Protein AF-A0A370K7U3-F1 (afdb_monomer_lite)

pLDDT: mean 75.21, std 20.95, range [23.75, 98.69]

Foldseek 3Di:
DDDDPDFDPPFPQFDPVRVVLLVLLCVLLVPDPPFFAEAEFQFALFLLSLLLVLLLLLLCLLQVNQLSHFAYFYFASSLLQLLQLLLQLLLLVQFPDDDPPDDPDFSNNLSSNLSNDPFFLLVVQLLLCLQLLCNVPVVSVVVLVVLLVVLLVVLVVLLLLVLLLLLLVLCVVVVCVLVDPDDPVVLLVCLDVLLVVLLVLVLVLLLLVLLLVLADDDDPVLQVQLVVLLVQLVVLVVQLVVLVVVLVPDDPPNPVSVVSNVVSNVSNSNRNSNNSSNVNNVPDDPPDDSVVVNVVSVVSSVVSVVSSVVSVVSSVLSLVLLLVLVVVVLVCVVDVDDDPVVVVVVLVVLLVCLLPVLVVLVVPVPDDPSVVDPSVVVLLVSLVVNSSVSSSVSSSVLCCQLLPPVPVVDPPDDNHSVRSSVVSNVVSVVCLLVVLQCLCSLVSSACQVSLLLSSLLRRNLQSQECSNPVPQGQFPDHSSDGDDPVRSVSGHDSPDGTPRSKFQQLSSSSSSSSRHFYKQKWWFFAQAELVPRHGPQAFRTWIWIQHSVAIDTHLDGGAPLRDVRSRPDISSSSSQQQNFCFFCGLGRPHRFSNLLSCSSSSHGNKDKDFQSRDDPDPDDDDDPVNVVVVSVSSNNNVVVSVCRNRVPARGDPDRITTMHHSVSRASFSCSVVVSSVRQHYETEPSAQCLFLLSVNVVSVQVCQCPRFVKHKFWFDLVLQCVVVHDLLSQCEDDSLGQGLDEANPQKTKIKMQTPVRGIHIYIYGYQHHYPDADPLLVVVCVVPVSPPNDRSPDSRDDSSSSVNSSSSSSVSSNSCHPCCSNCSSVSNVRGHTDDDDPVRSPDPCPPQPPSRVCVVVCVVVVVPVVVVVVVVVVVVVVVVLVVVQVVLVVVLVVLLVVLLVLLPDPVCLVVFFDPVNLVSLVSNLVSLVRYFDDPVSLVSLVSSLVSLVSRLVVDPPPVRSVSSVVSSVSSVVSPSPGSDSVVSVVCVSPSSPPDPPPDDDDPDDDDDDDDDDDDDDDDDDDDDDDDDDDDDDDDDDDDDDDDDDDDDDDDDDDDDDDDDDDDDDDDDDDDDDDDDDDDDDDDDDDDDDDDDDDDDDDDDDDDDDDDDDDDDDDPVVVLVVLQVVLLVQLLVLQVPDPVFHAEEEEEAQDPVPVPQVVQQVVQCVSSPHHYPDYDNQNVVCVVVVHDRDAFEPAKEKEAAPSCQSNLVSCLSHVVSRGPRNPPYHYHYDDPVDDDDRRYMYIYHGYDPPDPGHHDDDD

Organism: NCBI:txid1920168

Secondary structure (DSSP, 8-state):
-----PPPS----SSHHHHHHHHHHHHHTTPPTTPPPEEEEE---THHHHHHHHHHHHHHHHTT-GGGEEEEEE-HHHHHHHHHHHHHHHHHHHH----BTB-S--HHHHHHHHHT-TTBHHHHHHHHTTTTT-TTTHHHHHHHHHHHHHHHHHHHHHHHHHHHHHHHHHHHHHHHGGGS---HHHHHH-S-HHHHHHHHHHHHHHHHHHHHHH-SS--HHHHHHHHHHHHHHHHHHHHHHHHHHHHTT-STTHHHHHHHHHHHHHHHHHHTTHHHHHHHHT-S-TTS-HHHHHHHHHHHHHHHHHHHHHHHHHHHHHHHHHHHHHHHHHHHHHSS---THHHHHHHHHHHHIIIIIHHHHHHTTTSSGGGGS-HHHHHHHHHHHHHHHHHHHHHHHHHHHHH-S-GGGSTT--SSHHHHHHHHHHHHHHHHHHHTT-TTHHHHTSSHHHHHHHHHHHTGGGG-BTTT-SSS-SBSS-TTSB--HHHHHTSPPTTS--TTSS-BTTT--GGGGT--EEEEEEEEEBSB-TTT--B--S--EEEEEEETTEEEETTSPPBS--HHHHHH-BHHHHHHHHT--SSS--GGG--HHHHHHHHHHT----EEEE-SSS--------SHHHHHHHHGGGGHHHHHHHHHHTT--B-TTSSEEEEEEGGGT-SSSTHHHHTTT-SEEEEE--S--TT---HHHHHHHHHHHHHS--EEEEB-HHHHHHHH-TTHHHHEE-TTT--SS--S--EEEEEEE-TTS-EEEEEEE-----SS--HHHHHHHHH-TTTTS--TT--S--HHHHHHHHHHHHHHHTT--HHHHHHHHHHHHHSPBPPP-HHHHSPP--PPPHHHHHHHHHHTTHHHHHHHHHHHHHHHHHHHHHHHHHHHHHHHHHHHHHHHHHHTSHHHHHH-S-HHHHHHHHHHHHHHTTS---HHHHHHHHHHHHHHHHHHTT---HHHHHHHHHHHHHHHTT-PPP--HHHHHHHHHHTTS-----PPPPPPPPP---------------PPPPPPPPPPPP-----------------------------------------------------------------------------PPPHHHHHHHHHHHHHHHHHHHHS-TTT---EEEEEES-TT-HHHHHHHHHHHHHTT-B---EEEHHHHHHHHTPPPPPBPSS-EEEE-GGGHHHHHHHHHHHHHHSTT-TT-EEEEPPTTS---TTEEEEEPPPPTT--PPBP---

InterPro domains:
  IPR016035 Acyl transferase/acyl hydrolase/lysophospholipase [SSF52151] (36-87)
  IPR016035 Acyl transferase/acyl hydrolase/lysophospholipase [SSF52151] (649-719)

Radius of gyration: 43.77 Å; chains: 1; bounding box: 122×115×130 Å

Structure (mmCIF, N/CA/C/O backbone):
data_AF-A0A370K7U3-F1
#
_entry.id   AF-A0A370K7U3-F1
#
loop_
_atom_site.group_PDB
_atom_site.id
_atom_site.type_symbol
_atom_site.label_atom_id
_atom_site.label_alt_id
_atom_site.label_comp_id
_atom_site.label_asym_id
_atom_site.label_entity_id
_atom_site.label_seq_id
_atom_site.pdbx_PDB_ins_code
_atom_site.Cartn_x
_atom_site.Cartn_y
_atom_site.Cartn_z
_atom_site.occupancy
_atom_site.B_iso_or_equiv
_atom_site.auth_seq_id
_atom_site.auth_comp_id
_atom_site.auth_asym_id
_atom_site.auth_atom_id
_atom_site.pdbx_PDB_model_num
ATOM 1 N N . MET A 1 1 ? -42.687 24.559 21.623 1.00 30.31 1 MET A N 1
ATOM 2 C CA . MET A 1 1 ? -43.132 23.747 20.469 1.00 30.31 1 MET A CA 1
ATOM 3 C C . MET A 1 1 ? -42.208 22.547 20.390 1.00 30.31 1 MET A C 1
ATOM 5 O O . MET A 1 1 ? -41.003 22.750 20.355 1.00 30.31 1 MET A O 1
ATOM 9 N N . THR A 1 2 ? -42.741 21.332 20.462 1.00 33.69 2 THR A N 1
ATOM 10 C CA . THR A 1 2 ? -41.978 20.076 20.412 1.00 33.69 2 THR A CA 1
ATOM 11 C C . THR A 1 2 ? -41.869 19.599 18.964 1.00 33.69 2 THR A C 1
ATOM 13 O O . THR A 1 2 ? -42.887 19.446 18.298 1.00 33.69 2 THR A O 1
ATOM 16 N N . ALA A 1 3 ? -40.647 19.390 18.464 1.00 28.84 3 ALA A N 1
ATOM 17 C CA . ALA A 1 3 ? -40.402 19.021 17.068 1.00 28.84 3 ALA A CA 1
ATOM 18 C C . ALA A 1 3 ? -39.294 17.957 16.947 1.00 28.84 3 ALA A C 1
ATOM 20 O O . ALA A 1 3 ? -38.114 18.284 16.883 1.00 28.84 3 ALA A O 1
ATOM 21 N N . HIS A 1 4 ? -39.717 16.691 16.900 1.00 34.94 4 HIS A N 1
ATOM 22 C CA . HIS A 1 4 ? -38.987 15.522 16.382 1.00 34.94 4 HIS A CA 1
ATOM 23 C C . HIS A 1 4 ? -37.507 15.367 16.802 1.00 34.94 4 HIS A C 1
ATOM 25 O O . HIS A 1 4 ? -36.573 15.694 16.065 1.00 34.94 4 HIS A O 1
ATOM 31 N N . THR A 1 5 ? -37.317 14.771 17.982 1.00 42.94 5 THR A N 1
ATOM 32 C CA . THR A 1 5 ? -36.034 14.290 18.532 1.00 42.94 5 THR A CA 1
ATOM 33 C C . THR A 1 5 ? -35.705 12.831 18.184 1.00 42.94 5 THR A C 1
ATOM 35 O O . THR A 1 5 ? -34.642 12.345 18.562 1.00 42.94 5 THR A O 1
ATOM 38 N N . GLU A 1 6 ? -36.587 12.118 17.482 1.00 56.94 6 GLU A N 1
ATOM 39 C CA . GLU A 1 6 ? -36.421 10.689 17.188 1.00 56.94 6 GLU A CA 1
ATOM 40 C C . GLU A 1 6 ? -35.488 10.435 15.992 1.00 56.94 6 GLU A C 1
ATOM 42 O O . GLU A 1 6 ? -35.534 11.123 14.969 1.00 56.94 6 GLU A O 1
ATOM 47 N N . TRP A 1 7 ? -34.648 9.407 16.122 1.00 63.16 7 TRP A N 1
ATOM 48 C CA . TRP A 1 7 ? -33.924 8.800 15.008 1.00 63.16 7 TRP A CA 1
ATOM 49 C C . TRP A 1 7 ? -34.906 7.956 14.177 1.00 63.16 7 TRP A C 1
ATOM 51 O O . TRP A 1 7 ? -35.838 7.369 14.723 1.00 63.16 7 TRP A O 1
ATOM 61 N N . ASN A 1 8 ? -34.730 7.890 12.854 1.00 59.72 8 ASN A N 1
ATOM 62 C CA . ASN A 1 8 ? -35.648 7.135 11.995 1.00 59.72 8 ASN A CA 1
ATOM 63 C C . ASN A 1 8 ? -35.420 5.616 12.164 1.00 59.72 8 ASN A C 1
ATOM 65 O O . ASN A 1 8 ? -34.338 5.156 11.802 1.00 59.72 8 ASN A O 1
ATOM 69 N N . PRO A 1 9 ? -36.405 4.819 12.630 1.00 51.81 9 PRO A N 1
ATOM 70 C CA . PRO A 1 9 ? -36.243 3.372 12.782 1.00 51.81 9 PRO A CA 1
ATOM 71 C C . PRO A 1 9 ? -36.152 2.614 11.448 1.00 51.81 9 PRO A C 1
ATOM 73 O O . PRO A 1 9 ? -35.660 1.489 11.425 1.00 51.81 9 PRO A O 1
ATOM 76 N N . ALA A 1 10 ? -36.581 3.212 10.331 1.00 50.81 10 ALA A N 1
ATOM 77 C CA . ALA A 1 10 ? -36.503 2.622 8.993 1.00 50.81 10 ALA A CA 1
ATOM 78 C C . ALA A 1 10 ? -35.118 2.820 8.337 1.00 50.81 10 ALA A C 1
ATOM 80 O O . ALA A 1 10 ? -35.019 3.282 7.198 1.00 50.81 10 ALA A O 1
ATOM 81 N N . ILE A 1 11 ? -34.039 2.505 9.062 1.00 56.16 11 ILE A N 1
ATOM 82 C CA . ILE A 1 11 ? -32.671 2.562 8.523 1.00 56.16 11 ILE A CA 1
ATOM 83 C C . ILE A 1 11 ? -32.496 1.456 7.478 1.00 56.16 11 ILE A C 1
ATOM 85 O O . ILE A 1 11 ? -32.781 0.290 7.739 1.00 56.16 11 ILE A O 1
ATOM 89 N N . VAL A 1 12 ? -32.010 1.821 6.290 1.00 52.31 12 VAL A N 1
ATOM 90 C CA . VAL A 1 12 ? -31.801 0.890 5.171 1.00 52.31 12 VAL A CA 1
ATOM 91 C C . VAL A 1 12 ? -30.499 0.107 5.383 1.00 52.31 12 VAL A C 1
ATOM 93 O O . VAL A 1 12 ? -29.444 0.464 4.857 1.00 52.31 12 VAL A O 1
ATOM 96 N N . LEU A 1 13 ? -30.570 -0.950 6.193 1.00 58.66 13 LEU A N 1
ATOM 97 C CA . LEU A 1 13 ? -29.426 -1.779 6.583 1.00 58.66 13 LEU A CA 1
ATOM 98 C C . LEU A 1 13 ? -29.116 -2.875 5.550 1.00 58.66 13 LEU A C 1
ATOM 100 O O . LEU A 1 13 ? -29.381 -4.057 5.755 1.00 58.66 13 LEU A O 1
ATOM 104 N N . GLY A 1 14 ? -28.505 -2.454 4.440 1.00 60.00 14 GLY A N 1
ATOM 105 C CA . GLY A 1 14 ? -27.877 -3.348 3.464 1.00 60.00 14 GLY A CA 1
ATOM 106 C C . GLY A 1 14 ? -28.853 -4.067 2.528 1.00 60.00 14 GLY A C 1
ATOM 107 O O . GLY A 1 14 ? -29.850 -3.497 2.081 1.00 60.00 14 GLY A O 1
ATOM 108 N N . ASN A 1 15 ? -28.516 -5.308 2.172 1.00 74.38 15 ASN A N 1
ATOM 109 C CA . ASN A 1 15 ? -29.389 -6.206 1.413 1.00 74.38 15 ASN A CA 1
ATOM 110 C C . ASN A 1 15 ? -30.297 -7.025 2.360 1.00 74.38 15 ASN A C 1
ATOM 112 O O . ASN A 1 15 ? -30.220 -6.903 3.582 1.00 74.38 15 ASN A O 1
ATOM 116 N N . ALA A 1 16 ? -31.176 -7.866 1.804 1.00 81.75 16 ALA A N 1
ATOM 117 C CA . ALA A 1 16 ? -32.116 -8.656 2.605 1.00 81.75 16 ALA A CA 1
ATOM 118 C C . ALA A 1 16 ? -31.416 -9.600 3.607 1.00 81.75 16 ALA A C 1
ATOM 120 O O . ALA A 1 16 ? -31.890 -9.751 4.734 1.00 81.75 16 ALA A O 1
ATOM 121 N N . ASP A 1 17 ? -30.277 -10.181 3.220 1.00 84.81 17 ASP A N 1
ATOM 122 C CA . ASP A 1 17 ? -29.491 -11.088 4.064 1.00 84.81 17 ASP A CA 1
ATOM 123 C C . ASP A 1 17 ? -28.816 -10.349 5.226 1.00 84.81 17 ASP A C 1
ATOM 125 O O . ASP A 1 17 ? -28.796 -10.846 6.351 1.00 84.81 17 ASP A O 1
ATOM 129 N N . GLU A 1 18 ? -28.320 -9.130 4.995 1.00 88.31 18 GLU A N 1
ATOM 130 C CA . GLU A 1 18 ? -27.773 -8.277 6.048 1.00 88.31 18 GLU A CA 1
ATOM 131 C C . GLU A 1 18 ? -28.851 -7.817 7.031 1.00 88.31 18 GLU A C 1
ATOM 133 O O . GLU A 1 18 ? -28.663 -7.924 8.245 1.00 88.31 18 GLU A O 1
ATOM 138 N N . GLN A 1 19 ? -30.016 -7.400 6.532 1.00 88.94 19 GLN A N 1
ATOM 139 C CA . GLN A 1 19 ? -31.149 -7.043 7.381 1.00 88.94 19 GLN A CA 1
ATOM 140 C C . GLN A 1 19 ? -31.634 -8.242 8.219 1.00 88.94 19 GLN A C 1
ATOM 142 O O . GLN A 1 19 ? -32.003 -8.072 9.387 1.00 88.94 19 GLN A O 1
ATOM 147 N N . ALA A 1 20 ? -31.605 -9.458 7.660 1.00 90.44 20 ALA A N 1
ATOM 148 C CA . ALA A 1 20 ? -31.908 -10.694 8.378 1.00 90.44 20 ALA A CA 1
ATOM 149 C C . ALA A 1 20 ? -30.839 -11.029 9.433 1.00 90.44 20 ALA A C 1
ATOM 151 O O . ALA A 1 20 ? -31.189 -11.338 10.575 1.00 90.44 20 ALA A O 1
ATOM 152 N N . ALA A 1 21 ? -29.552 -10.904 9.093 1.00 91.56 21 ALA A N 1
ATOM 153 C CA . ALA A 1 21 ? -28.438 -11.096 10.019 1.00 91.56 21 ALA A CA 1
ATOM 154 C C . ALA A 1 21 ? -28.504 -10.113 11.198 1.00 91.56 21 ALA A C 1
ATOM 156 O O . ALA A 1 21 ? -28.356 -10.532 12.344 1.00 91.56 21 ALA A O 1
ATOM 157 N N . PHE A 1 22 ? -28.808 -8.837 10.943 1.00 93.06 22 PHE A N 1
ATOM 158 C CA . PHE A 1 22 ? -28.991 -7.795 11.959 1.00 93.06 22 PHE A CA 1
ATOM 159 C C . PHE A 1 22 ? -30.152 -8.116 12.919 1.00 93.06 22 PHE A C 1
ATOM 161 O O . PHE A 1 22 ? -30.013 -8.019 14.141 1.00 93.06 22 PHE A O 1
ATOM 168 N N . ASN A 1 23 ? -31.286 -8.575 12.383 1.00 92.50 23 ASN A N 1
ATOM 169 C CA . ASN A 1 23 ? -32.441 -8.965 13.194 1.00 92.50 23 ASN A CA 1
ATOM 170 C C . ASN A 1 23 ? -32.141 -10.209 14.052 1.00 92.50 23 ASN A C 1
ATOM 172 O O . ASN A 1 23 ? -32.420 -10.216 15.254 1.00 92.50 23 ASN A O 1
ATOM 176 N N . ALA A 1 24 ? -31.514 -11.236 13.467 1.00 91.81 24 ALA A N 1
ATOM 177 C CA . ALA A 1 24 ? -31.080 -12.435 14.185 1.00 91.81 24 ALA A CA 1
ATOM 178 C C . ALA A 1 24 ? -30.066 -12.102 15.294 1.00 91.81 24 ALA A C 1
ATOM 180 O O . ALA A 1 24 ? -30.183 -12.604 16.414 1.00 91.81 24 ALA A O 1
ATOM 181 N N . ARG A 1 25 ? -29.129 -11.190 15.005 1.00 94.19 25 ARG A N 1
ATOM 182 C CA . ARG A 1 25 ? -28.118 -10.675 15.934 1.00 94.19 25 ARG A CA 1
ATOM 183 C C . ARG A 1 25 ? -28.741 -10.071 17.180 1.00 94.19 25 ARG A C 1
ATOM 185 O O . ARG A 1 25 ? -28.425 -10.491 18.292 1.00 94.19 25 ARG A O 1
ATOM 192 N N . ARG A 1 26 ? -29.653 -9.113 17.005 1.00 93.62 26 ARG A N 1
ATOM 193 C CA . ARG A 1 26 ? -30.295 -8.409 18.124 1.00 93.62 26 ARG A CA 1
ATOM 194 C C . ARG A 1 26 ? -31.200 -9.321 18.943 1.00 93.62 26 ARG A C 1
ATOM 196 O O . ARG A 1 26 ? -31.213 -9.206 20.165 1.00 93.62 26 ARG A O 1
ATOM 203 N N . HIS A 1 27 ? -31.873 -10.274 18.296 1.00 92.19 27 HIS A N 1
ATOM 204 C CA . HIS A 1 27 ? -32.639 -11.316 18.976 1.00 92.19 27 HIS A CA 1
ATOM 205 C C . HIS A 1 27 ? -31.741 -12.225 19.840 1.00 92.19 27 HIS A C 1
ATOM 207 O O . HIS A 1 27 ? -32.004 -12.396 21.029 1.00 92.19 27 HIS A O 1
ATOM 213 N N . ALA A 1 28 ? -30.645 -12.760 19.287 1.00 90.81 28 ALA A N 1
ATOM 214 C CA . ALA A 1 28 ? -29.714 -13.631 20.013 1.00 90.81 28 ALA A CA 1
ATOM 215 C C . ALA A 1 28 ? -28.981 -12.907 21.163 1.00 90.81 28 ALA A C 1
ATOM 217 O O . ALA A 1 28 ? -28.789 -13.475 22.242 1.00 90.81 28 ALA A O 1
ATOM 218 N N . ALA A 1 29 ? -28.630 -11.634 20.961 1.00 91.44 29 ALA A N 1
ATOM 219 C CA . ALA A 1 29 ? -28.044 -10.766 21.980 1.00 91.44 29 ALA A CA 1
ATOM 220 C C . ALA A 1 29 ? -29.056 -10.228 23.013 1.00 91.44 29 ALA A C 1
ATOM 222 O O . ALA A 1 29 ? -28.635 -9.626 23.995 1.00 91.44 29 ALA A O 1
ATOM 223 N N . LYS A 1 30 ? -30.367 -10.456 22.823 1.00 92.00 30 LYS A N 1
ATOM 224 C CA . LYS A 1 30 ? -31.464 -9.915 23.652 1.00 92.00 30 LYS A CA 1
ATOM 225 C C . LYS A 1 30 ? -31.482 -8.378 23.750 1.00 92.00 30 LYS A C 1
ATOM 227 O O . LYS A 1 30 ? -31.891 -7.831 24.771 1.00 92.00 30 LYS A O 1
ATOM 232 N N . VAL A 1 31 ? -31.068 -7.677 22.692 1.00 91.00 31 VAL A N 1
ATOM 233 C CA . VAL A 1 31 ? -31.076 -6.203 22.658 1.00 91.00 31 VAL A CA 1
ATOM 234 C C . VAL A 1 31 ? -32.510 -5.686 22.734 1.00 91.00 31 VAL A C 1
ATOM 236 O O . VAL A 1 31 ? -33.368 -6.110 21.957 1.00 91.00 31 VAL A O 1
ATOM 239 N N . THR A 1 32 ? -32.755 -4.728 23.628 1.00 89.00 32 THR A N 1
ATOM 240 C CA . THR A 1 32 ? -34.066 -4.102 23.828 1.00 89.00 32 THR A CA 1
ATOM 241 C C . THR A 1 32 ? -34.661 -3.571 22.516 1.00 89.00 32 THR A C 1
ATOM 243 O O . THR A 1 32 ? -33.987 -2.957 21.677 1.00 89.00 32 THR A O 1
ATOM 246 N N . ALA A 1 33 ? -35.958 -3.823 22.323 1.00 83.69 33 ALA A N 1
ATOM 247 C CA . ALA A 1 33 ? -36.706 -3.310 21.182 1.00 83.69 33 ALA A CA 1
ATOM 248 C C . ALA A 1 33 ? -36.755 -1.772 21.228 1.00 83.69 33 ALA A C 1
ATOM 250 O O . ALA A 1 33 ? -36.997 -1.187 22.280 1.00 83.69 33 ALA A O 1
ATOM 251 N N . GLY A 1 34 ? -36.510 -1.116 20.092 1.00 81.38 34 GLY A N 1
ATOM 252 C CA . GLY A 1 34 ? -36.465 0.350 20.001 1.00 81.38 34 GLY A CA 1
ATOM 253 C C . GLY A 1 34 ? -35.133 1.007 20.398 1.00 81.38 34 GLY A C 1
ATOM 254 O O . GLY A 1 34 ? -34.970 2.198 20.150 1.00 81.38 34 GLY A O 1
ATOM 255 N N . SER A 1 35 ? -34.148 0.275 20.937 1.00 88.25 35 SER A N 1
ATOM 256 C CA . SER A 1 35 ? -32.802 0.832 21.159 1.00 88.25 35 SER A CA 1
ATOM 257 C C . SER A 1 35 ? -32.108 1.187 19.839 1.00 88.25 35 SER A C 1
ATOM 259 O O . SER A 1 35 ? -32.153 0.402 18.888 1.00 88.25 35 SER A O 1
ATOM 261 N N . MET A 1 36 ? -31.403 2.320 19.799 1.00 90.31 36 MET A N 1
ATOM 262 C CA . MET A 1 36 ? -30.612 2.749 18.637 1.00 90.31 36 MET A CA 1
ATOM 263 C C . MET A 1 36 ? -29.613 1.665 18.184 1.00 90.31 36 MET A C 1
ATOM 265 O O . MET A 1 36 ? -28.942 1.078 19.038 1.00 90.31 36 MET A O 1
ATOM 269 N N . PRO A 1 37 ? -29.493 1.389 16.871 1.00 93.19 37 PRO A N 1
ATOM 270 C CA . PRO A 1 37 ? -28.386 0.622 16.309 1.00 93.19 37 PRO A CA 1
ATOM 271 C C . PRO A 1 37 ? -27.034 1.294 16.564 1.00 93.19 37 PRO A C 1
ATOM 273 O O . PRO A 1 37 ? -26.906 2.507 16.392 1.00 93.19 37 PRO A O 1
ATOM 276 N N . VAL A 1 38 ? -26.026 0.504 16.939 1.00 96.12 38 VAL A N 1
ATOM 277 C CA . VAL A 1 38 ? -24.674 1.002 17.251 1.00 96.12 38 VAL A CA 1
ATOM 278 C C . VAL A 1 38 ? -23.635 0.319 16.367 1.00 96.12 38 VAL A C 1
ATOM 280 O O . VAL A 1 38 ? -23.593 -0.910 16.281 1.00 96.12 38 VAL A O 1
ATOM 283 N N . GLY A 1 39 ? -22.777 1.113 15.727 1.00 97.69 39 GLY A N 1
ATOM 284 C CA . GLY A 1 39 ? -21.569 0.630 15.060 1.00 97.69 39 GLY A CA 1
ATOM 285 C C . GLY A 1 39 ? -20.317 0.936 15.879 1.00 97.69 39 GLY A C 1
ATOM 286 O O . GLY A 1 39 ? -20.189 2.036 16.405 1.00 97.69 39 GLY A O 1
ATOM 287 N N . LEU A 1 40 ? -19.385 -0.011 15.956 1.00 98.69 40 LEU A N 1
ATOM 288 C CA . LEU A 1 40 ? -18.054 0.168 16.533 1.00 98.69 40 LEU A CA 1
ATOM 289 C C . LEU A 1 40 ? -17.005 0.088 15.418 1.00 98.69 40 LEU A C 1
ATOM 291 O O . LEU A 1 40 ? -16.965 -0.893 14.678 1.00 98.69 40 LEU A O 1
ATOM 295 N N . ALA A 1 41 ? -16.161 1.107 15.301 1.00 98.69 41 ALA A N 1
ATOM 296 C CA . ALA A 1 41 ? -15.048 1.181 14.368 1.00 98.69 41 ALA A CA 1
ATOM 297 C C . ALA A 1 41 ? -13.714 1.035 15.117 1.00 98.69 41 ALA A C 1
ATOM 299 O O . ALA A 1 41 ? -13.421 1.807 16.031 1.00 98.69 41 ALA A O 1
ATOM 300 N N . LEU A 1 42 ? -12.909 0.045 14.730 1.00 98.62 42 LEU A N 1
ATOM 301 C CA . LEU A 1 42 ? -11.568 -0.190 15.271 1.00 98.62 42 LEU A CA 1
ATOM 302 C C . LEU A 1 42 ? -10.540 0.101 14.171 1.00 98.62 42 LEU A C 1
ATOM 304 O O . LEU A 1 42 ? -10.452 -0.649 13.190 1.00 98.62 42 LEU A O 1
ATOM 308 N N . SER A 1 43 ? -9.797 1.201 14.317 1.00 97.31 43 SER A N 1
ATOM 309 C CA . SER A 1 43 ? -8.902 1.703 13.272 1.00 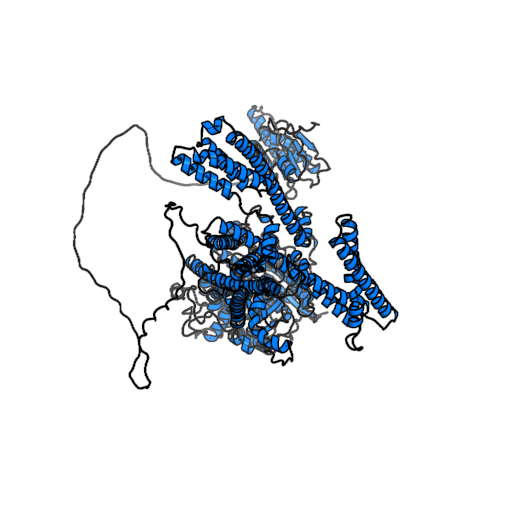97.31 43 SER A CA 1
ATOM 310 C C . SER A 1 43 ? -7.690 0.805 13.023 1.00 97.31 43 SER A C 1
ATOM 312 O O . SER A 1 43 ? -7.336 -0.071 13.820 1.00 97.31 43 SER A O 1
ATOM 314 N N . GLY A 1 44 ? -6.959 1.096 11.950 1.00 94.38 44 GLY A N 1
ATOM 315 C CA . GLY A 1 44 ? -5.629 0.538 11.760 1.00 94.38 44 GLY A CA 1
ATOM 316 C C . GLY A 1 44 ? -4.592 1.108 12.725 1.00 94.38 44 GLY A C 1
ATOM 317 O O . GLY A 1 44 ? -4.878 1.970 13.558 1.00 94.38 44 GLY A O 1
ATOM 318 N N . GLY A 1 45 ? -3.377 0.562 12.636 1.00 88.25 45 GLY A N 1
ATOM 319 C CA . GLY A 1 45 ? -2.283 0.835 13.578 1.00 88.25 45 GLY A CA 1
ATOM 320 C C . GLY A 1 45 ? -1.444 -0.389 13.973 1.00 88.25 45 GLY A C 1
ATOM 321 O O . GLY A 1 45 ? -0.594 -0.293 14.855 1.00 88.25 45 GLY A O 1
ATOM 322 N N . GLY A 1 46 ? -1.676 -1.550 13.348 1.00 91.06 46 GLY A N 1
ATOM 323 C CA . GLY A 1 46 ? -0.979 -2.797 13.666 1.00 91.06 46 GLY A CA 1
ATOM 324 C C . GLY A 1 46 ? -1.243 -3.307 15.087 1.00 91.06 46 GLY A C 1
ATOM 325 O O . GLY A 1 46 ? -2.315 -3.069 15.642 1.00 91.06 46 GLY A O 1
ATOM 326 N N . ILE A 1 47 ? -0.272 -4.004 15.693 1.00 92.06 47 ILE A N 1
ATOM 327 C CA . ILE A 1 47 ? -0.451 -4.569 17.043 1.00 92.06 47 ILE A CA 1
ATOM 328 C C . ILE A 1 47 ? -0.820 -3.522 18.106 1.00 92.06 47 ILE A C 1
ATOM 330 O O . ILE A 1 47 ? -1.646 -3.826 18.961 1.00 92.06 47 ILE A O 1
ATOM 334 N N . ARG A 1 48 ? -0.319 -2.279 18.011 1.00 94.00 48 ARG A N 1
ATOM 335 C CA . ARG A 1 48 ? -0.722 -1.191 18.920 1.00 94.00 48 ARG A CA 1
ATOM 336 C C . ARG A 1 48 ? -2.238 -1.005 18.938 1.00 94.00 48 ARG A C 1
ATOM 338 O O . ARG A 1 48 ? -2.840 -1.014 20.008 1.00 94.00 48 ARG A O 1
ATOM 345 N N . SER A 1 49 ? -2.845 -0.873 17.755 1.00 95.94 49 SER A N 1
ATOM 346 C CA . SER A 1 49 ? -4.302 -0.770 17.630 1.00 95.94 49 SER A CA 1
ATOM 347 C C . SER A 1 49 ? -4.984 -2.031 18.161 1.00 95.94 49 SER A C 1
ATOM 349 O O . SER A 1 49 ? -5.908 -1.919 18.958 1.00 95.94 49 SER A O 1
ATOM 351 N N . ALA A 1 50 ? -4.493 -3.226 17.813 1.00 97.12 50 ALA A N 1
ATOM 352 C CA . ALA A 1 50 ? -5.080 -4.483 18.283 1.00 97.12 50 ALA A CA 1
ATOM 353 C C . ALA A 1 50 ? -5.130 -4.584 19.821 1.00 97.12 50 ALA A C 1
ATOM 355 O O . ALA A 1 50 ? -6.143 -5.017 20.369 1.00 97.12 50 ALA A O 1
ATOM 356 N N . THR A 1 51 ? -4.066 -4.167 20.514 1.00 97.56 51 THR A N 1
ATOM 357 C CA . THR A 1 51 ? -3.965 -4.218 21.980 1.00 97.56 51 THR A CA 1
ATOM 358 C C . THR A 1 51 ? -4.747 -3.089 22.662 1.00 97.56 51 THR A C 1
ATOM 360 O O . THR A 1 51 ? -5.488 -3.364 23.604 1.00 97.56 51 THR A O 1
ATOM 363 N N . PHE A 1 52 ? -4.688 -1.849 22.158 1.00 97.69 52 PHE A N 1
ATOM 364 C CA . PHE A 1 52 ? -5.529 -0.754 22.670 1.00 97.69 52 PHE A CA 1
ATOM 365 C C . PHE A 1 52 ? -7.023 -1.059 22.489 1.00 97.69 52 PHE A C 1
ATOM 367 O O . PHE A 1 52 ? -7.813 -0.951 23.425 1.00 97.69 52 PHE A O 1
ATOM 374 N N . CYS A 1 53 ? -7.417 -1.518 21.299 1.00 98.38 53 CYS A N 1
ATOM 375 C CA . CYS A 1 53 ? -8.796 -1.902 21.017 1.00 98.38 53 CYS A CA 1
ATOM 376 C C . CYS A 1 53 ? -9.241 -3.119 21.843 1.00 98.38 53 CYS A C 1
ATOM 378 O O . CYS A 1 53 ? -10.428 -3.234 22.135 1.00 98.38 53 CYS A O 1
ATOM 380 N N . PHE A 1 54 ? -8.330 -4.010 22.259 1.00 98.38 54 PHE A N 1
ATOM 381 C CA . PHE A 1 54 ? -8.659 -5.077 23.211 1.00 98.38 54 PHE A CA 1
ATOM 382 C C . PHE A 1 54 ? -8.990 -4.511 24.598 1.00 98.38 54 PHE A C 1
ATOM 384 O O . PHE A 1 54 ? -10.003 -4.907 25.170 1.00 98.38 54 PHE A O 1
ATOM 391 N N . GLY A 1 55 ? -8.212 -3.541 25.090 1.00 97.88 55 GLY A N 1
ATOM 392 C CA . GLY A 1 55 ? -8.519 -2.805 26.322 1.00 97.88 55 GLY A CA 1
ATOM 393 C C . GLY A 1 55 ? -9.884 -2.112 26.266 1.00 97.88 55 GLY A C 1
ATOM 394 O O . GLY A 1 55 ? -10.714 -2.299 27.154 1.00 97.88 55 GLY A O 1
ATOM 395 N N . LEU A 1 56 ? -10.165 -1.402 25.169 1.00 98.31 56 LEU A N 1
ATOM 396 C CA . LEU A 1 56 ? -11.453 -0.736 24.943 1.00 98.31 56 LEU A CA 1
ATOM 397 C C . LEU A 1 56 ? -12.622 -1.735 24.909 1.00 98.31 56 LEU A C 1
ATOM 399 O O . LEU A 1 56 ? -13.637 -1.530 25.570 1.00 98.31 56 LEU A O 1
ATOM 403 N N . LEU A 1 57 ? -12.482 -2.849 24.182 1.00 98.50 57 LEU A N 1
ATOM 404 C CA . LEU A 1 57 ? -13.489 -3.915 24.149 1.00 98.50 57 LEU A CA 1
ATOM 405 C C . LEU A 1 57 ? -13.712 -4.551 25.529 1.00 98.50 57 LEU A C 1
ATOM 407 O O . LEU A 1 57 ? -14.846 -4.879 25.870 1.00 98.50 57 LEU A O 1
ATOM 411 N N . HIS A 1 58 ? -12.652 -4.704 26.323 1.00 97.88 58 HIS A N 1
ATOM 412 C CA . HIS A 1 58 ? -12.708 -5.210 27.691 1.00 97.88 58 HIS A CA 1
ATOM 413 C C . HIS A 1 58 ? -13.422 -4.228 28.645 1.00 97.88 58 HIS A C 1
ATOM 415 O O . HIS A 1 58 ? -14.229 -4.665 29.465 1.00 97.88 58 HIS A O 1
ATOM 421 N N . ALA A 1 59 ? -13.232 -2.913 28.491 1.00 97.50 59 ALA A N 1
ATOM 422 C CA . ALA A 1 59 ? -13.987 -1.899 29.234 1.00 97.50 59 ALA A CA 1
ATOM 423 C C . ALA A 1 59 ? -15.479 -1.874 28.852 1.00 97.50 59 ALA A C 1
ATOM 425 O O . ALA A 1 59 ? -16.338 -1.965 29.728 1.00 97.50 59 ALA A O 1
ATOM 426 N N . LEU A 1 60 ? -15.804 -1.877 27.553 1.00 98.12 60 LEU A N 1
ATOM 427 C CA . LEU A 1 60 ? -17.190 -1.982 27.060 1.00 98.12 60 LEU A CA 1
ATOM 428 C C . LEU A 1 60 ? -17.885 -3.275 27.539 1.00 98.12 60 LEU A C 1
ATOM 430 O O . LEU A 1 60 ? -19.101 -3.304 27.743 1.00 98.12 60 LEU A O 1
ATOM 434 N N . ALA A 1 61 ? -17.113 -4.346 27.739 1.00 97.44 61 ALA A N 1
ATOM 435 C CA . ALA A 1 61 ? -17.573 -5.618 28.284 1.00 97.44 61 ALA A CA 1
ATOM 436 C C . ALA A 1 61 ? -17.776 -5.588 29.815 1.00 97.44 61 ALA A C 1
ATOM 438 O O . ALA A 1 61 ? -18.777 -6.116 30.311 1.00 97.44 61 ALA A O 1
ATOM 439 N N . LYS A 1 62 ? -16.893 -4.914 30.569 1.00 96.81 62 LYS A N 1
ATOM 440 C CA . LYS A 1 62 ? -17.090 -4.610 32.001 1.00 96.81 62 LYS A CA 1
ATOM 441 C C . LYS A 1 62 ? -18.347 -3.759 32.224 1.00 96.81 62 LYS A C 1
ATOM 443 O O . LYS A 1 62 ? -19.175 -4.119 33.057 1.00 96.81 62 LYS A O 1
ATOM 448 N N . ASN A 1 63 ? -18.547 -2.734 31.396 1.00 96.81 63 ASN A N 1
ATOM 449 C CA . ASN A 1 63 ? -19.704 -1.830 31.420 1.00 96.81 63 ASN A CA 1
ATOM 450 C C . ASN A 1 63 ? -21.018 -2.451 30.894 1.00 96.81 63 ASN A C 1
ATOM 452 O O . ASN A 1 63 ? -22.046 -1.778 30.895 1.00 96.81 63 ASN A O 1
ATOM 456 N N . LYS A 1 64 ? -21.011 -3.718 30.446 1.00 95.62 64 LYS A N 1
ATOM 457 C CA . LYS A 1 64 ? -22.180 -4.436 29.890 1.00 95.62 64 LYS A CA 1
ATOM 458 C C . LYS A 1 64 ? -22.853 -3.732 28.704 1.00 95.62 64 LYS A C 1
ATOM 460 O O . LYS A 1 64 ? -24.066 -3.826 28.533 1.00 95.62 64 LYS A O 1
ATOM 465 N N . VAL A 1 65 ? -22.074 -3.038 27.873 1.00 95.75 65 VAL A N 1
ATOM 466 C CA . VAL A 1 65 ? -22.567 -2.343 26.668 1.00 95.75 65 VAL A CA 1
ATOM 467 C C . VAL A 1 65 ? -22.115 -2.981 25.358 1.00 95.75 65 VAL A C 1
ATOM 469 O O . VAL A 1 65 ? -22.642 -2.642 24.300 1.00 95.75 65 VAL A O 1
ATOM 472 N N . LEU A 1 66 ? -21.182 -3.934 25.378 1.00 95.75 66 LEU A N 1
ATOM 473 C CA . LEU A 1 66 ? -20.697 -4.579 24.157 1.00 95.75 66 LEU A CA 1
ATOM 474 C C . LEU A 1 66 ? -21.814 -5.332 23.409 1.00 95.75 66 LEU A C 1
ATOM 476 O O . LEU A 1 66 ? -21.847 -5.330 22.178 1.00 95.75 66 LEU A O 1
ATOM 480 N N . HIS A 1 67 ? -22.795 -5.897 24.119 1.00 94.00 67 HIS A N 1
ATOM 481 C CA . HIS A 1 67 ? -23.966 -6.522 23.505 1.00 94.00 67 HIS A CA 1
ATOM 482 C C . HIS A 1 67 ? -24.883 -5.521 22.766 1.00 94.00 67 HIS A C 1
ATOM 484 O O . HIS A 1 67 ? -25.717 -5.956 21.968 1.00 94.00 67 HIS A O 1
ATOM 490 N N . ARG A 1 68 ? -24.727 -4.200 22.937 1.00 94.62 68 ARG A N 1
ATOM 491 C CA . ARG A 1 68 ? -25.431 -3.174 22.138 1.00 94.62 68 ARG A CA 1
ATOM 492 C C . ARG A 1 68 ? -24.817 -2.954 20.749 1.00 94.62 68 ARG A C 1
ATOM 494 O O . ARG A 1 68 ? -25.487 -2.375 19.899 1.00 94.62 68 ARG A O 1
ATOM 501 N N . VAL A 1 69 ? -23.584 -3.405 20.504 1.00 96.81 69 VAL A N 1
ATOM 502 C CA . VAL A 1 69 ? -22.866 -3.196 19.234 1.00 96.81 69 VAL A CA 1
ATOM 503 C C . VAL A 1 69 ? -23.403 -4.135 18.152 1.00 96.81 69 VAL A C 1
ATOM 505 O O . VAL A 1 69 ? -23.172 -5.342 18.187 1.00 96.81 69 VAL A O 1
ATOM 508 N N . ASP A 1 70 ? -24.106 -3.578 17.168 1.00 96.12 70 ASP A N 1
ATOM 509 C CA . ASP A 1 70 ? -24.696 -4.330 16.056 1.00 96.12 70 ASP A CA 1
ATOM 510 C C . ASP A 1 70 ? -23.700 -4.562 14.911 1.00 96.12 70 ASP A C 1
ATOM 512 O O . ASP A 1 70 ? -23.672 -5.642 14.316 1.00 96.12 70 ASP A O 1
ATOM 516 N N . TYR A 1 71 ? -22.846 -3.571 14.639 1.00 97.50 71 TYR A N 1
ATOM 517 C CA . TYR A 1 71 ? -21.826 -3.612 13.591 1.00 97.50 71 TYR A CA 1
ATOM 518 C C . TYR A 1 71 ? -20.428 -3.404 14.158 1.00 97.50 71 TYR A C 1
ATOM 520 O O . TYR A 1 71 ? -20.213 -2.527 14.988 1.00 97.50 71 TYR A O 1
ATOM 528 N N . LEU A 1 72 ? -19.463 -4.163 13.647 1.00 98.56 72 LEU A N 1
ATOM 529 C CA . LEU A 1 72 ? -18.046 -4.033 13.961 1.00 98.56 72 LEU A CA 1
ATOM 530 C C . LEU A 1 72 ? -17.287 -3.796 12.658 1.00 98.56 72 LEU A C 1
ATOM 532 O O . LEU A 1 72 ? -17.152 -4.711 11.854 1.00 98.56 72 LEU A O 1
ATOM 536 N N . SER A 1 73 ? -16.801 -2.581 12.440 1.00 98.44 73 SER A N 1
ATOM 537 C CA . SER A 1 73 ? -16.016 -2.216 11.262 1.00 98.44 73 SER A CA 1
ATOM 538 C C . SER A 1 73 ? -14.545 -2.112 11.627 1.00 98.44 73 SER A C 1
ATOM 540 O O . SER A 1 73 ? -14.196 -1.474 12.617 1.00 98.44 73 SER A O 1
ATOM 542 N N . THR A 1 74 ? -13.672 -2.757 10.860 1.00 98.56 74 THR A N 1
ATOM 543 C CA . THR A 1 74 ? -12.260 -2.878 11.230 1.00 98.56 74 THR A CA 1
ATOM 544 C C . THR A 1 74 ? -11.312 -2.567 10.087 1.00 98.56 74 THR A C 1
ATOM 546 O O . THR A 1 74 ? -11.632 -2.745 8.907 1.00 98.56 74 THR A O 1
ATOM 549 N N . VAL A 1 75 ? -10.126 -2.096 10.459 1.00 97.81 75 VAL A N 1
ATOM 550 C CA . VAL A 1 75 ? -8.986 -1.872 9.572 1.00 97.81 75 VAL A CA 1
ATOM 551 C C . VAL A 1 75 ? -7.746 -2.446 10.250 1.00 97.81 75 VAL A C 1
ATOM 553 O O . VAL A 1 75 ? -7.523 -2.198 11.433 1.00 97.81 75 VAL A O 1
ATOM 556 N N . SER A 1 76 ? -6.913 -3.181 9.510 1.00 95.19 76 SER A N 1
ATOM 557 C CA . SER A 1 76 ? -5.549 -3.536 9.922 1.00 95.19 76 SER A CA 1
ATOM 558 C C . SER A 1 76 ? -5.492 -4.131 11.339 1.00 95.19 76 SER A C 1
ATOM 560 O O . SER A 1 76 ? -6.118 -5.161 11.591 1.00 95.19 76 SER A O 1
ATOM 562 N N . GLY A 1 77 ? -4.800 -3.477 12.278 1.00 94.50 77 GLY A N 1
ATOM 563 C CA . GLY A 1 77 ? -4.725 -3.858 13.695 1.00 94.50 77 GLY A CA 1
ATOM 564 C C . GLY A 1 77 ? -6.073 -4.093 14.388 1.00 94.50 77 GLY A C 1
ATOM 565 O O . GLY A 1 77 ? -6.249 -5.119 15.049 1.00 94.50 77 GLY A O 1
ATOM 566 N N . GLY A 1 78 ? -7.058 -3.212 14.182 1.00 97.25 78 GLY A N 1
ATOM 567 C CA . GLY A 1 78 ? -8.419 -3.407 14.688 1.00 97.25 78 GLY A CA 1
ATOM 568 C C . GLY A 1 78 ? -9.080 -4.673 14.128 1.00 97.25 78 GLY A C 1
ATOM 569 O O . GLY A 1 78 ? -9.877 -5.323 14.806 1.00 97.25 78 GLY A O 1
ATOM 570 N N . GLY A 1 79 ? -8.682 -5.091 12.922 1.00 97.38 79 GLY A N 1
ATOM 571 C CA . GLY A 1 79 ? -9.111 -6.341 12.296 1.00 97.38 79 GLY A CA 1
ATOM 572 C C . GLY A 1 79 ? -8.570 -7.590 12.989 1.00 97.38 79 GLY A C 1
ATOM 573 O O . GLY A 1 79 ? -9.241 -8.622 12.965 1.00 97.38 79 GLY A O 1
ATOM 574 N N . TYR A 1 80 ? -7.411 -7.517 13.657 1.00 96.69 80 TYR A N 1
ATOM 575 C CA . TYR A 1 80 ? -6.860 -8.663 14.388 1.00 96.69 80 TYR A CA 1
ATOM 576 C C . TYR A 1 80 ? -7.760 -8.990 15.587 1.00 96.69 80 TYR A C 1
ATOM 578 O O . TYR A 1 80 ? -8.253 -10.110 15.716 1.00 96.69 80 TYR A O 1
ATOM 586 N N . ILE A 1 81 ? -8.033 -7.992 16.436 1.00 98.06 81 ILE A N 1
ATOM 587 C CA . ILE A 1 81 ? -8.860 -8.175 17.634 1.00 98.06 81 ILE A CA 1
ATOM 588 C C . ILE A 1 81 ? -10.350 -8.322 17.296 1.00 98.06 81 ILE A C 1
ATOM 590 O O . ILE A 1 81 ? -11.045 -9.100 17.947 1.00 98.06 81 ILE A O 1
ATOM 594 N N . GLY A 1 82 ? -10.844 -7.680 16.231 1.00 97.88 82 GLY A N 1
ATOM 595 C CA . GLY A 1 82 ? -12.204 -7.908 15.740 1.00 97.88 82 GLY A CA 1
ATOM 596 C C . GLY A 1 82 ? -12.420 -9.333 15.219 1.00 97.88 82 GLY A C 1
ATOM 597 O O . GLY A 1 82 ? -13.471 -9.937 15.454 1.00 97.88 82 GLY A O 1
ATOM 598 N N . ALA A 1 83 ? -11.399 -9.924 14.585 1.00 97.56 83 ALA A N 1
ATOM 599 C CA . ALA A 1 83 ? -11.422 -11.333 14.211 1.00 97.56 83 ALA A CA 1
ATOM 600 C C . ALA A 1 83 ? -11.470 -12.239 15.448 1.00 97.56 83 ALA A C 1
ATOM 602 O O . ALA A 1 83 ? -12.329 -13.124 15.488 1.00 97.56 83 ALA A O 1
ATOM 603 N N . SER A 1 84 ? -10.639 -11.970 16.467 1.00 97.50 84 SER A N 1
ATOM 604 C CA . SER A 1 84 ? -10.715 -12.651 17.767 1.00 97.50 84 SER A CA 1
ATOM 605 C C . SER A 1 84 ? -12.128 -12.577 18.346 1.00 97.50 84 SER A C 1
ATOM 607 O O . SER A 1 84 ? -12.740 -13.612 18.596 1.00 97.50 84 SER A O 1
ATOM 609 N N . LEU A 1 85 ? -12.686 -11.369 18.486 1.00 97.50 85 LEU A N 1
ATOM 610 C CA . LEU A 1 85 ? -13.994 -11.130 19.096 1.00 97.50 85 LEU A CA 1
ATOM 611 C C . LEU A 1 85 ? -15.103 -11.942 18.416 1.00 97.50 85 LEU A C 1
ATOM 613 O O . LEU A 1 85 ? -15.834 -12.678 19.079 1.00 97.50 85 LEU A O 1
ATOM 617 N N . GLY A 1 86 ? -15.199 -11.887 17.085 1.00 95.62 86 GLY A N 1
ATOM 618 C CA . GLY A 1 86 ? -16.190 -12.688 16.366 1.00 95.62 86 GLY A CA 1
ATOM 619 C C . GLY A 1 86 ? -15.960 -14.203 16.489 1.00 95.62 86 GLY A C 1
ATOM 620 O O . GLY A 1 86 ? -16.921 -14.969 16.464 1.00 95.62 86 GLY A O 1
ATOM 621 N N . ARG A 1 87 ? -14.712 -14.662 16.662 1.00 94.56 87 ARG A N 1
ATOM 622 C CA . ARG A 1 87 ? -14.398 -16.086 16.884 1.00 94.56 87 ARG A CA 1
ATOM 623 C C . ARG A 1 87 ? -14.802 -16.560 18.286 1.00 94.56 87 ARG A C 1
ATOM 625 O O . ARG A 1 87 ? -15.212 -17.713 18.404 1.00 94.56 87 ARG A O 1
ATOM 632 N N . LEU A 1 88 ? -14.797 -15.684 19.299 1.00 93.69 88 LEU A N 1
ATOM 633 C CA . LEU A 1 88 ? -15.373 -15.964 20.627 1.00 93.69 88 LEU A CA 1
ATOM 634 C C . LEU A 1 88 ? -16.881 -16.222 20.523 1.00 93.69 88 LEU A C 1
ATOM 636 O O . LEU A 1 88 ? -17.352 -17.293 20.906 1.00 93.69 88 LEU A O 1
ATOM 640 N N . TYR A 1 89 ? -17.624 -15.285 19.921 1.00 92.50 89 TYR A N 1
ATOM 641 C CA . TYR A 1 89 ? -19.065 -15.423 19.674 1.00 92.50 89 TYR A CA 1
ATOM 642 C C . TYR A 1 89 ? -19.390 -16.692 18.862 1.00 92.50 89 TYR A C 1
ATOM 644 O O . TYR A 1 89 ? -20.273 -17.463 19.237 1.00 92.50 89 TYR A O 1
ATOM 652 N N . GLN A 1 90 ? -18.635 -16.964 17.791 1.00 88.69 90 GLN A N 1
ATOM 653 C CA . GLN A 1 90 ? -18.818 -18.160 16.960 1.00 88.69 90 GLN A CA 1
ATOM 654 C C . GLN A 1 90 ? -18.552 -19.473 17.727 1.00 88.69 90 GLN A C 1
ATOM 656 O O . GLN A 1 90 ? -19.239 -20.464 17.469 1.00 88.69 90 GLN A O 1
ATOM 661 N N . SER A 1 91 ? -17.584 -19.509 18.655 1.00 85.38 91 SER A N 1
ATOM 662 C CA . SER A 1 91 ? -17.337 -20.703 19.481 1.00 85.38 91 SER A CA 1
ATOM 663 C C . SER A 1 91 ? -18.429 -20.893 20.536 1.00 85.38 91 SER A C 1
ATOM 665 O O . SER A 1 91 ? -18.974 -21.990 20.678 1.00 85.38 91 SER A O 1
ATOM 667 N N . ALA A 1 92 ? -18.841 -19.808 21.202 1.00 80.50 92 ALA A N 1
ATOM 668 C CA . ALA A 1 92 ? -19.916 -19.832 22.191 1.00 80.50 92 ALA A CA 1
ATOM 669 C C . ALA A 1 92 ? -21.224 -20.400 21.605 1.00 80.50 92 ALA A C 1
ATOM 671 O O . ALA A 1 92 ? -21.840 -21.262 22.225 1.00 80.50 92 ALA A O 1
ATOM 672 N N . ALA A 1 93 ? -21.595 -20.032 20.372 1.00 76.12 93 ALA A N 1
ATOM 673 C CA . ALA A 1 93 ? -22.766 -20.601 19.690 1.00 76.12 93 ALA A CA 1
ATOM 674 C C . ALA A 1 93 ? -22.692 -22.115 19.411 1.00 76.12 93 ALA A C 1
ATOM 676 O O . ALA A 1 93 ? -23.734 -22.747 19.243 1.00 76.12 93 ALA A O 1
ATOM 677 N N . LYS A 1 94 ? -21.492 -22.706 19.336 1.00 72.25 94 LYS A N 1
ATOM 678 C CA . LYS A 1 94 ? -21.306 -24.144 19.069 1.00 72.25 94 LYS A CA 1
ATOM 679 C C . LYS A 1 94 ? -21.158 -24.975 20.344 1.00 72.25 94 LYS A C 1
ATOM 681 O O . LYS A 1 94 ? -21.580 -26.129 20.355 1.00 72.25 94 LYS A O 1
ATOM 686 N N . GLY A 1 95 ? -20.557 -24.404 21.390 1.00 62.19 95 GLY A N 1
ATOM 687 C CA . GLY A 1 95 ? -20.106 -25.149 22.568 1.00 62.19 95 GLY A CA 1
ATOM 688 C C . GLY A 1 95 ? -20.666 -24.715 23.926 1.00 62.19 95 GLY A C 1
ATOM 689 O O . GLY A 1 95 ? -20.521 -25.475 24.882 1.00 62.19 95 GLY A O 1
ATOM 690 N N . TRP A 1 96 ? -21.277 -23.532 24.055 1.00 66.44 96 TRP A N 1
ATOM 691 C CA . TRP A 1 96 ? -21.751 -23.036 25.353 1.00 66.44 96 TRP A CA 1
ATOM 692 C C . TRP A 1 96 ? -23.164 -23.528 25.693 1.00 66.44 96 TRP A C 1
ATOM 694 O O . TRP A 1 96 ? -24.052 -23.586 24.840 1.00 66.44 96 TRP A O 1
ATOM 704 N N . ARG A 1 97 ? -23.377 -23.856 26.971 1.00 61.88 97 ARG A N 1
ATOM 705 C CA . ARG A 1 97 ? -24.683 -24.131 27.585 1.00 61.88 97 ARG A CA 1
ATOM 706 C C . ARG A 1 97 ? -24.673 -23.545 29.007 1.00 61.88 97 ARG A C 1
ATOM 708 O O . ARG A 1 97 ? -23.637 -23.681 29.658 1.00 61.88 97 ARG A O 1
ATOM 715 N N . PRO A 1 98 ? -25.779 -22.956 29.502 1.00 60.06 98 PRO A N 1
ATOM 716 C CA . PRO A 1 98 ? -25.898 -22.579 30.913 1.00 60.06 98 PRO A CA 1
ATOM 717 C C . PRO A 1 98 ? -25.728 -23.805 31.821 1.00 60.06 98 PRO A C 1
ATOM 719 O O . PRO A 1 98 ? -26.127 -24.911 31.435 1.00 60.06 98 PRO A O 1
ATOM 722 N N . GLN A 1 99 ? -25.184 -23.630 33.026 1.00 60.53 99 GLN A N 1
ATOM 723 C CA . GLN A 1 99 ? -25.186 -24.690 34.034 1.00 60.53 99 GLN A CA 1
ATOM 724 C C . GLN A 1 99 ? -26.567 -24.806 34.696 1.00 60.53 99 GLN A C 1
ATOM 726 O O . GLN A 1 99 ? -27.401 -23.901 34.634 1.00 60.53 99 GLN A O 1
ATOM 731 N N . ALA A 1 100 ? -26.834 -25.946 35.336 1.00 46.94 100 ALA A N 1
ATOM 732 C CA . ALA A 1 100 ? -28.106 -26.209 36.006 1.00 46.94 100 ALA A CA 1
ATOM 733 C C . ALA A 1 100 ? -28.216 -25.412 37.322 1.00 46.94 100 ALA A C 1
ATOM 735 O O . ALA A 1 100 ? -27.902 -25.919 38.396 1.00 46.94 100 ALA A O 1
ATOM 736 N N . GLY A 1 101 ? -28.651 -24.158 37.214 1.00 52.31 101 GLY A N 1
ATOM 737 C CA . GLY A 1 101 ? -28.739 -23.193 38.314 1.00 52.31 101 GLY A CA 1
ATOM 738 C C . GLY A 1 101 ? -28.540 -21.756 37.832 1.00 52.31 101 GLY A C 1
ATOM 739 O O . GLY A 1 101 ? -29.128 -20.836 38.400 1.00 52.31 101 GLY A O 1
ATOM 740 N N . ASP A 1 102 ? -27.798 -21.580 36.736 1.00 53.97 102 ASP A N 1
ATOM 741 C CA . ASP A 1 102 ? -27.691 -20.304 36.037 1.00 53.97 102 ASP A CA 1
ATOM 742 C C . ASP A 1 102 ? -29.055 -19.912 35.448 1.00 53.97 102 ASP A C 1
ATOM 744 O O . ASP A 1 102 ? -29.826 -20.751 34.967 1.00 53.97 102 ASP A O 1
ATOM 748 N N . GLY A 1 103 ? -29.354 -18.612 35.451 1.00 55.84 103 GLY A N 1
ATOM 749 C CA . GLY A 1 103 ? -30.526 -18.082 34.757 1.00 55.84 103 GLY A CA 1
ATOM 750 C C . GLY A 1 103 ? -30.427 -18.243 33.229 1.00 55.84 103 GLY A C 1
ATOM 751 O O . GLY A 1 103 ? -29.393 -18.653 32.701 1.00 55.84 103 GLY A O 1
ATOM 752 N N . PRO A 1 104 ? -31.475 -17.870 32.470 1.00 56.47 104 PRO A N 1
ATOM 753 C CA . PRO A 1 104 ? -31.474 -17.932 31.006 1.00 56.47 104 PRO A CA 1
ATOM 754 C C . PRO A 1 104 ? -30.592 -16.832 30.373 1.00 56.47 104 PRO A C 1
ATOM 756 O O . PRO A 1 104 ? -31.080 -15.948 29.660 1.00 56.47 104 PRO A O 1
ATOM 759 N N . GLN A 1 105 ? -29.286 -16.875 30.629 1.00 68.25 105 GLN A N 1
ATOM 760 C CA . GLN A 1 105 ? -28.254 -16.050 30.002 1.00 68.25 105 GLN A CA 1
ATOM 761 C C . GLN A 1 105 ? -28.102 -16.439 28.515 1.00 68.25 105 GLN A C 1
ATOM 763 O O . GLN A 1 105 ? -28.420 -17.560 28.114 1.00 68.25 105 GLN A O 1
ATOM 768 N N . SER A 1 106 ? -27.678 -15.502 27.663 1.00 81.50 106 SER A N 1
ATOM 769 C CA . SER A 1 106 ? -27.370 -15.778 26.252 1.00 81.50 106 SER A CA 1
ATOM 770 C C . SER A 1 106 ? -25.877 -16.048 26.061 1.00 81.50 106 SER A C 1
ATOM 772 O O . SER A 1 106 ? -25.050 -15.551 26.826 1.00 81.50 106 SER A O 1
ATOM 774 N N . ALA A 1 107 ? -25.518 -16.758 24.986 1.00 83.69 107 ALA A N 1
ATOM 775 C CA . ALA A 1 107 ? -24.118 -16.923 24.587 1.00 83.69 107 ALA A CA 1
ATOM 776 C C . ALA A 1 107 ? -23.409 -15.561 24.432 1.00 83.69 107 ALA A C 1
ATOM 778 O O . ALA A 1 107 ? -22.254 -15.422 24.825 1.00 83.69 107 ALA A O 1
ATOM 779 N N . ALA A 1 108 ? -24.118 -14.535 23.944 1.00 89.06 108 ALA A N 1
ATOM 780 C CA . ALA A 1 108 ? -23.592 -13.178 23.854 1.00 89.06 108 ALA A CA 1
ATOM 781 C C . ALA A 1 108 ? -23.277 -12.548 25.221 1.00 89.06 108 ALA A C 1
ATOM 783 O O . ALA A 1 108 ? -22.216 -11.949 25.372 1.00 89.06 108 ALA A O 1
ATOM 784 N N . ALA A 1 109 ? -24.164 -12.706 26.209 1.00 90.06 109 ALA A N 1
ATOM 785 C CA . ALA A 1 109 ? -23.957 -12.184 27.559 1.00 90.06 109 ALA A CA 1
ATOM 786 C C . ALA A 1 109 ? -22.831 -12.923 28.305 1.00 90.06 109 ALA A C 1
ATOM 788 O O . ALA A 1 109 ? -22.115 -12.302 29.082 1.00 90.06 109 ALA A O 1
ATOM 789 N N . HIS A 1 110 ? -22.624 -14.218 28.037 1.00 89.81 110 HIS A N 1
ATOM 790 C CA . HIS A 1 110 ? -21.471 -14.959 28.560 1.00 89.81 110 HIS A CA 1
ATOM 791 C C . HIS A 1 110 ? -20.142 -14.500 27.927 1.00 89.81 110 HIS A C 1
ATOM 793 O O . HIS A 1 110 ? -19.150 -14.327 28.633 1.00 89.81 110 HIS A O 1
ATOM 799 N N . VAL A 1 111 ? -20.119 -14.248 26.609 1.00 92.81 111 VAL A N 1
ATOM 800 C CA . VAL A 1 111 ? -18.945 -13.671 25.922 1.00 92.81 111 VAL A CA 1
ATOM 801 C C . VAL A 1 111 ? -18.628 -12.278 26.470 1.00 92.81 111 VAL A C 1
ATOM 803 O O . VAL A 1 111 ? -17.475 -12.006 26.780 1.00 92.81 111 VAL A O 1
ATOM 806 N N . GLU A 1 112 ? -19.634 -11.417 26.639 1.00 95.06 112 GLU A N 1
ATOM 807 C CA . GLU A 1 112 ? -19.482 -10.090 27.252 1.00 95.06 112 GLU A CA 1
ATOM 808 C C . GLU A 1 112 ? -18.970 -10.186 28.699 1.00 95.06 112 GLU A C 1
ATOM 810 O O . GLU A 1 112 ? -18.025 -9.504 29.078 1.00 95.06 112 GLU A O 1
ATOM 815 N N . GLU A 1 113 ? -19.529 -11.078 29.514 1.00 93.75 113 GLU A N 1
ATOM 816 C CA . GLU A 1 113 ? -19.084 -11.279 30.892 1.00 93.75 113 GLU A CA 1
ATOM 817 C C . GLU A 1 113 ? -17.627 -11.726 31.005 1.00 93.75 113 GLU A C 1
ATOM 819 O O . GLU A 1 113 ? -16.873 -11.149 31.786 1.00 93.75 113 GLU A O 1
ATOM 824 N N . ARG A 1 114 ? -17.219 -12.718 30.214 1.00 93.31 114 ARG A N 1
ATOM 825 C CA . ARG A 1 114 ? -15.880 -13.307 30.312 1.00 93.31 114 ARG A CA 1
ATOM 826 C C . ARG A 1 114 ? -14.810 -12.552 29.523 1.00 93.31 114 ARG A C 1
ATOM 828 O O . ARG A 1 114 ? -13.634 -12.677 29.850 1.00 93.31 114 ARG A O 1
ATOM 835 N N . LEU A 1 115 ? -15.188 -11.718 28.551 1.00 95.00 115 LEU A N 1
ATOM 836 C CA . LEU A 1 115 ? -14.280 -10.746 27.931 1.00 95.00 115 LEU A CA 1
ATOM 837 C C . LEU A 1 115 ? -13.935 -9.601 28.897 1.00 95.00 115 LEU A C 1
ATOM 839 O O . LEU A 1 115 ? -12.802 -9.123 28.900 1.00 95.00 115 LEU A O 1
ATOM 843 N N . GLY A 1 116 ? -14.888 -9.197 29.743 1.00 94.56 116 GLY A N 1
ATOM 844 C CA . GLY A 1 116 ? -14.692 -8.218 30.814 1.00 94.56 116 GLY A CA 1
ATOM 845 C C . GLY A 1 116 ? -14.000 -8.767 32.070 1.00 94.56 116 GLY A C 1
ATOM 846 O O . GLY A 1 116 ? -13.981 -8.076 33.084 1.00 94.56 116 GLY A O 1
ATOM 847 N N . ALA A 1 117 ? -13.454 -9.988 32.043 1.00 94.50 117 ALA A N 1
ATOM 848 C CA . ALA A 1 117 ? -12.822 -10.622 33.199 1.00 94.50 117 ALA A CA 1
ATOM 849 C C . ALA A 1 117 ? -11.284 -10.594 33.115 1.00 94.50 117 ALA A C 1
ATOM 851 O O . ALA A 1 117 ? -10.688 -11.032 32.126 1.00 94.50 117 ALA A O 1
ATOM 852 N N . ASP A 1 118 ? -10.645 -10.114 34.186 1.00 93.62 118 ASP A N 1
ATOM 853 C CA . ASP A 1 118 ? -9.183 -9.966 34.317 1.00 93.62 118 ASP A CA 1
ATOM 854 C C . ASP A 1 118 ? -8.431 -11.304 34.496 1.00 93.62 118 ASP A C 1
ATOM 856 O O . ASP A 1 118 ? -7.202 -11.342 34.529 1.00 93.62 118 ASP A O 1
ATOM 860 N N . ASP A 1 119 ? -9.166 -12.412 34.602 1.00 94.38 119 ASP A N 1
ATOM 861 C CA . ASP A 1 119 ? -8.671 -13.766 34.867 1.00 94.38 119 ASP A CA 1
ATOM 862 C C . ASP A 1 119 ? -8.707 -14.691 33.630 1.00 94.38 119 ASP A C 1
ATOM 864 O O . ASP A 1 119 ? -8.423 -15.880 33.749 1.00 94.38 119 ASP A O 1
ATOM 868 N N . SER A 1 120 ? -9.103 -14.203 32.448 1.00 94.31 120 SER A N 1
ATOM 869 C CA . SER A 1 120 ? -9.418 -15.069 31.298 1.00 94.31 120 SER A CA 1
ATOM 870 C C . SER A 1 120 ? -8.188 -15.675 30.600 1.00 94.31 120 SER A C 1
ATOM 872 O O . SER A 1 120 ? -7.154 -15.025 30.418 1.00 94.31 120 SER A O 1
ATOM 874 N N . VAL A 1 121 ? -8.319 -16.919 30.113 1.00 94.94 121 VAL A N 1
ATOM 875 C CA . VAL A 1 121 ? -7.306 -17.571 29.252 1.00 94.94 121 VAL A CA 1
ATOM 876 C C . VAL A 1 121 ? -7.030 -16.745 27.985 1.00 94.94 121 VAL A C 1
ATOM 878 O O . VAL A 1 121 ? -5.905 -16.740 27.493 1.00 94.94 121 VAL A O 1
ATOM 881 N N . LEU A 1 122 ? -8.020 -16.008 27.473 1.00 95.06 122 LEU A N 1
ATOM 882 C CA . LEU A 1 122 ? -7.890 -15.072 26.354 1.00 95.06 122 LEU A CA 1
ATOM 883 C C . LEU A 1 122 ? -6.911 -13.931 26.660 1.00 95.06 122 LEU A C 1
ATOM 885 O O . LEU A 1 122 ? -6.036 -13.651 25.837 1.00 95.06 122 LEU A O 1
ATOM 889 N N . LEU A 1 123 ? -7.049 -13.286 27.824 1.00 95.44 123 LEU A N 1
ATOM 890 C CA . LEU A 1 123 ? -6.149 -12.219 28.262 1.00 95.44 123 LEU A CA 1
ATOM 891 C C . LEU A 1 123 ? -4.726 -12.762 28.429 1.00 95.44 123 LEU A C 1
ATOM 893 O O . LEU A 1 123 ? -3.793 -12.224 27.833 1.00 95.44 123 LEU A O 1
ATOM 897 N N . TRP A 1 124 ? -4.573 -13.892 29.129 1.00 95.00 124 TRP A N 1
ATOM 898 C CA . TRP A 1 124 ? -3.288 -14.590 29.251 1.00 95.00 124 TRP A CA 1
ATOM 899 C C . TRP A 1 124 ? -2.676 -14.931 27.883 1.00 95.00 124 TRP A C 1
ATOM 901 O O . TRP A 1 124 ? -1.482 -14.710 27.666 1.00 95.00 124 TRP A O 1
ATOM 911 N N . TRP A 1 125 ? -3.478 -15.431 26.941 1.00 95.38 125 TRP A N 1
ATOM 912 C CA . TRP A 1 125 ? -3.017 -15.825 25.612 1.00 95.38 125 TRP A CA 1
ATOM 913 C C . TRP A 1 125 ? -2.528 -14.629 24.795 1.00 95.38 125 TRP A C 1
ATOM 915 O O . TRP A 1 125 ? -1.432 -14.689 24.240 1.00 95.38 125 TRP A O 1
ATOM 925 N N . LEU A 1 126 ? -3.296 -13.538 24.719 1.00 95.12 126 LEU A N 1
ATOM 926 C CA . LEU A 1 126 ? -2.912 -12.378 23.908 1.00 95.12 126 LEU A CA 1
ATOM 927 C C . LEU A 1 126 ? -1.724 -11.612 24.515 1.00 95.12 126 LEU A C 1
ATOM 929 O O . LEU A 1 126 ? -0.839 -11.223 23.753 1.00 95.12 126 LEU A O 1
ATOM 933 N N . ARG A 1 127 ? -1.645 -11.507 25.851 1.00 92.69 127 ARG A N 1
ATOM 934 C CA . ARG A 1 127 ? -0.484 -10.993 26.606 1.00 92.69 127 ARG A CA 1
ATOM 935 C C . ARG A 1 127 ? 0.797 -11.754 26.246 1.00 92.69 127 ARG A C 1
ATOM 937 O O . ARG A 1 127 ? 1.729 -11.191 25.674 1.00 92.69 127 ARG A O 1
ATOM 944 N N . ASN A 1 128 ? 0.813 -13.071 26.473 1.00 91.50 128 ASN A N 1
ATOM 945 C CA . ASN A 1 128 ? 1.995 -13.913 26.229 1.00 91.50 128 ASN A CA 1
ATOM 946 C C . ASN A 1 128 ? 2.377 -14.039 24.740 1.00 91.50 128 ASN A C 1
ATOM 948 O O . ASN A 1 128 ? 3.497 -14.438 24.421 1.00 91.50 128 ASN A O 1
ATOM 952 N N . ASN A 1 129 ? 1.475 -13.694 23.814 1.00 91.94 129 ASN A N 1
ATOM 953 C CA . ASN A 1 129 ? 1.719 -13.745 22.372 1.00 91.94 129 ASN A CA 1
ATOM 954 C C . ASN A 1 129 ? 1.879 -12.360 21.717 1.00 91.94 129 ASN A C 1
ATOM 956 O O . ASN A 1 129 ? 1.818 -12.270 20.490 1.00 91.94 129 ASN A O 1
ATOM 960 N N . GLY A 1 130 ? 2.171 -11.298 22.483 1.00 85.44 130 GLY A N 1
ATOM 961 C CA . GLY A 1 130 ? 2.462 -9.959 21.944 1.00 85.44 130 GLY A CA 1
ATOM 962 C C . GLY A 1 130 ? 3.566 -9.935 20.870 1.00 85.44 130 GLY A C 1
ATOM 963 O O . GLY A 1 130 ? 3.505 -9.164 19.916 1.00 85.44 130 GLY A O 1
ATOM 964 N N . ARG A 1 131 ? 4.527 -10.868 20.914 1.00 85.31 131 ARG A N 1
ATOM 965 C CA . ARG A 1 131 ? 5.562 -11.047 19.870 1.00 85.31 131 ARG A CA 1
ATOM 966 C C . ARG A 1 131 ? 5.140 -12.004 18.748 1.00 85.31 131 ARG A C 1
ATOM 968 O O . ARG A 1 131 ? 5.959 -12.770 18.243 1.00 85.31 131 ARG A O 1
ATOM 975 N N . TYR A 1 132 ? 3.869 -11.946 18.342 1.00 85.62 132 TYR A N 1
ATOM 976 C CA . TYR A 1 132 ? 3.192 -12.904 17.453 1.00 85.62 132 TYR A CA 1
ATOM 977 C C . TYR A 1 132 ? 3.918 -13.243 16.141 1.00 85.62 132 TYR A C 1
ATOM 979 O O . TYR A 1 132 ? 3.737 -14.346 15.628 1.00 85.62 132 TYR A O 1
ATOM 987 N N . LEU A 1 133 ? 4.746 -12.342 15.596 1.00 83.75 133 LEU A N 1
ATOM 988 C CA . LEU A 1 133 ? 5.529 -12.582 14.376 1.00 83.75 133 LEU A CA 1
ATOM 989 C C . LEU A 1 133 ? 6.731 -13.522 14.583 1.00 83.75 133 LEU A C 1
ATOM 991 O O . LEU A 1 133 ? 7.043 -14.302 13.680 1.00 83.75 133 LEU A O 1
ATOM 995 N N . THR A 1 134 ? 7.383 -13.479 15.749 1.00 80.50 134 THR A N 1
ATOM 996 C CA . THR A 1 134 ? 8.563 -14.301 16.094 1.00 80.50 134 THR A CA 1
ATOM 997 C C . THR A 1 134 ? 8.495 -14.856 17.530 1.00 80.50 134 THR A C 1
ATOM 999 O O . THR A 1 134 ? 9.407 -14.609 18.324 1.00 80.50 134 THR A O 1
ATOM 1002 N N . PRO A 1 135 ? 7.443 -15.611 17.904 1.00 76.88 135 PRO A N 1
ATOM 1003 C CA . PRO A 1 135 ? 7.308 -16.203 19.236 1.00 76.88 135 PRO A CA 1
ATOM 1004 C C . PRO A 1 135 ? 8.423 -17.203 19.589 1.00 76.88 135 PRO A C 1
ATOM 1006 O O . PRO A 1 135 ? 8.743 -17.352 20.762 1.00 76.88 135 PRO A O 1
ATOM 1009 N N . ALA A 1 136 ? 9.069 -17.849 18.608 1.00 73.88 136 ALA A N 1
ATOM 1010 C CA . ALA A 1 136 ? 10.270 -18.670 18.832 1.00 73.88 136 ALA A CA 1
ATOM 1011 C C . ALA A 1 136 ? 11.595 -17.875 18.762 1.00 73.88 136 ALA A C 1
ATOM 1013 O O . ALA A 1 136 ? 12.669 -18.466 18.624 1.00 73.88 136 ALA A O 1
ATOM 1014 N N . GLY A 1 137 ? 11.541 -16.538 18.785 1.00 78.12 137 GLY A N 1
ATOM 1015 C CA . GLY A 1 137 ? 12.712 -15.668 18.674 1.00 78.12 137 GLY A CA 1
ATOM 1016 C C . GLY A 1 137 ? 13.538 -15.950 17.414 1.00 78.12 137 GLY A C 1
ATOM 1017 O O . GLY A 1 137 ? 13.007 -16.001 16.302 1.00 78.12 137 GLY A O 1
ATOM 1018 N N . GLY A 1 138 ? 14.846 -16.168 17.589 1.00 73.69 138 GLY A N 1
ATOM 1019 C CA . GLY A 1 138 ? 15.792 -16.387 16.488 1.00 73.69 138 GLY A CA 1
ATOM 1020 C C . GLY A 1 138 ? 15.458 -17.576 15.575 1.00 73.69 138 GLY A C 1
ATOM 1021 O O . GLY A 1 138 ? 15.709 -17.501 14.374 1.00 73.69 138 GLY A O 1
ATOM 1022 N N . ALA A 1 139 ? 14.823 -18.636 16.090 1.00 76.62 139 ALA A N 1
ATOM 1023 C CA . ALA A 1 139 ? 14.404 -19.769 15.259 1.00 76.62 139 ALA A CA 1
ATOM 1024 C C . ALA A 1 139 ? 13.321 -19.362 14.241 1.00 76.62 139 ALA A C 1
ATOM 1026 O O . ALA A 1 139 ? 13.391 -19.731 13.068 1.00 76.62 139 ALA A O 1
ATOM 1027 N N . ASP A 1 140 ? 12.366 -18.523 14.656 1.00 77.69 140 ASP A N 1
ATOM 1028 C CA . ASP A 1 140 ? 11.358 -17.962 13.753 1.00 77.69 140 ASP A CA 1
ATOM 1029 C C . ASP A 1 140 ? 11.959 -16.950 12.766 1.00 77.69 140 ASP A C 1
ATOM 1031 O O . ASP A 1 140 ? 11.490 -16.866 11.629 1.00 77.69 140 ASP A O 1
ATOM 1035 N N . MET A 1 141 ? 13.021 -16.229 13.149 1.00 74.25 141 MET A N 1
ATOM 1036 C CA . MET A 1 141 ? 13.761 -15.359 12.226 1.00 74.25 141 MET A CA 1
ATOM 1037 C C . MET A 1 141 ? 14.484 -16.157 11.132 1.00 74.25 141 MET A C 1
ATOM 1039 O O . MET A 1 141 ? 14.469 -15.735 9.978 1.00 74.25 141 MET A O 1
ATOM 1043 N N . ILE A 1 142 ? 15.053 -17.326 11.448 1.00 77.06 142 ILE A N 1
ATOM 1044 C CA . ILE A 1 142 ? 15.660 -18.223 10.448 1.00 77.06 142 ILE A CA 1
ATOM 1045 C C . ILE A 1 142 ? 14.590 -18.757 9.483 1.00 77.06 142 ILE A C 1
ATOM 1047 O O . ILE A 1 142 ? 14.796 -18.732 8.269 1.00 77.06 142 ILE A O 1
ATOM 1051 N N . LEU A 1 143 ? 13.420 -19.169 9.987 1.00 78.94 143 LEU A N 1
ATOM 1052 C CA . LEU A 1 143 ? 12.299 -19.607 9.143 1.00 78.94 143 LEU A CA 1
ATOM 1053 C C . LEU A 1 143 ? 11.770 -18.473 8.246 1.00 78.94 143 LEU A C 1
ATOM 1055 O O . LEU A 1 143 ? 11.501 -18.697 7.063 1.00 78.94 143 LEU A O 1
ATOM 1059 N N . ALA A 1 144 ? 11.660 -17.251 8.777 1.00 75.69 144 ALA A N 1
ATOM 1060 C CA . ALA A 1 144 ? 11.286 -16.068 8.006 1.00 75.69 144 ALA A CA 1
ATOM 1061 C C . ALA A 1 144 ? 12.330 -15.741 6.923 1.00 75.69 144 ALA A C 1
ATOM 1063 O O . ALA A 1 144 ? 11.963 -15.513 5.770 1.00 75.69 144 ALA A O 1
ATOM 1064 N N . LEU A 1 145 ? 13.624 -15.784 7.259 1.00 78.38 145 LEU A N 1
ATOM 1065 C CA . LEU A 1 145 ? 14.727 -15.544 6.328 1.00 78.38 145 LEU A CA 1
ATOM 1066 C C . LEU A 1 145 ? 14.770 -16.593 5.210 1.00 78.38 145 LEU A C 1
ATOM 1068 O O . LEU A 1 145 ? 14.884 -16.222 4.044 1.00 78.38 145 LEU A O 1
ATOM 1072 N N . ALA A 1 146 ? 14.614 -17.880 5.529 1.00 82.12 146 ALA A N 1
ATOM 1073 C CA . ALA A 1 146 ? 14.561 -18.957 4.540 1.00 82.12 146 ALA A CA 1
ATOM 1074 C C . ALA A 1 146 ? 13.341 -18.819 3.610 1.00 82.12 146 ALA A C 1
ATOM 1076 O O . ALA A 1 146 ? 13.470 -18.895 2.384 1.00 82.12 146 ALA A O 1
ATOM 1077 N N . GLY A 1 147 ? 12.162 -18.533 4.176 1.00 81.12 147 GLY A N 1
ATOM 1078 C CA . GLY A 1 147 ? 10.948 -18.249 3.409 1.00 81.12 147 GLY A CA 1
ATOM 1079 C C . GLY A 1 147 ? 11.113 -17.047 2.474 1.00 81.12 147 GLY A C 1
ATOM 1080 O O . GLY A 1 147 ? 10.705 -17.115 1.311 1.00 81.12 147 GLY A O 1
ATOM 1081 N N . GLN A 1 148 ? 11.769 -15.986 2.953 1.00 83.81 148 GLN A N 1
ATOM 1082 C CA . GLN A 1 148 ? 11.993 -14.748 2.212 1.00 83.81 148 GLN A CA 1
ATOM 1083 C C . GLN A 1 148 ? 13.121 -14.850 1.176 1.00 83.81 148 GLN A C 1
ATOM 1085 O O . GLN A 1 148 ? 13.031 -14.215 0.126 1.00 83.81 148 GLN A O 1
ATOM 1090 N N . LEU A 1 149 ? 14.148 -15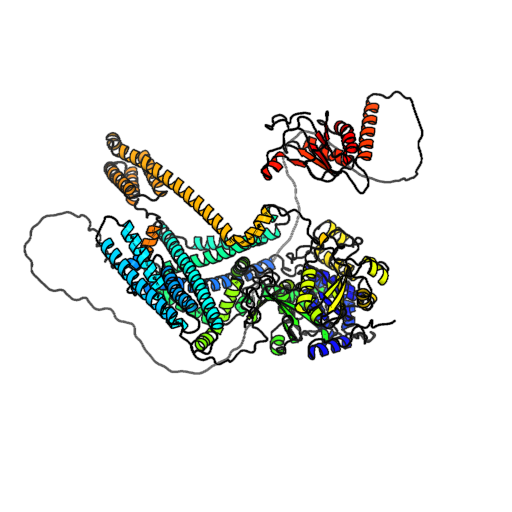.673 1.410 1.00 80.38 149 LEU A N 1
ATOM 1091 C CA . LEU A 1 149 ? 15.167 -16.024 0.417 1.00 80.38 149 LEU A CA 1
ATOM 1092 C C . LEU A 1 149 ? 14.541 -16.819 -0.735 1.00 80.38 149 LEU A C 1
ATOM 1094 O O . LEU A 1 149 ? 14.732 -16.472 -1.896 1.00 80.38 149 LEU A O 1
ATOM 1098 N N . ARG A 1 150 ? 13.714 -17.824 -0.423 1.00 86.19 150 ARG A N 1
ATOM 1099 C CA . ARG A 1 150 ? 12.940 -18.585 -1.417 1.00 86.19 150 ARG A CA 1
ATOM 1100 C C . ARG A 1 150 ? 12.009 -17.671 -2.230 1.00 86.19 150 ARG A C 1
ATOM 1102 O O . ARG A 1 150 ? 12.007 -17.742 -3.456 1.00 86.19 150 ARG A O 1
ATOM 1109 N N . SER A 1 151 ? 11.248 -16.792 -1.571 1.00 84.38 151 SER A N 1
ATOM 1110 C CA . SER A 1 151 ? 10.369 -15.817 -2.243 1.00 84.38 151 SER A CA 1
ATOM 1111 C C . SER A 1 151 ? 11.143 -14.834 -3.134 1.00 84.38 151 SER A C 1
ATOM 1113 O O . SER A 1 151 ? 10.691 -14.513 -4.235 1.00 84.38 151 SER A O 1
ATOM 1115 N N . PHE A 1 152 ? 12.328 -14.400 -2.698 1.00 83.69 152 PHE A N 1
ATOM 1116 C CA . PHE A 1 152 ? 13.233 -13.555 -3.476 1.00 83.69 152 PHE A CA 1
ATOM 1117 C C . PHE A 1 152 ? 13.779 -14.274 -4.715 1.00 83.69 152 PHE A C 1
ATOM 1119 O O . PHE A 1 152 ? 13.624 -13.749 -5.811 1.00 83.69 152 PHE A O 1
ATOM 1126 N N . LEU A 1 153 ? 14.330 -15.486 -4.576 1.00 82.75 153 LEU A N 1
ATOM 1127 C CA . LEU A 1 153 ? 14.866 -16.266 -5.701 1.00 82.75 153 LEU A CA 1
ATOM 1128 C C . LEU A 1 153 ? 13.802 -16.529 -6.779 1.00 82.75 153 LEU A C 1
ATOM 1130 O O . LEU A 1 153 ? 14.069 -16.335 -7.961 1.00 82.75 153 LEU A O 1
ATOM 1134 N N . VAL A 1 154 ? 12.574 -16.886 -6.379 1.00 87.00 154 VAL A N 1
ATOM 1135 C CA . VAL A 1 154 ? 11.445 -17.050 -7.315 1.00 87.00 154 VAL A CA 1
ATOM 1136 C C . VAL A 1 154 ? 11.097 -15.731 -8.011 1.00 87.00 154 VAL A C 1
ATOM 1138 O O . VAL A 1 154 ? 10.867 -15.720 -9.216 1.00 87.00 154 VAL A O 1
ATOM 1141 N N . THR A 1 155 ? 11.084 -14.611 -7.285 1.00 87.19 155 THR A N 1
ATOM 1142 C CA . THR A 1 155 ? 10.770 -13.297 -7.874 1.00 87.19 155 THR A CA 1
ATOM 1143 C C . THR A 1 155 ? 11.859 -12.844 -8.850 1.00 87.19 155 THR A C 1
ATOM 1145 O O . THR A 1 155 ? 11.540 -12.393 -9.946 1.00 87.19 155 THR A O 1
ATOM 1148 N N . GLN A 1 156 ? 13.136 -13.028 -8.506 1.00 87.19 156 GLN A N 1
ATOM 1149 C CA . GLN A 1 156 ? 14.266 -12.718 -9.385 1.00 87.19 156 GLN A CA 1
ATOM 1150 C C . GLN A 1 156 ? 14.292 -13.609 -10.636 1.00 87.19 156 GLN A C 1
ATOM 1152 O O . GLN A 1 156 ? 14.594 -13.113 -11.716 1.00 87.19 156 GLN A O 1
ATOM 1157 N N . PHE A 1 157 ? 13.900 -14.885 -10.533 1.00 88.31 157 PHE A N 1
ATOM 1158 C CA . PHE A 1 157 ? 13.764 -15.767 -11.697 1.00 88.31 157 PHE A CA 1
ATOM 1159 C C . PHE A 1 157 ? 12.668 -15.295 -12.668 1.00 88.31 157 PHE A C 1
ATOM 1161 O O . PHE A 1 157 ? 12.885 -15.245 -13.875 1.00 88.31 157 PHE A O 1
ATOM 1168 N N . GLU A 1 158 ? 11.504 -14.884 -12.159 1.00 90.00 158 GLU A N 1
ATOM 1169 C CA . GLU A 1 158 ? 10.428 -14.338 -13.001 1.00 90.00 158 GLU A CA 1
ATOM 1170 C C . GLU A 1 158 ? 10.832 -12.995 -13.644 1.00 90.00 158 GLU A C 1
ATOM 1172 O O . GLU A 1 158 ? 10.495 -12.733 -14.799 1.00 90.00 158 GLU A O 1
ATOM 1177 N N . VAL A 1 159 ? 11.598 -12.153 -12.931 1.00 89.56 159 VAL A N 1
ATOM 1178 C CA . VAL A 1 159 ? 12.166 -10.901 -13.475 1.00 89.56 159 VAL A CA 1
ATOM 1179 C C . VAL A 1 159 ? 13.181 -11.197 -14.578 1.00 89.56 159 VAL A C 1
ATOM 1181 O O . VAL A 1 159 ? 13.122 -10.566 -15.628 1.00 89.56 159 VAL A O 1
ATOM 1184 N N . LEU A 1 160 ? 14.056 -12.187 -14.380 1.00 89.25 160 LEU A N 1
ATOM 1185 C CA . LEU A 1 160 ? 14.991 -12.698 -15.387 1.00 89.25 160 LEU A CA 1
ATOM 1186 C C . LEU A 1 160 ? 14.255 -13.136 -16.666 1.00 89.25 160 LEU A C 1
ATOM 1188 O O . LEU A 1 160 ? 14.643 -12.724 -17.756 1.00 89.25 160 LEU A O 1
ATOM 1192 N N . MET A 1 161 ? 13.171 -13.911 -16.559 1.00 91.94 161 MET A N 1
ATOM 1193 C CA . MET A 1 161 ? 12.402 -14.359 -17.733 1.00 91.94 161 MET A CA 1
ATOM 1194 C C . MET A 1 161 ? 11.810 -13.180 -18.528 1.00 91.94 161 MET A C 1
ATOM 1196 O O . MET A 1 161 ? 11.828 -13.193 -19.759 1.00 91.94 161 MET A O 1
ATOM 1200 N N . LEU A 1 162 ? 11.340 -12.128 -17.847 1.00 91.69 162 LEU A N 1
ATOM 1201 C CA . LEU A 1 162 ? 10.882 -10.898 -18.505 1.00 91.69 162 LEU A CA 1
ATOM 1202 C C . LEU A 1 162 ? 12.037 -10.067 -19.087 1.00 91.69 162 LEU A C 1
ATOM 1204 O O . LEU A 1 162 ? 11.908 -9.548 -20.195 1.00 91.69 162 LEU A O 1
ATOM 1208 N N . ALA A 1 163 ? 13.164 -9.959 -18.383 1.00 90.62 163 ALA A N 1
ATOM 1209 C CA . ALA A 1 163 ? 14.341 -9.227 -18.845 1.00 90.62 163 ALA A CA 1
ATOM 1210 C C . ALA A 1 163 ? 14.948 -9.868 -20.103 1.00 90.62 163 ALA A C 1
ATOM 1212 O O . ALA A 1 163 ? 15.257 -9.159 -21.057 1.00 90.62 163 ALA A O 1
ATOM 1213 N N . VAL A 1 164 ? 15.029 -11.203 -20.159 1.00 91.56 164 VAL A N 1
ATOM 1214 C CA . VAL A 1 164 ? 15.476 -11.941 -21.351 1.00 91.56 164 VAL A CA 1
ATOM 1215 C C . VAL A 1 164 ? 14.481 -11.794 -22.503 1.00 91.56 164 VAL A C 1
ATOM 1217 O O . VAL A 1 164 ? 14.918 -11.622 -23.636 1.00 91.56 164 VAL A O 1
ATOM 1220 N N . LEU A 1 165 ? 13.163 -11.766 -22.256 1.00 93.19 165 LEU A N 1
ATOM 1221 C CA . LEU A 1 165 ? 12.188 -11.469 -23.315 1.00 93.19 165 LEU A CA 1
ATOM 1222 C C . LEU A 1 165 ? 12.400 -10.064 -23.909 1.00 93.19 165 LEU A C 1
ATOM 1224 O O . LEU A 1 165 ? 12.405 -9.909 -25.130 1.00 93.19 165 LEU A O 1
ATOM 1228 N N . VAL A 1 166 ? 12.605 -9.047 -23.063 1.00 91.62 166 VAL A N 1
ATOM 1229 C CA . VAL A 1 166 ? 12.912 -7.678 -23.514 1.00 91.62 166 VAL A CA 1
ATOM 1230 C C . VAL A 1 166 ? 14.245 -7.641 -24.263 1.00 91.62 166 VAL A C 1
ATOM 1232 O O . VAL A 1 166 ? 14.317 -7.037 -25.329 1.00 91.62 166 VAL A O 1
ATOM 1235 N N . ALA A 1 167 ? 15.273 -8.337 -23.780 1.00 92.38 167 ALA A N 1
ATOM 1236 C CA . ALA A 1 167 ? 16.564 -8.406 -24.453 1.00 92.38 167 ALA A CA 1
ATOM 1237 C C . ALA A 1 167 ? 16.486 -9.124 -25.814 1.00 92.38 167 ALA A C 1
ATOM 1239 O O . ALA A 1 167 ? 17.050 -8.638 -26.792 1.00 92.38 167 ALA A O 1
ATOM 1240 N N . CYS A 1 168 ? 15.713 -10.210 -25.932 1.00 93.94 168 CYS A N 1
ATOM 1241 C CA . CYS A 1 168 ? 15.418 -10.848 -27.217 1.00 93.94 168 CYS A CA 1
ATOM 1242 C C . CYS A 1 168 ? 14.763 -9.871 -28.206 1.00 93.94 168 CYS A C 1
ATOM 1244 O O . CYS A 1 168 ? 15.080 -9.927 -29.394 1.00 93.94 168 CYS A O 1
ATOM 1246 N N . ILE A 1 169 ? 13.886 -8.975 -27.735 1.00 92.25 169 ILE A N 1
ATOM 1247 C CA . ILE A 1 169 ? 13.289 -7.917 -28.563 1.00 92.25 169 ILE A CA 1
ATOM 1248 C C . ILE A 1 169 ? 14.355 -6.892 -28.971 1.00 92.25 169 ILE A C 1
ATOM 1250 O O . ILE A 1 169 ? 14.480 -6.634 -30.163 1.00 92.25 169 ILE A O 1
ATOM 1254 N N . VAL A 1 170 ? 15.144 -6.356 -28.028 1.00 91.56 170 VAL A N 1
ATOM 1255 C CA . VAL A 1 170 ? 16.209 -5.364 -28.302 1.00 91.56 170 VAL A CA 1
ATOM 1256 C C . VAL A 1 170 ? 17.215 -5.878 -29.336 1.00 91.56 170 VAL A C 1
ATOM 1258 O O . VAL A 1 170 ? 17.588 -5.124 -30.229 1.00 91.56 170 VAL A O 1
ATOM 1261 N N . ILE A 1 171 ? 17.591 -7.158 -29.249 1.00 89.25 171 ILE A N 1
ATOM 1262 C CA . ILE A 1 171 ? 18.560 -7.827 -30.131 1.00 89.25 171 ILE A CA 1
ATOM 1263 C C . ILE A 1 171 ? 17.980 -8.170 -31.517 1.00 89.25 171 ILE A C 1
ATOM 1265 O O . ILE A 1 171 ? 18.734 -8.258 -32.485 1.00 89.25 171 ILE A O 1
ATOM 1269 N N . LEU A 1 172 ? 16.662 -8.363 -31.660 1.00 89.25 172 LEU A N 1
ATOM 1270 C CA . LEU A 1 172 ? 16.050 -8.833 -32.914 1.00 89.25 172 LEU A CA 1
ATOM 1271 C C . LEU A 1 172 ? 16.449 -8.023 -34.170 1.00 89.25 172 LEU A C 1
ATOM 1273 O O . LEU A 1 172 ? 16.753 -8.659 -35.181 1.00 89.25 172 LEU A O 1
ATOM 1277 N N . PRO A 1 173 ? 16.502 -6.673 -34.165 1.00 85.62 173 PRO A N 1
ATOM 1278 C CA . PRO A 1 173 ? 16.910 -5.911 -35.342 1.00 85.62 173 PRO A CA 1
ATOM 1279 C C . PRO A 1 173 ? 18.299 -6.297 -35.855 1.00 85.62 173 PRO A C 1
ATOM 1281 O O . PRO A 1 173 ? 18.459 -6.435 -37.064 1.00 85.62 173 PRO A O 1
ATOM 1284 N N . HIS A 1 174 ? 19.266 -6.560 -34.966 1.00 79.75 174 HIS A N 1
ATOM 1285 C CA . HIS A 1 174 ? 20.603 -7.024 -35.351 1.00 79.75 174 HIS A CA 1
ATOM 1286 C C . HIS A 1 174 ? 20.511 -8.280 -36.209 1.00 79.75 174 HIS A C 1
ATOM 1288 O O . HIS A 1 174 ? 20.971 -8.283 -37.343 1.00 79.75 174 HIS A O 1
ATOM 1294 N N . LEU A 1 175 ? 19.827 -9.316 -35.719 1.00 81.88 175 LEU A N 1
ATOM 1295 C CA . LEU A 1 175 ? 19.686 -10.599 -36.415 1.00 81.88 175 LEU A CA 1
ATOM 1296 C C . LEU A 1 175 ? 18.990 -10.487 -37.784 1.00 81.88 175 LEU A C 1
ATOM 1298 O O . LEU A 1 175 ? 19.124 -11.395 -38.601 1.00 81.88 175 LEU A O 1
ATOM 1302 N N . LEU A 1 176 ? 18.273 -9.388 -38.047 1.00 79.69 176 LEU A N 1
ATOM 1303 C CA . LEU A 1 176 ? 17.625 -9.095 -39.327 1.00 79.69 176 LEU A CA 1
ATOM 1304 C C . LEU A 1 176 ? 18.483 -8.229 -40.268 1.00 79.69 176 LEU A C 1
ATOM 1306 O O . LEU A 1 176 ? 18.333 -8.352 -41.483 1.00 79.69 176 LEU A O 1
ATOM 1310 N N . MET A 1 177 ? 19.389 -7.389 -39.749 1.00 73.44 177 MET A N 1
ATOM 1311 C CA . MET A 1 177 ? 20.234 -6.483 -40.550 1.00 73.44 177 MET A CA 1
ATOM 1312 C C . MET A 1 177 ? 21.020 -7.178 -41.685 1.00 73.44 177 MET A C 1
ATOM 1314 O O . MET A 1 177 ? 20.981 -6.644 -42.792 1.00 73.44 177 MET A O 1
ATOM 1318 N N . PRO A 1 178 ? 21.647 -8.366 -41.506 1.00 70.94 178 PRO A N 1
ATOM 1319 C CA . PRO A 1 178 ? 22.348 -9.074 -42.590 1.00 70.94 178 PRO A CA 1
ATOM 1320 C C . PRO A 1 178 ? 21.462 -9.468 -43.782 1.00 70.94 178 PRO A C 1
ATOM 1322 O O . PRO A 1 178 ? 21.970 -9.743 -44.865 1.00 70.94 178 PRO A O 1
ATOM 1325 N N . TYR A 1 179 ? 20.142 -9.526 -43.581 1.00 71.31 179 TYR A N 1
ATOM 1326 C CA . TYR A 1 179 ? 19.159 -9.972 -44.573 1.00 71.31 179 TYR A CA 1
ATOM 1327 C C . TYR A 1 179 ? 18.318 -8.817 -45.142 1.00 71.31 179 TYR A C 1
ATOM 1329 O O . TYR A 1 179 ? 17.487 -9.029 -46.027 1.00 71.31 179 TYR A O 1
ATOM 1337 N N . LEU A 1 180 ? 18.515 -7.592 -44.644 1.00 67.12 180 LEU A N 1
ATOM 1338 C CA . LEU A 1 180 ? 17.831 -6.389 -45.109 1.00 67.12 180 LEU A CA 1
ATOM 1339 C C . LEU A 1 180 ? 18.682 -5.685 -46.182 1.00 67.12 180 LEU A C 1
ATOM 1341 O O . LEU A 1 180 ? 19.832 -5.347 -45.908 1.00 67.12 180 LEU A O 1
ATOM 1345 N N . PRO A 1 181 ? 18.142 -5.389 -47.383 1.00 58.41 181 PRO A N 1
ATOM 1346 C CA . PRO A 1 181 ? 18.872 -4.703 -48.454 1.00 58.41 181 PRO A CA 1
ATOM 1347 C C . PRO A 1 181 ? 18.982 -3.189 -48.184 1.00 58.41 181 PRO A C 1
ATOM 1349 O O . PRO A 1 181 ? 18.475 -2.354 -48.935 1.00 58.41 181 PRO A O 1
ATOM 1352 N N . LEU A 1 182 ? 19.620 -2.829 -47.071 1.00 57.50 182 LEU A N 1
ATOM 1353 C CA . LEU A 1 182 ? 19.872 -1.452 -46.665 1.00 57.50 182 LEU A CA 1
ATOM 1354 C C . LEU A 1 182 ? 21.111 -0.895 -47.389 1.00 57.50 182 LEU A C 1
ATOM 1356 O O . LEU A 1 182 ? 22.158 -1.544 -47.399 1.00 57.50 182 LEU A O 1
ATOM 1360 N N . PRO A 1 183 ? 21.043 0.323 -47.961 1.00 55.91 183 PRO A N 1
ATOM 1361 C CA . PRO A 1 183 ? 22.217 1.028 -48.462 1.00 55.91 183 PRO A CA 1
ATOM 1362 C C . PRO A 1 183 ? 23.342 1.084 -47.421 1.00 55.91 183 PRO A C 1
ATOM 1364 O O . PRO A 1 183 ? 23.123 1.518 -46.290 1.00 55.91 183 PRO A O 1
ATOM 1367 N N . THR A 1 184 ? 24.563 0.724 -47.820 1.00 51.25 184 THR A N 1
ATOM 1368 C CA . THR A 1 184 ? 25.742 0.650 -46.932 1.00 51.25 184 THR A CA 1
ATOM 1369 C C . THR A 1 184 ? 26.067 1.965 -46.218 1.00 51.25 184 THR A C 1
ATOM 1371 O O . THR A 1 184 ? 26.640 1.946 -45.132 1.00 51.25 184 THR A O 1
ATOM 1374 N N . PHE A 1 185 ? 25.654 3.112 -46.771 1.00 47.31 185 PHE A N 1
ATOM 1375 C CA . PHE A 1 185 ? 25.763 4.403 -46.087 1.00 47.31 185 PHE A CA 1
ATOM 1376 C C . PHE A 1 185 ? 24.843 4.489 -44.854 1.00 47.31 185 PHE A C 1
ATOM 1378 O O . PHE A 1 185 ? 25.279 4.988 -43.824 1.00 47.31 185 PHE A O 1
ATOM 1385 N N . LEU A 1 186 ? 23.611 3.961 -44.914 1.00 46.47 186 LEU A N 1
ATOM 1386 C CA . LEU A 1 186 ? 22.700 3.951 -43.761 1.00 46.47 186 LEU A CA 1
ATOM 1387 C C . LEU A 1 186 ? 23.232 3.047 -42.649 1.00 46.47 186 LEU A C 1
ATOM 1389 O O . LEU A 1 186 ? 23.161 3.434 -41.489 1.00 46.47 186 LEU A O 1
ATOM 1393 N N . ALA A 1 187 ? 23.824 1.899 -42.998 1.00 48.81 187 ALA A N 1
ATOM 1394 C CA . ALA A 1 187 ? 24.449 1.000 -42.027 1.00 48.81 187 ALA A CA 1
ATOM 1395 C C . ALA A 1 187 ? 25.563 1.695 -41.216 1.00 48.81 187 ALA A C 1
ATOM 1397 O O . ALA A 1 187 ? 25.633 1.516 -40.006 1.00 48.81 187 ALA A O 1
ATOM 1398 N N . ARG A 1 188 ? 26.370 2.563 -41.847 1.00 46.69 188 ARG A N 1
ATOM 1399 C CA . ARG A 1 188 ? 27.441 3.330 -41.174 1.00 46.69 188 ARG A CA 1
ATOM 1400 C C . ARG A 1 188 ? 26.946 4.426 -40.221 1.00 46.69 188 ARG A C 1
ATOM 1402 O O . ARG A 1 188 ? 27.702 4.840 -39.353 1.00 46.69 188 ARG A O 1
ATOM 1409 N N . PHE A 1 189 ? 25.703 4.888 -40.364 1.00 44.28 189 PHE A N 1
ATOM 1410 C CA . PHE A 1 189 ? 25.078 5.856 -39.448 1.00 44.28 189 PHE A CA 1
ATOM 1411 C C . PHE A 1 189 ? 24.061 5.204 -38.489 1.00 44.28 189 PHE A C 1
ATOM 1413 O O . PHE A 1 189 ? 23.440 5.889 -37.678 1.00 44.28 189 PHE A O 1
ATOM 1420 N N . ALA A 1 190 ? 23.864 3.883 -38.562 1.00 49.72 190 ALA A N 1
ATOM 1421 C CA . ALA A 1 190 ? 22.860 3.149 -37.795 1.00 49.72 190 ALA A CA 1
ATOM 1422 C C . ALA A 1 190 ? 23.387 2.647 -36.441 1.00 49.72 190 ALA A C 1
ATOM 1424 O O . ALA A 1 190 ? 23.377 1.448 -36.188 1.00 49.72 190 ALA A O 1
ATOM 1425 N N . VAL A 1 191 ? 23.769 3.564 -35.544 1.00 61.25 191 VAL A N 1
ATOM 1426 C CA . VAL A 1 191 ? 24.233 3.221 -34.176 1.00 61.25 191 VAL A CA 1
ATOM 1427 C C . VAL A 1 191 ? 23.153 2.511 -33.335 1.00 61.25 191 VAL A C 1
ATOM 1429 O O . VAL A 1 191 ? 23.456 1.900 -32.321 1.00 61.25 191 VAL A O 1
ATOM 1432 N N . SER A 1 192 ? 21.885 2.567 -33.765 1.00 76.50 192 SER A N 1
ATOM 1433 C CA . SER A 1 192 ? 20.914 1.488 -33.539 1.00 76.50 192 SER A CA 1
ATOM 1434 C C . SER A 1 192 ? 19.726 1.572 -34.500 1.00 76.50 192 SER A C 1
ATOM 1436 O O . SER A 1 192 ? 19.270 2.660 -34.871 1.00 76.50 192 SER A O 1
ATOM 1438 N N . ALA A 1 193 ? 19.170 0.415 -34.868 1.00 79.81 193 ALA A N 1
ATOM 1439 C CA . ALA A 1 193 ? 17.921 0.308 -35.627 1.00 79.81 193 ALA A CA 1
ATOM 1440 C C . ALA A 1 193 ? 16.724 0.949 -34.895 1.00 79.81 193 ALA A C 1
ATOM 1442 O O . ALA A 1 193 ? 15.783 1.427 -35.536 1.00 79.81 193 ALA A O 1
ATOM 1443 N N . TRP A 1 194 ? 16.772 1.024 -33.562 1.00 86.25 194 TRP A N 1
ATOM 1444 C CA . TRP A 1 194 ? 15.733 1.660 -32.753 1.00 86.25 194 TRP A CA 1
ATOM 1445 C C . TRP A 1 194 ? 15.604 3.170 -33.017 1.00 86.25 194 TRP A C 1
ATOM 1447 O O . TRP A 1 194 ? 14.490 3.692 -33.010 1.00 86.25 194 TRP A O 1
ATOM 1457 N N . TRP A 1 195 ? 16.694 3.864 -33.365 1.00 84.75 195 TRP A N 1
ATOM 1458 C CA . TRP A 1 195 ? 16.645 5.280 -33.762 1.00 84.75 195 TRP A CA 1
ATOM 1459 C C . TRP A 1 195 ? 15.976 5.476 -35.132 1.00 84.75 195 TRP A C 1
ATOM 1461 O O . TRP A 1 195 ? 15.202 6.416 -35.321 1.00 84.75 195 TRP A O 1
ATOM 1471 N N . TRP A 1 196 ? 16.178 4.546 -36.072 1.00 80.06 196 TRP A N 1
ATOM 1472 C CA . TRP A 1 196 ? 15.481 4.555 -37.366 1.00 80.06 196 TRP A CA 1
ATOM 1473 C C . TRP A 1 196 ? 13.980 4.275 -37.230 1.00 80.06 196 TRP A C 1
ATOM 1475 O O . TRP A 1 196 ? 13.180 4.859 -37.967 1.00 80.06 196 TRP A O 1
ATOM 1485 N N . ALA A 1 197 ? 13.571 3.462 -36.249 1.00 86.38 197 ALA A N 1
ATOM 1486 C CA . ALA A 1 197 ? 12.158 3.275 -35.930 1.00 86.38 197 ALA A CA 1
ATOM 1487 C C . ALA A 1 197 ? 11.486 4.606 -35.536 1.00 86.38 197 ALA A C 1
ATOM 1489 O O . ALA A 1 197 ? 10.397 4.897 -36.030 1.00 86.38 197 ALA A O 1
ATOM 1490 N N . ILE A 1 198 ? 12.155 5.461 -34.747 1.00 88.75 198 ILE A N 1
ATOM 1491 C CA . ILE A 1 198 ? 11.650 6.802 -34.388 1.00 88.75 198 ILE A CA 1
ATOM 1492 C C . ILE A 1 198 ? 11.414 7.660 -35.637 1.00 88.75 198 ILE A C 1
ATOM 1494 O O . ILE A 1 198 ? 10.371 8.302 -35.739 1.00 88.75 198 ILE A O 1
ATOM 1498 N N . ALA A 1 199 ? 12.331 7.646 -36.610 1.00 85.06 199 ALA A N 1
ATOM 1499 C CA . ALA A 1 199 ? 12.164 8.390 -37.861 1.00 85.06 199 ALA A CA 1
ATOM 1500 C C . ALA A 1 199 ? 10.947 7.897 -38.674 1.00 85.06 199 ALA A C 1
ATOM 1502 O O . ALA A 1 199 ? 10.169 8.706 -39.184 1.00 85.06 199 ALA A O 1
ATOM 1503 N N . GLY A 1 200 ? 10.726 6.578 -38.736 1.00 88.00 200 GLY A N 1
ATOM 1504 C CA . GLY A 1 200 ? 9.533 5.990 -39.355 1.00 88.00 200 GLY A CA 1
ATOM 1505 C C . GLY A 1 200 ? 8.232 6.358 -38.628 1.00 88.00 200 GLY A C 1
ATOM 1506 O O . GLY A 1 200 ? 7.249 6.740 -39.264 1.00 88.00 200 GLY A O 1
ATOM 1507 N N . ILE A 1 201 ? 8.232 6.315 -37.292 1.00 92.31 201 ILE A N 1
ATOM 1508 C CA . ILE A 1 201 ? 7.089 6.715 -36.456 1.00 92.31 201 ILE A CA 1
ATOM 1509 C C . ILE A 1 201 ? 6.788 8.209 -36.630 1.00 92.31 201 ILE A C 1
ATOM 1511 O O . ILE A 1 201 ? 5.625 8.582 -36.780 1.00 92.31 201 ILE A O 1
ATOM 1515 N N . ALA A 1 202 ? 7.816 9.062 -36.669 1.00 90.06 202 ALA A N 1
ATOM 1516 C CA . ALA A 1 202 ? 7.682 10.498 -36.896 1.00 90.06 202 ALA A CA 1
ATOM 1517 C C . ALA A 1 202 ? 7.081 10.812 -38.276 1.00 90.06 202 ALA A C 1
ATOM 1519 O O . ALA A 1 202 ? 6.226 11.690 -38.380 1.00 90.06 202 ALA A O 1
ATOM 1520 N N . LEU A 1 203 ? 7.446 10.058 -39.320 1.00 90.94 203 LEU A N 1
ATOM 1521 C CA . LEU A 1 203 ? 6.840 10.187 -40.647 1.00 90.94 203 LEU A CA 1
ATOM 1522 C C . LEU A 1 203 ? 5.341 9.836 -40.623 1.00 90.94 203 LEU A C 1
ATOM 1524 O O . LEU A 1 203 ? 4.525 10.588 -41.152 1.00 90.94 203 LEU A O 1
ATOM 1528 N N . VAL A 1 204 ? 4.950 8.739 -39.966 1.00 94.00 204 VAL A N 1
ATOM 1529 C CA . VAL A 1 204 ? 3.532 8.348 -39.833 1.00 94.00 204 VAL A CA 1
ATOM 1530 C C . VAL A 1 204 ? 2.748 9.346 -38.965 1.00 94.00 204 VAL A C 1
ATOM 1532 O O . VAL A 1 204 ? 1.612 9.694 -39.296 1.00 94.00 204 VAL A O 1
ATOM 1535 N N . ALA A 1 205 ? 3.361 9.872 -37.901 1.00 94.25 205 ALA A N 1
ATOM 1536 C CA . ALA A 1 205 ? 2.797 10.944 -37.085 1.00 94.25 205 ALA A CA 1
ATOM 1537 C C . ALA A 1 205 ? 2.591 12.232 -37.902 1.00 94.25 205 ALA A C 1
ATOM 1539 O O . ALA A 1 205 ? 1.547 12.868 -37.797 1.00 94.25 205 ALA A O 1
ATOM 1540 N N . LEU A 1 206 ? 3.530 12.589 -38.779 1.00 94.12 206 LEU A N 1
ATOM 1541 C CA . LEU A 1 206 ? 3.404 13.737 -39.676 1.00 94.12 206 LEU A CA 1
ATOM 1542 C C . LEU A 1 206 ? 2.237 13.569 -40.669 1.00 94.12 206 LEU A C 1
ATOM 1544 O O . LEU A 1 206 ? 1.456 14.504 -40.852 1.00 94.12 206 LEU A O 1
ATOM 1548 N N . VAL A 1 207 ? 2.039 12.373 -41.243 1.00 94.88 207 VAL A N 1
ATOM 1549 C CA . VAL A 1 207 ? 0.843 12.069 -42.059 1.00 94.88 207 VAL A CA 1
ATOM 1550 C C . VAL A 1 207 ? -0.440 12.261 -41.230 1.00 94.88 207 VAL A C 1
ATOM 1552 O O . VAL A 1 207 ? -1.394 12.872 -41.713 1.00 94.88 207 VAL A O 1
ATOM 1555 N N . ALA A 1 208 ? -0.465 11.798 -39.974 1.00 93.06 208 ALA A N 1
ATOM 1556 C CA . ALA A 1 208 ? -1.604 11.973 -39.067 1.00 93.06 208 ALA A CA 1
ATOM 1557 C C . ALA A 1 208 ? -1.850 13.446 -38.674 1.00 93.06 208 ALA A C 1
ATOM 1559 O O . ALA A 1 208 ? -3.002 13.866 -38.556 1.00 93.06 208 ALA A O 1
ATOM 1560 N N . ALA A 1 209 ? -0.798 14.257 -38.529 1.00 94.06 209 ALA A N 1
ATOM 1561 C CA . ALA A 1 209 ? -0.900 15.693 -38.273 1.00 94.06 209 ALA A CA 1
ATOM 1562 C C . ALA A 1 209 ? -1.477 16.450 -39.485 1.00 94.06 209 ALA A C 1
ATOM 1564 O O . ALA A 1 209 ? -2.379 17.278 -39.328 1.00 94.06 209 ALA A O 1
ATOM 1565 N N . TYR A 1 210 ? -1.051 16.109 -40.708 1.00 93.75 210 TYR A N 1
ATOM 1566 C CA . TYR A 1 210 ? -1.700 16.605 -41.926 1.00 93.75 210 TYR A CA 1
ATOM 1567 C C . TYR A 1 210 ? -3.155 16.138 -42.028 1.00 93.75 210 TYR A C 1
ATOM 1569 O O . TYR A 1 210 ? -4.027 16.935 -42.373 1.00 93.75 210 TYR A O 1
ATOM 1577 N N . ALA A 1 211 ? -3.455 14.885 -41.674 1.00 91.69 211 ALA A N 1
ATOM 1578 C CA . ALA A 1 211 ? -4.827 14.385 -41.665 1.00 91.69 211 ALA A CA 1
ATOM 1579 C C . ALA A 1 211 ? -5.718 15.174 -40.689 1.00 91.69 211 ALA A C 1
ATOM 1581 O O . ALA A 1 211 ? -6.807 15.609 -41.066 1.00 91.69 211 ALA A O 1
ATOM 1582 N N . TYR A 1 212 ? -5.225 15.461 -39.480 1.00 91.44 212 TYR A N 1
ATOM 1583 C CA . TYR A 1 212 ? -5.885 16.347 -38.519 1.00 91.44 212 TYR A CA 1
ATOM 1584 C C . TYR A 1 212 ? -6.134 17.753 -39.097 1.00 91.44 212 TYR A C 1
ATOM 1586 O O . TYR A 1 212 ? -7.223 18.309 -38.922 1.00 91.44 212 TYR A O 1
ATOM 1594 N N . TRP A 1 213 ? -5.167 18.332 -39.815 1.00 89.19 213 TRP A N 1
ATOM 1595 C CA . TRP A 1 213 ? -5.309 19.661 -40.422 1.00 89.19 213 TRP A CA 1
ATOM 1596 C C . TRP A 1 213 ? -6.339 19.684 -41.569 1.00 89.19 213 TRP A C 1
ATOM 1598 O O . TRP A 1 213 ? -7.083 20.655 -41.705 1.00 89.19 213 TRP A O 1
ATOM 1608 N N . PHE A 1 214 ? -6.447 18.602 -42.350 1.00 89.94 214 PHE A N 1
ATOM 1609 C CA . PHE A 1 214 ? -7.364 18.487 -43.495 1.00 89.94 214 PHE A CA 1
ATOM 1610 C C . PHE A 1 214 ? -8.781 17.963 -43.168 1.00 89.94 214 PHE A C 1
ATOM 1612 O O . PHE A 1 214 ? -9.619 17.870 -44.080 1.00 89.94 214 PHE A O 1
ATOM 1619 N N . LEU A 1 215 ? -9.070 17.665 -41.893 1.00 87.56 215 LEU A N 1
ATOM 1620 C CA . LEU A 1 215 ? -10.426 17.419 -41.380 1.00 87.56 215 LEU A CA 1
ATOM 1621 C C . LEU A 1 215 ? -11.322 18.660 -41.505 1.00 87.56 215 LEU A C 1
ATOM 1623 O O . LEU A 1 215 ? -10.887 19.785 -41.243 1.00 87.56 215 LEU A O 1
ATOM 1627 N N . GLY A 1 216 ? -12.595 18.439 -41.829 1.00 79.81 216 GLY A N 1
ATOM 1628 C CA . GLY A 1 216 ? -13.577 19.484 -42.116 1.00 79.81 216 GLY A CA 1
ATOM 1629 C C . GLY A 1 216 ? -14.296 19.279 -43.458 1.00 79.81 216 GLY A C 1
ATOM 1630 O O . GLY A 1 216 ? -13.942 18.384 -44.236 1.00 79.81 216 GLY A O 1
ATOM 1631 N N . PRO A 1 217 ? -15.283 20.138 -43.781 1.00 76.19 217 PRO A N 1
ATOM 1632 C CA . PRO A 1 217 ? -16.004 20.087 -45.051 1.00 76.19 217 PRO A CA 1
ATOM 1633 C C . PRO A 1 217 ? -15.065 20.263 -46.252 1.00 76.19 217 PRO A C 1
ATOM 1635 O O . PRO A 1 217 ? -14.061 20.977 -46.186 1.00 76.19 217 PRO A O 1
ATOM 1638 N N . PHE A 1 218 ? -15.406 19.631 -47.380 1.00 74.94 218 PHE A N 1
ATOM 1639 C CA . PHE A 1 218 ? -14.561 19.613 -48.575 1.00 74.94 218 PHE A CA 1
ATOM 1640 C C . PHE A 1 218 ? -14.325 21.029 -49.130 1.00 74.94 218 PHE A C 1
ATOM 1642 O O . PHE A 1 218 ? -15.215 21.644 -49.715 1.00 74.94 218 PHE A O 1
ATOM 1649 N N . LYS A 1 219 ? -13.089 21.522 -49.009 1.00 79.12 219 LYS A N 1
ATOM 1650 C CA . LYS A 1 219 ? -12.617 22.758 -49.647 1.00 79.12 219 LYS A CA 1
ATOM 1651 C C . LYS A 1 219 ? -11.585 22.410 -50.719 1.00 79.12 219 LYS A C 1
ATOM 1653 O O . LYS A 1 219 ? -10.608 21.722 -50.424 1.00 79.12 219 LYS A O 1
ATOM 1658 N N . LYS A 1 220 ? -11.757 22.924 -51.946 1.00 84.25 220 LYS A N 1
ATOM 1659 C CA . LYS A 1 220 ? -10.788 22.734 -53.051 1.00 84.25 220 LYS A CA 1
ATOM 1660 C C . LYS A 1 220 ? -9.378 23.207 -52.663 1.00 84.25 220 LYS A C 1
ATOM 1662 O O . LYS A 1 220 ? -8.400 22.551 -53.003 1.00 84.25 220 LYS A O 1
ATOM 1667 N N . THR A 1 221 ? -9.286 24.282 -51.879 1.00 85.75 221 THR A N 1
ATOM 1668 C CA . THR A 1 221 ? -8.026 24.827 -51.347 1.00 85.75 221 THR A CA 1
ATOM 1669 C C . THR A 1 221 ? -7.222 23.821 -50.522 1.00 85.75 221 THR A C 1
ATOM 1671 O O . THR A 1 221 ? -6.003 23.826 -50.622 1.00 85.75 221 THR A O 1
ATOM 1674 N N . ALA A 1 222 ? -7.873 22.919 -49.777 1.00 85.75 222 ALA A N 1
ATOM 1675 C CA . ALA A 1 222 ? -7.193 21.899 -48.975 1.00 85.75 222 ALA A CA 1
ATOM 1676 C C . ALA A 1 222 ? -6.567 20.778 -49.825 1.00 85.75 222 ALA A C 1
ATOM 1678 O O . ALA A 1 222 ? -5.573 20.189 -49.421 1.00 85.75 222 ALA A O 1
ATOM 1679 N N . LEU A 1 223 ? -7.135 20.473 -51.000 1.00 89.75 223 LEU A N 1
ATOM 1680 C CA . LEU A 1 223 ? -6.493 19.571 -51.965 1.00 89.75 223 LEU A CA 1
ATOM 1681 C C . LEU A 1 223 ? -5.339 20.282 -52.685 1.00 89.75 223 LEU A C 1
ATOM 1683 O O . LEU A 1 223 ? -4.268 19.708 -52.841 1.00 89.75 223 LEU A O 1
ATOM 1687 N N . LEU A 1 224 ? -5.537 21.543 -53.079 1.00 91.56 224 LEU A N 1
ATOM 1688 C CA . LEU A 1 224 ? -4.504 22.335 -53.751 1.00 91.56 224 LEU A CA 1
ATOM 1689 C C . LEU A 1 224 ? -3.273 22.567 -52.862 1.00 91.56 224 LEU A C 1
ATOM 1691 O O . LEU A 1 224 ? -2.159 22.454 -53.361 1.00 91.56 224 LEU A O 1
ATOM 1695 N N . SER A 1 225 ? -3.438 22.819 -51.558 1.00 88.88 225 SER A N 1
ATOM 1696 C CA . SER A 1 225 ? -2.300 22.947 -50.637 1.00 88.88 225 SER A CA 1
ATOM 1697 C C . SER A 1 225 ? -1.588 21.615 -50.381 1.00 88.88 225 SER A C 1
ATOM 1699 O O . SER A 1 225 ? -0.361 21.595 -50.327 1.00 88.88 225 SER A O 1
ATOM 1701 N N . ALA A 1 226 ? -2.321 20.498 -50.297 1.00 92.44 226 ALA A N 1
ATOM 1702 C CA . ALA A 1 226 ? -1.727 19.165 -50.179 1.00 92.44 226 ALA A CA 1
ATOM 1703 C C . ALA A 1 226 ? -0.902 18.787 -51.427 1.00 92.44 226 ALA A C 1
ATOM 1705 O O . ALA A 1 226 ? 0.219 18.290 -51.306 1.00 92.44 226 ALA A O 1
ATOM 1706 N N . LEU A 1 227 ? -1.420 19.079 -52.627 1.00 93.44 227 LEU A N 1
ATOM 1707 C CA . LEU A 1 227 ? -0.704 18.890 -53.893 1.00 93.44 227 LEU A CA 1
ATOM 1708 C C . LEU A 1 227 ? 0.517 19.814 -54.003 1.00 93.44 227 LEU A C 1
ATOM 1710 O O . LEU A 1 227 ? 1.599 19.339 -54.335 1.00 93.44 227 LEU A O 1
ATOM 1714 N N . LEU A 1 228 ? 0.377 21.103 -53.671 1.00 93.06 228 LEU A N 1
ATOM 1715 C CA . LEU A 1 228 ? 1.481 22.069 -53.694 1.00 93.06 228 LEU A CA 1
ATOM 1716 C C . LEU A 1 228 ? 2.617 21.656 -52.748 1.00 93.06 228 LEU A C 1
ATOM 1718 O O . LEU A 1 228 ? 3.771 21.634 -53.167 1.00 93.06 228 LEU A O 1
ATOM 1722 N N . GLY A 1 229 ? 2.295 21.262 -51.510 1.00 91.12 229 GLY A N 1
ATOM 1723 C CA . GLY A 1 229 ? 3.279 20.719 -50.569 1.00 91.12 229 GLY A CA 1
ATOM 1724 C C . GLY A 1 229 ? 3.989 19.488 -51.134 1.00 91.12 229 GLY A C 1
ATOM 1725 O O . GLY A 1 229 ? 5.215 19.425 -51.121 1.00 91.12 229 GLY A O 1
ATOM 1726 N N . THR A 1 230 ? 3.241 18.565 -51.741 1.00 93.75 230 THR A N 1
ATOM 1727 C CA . THR A 1 230 ? 3.811 17.348 -52.342 1.00 93.75 230 THR A CA 1
ATOM 1728 C C . THR A 1 230 ? 4.770 17.661 -53.499 1.00 93.75 230 THR A C 1
ATOM 1730 O O . THR A 1 230 ? 5.842 17.061 -53.584 1.00 93.75 230 THR A O 1
ATOM 1733 N N . VAL A 1 231 ? 4.439 18.632 -54.358 1.00 94.94 231 VAL A N 1
ATOM 1734 C CA . VAL A 1 231 ? 5.311 19.087 -55.458 1.00 94.94 231 VAL A CA 1
ATOM 1735 C C . VAL A 1 231 ? 6.579 19.761 -54.924 1.00 94.94 231 VAL A C 1
ATOM 1737 O O . VAL A 1 231 ? 7.677 19.431 -55.368 1.00 94.94 231 VAL A O 1
ATOM 1740 N N . VAL A 1 232 ? 6.454 20.657 -53.940 1.00 93.50 232 VAL A N 1
ATOM 1741 C CA . VAL A 1 232 ? 7.603 21.355 -53.335 1.00 93.50 232 VAL A CA 1
ATOM 1742 C C . VAL A 1 232 ? 8.514 20.382 -52.572 1.00 93.50 232 VAL A C 1
ATOM 1744 O O . VAL A 1 232 ? 9.734 20.469 -52.695 1.00 93.50 232 VAL A O 1
ATOM 1747 N N . GLY A 1 233 ? 7.948 19.406 -51.855 1.00 92.19 233 GLY A N 1
ATOM 1748 C CA . GLY A 1 233 ? 8.703 18.329 -51.208 1.00 92.19 233 GLY A CA 1
ATOM 1749 C C . GLY A 1 233 ? 9.438 17.438 -52.214 1.00 92.19 233 GLY A C 1
ATOM 1750 O O . GLY A 1 233 ? 10.622 17.156 -52.039 1.00 92.19 233 GLY A O 1
ATOM 1751 N N . SER A 1 234 ? 8.786 17.085 -53.326 1.00 92.75 234 SER A N 1
ATOM 1752 C CA . SER A 1 234 ? 9.411 16.322 -54.420 1.00 92.75 234 SER A CA 1
ATOM 1753 C C . SER A 1 234 ? 10.577 17.082 -55.068 1.00 92.75 234 SER A C 1
ATOM 1755 O O . SER A 1 234 ? 11.609 16.487 -55.380 1.00 92.75 234 SER A O 1
ATOM 1757 N N . TYR A 1 235 ? 10.457 18.405 -55.220 1.00 92.88 235 TYR A N 1
ATOM 1758 C CA . TYR A 1 235 ? 11.553 19.257 -55.691 1.00 92.88 235 TYR A CA 1
ATOM 1759 C C . TYR A 1 235 ? 12.702 19.345 -54.669 1.00 92.88 235 TYR A C 1
ATOM 1761 O O . TYR A 1 235 ? 13.868 19.262 -55.049 1.00 92.88 235 TYR A O 1
ATOM 1769 N N . GLY A 1 236 ? 12.391 19.404 -53.368 1.00 90.75 236 GLY A N 1
ATOM 1770 C CA . GLY A 1 236 ? 13.379 19.263 -52.291 1.00 90.75 236 GLY A CA 1
ATOM 1771 C C . GLY A 1 236 ? 14.143 17.934 -52.357 1.00 90.75 236 GLY A C 1
ATOM 1772 O O . GLY A 1 236 ? 15.367 17.919 -52.250 1.00 90.75 236 GLY A O 1
ATOM 1773 N N . ALA A 1 237 ? 13.453 16.822 -52.632 1.00 88.81 237 ALA A N 1
ATOM 1774 C CA . ALA A 1 237 ? 14.084 15.508 -52.767 1.00 88.81 237 ALA A CA 1
ATOM 1775 C C . ALA A 1 237 ? 15.073 15.462 -53.946 1.00 88.81 237 ALA A C 1
ATOM 1777 O O . ALA A 1 237 ? 16.185 14.948 -53.808 1.00 88.81 237 ALA A O 1
ATOM 1778 N N . TYR A 1 238 ? 14.692 16.050 -55.086 1.00 92.44 238 TYR A N 1
ATOM 1779 C CA . TYR A 1 238 ? 15.569 16.210 -56.248 1.00 92.44 238 TYR A CA 1
ATOM 1780 C C . TYR A 1 238 ? 16.807 17.064 -55.926 1.00 92.44 238 TYR A C 1
ATOM 1782 O O . TYR A 1 238 ? 17.929 16.656 -56.234 1.00 92.44 238 TYR A O 1
ATOM 1790 N N . LEU A 1 239 ? 16.625 18.207 -55.254 1.00 89.88 239 LEU A N 1
ATOM 1791 C CA . LEU A 1 239 ? 17.732 19.078 -54.852 1.00 89.88 239 LEU A CA 1
ATOM 1792 C C . LEU A 1 239 ? 18.701 18.369 -53.895 1.00 89.88 239 LEU A C 1
ATOM 1794 O O . LEU A 1 239 ? 19.904 18.383 -54.153 1.00 89.88 239 LEU A O 1
ATOM 1798 N N . ALA A 1 240 ? 18.204 17.678 -52.865 1.00 85.94 240 ALA A N 1
ATOM 1799 C CA . ALA A 1 240 ? 19.041 16.926 -51.927 1.00 85.94 240 ALA A CA 1
ATOM 1800 C C . ALA A 1 240 ? 19.841 15.808 -52.620 1.00 85.94 240 ALA A C 1
ATOM 1802 O O . ALA A 1 240 ? 21.039 15.656 -52.386 1.00 85.94 240 ALA A O 1
ATOM 1803 N N . TRP A 1 241 ? 19.209 15.063 -53.534 1.00 89.25 241 TRP A N 1
ATOM 1804 C CA . TRP A 1 241 ? 19.886 14.049 -54.350 1.00 89.25 241 TRP A CA 1
ATOM 1805 C C . TRP A 1 241 ? 20.969 14.649 -55.258 1.00 89.25 241 TRP A C 1
ATOM 1807 O O . TRP A 1 241 ? 22.041 14.061 -55.410 1.00 89.25 241 TRP A O 1
ATOM 1817 N N . SER A 1 242 ? 20.715 15.829 -55.835 1.00 86.94 242 SER A N 1
ATOM 1818 C CA . SER A 1 242 ? 21.691 16.531 -56.674 1.00 86.94 242 SER A CA 1
ATOM 1819 C C . SER A 1 242 ? 22.888 17.051 -55.866 1.00 86.94 242 SER A C 1
ATOM 1821 O O . SER A 1 242 ? 24.026 16.834 -56.277 1.00 86.94 242 SER A O 1
ATOM 1823 N N . ALA A 1 243 ? 22.652 17.625 -54.680 1.00 84.38 243 ALA A N 1
ATOM 1824 C CA . ALA A 1 243 ? 23.700 18.088 -53.771 1.00 84.38 243 ALA A CA 1
ATOM 1825 C C . ALA A 1 243 ? 24.597 16.924 -53.322 1.00 84.38 243 ALA A C 1
ATOM 1827 O O . ALA A 1 243 ? 25.816 16.999 -53.482 1.00 84.38 243 ALA A O 1
ATOM 1828 N N . ARG A 1 244 ? 23.999 15.805 -52.884 1.00 83.56 244 ARG A N 1
ATOM 1829 C CA . ARG A 1 244 ? 24.736 14.599 -52.469 1.00 83.56 244 ARG A CA 1
ATOM 1830 C C . ARG A 1 244 ? 25.608 14.021 -53.584 1.00 83.56 244 ARG A C 1
ATOM 1832 O O . ARG A 1 244 ? 26.710 13.545 -53.325 1.00 83.56 244 ARG A O 1
ATOM 1839 N N . LYS A 1 245 ? 25.133 14.066 -54.835 1.00 86.00 245 LYS A N 1
ATOM 1840 C CA . LYS A 1 245 ? 25.918 13.638 -56.002 1.00 86.00 245 LYS A CA 1
ATOM 1841 C C . LYS A 1 245 ? 27.151 14.507 -56.236 1.00 86.00 245 LYS A C 1
ATOM 1843 O O . LYS A 1 245 ? 28.200 13.955 -56.543 1.00 86.00 245 LYS A O 1
ATOM 1848 N N . VAL A 1 246 ? 27.040 15.828 -56.082 1.00 82.94 246 VAL A N 1
ATOM 1849 C CA . VAL A 1 246 ? 28.194 16.736 -56.196 1.00 82.94 246 VAL A CA 1
ATOM 1850 C C . VAL A 1 246 ? 29.162 16.508 -55.032 1.00 82.94 246 VAL A C 1
ATOM 1852 O O . VAL A 1 246 ? 30.356 16.333 -55.268 1.00 82.94 246 VAL A O 1
ATOM 1855 N N . LEU A 1 247 ? 28.645 16.395 -53.802 1.00 79.06 247 LEU A N 1
ATOM 1856 C CA . LEU A 1 247 ? 29.430 16.148 -52.586 1.00 79.06 247 LEU A CA 1
ATOM 1857 C C . LEU A 1 247 ? 30.267 14.856 -52.666 1.00 79.06 247 LEU A C 1
ATOM 1859 O O . LEU A 1 247 ? 31.381 14.807 -52.161 1.00 79.06 247 LEU A O 1
ATOM 1863 N N . ALA A 1 248 ? 29.773 13.828 -53.362 1.00 76.62 248 ALA A N 1
ATOM 1864 C CA . ALA A 1 248 ? 30.506 12.585 -53.618 1.00 76.62 248 ALA A CA 1
ATOM 1865 C C . ALA A 1 248 ? 31.621 12.700 -54.688 1.00 76.62 248 ALA A C 1
ATOM 1867 O O . ALA A 1 248 ? 32.248 11.693 -55.014 1.00 76.62 248 ALA A O 1
ATOM 1868 N N . THR A 1 249 ? 31.846 13.885 -55.273 1.00 78.12 249 THR A N 1
ATOM 1869 C CA . THR A 1 249 ? 32.767 14.096 -56.413 1.00 78.12 249 THR A CA 1
ATOM 1870 C C . THR A 1 249 ? 33.664 15.337 -56.318 1.00 78.12 249 THR A C 1
ATOM 1872 O O . THR A 1 249 ? 34.549 15.492 -57.158 1.00 78.12 249 THR A O 1
ATOM 1875 N N . GLN A 1 250 ? 33.477 16.218 -55.327 1.00 71.12 250 GLN A N 1
ATOM 1876 C CA . GLN A 1 250 ? 34.278 17.438 -55.149 1.00 71.12 250 GLN A CA 1
ATOM 1877 C C . GLN A 1 250 ? 34.767 17.592 -53.703 1.00 71.12 250 GLN A C 1
ATOM 1879 O O . GLN A 1 250 ? 34.031 17.319 -52.758 1.00 71.12 250 GLN A O 1
ATOM 1884 N N . ALA A 1 251 ? 36.015 18.045 -53.541 1.00 56.81 251 ALA A N 1
ATOM 1885 C CA . ALA A 1 251 ? 36.635 18.260 -52.232 1.00 56.81 251 ALA A CA 1
ATOM 1886 C C . ALA A 1 251 ? 36.325 19.647 -51.637 1.00 56.81 251 ALA A C 1
ATOM 1888 O O . ALA A 1 251 ? 36.143 19.761 -50.427 1.00 56.81 251 ALA A O 1
ATOM 1889 N N . ASP A 1 252 ? 36.234 20.684 -52.473 1.00 58.28 252 ASP A N 1
ATOM 1890 C CA . ASP A 1 252 ? 36.037 22.069 -52.033 1.00 58.28 252 ASP A CA 1
ATOM 1891 C C . ASP A 1 252 ? 34.558 22.417 -51.779 1.00 58.28 252 ASP A C 1
ATOM 1893 O O . ASP A 1 252 ? 33.649 21.878 -52.407 1.00 58.28 252 ASP A O 1
ATOM 1897 N N . ASN A 1 253 ? 34.313 23.376 -50.877 1.00 60.12 253 ASN A N 1
ATOM 1898 C CA . ASN A 1 253 ? 32.983 23.902 -50.520 1.00 60.12 253 ASN A CA 1
ATOM 1899 C C . ASN A 1 253 ? 31.964 22.878 -49.965 1.00 60.12 253 ASN A C 1
ATOM 1901 O O . ASN A 1 253 ? 30.753 23.070 -50.092 1.00 60.12 253 ASN A O 1
ATOM 1905 N N . GLN A 1 254 ? 32.425 21.840 -49.258 1.00 73.62 254 GLN A N 1
ATOM 1906 C CA . GLN A 1 254 ? 31.546 20.832 -48.640 1.00 73.62 254 GLN A CA 1
ATOM 1907 C C . GLN A 1 254 ? 30.420 21.431 -47.774 1.00 73.62 254 GLN A C 1
ATOM 1909 O O . GLN A 1 254 ? 29.284 20.971 -47.851 1.00 73.62 254 GLN A O 1
ATOM 1914 N N . PHE A 1 255 ? 30.694 22.478 -46.982 1.00 78.19 255 PHE A N 1
ATOM 1915 C CA . PHE A 1 255 ? 29.724 23.031 -46.024 1.00 78.19 255 PHE A CA 1
ATOM 1916 C C . PHE A 1 255 ? 28.418 23.532 -46.670 1.00 78.19 255 PHE A C 1
ATOM 1918 O O . PHE A 1 255 ? 27.333 23.244 -46.166 1.00 78.19 255 PHE A O 1
ATOM 1925 N N . SER A 1 256 ? 28.490 24.258 -47.792 1.00 79.94 256 SER A N 1
ATOM 1926 C CA . SER A 1 256 ? 27.291 24.802 -48.449 1.00 79.94 256 SER A CA 1
ATOM 1927 C C . SER A 1 256 ? 26.476 23.719 -49.160 1.00 79.94 256 SER A C 1
ATOM 1929 O O . SER A 1 256 ? 25.243 23.780 -49.159 1.00 79.94 256 SER A O 1
ATOM 1931 N N . LEU A 1 257 ? 27.141 22.697 -49.708 1.00 80.06 257 LEU A N 1
ATOM 1932 C CA . LEU A 1 257 ? 26.498 21.515 -50.282 1.00 80.06 257 LEU A CA 1
ATOM 1933 C C . LEU A 1 257 ? 25.817 20.657 -49.204 1.00 80.06 257 LEU A C 1
ATOM 1935 O O . LEU A 1 257 ? 24.656 20.297 -49.383 1.00 80.06 257 LEU A O 1
ATOM 1939 N N . ILE A 1 258 ? 26.475 20.417 -48.062 1.00 80.44 258 ILE A N 1
ATOM 1940 C CA . ILE A 1 258 ? 25.894 19.725 -46.896 1.00 80.44 258 ILE A CA 1
ATOM 1941 C C . ILE A 1 258 ? 24.663 20.484 -46.383 1.00 80.44 258 ILE A C 1
ATOM 1943 O O . ILE A 1 258 ? 23.596 19.892 -46.230 1.00 80.44 258 ILE A O 1
ATOM 1947 N N . LEU A 1 259 ? 24.760 21.803 -46.183 1.00 81.88 259 LEU A N 1
ATOM 1948 C CA . LEU A 1 259 ? 23.627 22.618 -45.732 1.00 81.88 259 LEU A CA 1
ATOM 1949 C C . LEU A 1 259 ? 22.455 22.578 -46.731 1.00 81.88 259 LEU A C 1
ATOM 1951 O O . LEU A 1 259 ? 21.298 22.459 -46.323 1.00 81.88 259 LEU A O 1
ATOM 1955 N N . THR A 1 260 ? 22.746 22.619 -48.035 1.00 83.44 260 THR A N 1
ATOM 1956 C CA . THR A 1 260 ? 21.735 22.496 -49.100 1.00 83.44 260 THR A CA 1
ATOM 1957 C C . THR A 1 260 ? 21.071 21.120 -49.078 1.00 83.44 260 THR A C 1
ATOM 1959 O O . THR A 1 260 ? 19.846 21.035 -49.151 1.00 83.44 260 THR A O 1
ATOM 1962 N N . GLU A 1 261 ? 21.851 20.049 -48.923 1.00 84.38 261 GLU A N 1
ATOM 1963 C CA . GLU A 1 261 ? 21.354 18.678 -48.805 1.00 84.38 261 GLU A CA 1
ATOM 1964 C C . GLU A 1 261 ? 20.436 18.510 -47.583 1.00 84.38 261 GLU A C 1
ATOM 1966 O O . GLU A 1 261 ? 19.338 17.964 -47.710 1.00 84.38 261 GLU A O 1
ATOM 1971 N N . MET A 1 262 ? 20.839 19.031 -46.420 1.00 80.75 262 MET A N 1
ATOM 1972 C CA . MET A 1 262 ? 20.060 18.955 -45.180 1.00 80.75 262 MET A CA 1
ATOM 1973 C C . MET A 1 262 ? 18.745 19.740 -45.273 1.00 80.75 262 MET A C 1
ATOM 1975 O O . MET A 1 262 ? 17.689 19.208 -44.928 1.00 80.75 262 MET A O 1
ATOM 1979 N N . VAL A 1 263 ? 18.773 20.980 -45.775 1.00 86.19 263 VAL A N 1
ATOM 1980 C CA . VAL A 1 263 ? 17.567 21.820 -45.909 1.00 86.19 263 VAL A CA 1
ATOM 1981 C C . VAL A 1 263 ? 16.611 21.257 -46.964 1.00 86.19 263 VAL A C 1
ATOM 1983 O O . VAL A 1 263 ? 15.406 21.163 -46.721 1.00 86.19 263 VAL A O 1
ATOM 1986 N N . ALA A 1 264 ? 17.125 20.828 -48.119 1.00 87.50 264 ALA A N 1
ATOM 1987 C CA . ALA A 1 264 ? 16.306 20.244 -49.178 1.00 87.50 264 ALA A CA 1
ATOM 1988 C C . ALA A 1 264 ? 15.744 18.862 -48.783 1.00 87.50 264 ALA A C 1
ATOM 1990 O O . ALA A 1 264 ? 14.588 18.553 -49.083 1.00 87.50 264 ALA A O 1
ATOM 1991 N N . GLY A 1 265 ? 16.514 18.065 -48.034 1.00 85.00 265 GLY A N 1
ATOM 1992 C CA . GLY A 1 265 ? 16.070 16.800 -47.449 1.00 85.00 265 GLY A CA 1
ATOM 1993 C C . GLY A 1 265 ? 14.979 16.992 -46.392 1.00 85.00 265 GLY A C 1
ATOM 1994 O O . GLY A 1 265 ? 13.978 16.275 -46.408 1.00 85.00 265 GLY A O 1
ATOM 1995 N N . LEU A 1 266 ? 15.102 18.006 -45.530 1.00 85.88 266 LEU A N 1
ATOM 1996 C CA . LEU A 1 266 ? 14.055 18.369 -44.572 1.00 85.88 266 LEU A CA 1
ATOM 1997 C C . LEU A 1 266 ? 12.765 18.803 -45.286 1.00 85.88 266 LEU A C 1
ATOM 1999 O O . LEU A 1 266 ? 11.686 18.334 -44.933 1.00 85.88 266 LEU A O 1
ATOM 2003 N N . MET A 1 267 ? 12.867 19.627 -46.334 1.00 88.19 267 MET A N 1
ATOM 2004 C CA . MET A 1 267 ? 11.724 20.014 -47.175 1.00 88.19 267 MET A CA 1
ATOM 2005 C C . MET A 1 267 ? 11.035 18.797 -47.812 1.00 88.19 267 MET A C 1
ATOM 2007 O O . MET A 1 267 ? 9.804 18.730 -47.838 1.00 88.19 267 MET A O 1
ATOM 2011 N N . ALA A 1 268 ? 11.809 17.808 -48.272 1.00 89.50 268 ALA A N 1
ATOM 2012 C CA . ALA A 1 268 ? 11.280 16.556 -48.804 1.00 89.50 268 ALA A CA 1
ATOM 2013 C C . ALA A 1 268 ? 10.514 15.744 -47.750 1.00 89.50 268 ALA A C 1
ATOM 2015 O O . ALA A 1 268 ? 9.381 15.329 -48.006 1.00 89.50 268 ALA A O 1
ATOM 2016 N N . ILE A 1 269 ? 11.108 15.548 -46.569 1.00 87.69 269 ILE A N 1
ATOM 2017 C CA . ILE A 1 269 ? 10.519 14.780 -45.461 1.00 87.69 269 ILE A CA 1
ATOM 2018 C C . ILE A 1 269 ? 9.246 15.456 -44.941 1.00 87.69 269 ILE A C 1
ATOM 2020 O O . ILE A 1 269 ? 8.250 14.776 -44.705 1.00 87.69 269 ILE A O 1
ATOM 2024 N N . VAL A 1 270 ? 9.257 16.784 -44.787 1.00 90.19 270 VAL A N 1
ATOM 2025 C CA . VAL A 1 270 ? 8.132 17.529 -44.206 1.00 90.19 270 VAL A CA 1
ATOM 2026 C C . VAL A 1 270 ? 6.958 17.650 -45.180 1.00 90.19 270 VAL A C 1
ATOM 2028 O O . VAL A 1 270 ? 5.821 17.427 -44.780 1.00 90.19 270 VAL A O 1
ATOM 2031 N N . LEU A 1 271 ? 7.190 17.996 -46.451 1.00 91.56 271 LEU A N 1
ATOM 2032 C CA . LEU A 1 271 ? 6.101 18.441 -47.336 1.00 91.56 271 LEU A CA 1
ATOM 2033 C C . LEU A 1 271 ? 5.501 17.335 -48.223 1.00 91.56 271 LEU A C 1
ATOM 2035 O O . LEU A 1 271 ? 4.312 17.390 -48.546 1.00 91.56 271 LEU A O 1
ATOM 2039 N N . THR A 1 272 ? 6.278 16.309 -48.582 1.00 90.88 272 THR A N 1
ATOM 2040 C CA . THR A 1 272 ? 5.806 15.185 -49.420 1.00 90.88 272 THR A CA 1
ATOM 2041 C C . THR A 1 272 ? 4.646 14.381 -48.796 1.00 90.88 272 THR A C 1
ATOM 2043 O O . THR A 1 272 ? 3.728 14.005 -49.529 1.00 90.88 272 THR A O 1
ATOM 2046 N N . PRO A 1 273 ? 4.589 14.148 -47.466 1.00 94.19 273 PRO A N 1
ATOM 2047 C CA . PRO A 1 273 ? 3.486 13.419 -46.823 1.00 94.19 273 PRO A CA 1
ATOM 2048 C C . PRO A 1 273 ? 2.109 14.108 -46.856 1.00 94.19 273 PRO A C 1
ATOM 2050 O O . PRO A 1 273 ? 1.108 13.481 -46.495 1.00 94.19 273 PRO A O 1
ATOM 2053 N N . ALA A 1 274 ? 2.019 15.377 -47.273 1.00 92.69 274 ALA A N 1
ATOM 2054 C CA . ALA A 1 274 ? 0.791 16.169 -47.186 1.00 92.69 274 ALA A CA 1
ATOM 2055 C C . ALA A 1 274 ? -0.395 15.550 -47.956 1.00 92.69 274 ALA A C 1
ATOM 2057 O O . ALA A 1 274 ? -1.519 15.538 -47.445 1.00 92.69 274 ALA A O 1
ATOM 2058 N N . ILE A 1 275 ? -0.166 14.976 -49.146 1.00 94.12 275 ILE A N 1
ATOM 2059 C CA . ILE A 1 275 ? -1.230 14.300 -49.910 1.00 94.12 275 ILE A CA 1
ATOM 2060 C C . ILE A 1 275 ? -1.715 13.007 -49.238 1.00 94.12 275 ILE A C 1
ATOM 2062 O O . ILE A 1 275 ? -2.913 12.728 -49.248 1.00 94.12 275 ILE A O 1
ATOM 2066 N N . ALA A 1 276 ? -0.827 12.256 -48.577 1.00 93.12 276 ALA A N 1
ATOM 2067 C CA . ALA A 1 276 ? -1.209 11.065 -47.819 1.00 93.12 276 ALA A CA 1
ATOM 2068 C C . ALA A 1 276 ? -2.078 11.437 -46.604 1.00 93.12 276 ALA A C 1
ATOM 2070 O O . ALA A 1 276 ? -3.093 10.785 -46.350 1.00 93.12 276 ALA A O 1
ATOM 2071 N N . GLY A 1 277 ? -1.747 12.536 -45.915 1.00 92.00 277 GLY A N 1
ATOM 2072 C CA . GLY A 1 277 ? -2.568 13.078 -44.831 1.00 92.00 277 GLY A CA 1
ATOM 2073 C C . GLY A 1 277 ? -3.948 13.526 -45.316 1.00 92.00 277 GLY A C 1
ATOM 2074 O O . GLY A 1 277 ? -4.961 13.191 -44.703 1.00 92.00 277 GLY A O 1
ATOM 2075 N N . TRP A 1 278 ? -4.018 14.205 -46.467 1.00 93.12 278 TRP A N 1
ATOM 2076 C CA . TRP A 1 278 ? -5.291 14.578 -47.095 1.00 93.12 278 TRP A CA 1
ATOM 2077 C C . TRP A 1 278 ? -6.147 13.353 -47.446 1.00 93.12 278 TRP A C 1
ATOM 2079 O O . TRP A 1 278 ? -7.347 13.349 -47.170 1.00 93.12 278 TRP A O 1
ATOM 2089 N N . CYS A 1 279 ? -5.545 12.293 -47.996 1.00 92.12 279 CYS A N 1
ATOM 2090 C CA . CYS A 1 279 ? -6.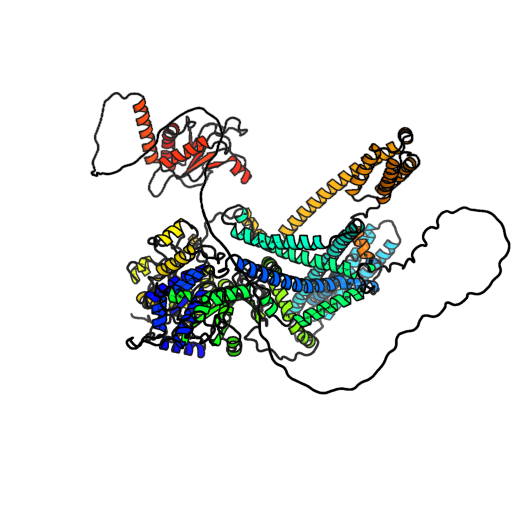243 11.037 -48.279 1.00 92.12 279 CYS A CA 1
ATOM 2091 C C . CYS A 1 279 ? -6.764 10.372 -46.996 1.00 92.12 279 CYS A C 1
ATOM 2093 O O . CYS A 1 279 ? -7.927 9.968 -46.946 1.00 92.12 279 CYS A O 1
ATOM 2095 N N . TRP A 1 280 ? -5.953 10.309 -45.933 1.00 91.62 280 TRP A N 1
ATOM 2096 C CA . TRP A 1 280 ? -6.360 9.709 -44.658 1.00 91.62 280 TRP A CA 1
ATOM 2097 C C . TRP A 1 280 ? -7.483 10.503 -43.972 1.00 91.62 280 TRP A C 1
ATOM 2099 O O . TRP A 1 280 ? -8.437 9.901 -43.483 1.00 91.62 280 TRP A O 1
ATOM 2109 N N . ALA A 1 281 ? -7.471 11.840 -44.042 1.00 88.38 281 ALA A N 1
ATOM 2110 C CA . ALA A 1 281 ? -8.571 12.688 -43.558 1.00 88.38 281 ALA A CA 1
ATOM 2111 C C . ALA A 1 281 ? -9.928 12.396 -44.232 1.00 88.38 281 ALA A C 1
ATOM 2113 O O . ALA A 1 281 ? -10.977 12.769 -43.705 1.00 88.38 281 ALA A O 1
ATOM 2114 N N . ARG A 1 282 ? -9.921 11.748 -45.406 1.00 86.75 282 ARG A N 1
ATOM 2115 C CA . ARG A 1 282 ? -11.118 11.358 -46.172 1.00 86.75 282 ARG A CA 1
ATOM 2116 C C . ARG A 1 282 ? -11.412 9.858 -46.120 1.00 86.75 282 ARG A C 1
ATOM 2118 O O . ARG A 1 282 ? -12.435 9.430 -46.652 1.00 86.75 282 ARG A O 1
ATOM 2125 N N . TRP A 1 283 ? -10.570 9.072 -45.452 1.00 81.88 283 TRP A N 1
ATOM 2126 C CA . TRP A 1 283 ? -10.811 7.654 -45.206 1.00 81.88 283 TRP A CA 1
ATOM 2127 C C . TRP A 1 283 ? -11.791 7.485 -44.032 1.00 81.88 283 TRP A C 1
ATOM 2129 O O . TRP A 1 283 ? -11.625 8.073 -42.963 1.00 81.88 283 TRP A O 1
ATOM 2139 N N . GLY A 1 284 ? -12.820 6.655 -44.222 1.00 66.25 284 GLY A N 1
ATOM 2140 C CA . GLY A 1 284 ? -13.883 6.416 -43.238 1.00 66.25 284 GLY A CA 1
ATOM 2141 C C . GLY A 1 284 ? -15.124 7.285 -43.476 1.00 66.25 284 GLY A C 1
ATOM 2142 O O . GLY A 1 284 ? -15.029 8.512 -43.550 1.00 66.25 284 GLY A O 1
ATOM 2143 N N . GLY A 1 285 ? -16.284 6.621 -43.584 1.00 61.47 285 GLY A N 1
ATOM 2144 C CA . GLY A 1 285 ? -17.570 7.172 -44.044 1.00 61.47 285 GLY A CA 1
ATOM 2145 C C . GLY A 1 285 ? -18.029 8.461 -43.356 1.00 61.47 285 GLY A C 1
ATOM 2146 O O . GLY A 1 285 ? -17.574 8.799 -42.263 1.00 61.47 285 GLY A O 1
ATOM 2147 N N . LYS A 1 286 ? -18.920 9.206 -44.022 1.00 58.59 286 LYS A N 1
ATOM 2148 C CA . LYS A 1 286 ? -19.274 10.607 -43.704 1.00 58.59 286 LYS A CA 1
ATOM 2149 C C . LYS A 1 286 ? -19.945 10.803 -42.336 1.00 58.59 286 LYS A C 1
ATOM 2151 O O . LYS A 1 286 ? -20.010 11.924 -41.851 1.00 58.59 286 LYS A O 1
ATOM 2156 N N . ASP A 1 287 ? -20.382 9.724 -41.700 1.00 55.69 287 ASP A N 1
ATOM 2157 C CA . ASP A 1 287 ? -21.392 9.723 -40.633 1.00 55.69 287 ASP A CA 1
ATOM 2158 C C . ASP A 1 287 ? -20.810 9.911 -39.216 1.00 55.69 287 ASP A C 1
ATOM 2160 O O . ASP A 1 287 ? -21.534 9.880 -38.224 1.00 55.69 287 ASP A O 1
ATOM 2164 N N . ARG A 1 288 ? -19.488 10.113 -39.098 1.00 63.09 288 ARG A N 1
ATOM 2165 C CA . ARG A 1 288 ? -18.811 10.465 -37.835 1.00 63.09 288 ARG A CA 1
ATOM 2166 C C . ARG A 1 288 ? -18.405 11.934 -37.810 1.00 63.09 288 ARG A C 1
ATOM 2168 O O . ARG A 1 288 ? -17.612 12.345 -38.665 1.00 63.09 288 ARG A O 1
ATOM 2175 N N . LEU A 1 289 ? -18.869 12.646 -36.777 1.00 75.88 289 LEU A N 1
ATOM 2176 C CA . LEU A 1 289 ? -18.486 14.018 -36.419 1.00 75.88 289 LEU A CA 1
ATOM 2177 C C . LEU A 1 289 ? -16.962 14.211 -36.466 1.00 75.88 289 LEU A C 1
ATOM 2179 O O . LEU A 1 289 ? -16.209 13.395 -35.925 1.00 75.88 289 LEU A O 1
ATOM 2183 N N . ASP A 1 290 ? -16.509 15.312 -37.071 1.00 81.56 290 ASP A N 1
ATOM 2184 C CA . ASP A 1 290 ? -15.079 15.618 -37.219 1.00 81.56 290 ASP A CA 1
ATOM 2185 C C . ASP A 1 290 ? -14.359 15.751 -35.869 1.00 81.56 290 ASP A C 1
ATOM 2187 O O . ASP A 1 290 ? -13.189 15.398 -35.766 1.00 81.56 290 ASP A O 1
ATOM 2191 N N . GLU A 1 291 ? -15.047 16.186 -34.814 1.00 82.38 291 GLU A N 1
ATOM 2192 C CA . GLU A 1 291 ? -14.505 16.295 -33.451 1.00 82.38 291 GLU A CA 1
ATOM 2193 C C . GLU A 1 291 ? -14.034 14.939 -32.903 1.00 82.38 291 GLU A C 1
ATOM 2195 O O . GLU A 1 291 ? -12.929 14.826 -32.371 1.00 82.38 291 GLU A O 1
ATOM 2200 N N . ILE A 1 292 ? -14.811 13.875 -33.132 1.00 84.62 292 ILE A N 1
ATOM 2201 C CA . ILE A 1 292 ? -14.447 12.505 -32.739 1.00 84.62 292 ILE A CA 1
ATOM 2202 C C . ILE A 1 292 ? -13.202 12.048 -33.518 1.00 84.62 292 ILE A C 1
ATOM 2204 O O . ILE A 1 292 ? -12.330 11.376 -32.964 1.00 84.62 292 ILE A O 1
ATOM 2208 N N . ARG A 1 293 ? -13.070 12.451 -34.792 1.00 85.06 293 ARG A N 1
ATOM 2209 C CA . ARG A 1 293 ? -11.865 12.184 -35.599 1.00 85.06 293 ARG A CA 1
ATOM 2210 C C . ARG A 1 293 ? -10.663 12.983 -35.094 1.00 85.06 293 ARG A C 1
ATOM 2212 O O . ARG A 1 293 ? -9.573 12.427 -35.018 1.00 85.06 293 ARG A O 1
ATOM 2219 N N . ARG A 1 294 ? -10.848 14.251 -34.708 1.00 88.12 294 ARG A N 1
ATOM 2220 C CA . ARG A 1 294 ? -9.799 15.101 -34.117 1.00 88.12 294 ARG A CA 1
ATOM 2221 C C . ARG A 1 294 ? -9.228 14.468 -32.853 1.00 88.12 294 ARG A C 1
ATOM 2223 O O . ARG A 1 294 ? -8.015 14.308 -32.771 1.00 88.12 294 ARG A O 1
ATOM 2230 N N . VAL A 1 295 ? -10.086 14.024 -31.933 1.00 87.56 295 VAL A N 1
ATOM 2231 C CA . VAL A 1 295 ? -9.668 13.292 -30.725 1.00 87.5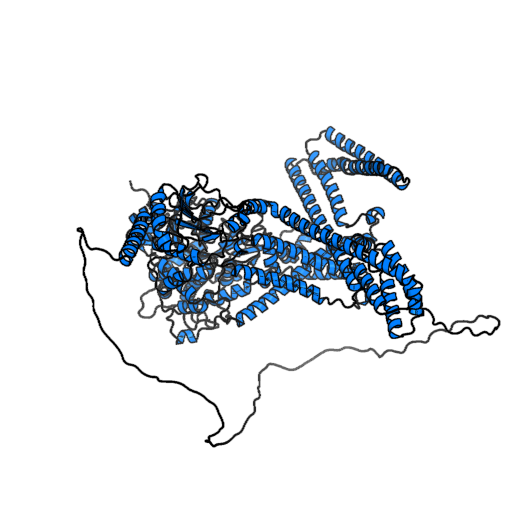6 295 VAL A CA 1
ATOM 2232 C C . VAL A 1 295 ? -8.964 11.976 -31.082 1.00 87.56 295 VAL A C 1
ATOM 2234 O O . VAL A 1 295 ? -7.928 11.665 -30.500 1.00 87.56 295 VAL A O 1
ATOM 2237 N N . ALA A 1 296 ? -9.451 11.229 -32.079 1.00 87.00 296 ALA A N 1
ATOM 2238 C CA . ALA A 1 296 ? -8.791 10.001 -32.530 1.00 87.00 296 ALA A CA 1
ATOM 2239 C C . ALA A 1 296 ? -7.376 10.246 -33.096 1.00 87.00 296 ALA A C 1
ATOM 2241 O O . ALA A 1 296 ? -6.460 9.499 -32.757 1.00 87.00 296 ALA A O 1
ATOM 2242 N N . PHE A 1 297 ? -7.165 11.300 -33.895 1.00 90.19 297 PHE A N 1
ATOM 2243 C CA . PHE A 1 297 ? -5.829 11.666 -34.382 1.00 90.19 297 PHE A CA 1
ATOM 2244 C C . PHE A 1 297 ? -4.922 12.208 -33.269 1.00 90.19 297 PHE A C 1
ATOM 2246 O O . PHE A 1 297 ? -3.745 11.867 -33.254 1.00 90.19 297 PHE A O 1
ATOM 2253 N N . ILE A 1 298 ? -5.442 12.975 -32.303 1.00 90.12 298 ILE A N 1
ATOM 2254 C CA . ILE A 1 298 ? -4.668 13.412 -31.124 1.00 90.12 298 ILE A CA 1
ATOM 2255 C C . ILE A 1 298 ? -4.197 12.196 -30.309 1.00 90.12 298 ILE A C 1
ATOM 2257 O O . ILE A 1 298 ? -3.019 12.101 -29.974 1.00 90.12 298 ILE A O 1
ATOM 2261 N N . ASN A 1 299 ? -5.079 11.223 -30.064 1.00 87.50 299 ASN A N 1
ATOM 2262 C CA . ASN A 1 299 ? -4.725 9.980 -29.374 1.00 87.50 299 ASN A CA 1
ATOM 2263 C C . ASN A 1 299 ? -3.725 9.130 -30.178 1.00 87.50 299 ASN A C 1
ATOM 2265 O O . ASN A 1 299 ? -2.832 8.521 -29.592 1.00 87.50 299 ASN A O 1
ATOM 2269 N N . PHE A 1 300 ? -3.834 9.112 -31.510 1.00 91.19 300 PHE A N 1
ATOM 2270 C CA . PHE A 1 300 ? -2.862 8.450 -32.383 1.00 91.19 300 PHE A CA 1
ATOM 2271 C C . PHE A 1 300 ? -1.481 9.122 -32.312 1.00 91.19 300 PHE A C 1
ATOM 2273 O O . PHE A 1 300 ? -0.482 8.435 -32.124 1.00 91.19 300 PHE A O 1
ATOM 2280 N N . LEU A 1 301 ? -1.421 10.457 -32.374 1.00 92.38 301 LEU A N 1
ATOM 2281 C CA . LEU A 1 301 ? -0.187 11.239 -32.227 1.00 92.38 301 LEU A CA 1
ATOM 2282 C C . LEU A 1 301 ? 0.461 11.038 -30.849 1.00 92.38 301 LEU A C 1
ATOM 2284 O O . LEU A 1 301 ? 1.673 10.848 -30.768 1.00 92.38 301 LEU A O 1
ATOM 2288 N N . ALA A 1 302 ? -0.332 11.007 -29.775 1.00 88.94 302 ALA A N 1
ATOM 2289 C CA . ALA A 1 302 ? 0.151 10.669 -28.437 1.00 88.94 302 ALA A CA 1
ATOM 2290 C C . ALA A 1 302 ? 0.726 9.240 -28.384 1.00 88.94 302 ALA A C 1
ATOM 2292 O O . ALA A 1 302 ? 1.797 9.031 -27.818 1.00 88.94 302 ALA A O 1
ATOM 2293 N N . GLY A 1 303 ? 0.072 8.277 -29.046 1.00 89.00 303 GLY A N 1
ATOM 2294 C CA . GLY A 1 303 ? 0.588 6.919 -29.231 1.00 89.00 303 GLY A CA 1
ATOM 2295 C C . GLY A 1 303 ? 1.917 6.879 -29.994 1.00 89.00 303 GLY A C 1
ATOM 2296 O O . GLY A 1 303 ? 2.839 6.190 -29.562 1.00 89.00 303 GLY A O 1
ATOM 2297 N N . CYS A 1 304 ? 2.063 7.663 -31.068 1.00 93.69 304 CYS A N 1
ATOM 2298 C CA . CYS A 1 304 ? 3.333 7.820 -31.781 1.00 93.69 304 CYS A CA 1
ATOM 2299 C C . CYS A 1 304 ? 4.431 8.397 -30.876 1.00 93.69 304 CYS A C 1
ATOM 2301 O O . CYS A 1 304 ? 5.534 7.866 -30.868 1.00 93.69 304 CYS A O 1
ATOM 2303 N N . LEU A 1 305 ? 4.142 9.429 -30.076 1.00 91.00 305 LEU A N 1
ATOM 2304 C CA . LEU A 1 305 ? 5.111 9.996 -29.128 1.00 91.00 305 LEU A CA 1
ATOM 2305 C C . LEU A 1 305 ? 5.528 8.981 -28.051 1.00 91.00 305 LEU A C 1
ATOM 2307 O O . LEU A 1 305 ? 6.714 8.862 -27.753 1.00 91.00 305 LEU A O 1
ATOM 2311 N N . THR A 1 306 ? 4.581 8.210 -27.505 1.00 86.19 306 THR A N 1
ATOM 2312 C CA . THR A 1 306 ? 4.878 7.127 -26.549 1.00 86.19 306 THR A CA 1
ATOM 2313 C C . THR A 1 306 ? 5.724 6.019 -27.184 1.00 86.19 306 THR A C 1
ATOM 2315 O O . THR A 1 306 ? 6.660 5.534 -26.552 1.00 86.19 306 THR A O 1
ATOM 2318 N N . LEU A 1 307 ? 5.445 5.640 -28.435 1.00 90.81 307 LEU A N 1
ATOM 2319 C CA . LEU A 1 307 ? 6.220 4.624 -29.148 1.00 90.81 307 LEU A CA 1
ATOM 2320 C C . LEU A 1 307 ? 7.627 5.125 -29.509 1.00 90.81 307 LEU A C 1
ATOM 2322 O O . LEU A 1 307 ? 8.589 4.389 -29.325 1.00 90.81 307 LEU A O 1
ATOM 2326 N N . SER A 1 308 ? 7.772 6.384 -29.932 1.00 91.12 308 SER A N 1
ATOM 2327 C CA . SER A 1 308 ? 9.080 7.013 -30.155 1.00 91.12 308 SER A CA 1
ATOM 2328 C C . SER A 1 308 ? 9.912 7.092 -28.874 1.00 91.12 308 SER A C 1
ATOM 2330 O O . SER A 1 308 ? 11.109 6.823 -28.917 1.00 91.12 308 SER A O 1
ATOM 2332 N N . LEU A 1 309 ? 9.294 7.401 -27.726 1.00 89.44 309 LEU A N 1
ATOM 2333 C CA . LEU A 1 309 ? 9.971 7.374 -26.426 1.00 89.44 309 LEU A CA 1
ATOM 2334 C C . LEU A 1 309 ? 10.413 5.952 -26.047 1.00 89.44 309 LEU A C 1
ATOM 2336 O O . LEU A 1 309 ? 11.538 5.768 -25.590 1.00 89.44 309 LEU A O 1
ATOM 2340 N N . LEU A 1 310 ? 9.570 4.940 -26.285 1.00 88.81 310 LEU A N 1
ATOM 2341 C CA . LEU A 1 310 ? 9.942 3.539 -26.077 1.00 88.81 310 LEU A CA 1
ATOM 2342 C C . LEU A 1 310 ? 11.122 3.135 -26.975 1.00 88.81 310 LEU A C 1
ATOM 2344 O O . LEU A 1 310 ? 12.085 2.561 -26.481 1.00 88.81 310 LEU A O 1
ATOM 2348 N N . CYS A 1 311 ? 11.096 3.479 -28.265 1.00 90.62 311 CYS A N 1
ATOM 2349 C CA . CYS A 1 311 ? 12.214 3.224 -29.174 1.00 90.62 311 CYS A CA 1
ATOM 2350 C C . CYS A 1 311 ? 13.491 3.974 -28.758 1.00 90.62 311 CYS A C 1
ATOM 2352 O O . CYS A 1 311 ? 14.569 3.399 -28.856 1.00 90.62 311 CYS A O 1
ATOM 2354 N N . ALA A 1 312 ? 13.398 5.197 -28.225 1.00 88.44 312 ALA A N 1
ATOM 2355 C CA . ALA A 1 312 ? 14.559 5.918 -27.694 1.00 88.44 312 ALA A CA 1
ATOM 2356 C C . ALA A 1 312 ? 15.173 5.208 -26.474 1.00 88.44 312 ALA A C 1
ATOM 2358 O O . ALA A 1 312 ? 16.392 5.084 -26.381 1.00 88.44 312 ALA A O 1
ATOM 2359 N N . VAL A 1 313 ? 14.340 4.685 -25.566 1.00 87.81 313 VAL A N 1
ATOM 2360 C CA . VAL A 1 313 ? 14.803 3.885 -24.420 1.00 87.81 313 VAL A CA 1
ATOM 2361 C C . VAL A 1 313 ? 15.434 2.568 -24.882 1.00 87.81 313 VAL A C 1
ATOM 2363 O O . VAL A 1 313 ? 16.504 2.215 -24.396 1.00 87.81 313 VAL A O 1
ATOM 2366 N N . LEU A 1 314 ? 14.828 1.860 -25.843 1.00 90.38 314 LEU A N 1
ATOM 2367 C CA . LEU A 1 314 ? 15.386 0.615 -26.387 1.00 90.38 314 LEU A CA 1
ATOM 2368 C C . LEU A 1 314 ? 16.705 0.853 -27.143 1.00 90.38 314 LEU A C 1
ATOM 2370 O O . LEU A 1 314 ? 17.629 0.064 -26.983 1.00 90.38 314 LEU A O 1
ATOM 2374 N N . GLY A 1 315 ? 16.830 1.951 -27.896 1.00 88.56 315 GLY A N 1
ATOM 2375 C CA . GLY A 1 315 ? 18.069 2.334 -28.585 1.00 88.56 315 GLY A CA 1
ATOM 2376 C C . GLY A 1 315 ? 19.191 2.765 -27.640 1.00 88.56 315 GLY A C 1
ATOM 2377 O O . GLY A 1 315 ? 20.349 2.438 -27.882 1.00 88.56 315 GLY A O 1
ATOM 2378 N N . ALA A 1 316 ? 18.858 3.442 -26.536 1.00 86.50 316 ALA A N 1
ATOM 2379 C CA . ALA A 1 316 ? 19.819 3.749 -25.479 1.00 86.50 316 ALA A CA 1
ATOM 2380 C C . ALA A 1 316 ? 20.287 2.475 -24.752 1.00 86.50 316 ALA A C 1
ATOM 2382 O O . ALA A 1 316 ? 21.487 2.280 -24.582 1.00 86.50 316 ALA A O 1
ATOM 2383 N N . LEU A 1 317 ? 19.358 1.581 -24.384 1.00 87.44 317 LEU A N 1
ATOM 2384 C CA . LEU A 1 317 ? 19.677 0.274 -23.794 1.00 87.44 317 LEU A CA 1
ATOM 2385 C C . LEU A 1 317 ? 20.593 -0.547 -24.709 1.00 87.44 317 LEU A C 1
ATOM 2387 O O . LEU A 1 317 ? 21.604 -1.064 -24.241 1.00 87.44 317 LEU A O 1
ATOM 2391 N N . ASP A 1 318 ? 20.267 -0.626 -26.000 1.00 87.56 318 ASP A N 1
ATOM 2392 C CA . ASP A 1 318 ? 21.066 -1.295 -27.028 1.00 87.56 318 ASP A CA 1
ATOM 2393 C C . ASP A 1 318 ? 22.499 -0.735 -27.066 1.00 87.56 318 ASP A C 1
ATOM 2395 O O . ASP A 1 318 ? 23.444 -1.440 -26.718 1.00 87.56 318 ASP A O 1
ATOM 2399 N N . MET A 1 319 ? 22.672 0.561 -27.340 1.00 83.69 319 MET A N 1
ATOM 2400 C CA . MET A 1 319 ? 23.998 1.193 -27.403 1.00 83.69 319 MET A CA 1
ATOM 2401 C C . MET A 1 319 ? 24.816 1.032 -26.111 1.00 83.69 319 MET A C 1
ATOM 2403 O O . MET A 1 319 ? 25.999 0.701 -26.169 1.00 83.69 319 MET A O 1
ATOM 2407 N N . THR A 1 320 ? 24.207 1.237 -24.937 1.00 83.88 320 THR A N 1
ATOM 2408 C CA . THR A 1 320 ? 24.899 1.072 -23.649 1.00 83.88 320 THR A CA 1
ATOM 2409 C C . THR A 1 320 ? 25.288 -0.385 -23.395 1.00 83.88 320 THR A C 1
ATOM 2411 O O . THR A 1 320 ? 26.391 -0.642 -22.922 1.00 83.88 320 THR A O 1
ATOM 2414 N N . SER A 1 321 ? 24.428 -1.348 -23.728 1.00 86.12 321 SER A N 1
ATOM 2415 C CA . SER A 1 321 ? 24.716 -2.774 -23.520 1.00 86.12 321 SER A CA 1
ATOM 2416 C C . SER A 1 321 ? 25.837 -3.310 -24.417 1.00 86.12 321 SER A C 1
ATOM 2418 O O . SER A 1 321 ? 26.673 -4.068 -23.919 1.00 86.12 321 SER A O 1
ATOM 2420 N N . TRP A 1 322 ? 25.927 -2.846 -25.671 1.00 80.38 322 TRP A N 1
ATOM 2421 C CA . TRP A 1 322 ? 27.056 -3.131 -26.567 1.00 80.38 322 TRP A CA 1
ATOM 2422 C C . TRP A 1 322 ? 28.362 -2.497 -26.081 1.00 80.38 322 TRP A C 1
ATOM 2424 O O . TRP A 1 322 ? 29.398 -3.157 -26.096 1.00 80.38 322 TRP A O 1
ATOM 2434 N N . HIS A 1 323 ? 28.322 -1.257 -25.583 1.00 76.88 323 HIS A N 1
ATOM 2435 C CA . HIS A 1 323 ? 29.501 -0.624 -24.992 1.00 76.88 323 HIS A CA 1
ATOM 2436 C C . HIS A 1 323 ? 29.995 -1.393 -23.751 1.00 76.88 323 HIS A C 1
ATOM 2438 O O . HIS A 1 323 ? 31.182 -1.685 -23.644 1.00 76.88 323 HIS A O 1
ATOM 2444 N N . ILE A 1 324 ? 29.091 -1.822 -22.858 1.00 78.88 324 ILE A N 1
ATOM 2445 C CA . ILE A 1 324 ? 29.449 -2.675 -21.709 1.00 78.88 324 ILE A CA 1
ATOM 2446 C C . ILE A 1 324 ? 29.985 -4.039 -22.178 1.00 78.88 324 ILE A C 1
ATOM 2448 O O . ILE A 1 324 ? 30.955 -4.524 -21.600 1.00 78.88 324 ILE A O 1
ATOM 2452 N N . ARG A 1 325 ? 29.415 -4.650 -23.231 1.00 77.69 325 ARG A N 1
ATOM 2453 C CA . ARG A 1 325 ? 29.971 -5.879 -23.825 1.00 77.69 325 ARG A CA 1
ATOM 2454 C C . ARG A 1 325 ? 31.413 -5.662 -24.288 1.00 77.69 325 ARG A C 1
ATOM 2456 O O . ARG A 1 325 ? 32.254 -6.484 -23.959 1.00 77.69 325 ARG A O 1
ATOM 2463 N N . TYR A 1 326 ? 31.701 -4.583 -25.015 1.00 73.19 326 TYR A N 1
ATOM 2464 C CA . TYR A 1 326 ? 33.052 -4.283 -25.498 1.00 73.19 326 TYR A CA 1
ATOM 2465 C C . TYR A 1 326 ? 34.055 -4.138 -24.344 1.00 73.19 326 TYR A C 1
ATOM 2467 O O . TYR A 1 326 ? 35.112 -4.759 -24.375 1.00 73.19 326 TYR A O 1
ATOM 2475 N N . LEU A 1 327 ? 33.693 -3.402 -23.284 1.00 68.12 327 LEU A N 1
ATOM 2476 C CA . LEU A 1 327 ? 34.528 -3.277 -22.082 1.00 68.12 327 LEU A CA 1
ATOM 2477 C C . LEU A 1 327 ? 34.809 -4.642 -21.424 1.00 68.12 327 LEU A C 1
ATOM 2479 O O . LEU A 1 327 ? 35.934 -4.896 -21.002 1.00 68.12 327 LEU A O 1
ATOM 2483 N N . LEU A 1 328 ? 33.806 -5.527 -21.366 1.00 69.81 328 LEU A N 1
ATOM 2484 C CA . LEU A 1 328 ? 33.968 -6.886 -20.842 1.00 69.81 328 LEU A CA 1
ATOM 2485 C C . LEU A 1 328 ? 34.835 -7.762 -21.756 1.00 69.81 328 LEU A C 1
ATOM 2487 O O . LEU A 1 328 ? 35.721 -8.440 -21.252 1.00 69.81 328 LEU A O 1
ATOM 2491 N N . ASP A 1 329 ? 34.610 -7.752 -23.072 1.00 66.75 329 ASP A N 1
ATOM 2492 C CA . ASP A 1 329 ? 35.357 -8.576 -24.033 1.00 66.75 329 ASP A CA 1
ATOM 2493 C C . ASP A 1 329 ? 36.848 -8.162 -24.108 1.00 66.75 329 ASP A C 1
ATOM 2495 O O . ASP A 1 329 ? 37.709 -9.024 -24.299 1.00 66.75 329 ASP A O 1
ATOM 2499 N N . VAL A 1 330 ? 37.179 -6.881 -23.879 1.00 60.69 330 VAL A N 1
ATOM 2500 C CA . VAL A 1 330 ? 38.571 -6.389 -23.767 1.00 60.69 330 VAL A CA 1
ATOM 2501 C C . VAL A 1 330 ? 39.247 -6.845 -22.462 1.00 60.69 330 VAL A C 1
ATOM 2503 O O . VAL A 1 330 ? 40.383 -7.319 -22.499 1.00 60.69 330 VAL A O 1
ATOM 2506 N N . ASP A 1 331 ? 38.560 -6.764 -21.316 1.00 54.62 331 ASP A N 1
ATOM 2507 C CA . ASP A 1 331 ? 39.071 -7.249 -20.018 1.00 54.62 331 ASP A CA 1
ATOM 2508 C C . ASP A 1 331 ? 39.258 -8.784 -20.022 1.00 54.62 331 ASP A C 1
ATOM 2510 O O . ASP A 1 331 ? 40.322 -9.302 -19.669 1.00 54.62 331 ASP A O 1
ATOM 2514 N N . LEU A 1 332 ? 38.268 -9.510 -20.559 1.00 53.88 332 LEU A N 1
ATOM 2515 C CA . LEU A 1 332 ? 38.305 -10.957 -20.816 1.00 53.88 332 LEU A CA 1
ATOM 2516 C C . LEU A 1 332 ? 39.491 -11.378 -21.698 1.00 53.88 332 LEU A C 1
ATOM 2518 O O . LEU A 1 332 ? 40.045 -12.460 -21.494 1.00 53.88 332 LEU A O 1
ATOM 2522 N N . GLY A 1 333 ? 39.868 -10.550 -22.677 1.00 51.12 333 GLY A N 1
ATOM 2523 C CA . GLY A 1 333 ? 40.984 -10.812 -23.587 1.00 51.12 333 GLY A CA 1
ATOM 2524 C C . GLY A 1 333 ? 42.358 -10.717 -22.918 1.00 51.12 333 GLY A C 1
ATOM 2525 O O . GLY A 1 333 ? 43.230 -11.538 -23.199 1.00 51.12 333 GLY A O 1
ATOM 2526 N N . ASN A 1 334 ? 42.544 -9.762 -22.002 1.00 45.03 334 ASN A N 1
ATOM 2527 C CA . ASN A 1 334 ? 43.810 -9.570 -21.282 1.00 45.03 334 ASN A CA 1
ATOM 2528 C C . ASN A 1 334 ? 43.961 -10.492 -20.060 1.00 45.03 334 ASN A C 1
ATOM 2530 O O . ASN A 1 334 ? 45.085 -10.820 -19.665 1.00 45.03 334 ASN A O 1
ATOM 2534 N N . HIS A 1 335 ? 42.857 -10.916 -19.438 1.00 44.50 335 HIS A N 1
ATOM 2535 C CA . HIS A 1 335 ? 42.863 -11.714 -18.211 1.00 44.50 335 HIS A CA 1
ATOM 2536 C C . HIS A 1 335 ? 41.997 -12.976 -18.361 1.00 44.50 335 HIS A C 1
ATOM 2538 O O . HIS A 1 335 ? 40.835 -13.023 -17.958 1.00 44.50 335 HIS A O 1
ATOM 2544 N N . GLY A 1 336 ? 42.606 -14.037 -18.910 1.00 42.34 336 GLY A N 1
ATOM 2545 C CA . GLY A 1 336 ? 41.968 -15.301 -19.326 1.00 42.34 336 GLY A CA 1
ATOM 2546 C C . GLY A 1 336 ? 41.349 -16.198 -18.237 1.00 42.34 336 GLY A C 1
ATOM 2547 O O . GLY A 1 336 ? 41.267 -17.412 -18.417 1.00 42.34 336 GLY A O 1
ATOM 2548 N N . SER A 1 337 ? 40.915 -15.637 -17.108 1.00 43.91 337 SER A N 1
ATOM 2549 C CA . SER A 1 337 ? 40.234 -16.337 -16.011 1.00 43.91 337 SER A CA 1
ATOM 2550 C C . SER A 1 337 ? 39.213 -15.439 -15.291 1.00 43.91 337 SER A C 1
ATOM 2552 O O . SER A 1 337 ? 39.207 -15.316 -14.065 1.00 43.91 337 SER A O 1
ATOM 2554 N N . PHE A 1 338 ? 38.298 -14.825 -16.050 1.00 42.88 338 PHE A N 1
ATOM 2555 C CA . PHE A 1 338 ? 37.211 -14.015 -15.491 1.00 42.88 338 PHE A CA 1
ATOM 2556 C C . PHE A 1 338 ? 36.256 -14.848 -14.618 1.00 42.88 338 PHE A C 1
ATOM 2558 O O . PHE A 1 338 ? 35.418 -15.623 -15.094 1.00 42.88 338 PHE A O 1
ATOM 2565 N N . HIS A 1 339 ? 36.347 -14.660 -13.303 1.00 44.72 339 HIS A N 1
ATOM 2566 C CA . HIS A 1 339 ? 35.442 -15.279 -12.343 1.00 44.72 339 HIS A CA 1
ATOM 2567 C C . HIS A 1 339 ? 34.053 -14.622 -12.406 1.00 44.72 339 HIS A C 1
ATOM 2569 O O . HIS A 1 339 ? 33.769 -13.674 -11.678 1.00 44.72 339 HIS A O 1
ATOM 2575 N N . VAL A 1 340 ? 33.142 -15.193 -13.206 1.00 47.00 340 VAL A N 1
ATOM 2576 C CA . VAL A 1 340 ? 31.725 -14.775 -13.368 1.00 47.00 340 VAL A CA 1
ATOM 2577 C C . VAL A 1 340 ? 30.989 -14.538 -12.030 1.00 47.00 340 VAL A C 1
ATOM 2579 O O . VAL A 1 340 ? 30.061 -13.731 -11.949 1.00 47.00 340 VAL A O 1
ATOM 2582 N N . GLY A 1 341 ? 31.442 -15.180 -10.947 1.00 44.25 341 GLY A N 1
ATOM 2583 C CA . GLY A 1 341 ? 30.969 -14.936 -9.583 1.00 44.25 341 GLY A CA 1
ATOM 2584 C C . GLY A 1 341 ? 31.120 -13.492 -9.078 1.00 44.25 341 GLY A C 1
ATOM 2585 O O . GLY A 1 341 ? 30.373 -13.113 -8.182 1.00 44.25 341 GLY A O 1
ATOM 2586 N N . LEU A 1 342 ? 32.006 -12.662 -9.643 1.00 40.41 342 LEU A N 1
ATOM 2587 C CA . LEU A 1 342 ? 32.180 -11.262 -9.227 1.00 40.41 342 LEU A CA 1
ATOM 2588 C C . LEU A 1 342 ? 30.994 -10.376 -9.641 1.00 40.41 342 LEU A C 1
ATOM 2590 O O . LEU A 1 342 ? 30.501 -9.605 -8.821 1.00 40.41 342 LEU A O 1
ATOM 2594 N N . GLY A 1 343 ? 30.456 -10.550 -10.854 1.00 45.69 343 GLY A N 1
ATOM 2595 C CA . GLY A 1 343 ? 29.237 -9.853 -11.290 1.00 45.69 343 GLY A CA 1
ATOM 2596 C C . GLY A 1 343 ? 28.013 -10.256 -10.459 1.00 45.69 343 GLY A C 1
ATOM 2597 O O . GLY A 1 343 ? 27.255 -9.402 -9.998 1.00 45.69 343 GLY A O 1
ATOM 2598 N N . ALA A 1 344 ? 27.874 -11.555 -10.172 1.00 45.84 344 ALA A N 1
ATOM 2599 C CA . ALA A 1 344 ? 26.858 -12.061 -9.248 1.00 45.84 344 ALA A CA 1
ATOM 2600 C C . ALA A 1 344 ? 27.061 -11.534 -7.812 1.00 45.84 344 ALA A C 1
ATOM 2602 O O . ALA A 1 344 ? 26.088 -11.204 -7.134 1.00 45.84 344 ALA A O 1
ATOM 2603 N N . GLY A 1 345 ? 28.314 -11.407 -7.367 1.00 44.66 345 GLY A N 1
ATOM 2604 C CA . GLY A 1 345 ? 28.700 -10.869 -6.065 1.00 44.66 345 GLY A CA 1
ATOM 2605 C C . GLY A 1 345 ? 28.364 -9.388 -5.907 1.00 44.66 345 GLY A C 1
ATOM 2606 O O . GLY A 1 345 ? 27.752 -9.018 -4.912 1.00 44.66 345 GLY A O 1
ATOM 2607 N N . VAL A 1 346 ? 28.678 -8.544 -6.896 1.00 43.91 346 VAL A N 1
ATOM 2608 C CA . VAL A 1 346 ? 28.334 -7.110 -6.882 1.00 43.91 346 VAL A CA 1
ATOM 2609 C C . VAL A 1 346 ? 26.819 -6.907 -6.967 1.00 43.91 346 VAL A C 1
ATOM 2611 O O . VAL A 1 346 ? 26.274 -6.102 -6.213 1.00 43.91 346 VAL A O 1
ATOM 2614 N N . ALA A 1 347 ? 26.110 -7.685 -7.791 1.00 48.38 347 ALA A N 1
ATOM 2615 C CA . ALA A 1 347 ? 24.647 -7.672 -7.807 1.00 48.38 347 ALA A CA 1
ATOM 2616 C C . ALA A 1 347 ? 24.064 -8.063 -6.435 1.00 48.38 347 ALA A C 1
ATOM 2618 O O . ALA A 1 347 ? 23.206 -7.355 -5.907 1.00 48.38 347 ALA A O 1
ATOM 2619 N N . ALA A 1 348 ? 24.566 -9.136 -5.813 1.00 48.50 348 ALA A N 1
ATOM 2620 C CA . ALA A 1 348 ? 24.158 -9.565 -4.475 1.00 48.50 348 ALA A CA 1
ATOM 2621 C C . ALA A 1 348 ? 24.530 -8.551 -3.376 1.00 48.50 348 ALA A C 1
ATOM 2623 O O . ALA A 1 348 ? 23.764 -8.385 -2.428 1.00 48.50 348 ALA A O 1
ATOM 2624 N N . LEU A 1 349 ? 25.651 -7.836 -3.513 1.00 43.69 349 LEU A N 1
ATOM 2625 C CA . LEU A 1 349 ? 26.092 -6.788 -2.591 1.00 43.69 349 LEU A CA 1
ATOM 2626 C C . LEU A 1 349 ? 25.184 -5.555 -2.677 1.00 43.69 349 LEU A C 1
ATOM 2628 O O . LEU A 1 349 ? 24.721 -5.071 -1.649 1.00 43.69 349 LEU A O 1
ATOM 2632 N N . LEU A 1 350 ? 24.867 -5.080 -3.886 1.00 48.72 350 LEU A N 1
ATOM 2633 C CA . LEU A 1 350 ? 23.957 -3.950 -4.106 1.00 48.72 350 LEU A CA 1
ATOM 2634 C C . LEU A 1 350 ? 22.520 -4.292 -3.682 1.00 48.72 350 LEU A C 1
ATOM 2636 O O . LEU A 1 350 ? 21.868 -3.500 -2.998 1.00 48.72 350 LEU A O 1
ATOM 2640 N N . LEU A 1 351 ? 22.047 -5.501 -4.005 1.00 51.97 351 LEU A N 1
ATOM 2641 C CA . LEU A 1 351 ? 20.764 -6.015 -3.521 1.00 51.97 351 LEU A CA 1
ATOM 2642 C C . LEU A 1 351 ? 20.768 -6.187 -1.995 1.00 51.97 351 LEU A C 1
ATOM 2644 O O . LEU A 1 351 ? 19.758 -5.899 -1.363 1.00 51.97 351 LEU A O 1
ATOM 2648 N N . GLY A 1 352 ? 21.886 -6.590 -1.385 1.00 48.84 352 GLY A N 1
ATOM 2649 C CA . GLY A 1 352 ? 22.062 -6.684 0.067 1.00 48.84 352 GLY A CA 1
ATOM 2650 C C . GLY A 1 352 ? 22.029 -5.321 0.762 1.00 48.84 352 GLY A C 1
ATOM 2651 O O . GLY A 1 352 ? 21.254 -5.130 1.699 1.00 48.84 352 GLY A O 1
ATOM 2652 N N . LEU A 1 353 ? 22.799 -4.349 0.268 1.00 45.84 353 LEU A N 1
ATOM 2653 C CA . LEU A 1 353 ? 22.836 -2.975 0.775 1.00 45.84 353 LEU A CA 1
ATOM 2654 C C . LEU A 1 353 ? 21.459 -2.302 0.677 1.00 45.84 353 LEU A C 1
ATOM 2656 O O . LEU A 1 353 ? 21.001 -1.712 1.653 1.00 45.84 353 LEU A O 1
ATOM 2660 N N . GLY A 1 354 ? 20.746 -2.466 -0.442 1.00 47.97 354 GLY A N 1
ATOM 2661 C CA . GLY A 1 354 ? 19.368 -1.982 -0.581 1.00 47.97 354 GLY A CA 1
ATOM 2662 C C . GLY A 1 354 ? 18.363 -2.703 0.332 1.00 47.97 354 GLY A C 1
ATOM 2663 O O . GLY A 1 354 ? 17.460 -2.071 0.877 1.00 47.97 354 GLY A O 1
ATOM 2664 N N . ARG A 1 355 ? 18.525 -4.019 0.534 1.00 49.34 355 ARG A N 1
ATOM 2665 C CA . ARG A 1 355 ? 17.619 -4.879 1.321 1.00 49.34 355 ARG A CA 1
ATOM 2666 C C . ARG A 1 355 ? 17.758 -4.709 2.832 1.00 49.34 355 ARG A C 1
ATOM 2668 O O . ARG A 1 355 ? 16.753 -4.801 3.529 1.00 49.34 355 ARG A O 1
ATOM 2675 N N . PHE A 1 356 ? 18.974 -4.496 3.331 1.00 49.03 356 PHE A N 1
ATOM 2676 C CA . PHE A 1 356 ? 19.255 -4.384 4.765 1.00 49.03 356 PHE A CA 1
ATOM 2677 C C . PHE A 1 356 ? 19.520 -2.943 5.212 1.00 49.03 356 PHE A C 1
ATOM 2679 O O . PHE A 1 356 ? 19.119 -2.578 6.313 1.00 49.03 356 PHE A O 1
ATOM 2686 N N . GLY A 1 357 ? 20.115 -2.096 4.367 1.00 43.34 357 GLY A N 1
ATOM 2687 C CA . GLY A 1 357 ? 20.392 -0.700 4.710 1.00 43.34 357 GLY A CA 1
ATOM 2688 C C . GLY A 1 357 ? 19.124 0.139 4.874 1.00 43.34 357 GLY A C 1
ATOM 2689 O O . GLY A 1 357 ? 18.976 0.828 5.880 1.00 43.34 357 GLY A O 1
ATOM 2690 N N . LEU A 1 358 ? 18.181 0.060 3.927 1.00 46.19 358 LEU A N 1
ATOM 2691 C CA . LEU A 1 358 ? 17.006 0.942 3.920 1.00 46.19 358 LEU A CA 1
ATOM 2692 C C . LEU A 1 358 ? 16.074 0.747 5.139 1.00 46.19 358 LEU A C 1
ATOM 2694 O O . LEU A 1 358 ? 15.729 1.753 5.762 1.00 46.19 358 LEU A O 1
ATOM 2698 N N . PRO A 1 359 ? 15.707 -0.490 5.547 1.00 43.06 359 PRO A N 1
ATOM 2699 C CA . PRO A 1 359 ? 14.885 -0.698 6.741 1.00 43.06 359 PRO A CA 1
ATOM 2700 C C . PRO A 1 359 ? 15.621 -0.315 8.029 1.00 43.06 359 PRO A C 1
ATOM 2702 O O . PRO A 1 359 ? 15.031 0.318 8.901 1.00 43.06 359 PRO A O 1
ATOM 2705 N N . VAL A 1 360 ? 16.920 -0.632 8.133 1.00 39.41 360 VAL A N 1
ATOM 2706 C CA . VAL A 1 360 ? 17.729 -0.302 9.318 1.00 39.41 360 VAL A CA 1
ATOM 2707 C C . VAL A 1 360 ? 17.858 1.213 9.488 1.00 39.41 360 VAL A C 1
ATOM 2709 O O . VAL A 1 360 ? 17.672 1.709 10.596 1.00 39.41 360 VAL A O 1
ATOM 2712 N N . VAL A 1 361 ? 18.071 1.965 8.402 1.00 41.38 361 VAL A N 1
ATOM 2713 C CA . VAL A 1 361 ? 18.084 3.442 8.405 1.00 41.38 361 VAL A CA 1
ATOM 2714 C C . VAL A 1 361 ? 16.736 4.033 8.835 1.00 41.38 361 VAL A C 1
ATOM 2716 O O . VAL A 1 361 ? 16.720 5.041 9.539 1.00 41.38 361 VAL A O 1
ATOM 2719 N N . GLN A 1 362 ? 15.612 3.403 8.477 1.00 40.81 362 GLN A N 1
ATOM 2720 C CA . GLN A 1 362 ? 14.278 3.829 8.922 1.00 40.81 362 GLN A CA 1
ATOM 2721 C C . GLN A 1 362 ? 14.010 3.500 10.400 1.00 40.81 362 GLN A C 1
ATOM 2723 O O . GLN A 1 362 ? 13.413 4.314 11.097 1.00 40.81 362 GLN A O 1
ATOM 2728 N N . THR A 1 363 ? 14.492 2.367 10.923 1.00 39.22 363 THR A N 1
ATOM 2729 C CA . THR A 1 363 ? 14.415 2.078 12.371 1.00 39.22 363 THR A CA 1
ATOM 2730 C C . THR A 1 363 ? 15.403 2.901 13.203 1.00 39.22 363 THR A C 1
ATOM 2732 O O . THR A 1 363 ? 15.137 3.186 14.365 1.00 39.22 363 THR A O 1
ATOM 2735 N N . ALA A 1 364 ? 16.530 3.316 12.617 1.00 34.47 364 ALA A N 1
ATOM 2736 C CA . ALA A 1 364 ? 17.569 4.097 13.285 1.00 34.47 364 ALA A CA 1
ATOM 2737 C C . ALA A 1 364 ? 17.307 5.614 13.276 1.00 34.47 364 ALA A C 1
ATOM 2739 O O . ALA A 1 364 ? 18.080 6.365 13.870 1.00 34.47 364 ALA A O 1
ATOM 2740 N N . SER A 1 365 ? 16.229 6.103 12.648 1.00 40.53 365 SER A N 1
ATOM 2741 C CA . SER A 1 365 ? 15.934 7.542 12.554 1.00 40.53 365 SER A CA 1
ATOM 2742 C C . SER A 1 365 ? 15.377 8.160 13.850 1.00 40.53 365 SER A C 1
ATOM 2744 O O . SER A 1 365 ? 14.641 9.149 13.789 1.00 40.53 365 SER A O 1
ATOM 2746 N N . ALA A 1 366 ? 15.721 7.592 15.012 1.00 41.91 366 ALA A N 1
ATOM 2747 C CA . ALA A 1 366 ? 15.363 8.109 16.329 1.00 41.91 366 ALA A CA 1
ATOM 2748 C C . ALA A 1 366 ? 15.920 9.524 16.522 1.00 41.91 366 ALA A C 1
ATOM 2750 O O . ALA A 1 366 ? 15.132 10.432 16.760 1.00 41.91 366 ALA A O 1
ATOM 2751 N N . ASP A 1 367 ? 17.221 9.740 16.280 1.00 41.91 367 ASP A N 1
ATOM 2752 C CA . ASP A 1 367 ? 17.843 11.067 16.191 1.00 41.91 367 ASP A CA 1
ATOM 2753 C C . ASP A 1 367 ? 19.063 11.097 15.263 1.00 41.91 367 ASP A C 1
ATOM 2755 O O . ASP A 1 367 ? 19.872 10.175 15.233 1.00 41.91 367 ASP A O 1
ATOM 2759 N N . GLY A 1 368 ? 19.196 12.180 14.489 1.00 50.75 368 GLY A N 1
ATOM 2760 C CA . GLY A 1 368 ? 20.335 12.392 13.594 1.00 50.75 368 GLY A CA 1
ATOM 2761 C C . GLY A 1 368 ? 20.015 13.156 12.307 1.00 50.75 368 GLY A C 1
ATOM 2762 O O . GLY A 1 368 ? 18.866 13.476 11.993 1.00 50.75 368 GLY A O 1
ATOM 2763 N N . TRP A 1 369 ? 21.067 13.424 11.529 1.00 48.47 369 TRP A N 1
ATOM 2764 C CA . TRP A 1 369 ? 21.023 14.171 10.263 1.00 48.47 369 TRP A CA 1
ATOM 2765 C C . TRP A 1 369 ? 20.110 13.543 9.195 1.00 48.47 369 TRP A C 1
ATOM 2767 O O . TRP A 1 369 ? 19.554 14.264 8.367 1.00 48.47 369 TRP A O 1
ATOM 2777 N N . LEU A 1 370 ? 19.898 12.224 9.259 1.00 46.38 370 LEU A N 1
ATOM 2778 C CA . LEU A 1 370 ? 19.051 11.447 8.347 1.00 46.38 370 LEU A CA 1
ATOM 2779 C C . LEU A 1 370 ? 17.597 11.954 8.284 1.00 46.38 370 LEU A C 1
ATOM 2781 O O . LEU A 1 370 ? 16.990 11.884 7.219 1.00 46.38 370 LEU A O 1
ATOM 2785 N N . LYS A 1 371 ? 17.073 12.572 9.361 1.00 53.19 371 LYS A N 1
ATOM 2786 C CA . LYS A 1 371 ? 15.751 13.241 9.382 1.00 53.19 371 LYS A CA 1
ATOM 2787 C C . LYS A 1 371 ? 15.615 14.384 8.349 1.00 53.19 371 LYS A C 1
ATOM 2789 O O . LYS A 1 371 ? 14.511 14.877 8.137 1.00 53.19 371 LYS A O 1
ATOM 2794 N N . LYS A 1 372 ? 16.714 14.839 7.725 1.00 54.56 372 LYS A N 1
ATOM 2795 C CA . LYS A 1 372 ? 16.737 15.911 6.708 1.00 54.56 372 LYS A CA 1
ATOM 2796 C C . LYS A 1 372 ? 16.782 15.410 5.255 1.00 54.56 372 LYS A C 1
ATOM 2798 O O . LYS A 1 372 ? 16.669 16.238 4.353 1.00 54.56 372 LYS A O 1
ATOM 2803 N N . LEU A 1 373 ? 16.959 14.108 5.006 1.00 54.09 373 LEU A N 1
ATOM 2804 C CA . LEU A 1 373 ? 16.991 13.550 3.647 1.00 54.09 373 LEU A CA 1
ATOM 2805 C C . LEU A 1 373 ? 15.580 13.188 3.149 1.00 54.09 373 LEU A C 1
ATOM 2807 O O . LEU A 1 373 ? 14.802 12.612 3.913 1.00 54.09 373 LEU A O 1
ATOM 2811 N N . PRO A 1 374 ? 15.251 13.414 1.863 1.00 67.31 374 PRO A N 1
ATOM 2812 C CA . PRO A 1 374 ? 14.004 12.941 1.272 1.00 67.31 374 PRO A CA 1
ATOM 2813 C C . PRO A 1 374 ? 14.111 11.443 0.930 1.00 67.31 374 PRO A C 1
ATOM 2815 O O . PRO A 1 374 ? 14.181 11.046 -0.232 1.00 67.31 374 PRO A O 1
ATOM 2818 N N . LEU A 1 375 ? 14.145 10.589 1.959 1.00 62.44 375 LEU A N 1
ATOM 2819 C CA . LEU A 1 375 ? 14.379 9.140 1.829 1.00 62.44 375 LEU A CA 1
ATOM 2820 C C . LEU A 1 375 ? 13.427 8.453 0.830 1.00 62.44 375 LEU A C 1
ATOM 2822 O O . LEU A 1 375 ? 13.829 7.508 0.155 1.00 62.44 375 LEU A O 1
ATOM 2826 N N . LEU A 1 376 ? 12.191 8.946 0.703 1.00 64.75 376 LEU A N 1
ATOM 2827 C CA . LEU A 1 376 ? 11.193 8.444 -0.246 1.00 64.75 376 LEU A CA 1
ATOM 2828 C C . LEU A 1 376 ? 11.559 8.752 -1.711 1.00 64.75 376 LEU A C 1
ATOM 2830 O O . LEU A 1 376 ? 11.397 7.897 -2.579 1.00 64.75 376 LEU A O 1
ATOM 2834 N N . GLU A 1 377 ? 12.089 9.947 -1.984 1.00 72.00 377 GLU A N 1
ATOM 2835 C CA . GLU A 1 377 ? 12.529 10.373 -3.320 1.00 72.00 377 GLU A CA 1
ATOM 2836 C C . GLU A 1 377 ? 13.818 9.646 -3.722 1.00 72.00 377 GLU A C 1
ATOM 2838 O O . GLU A 1 377 ? 13.933 9.160 -4.847 1.00 72.00 377 GLU A O 1
ATOM 2843 N N . VAL A 1 378 ? 14.751 9.485 -2.774 1.00 69.88 378 VAL A N 1
ATOM 2844 C CA . VAL A 1 378 ? 15.970 8.682 -2.960 1.00 69.88 378 VAL A CA 1
ATOM 2845 C C . VAL A 1 378 ? 15.607 7.230 -3.276 1.00 69.88 378 VAL A C 1
ATOM 2847 O O . VAL A 1 378 ? 16.068 6.694 -4.280 1.00 69.88 378 VAL A O 1
ATOM 2850 N N . ALA A 1 379 ? 14.713 6.608 -2.497 1.00 67.25 379 ALA A N 1
ATOM 2851 C CA . ALA A 1 379 ? 14.219 5.258 -2.771 1.00 67.25 379 ALA A CA 1
ATOM 2852 C C . ALA A 1 379 ? 13.530 5.151 -4.147 1.00 67.25 379 ALA A C 1
ATOM 2854 O O . ALA A 1 379 ? 13.707 4.157 -4.852 1.00 67.25 379 ALA A O 1
ATOM 2855 N N . ASN A 1 380 ? 12.795 6.187 -4.564 1.00 73.94 380 ASN A N 1
ATOM 2856 C CA . ASN A 1 380 ? 12.160 6.238 -5.878 1.00 73.94 380 ASN A CA 1
ATOM 2857 C C . ASN A 1 380 ? 13.194 6.234 -7.027 1.00 73.94 380 ASN A C 1
ATOM 2859 O O . ASN A 1 380 ? 13.047 5.475 -7.984 1.00 73.94 380 ASN A O 1
ATOM 2863 N N . VAL A 1 381 ? 14.272 7.018 -6.910 1.00 74.00 381 VAL A N 1
ATOM 2864 C CA . VAL A 1 381 ? 15.374 7.029 -7.891 1.00 74.00 381 VAL A CA 1
ATOM 2865 C C . VAL A 1 381 ? 16.158 5.711 -7.866 1.00 74.00 381 VAL A C 1
ATOM 2867 O O . VAL A 1 381 ? 16.383 5.117 -8.920 1.00 74.00 381 VAL A O 1
ATOM 2870 N N . CYS A 1 382 ? 16.513 5.196 -6.684 1.00 73.75 382 CYS A N 1
ATOM 2871 C CA . CYS A 1 382 ? 17.228 3.924 -6.544 1.00 73.75 382 CYS A CA 1
ATOM 2872 C C . CYS A 1 382 ? 16.453 2.739 -7.143 1.00 73.75 382 CYS A C 1
ATOM 2874 O O . CYS A 1 382 ? 17.062 1.876 -7.770 1.00 73.75 382 CYS A O 1
ATOM 2876 N N . GLY A 1 383 ? 15.123 2.701 -7.004 1.00 75.00 383 GLY A N 1
ATOM 2877 C CA . GLY A 1 383 ? 14.287 1.671 -7.627 1.00 75.00 383 GLY A CA 1
ATOM 2878 C C . GLY A 1 383 ? 14.317 1.705 -9.155 1.00 75.00 383 GLY A C 1
ATOM 2879 O O . GLY A 1 383 ? 14.462 0.660 -9.788 1.00 75.00 383 GLY A O 1
ATOM 2880 N N . ALA A 1 384 ? 14.247 2.899 -9.751 1.00 78.44 384 ALA A N 1
ATOM 2881 C CA . ALA A 1 384 ? 14.344 3.066 -11.201 1.00 78.44 384 ALA A CA 1
ATOM 2882 C C . ALA A 1 384 ? 15.733 2.667 -11.737 1.00 78.44 384 ALA A C 1
ATOM 2884 O O . ALA A 1 384 ? 15.826 1.929 -12.719 1.00 78.44 384 ALA A O 1
ATOM 2885 N N . LEU A 1 385 ? 16.806 3.091 -11.057 1.00 78.25 385 LEU A N 1
ATOM 2886 C CA . LEU A 1 385 ? 18.182 2.723 -11.408 1.00 78.25 385 LEU A CA 1
ATOM 2887 C C . LEU A 1 385 ? 18.439 1.215 -11.264 1.00 78.25 385 LEU A C 1
ATOM 2889 O O . LEU A 1 385 ? 19.117 0.636 -12.107 1.00 78.25 385 LEU A O 1
ATOM 2893 N N . LEU A 1 386 ? 17.865 0.557 -10.250 1.00 79.75 386 LEU A N 1
ATOM 2894 C CA . LEU A 1 386 ? 17.997 -0.891 -10.067 1.00 79.75 386 LEU A CA 1
ATOM 2895 C C . LEU A 1 386 ? 17.300 -1.681 -11.187 1.00 79.75 386 LEU A C 1
ATOM 2897 O O . LEU A 1 386 ? 17.877 -2.637 -11.701 1.00 79.75 386 LEU A O 1
ATOM 2901 N N . VAL A 1 387 ? 16.095 -1.273 -11.607 1.00 84.06 387 VAL A N 1
ATOM 2902 C CA . VAL A 1 387 ? 15.405 -1.889 -12.759 1.00 84.06 387 VAL A CA 1
ATOM 2903 C C . VAL A 1 387 ? 16.219 -1.704 -14.046 1.00 84.06 387 VAL A C 1
ATOM 2905 O O . VAL A 1 387 ? 16.376 -2.660 -14.806 1.00 84.06 387 VAL A O 1
ATOM 2908 N N . LEU A 1 388 ? 16.782 -0.510 -14.267 1.00 83.69 388 LEU A N 1
ATOM 2909 C CA . LEU A 1 388 ? 17.647 -0.221 -15.414 1.00 83.69 388 LEU A CA 1
ATOM 2910 C C . LEU A 1 388 ? 18.916 -1.092 -15.415 1.00 83.69 388 LEU A C 1
ATOM 2912 O O . LEU A 1 388 ? 19.235 -1.701 -16.434 1.00 83.69 388 LEU A O 1
ATOM 2916 N N . ALA A 1 389 ? 19.601 -1.204 -14.274 1.00 81.31 389 ALA A N 1
ATOM 2917 C CA . ALA A 1 389 ? 20.811 -2.013 -14.130 1.00 81.31 389 ALA A CA 1
ATOM 2918 C C . ALA A 1 389 ? 20.549 -3.514 -14.348 1.00 81.31 389 ALA A C 1
ATOM 2920 O O . ALA A 1 389 ? 21.316 -4.172 -15.046 1.00 81.31 389 ALA A O 1
ATOM 2921 N N . ILE A 1 390 ? 19.443 -4.051 -13.814 1.00 82.75 390 ILE A N 1
ATOM 2922 C CA . ILE A 1 390 ? 19.029 -5.446 -14.048 1.00 82.75 390 ILE A CA 1
ATOM 2923 C C . ILE A 1 390 ? 18.710 -5.678 -15.534 1.00 82.75 390 ILE A C 1
ATOM 2925 O O . ILE A 1 390 ? 19.105 -6.701 -16.092 1.00 82.75 390 ILE A O 1
ATOM 2929 N N . GLY A 1 391 ? 18.031 -4.730 -16.189 1.00 85.81 391 GLY A N 1
ATOM 2930 C CA . GLY A 1 391 ? 17.733 -4.797 -17.622 1.00 85.81 391 GLY A CA 1
ATOM 2931 C C . GLY A 1 391 ? 18.993 -4.808 -18.492 1.00 85.81 391 GLY A C 1
ATOM 2932 O O . GLY A 1 391 ? 19.132 -5.680 -19.346 1.00 85.81 391 GLY A O 1
ATOM 2933 N N . LEU A 1 392 ? 19.930 -3.888 -18.236 1.00 85.75 392 LEU A N 1
ATOM 2934 C CA . LEU A 1 392 ? 21.221 -3.819 -18.931 1.00 85.75 392 LEU A CA 1
ATOM 2935 C C . LEU A 1 392 ? 22.061 -5.085 -18.714 1.00 85.75 392 LEU A C 1
ATOM 2937 O O . LEU A 1 392 ? 22.568 -5.640 -19.683 1.00 85.75 392 LEU A O 1
ATOM 2941 N N . PHE A 1 393 ? 22.155 -5.586 -17.478 1.00 83.56 393 PHE A N 1
ATOM 2942 C CA . PHE A 1 393 ? 22.921 -6.794 -17.154 1.00 83.56 393 PHE A CA 1
ATOM 2943 C C . PHE A 1 393 ? 22.461 -8.017 -17.964 1.00 83.56 393 PHE A C 1
ATOM 2945 O O . PHE A 1 393 ? 23.276 -8.676 -18.612 1.00 83.56 393 PHE A O 1
ATOM 2952 N N . TRP A 1 394 ? 21.154 -8.307 -17.977 1.00 87.19 394 TRP A N 1
ATOM 2953 C CA . TRP A 1 394 ? 20.625 -9.447 -18.736 1.00 87.19 394 TRP A CA 1
ATOM 2954 C C . TRP A 1 394 ? 20.673 -9.230 -20.254 1.00 87.19 394 TRP A C 1
ATOM 2956 O O . TRP A 1 394 ? 20.822 -10.203 -20.992 1.00 87.19 394 TRP A O 1
ATOM 2966 N N . LEU A 1 395 ? 20.597 -7.980 -20.726 1.00 90.00 395 LEU A N 1
ATOM 2967 C CA . LEU A 1 395 ? 20.758 -7.634 -22.140 1.00 90.00 395 LEU A CA 1
ATOM 2968 C C . LEU A 1 395 ? 22.195 -7.869 -22.630 1.00 90.00 395 LEU A C 1
ATOM 2970 O O . LEU A 1 395 ? 22.381 -8.611 -23.593 1.00 90.00 395 LEU A O 1
ATOM 2974 N N . THR A 1 396 ? 23.199 -7.324 -21.937 1.00 85.94 396 THR A N 1
ATOM 2975 C CA . THR A 1 396 ? 24.620 -7.541 -22.255 1.00 85.94 396 THR A CA 1
ATOM 2976 C C . THR A 1 396 ? 24.989 -9.025 -22.178 1.00 85.94 396 THR A C 1
ATOM 2978 O O . THR A 1 396 ? 25.625 -9.547 -23.093 1.00 85.94 396 THR A O 1
ATOM 2981 N N . LEU A 1 397 ? 24.539 -9.753 -21.147 1.00 82.75 397 LEU A N 1
ATOM 2982 C CA . LEU A 1 397 ? 24.810 -11.191 -21.035 1.00 82.75 397 LEU A CA 1
ATOM 2983 C C . LEU A 1 397 ? 24.173 -11.997 -22.183 1.00 82.75 397 LEU A C 1
ATOM 2985 O O . LEU A 1 397 ? 24.783 -12.941 -22.691 1.00 82.75 397 LEU A O 1
ATOM 2989 N N . LEU A 1 398 ? 22.968 -11.618 -22.630 1.00 86.94 398 LEU A N 1
ATOM 2990 C CA . LEU A 1 398 ? 22.323 -12.253 -23.778 1.00 86.94 398 LEU A CA 1
ATOM 2991 C C . LEU A 1 398 ? 23.031 -11.914 -25.099 1.00 86.94 398 LEU A C 1
ATOM 2993 O O . LEU A 1 398 ? 23.174 -12.802 -25.937 1.00 86.94 398 LEU A O 1
ATOM 2997 N N . GLN A 1 399 ? 23.505 -10.677 -25.283 1.00 85.50 399 GLN A N 1
ATOM 2998 C CA . GLN A 1 399 ? 24.321 -10.290 -26.441 1.00 85.50 399 GLN A CA 1
ATOM 2999 C C . GLN A 1 399 ? 25.606 -11.119 -26.512 1.00 85.50 399 GLN A C 1
ATOM 3001 O O . GLN A 1 399 ? 25.878 -11.700 -27.560 1.00 85.50 399 GLN A O 1
ATOM 3006 N N . ILE A 1 400 ? 26.340 -11.256 -25.401 1.00 79.50 400 ILE A N 1
ATOM 3007 C CA . ILE A 1 400 ? 27.538 -12.108 -25.318 1.00 79.50 400 ILE A CA 1
ATOM 3008 C C . ILE A 1 400 ? 27.191 -13.552 -25.721 1.00 79.50 400 ILE A C 1
ATOM 3010 O O . ILE A 1 400 ? 27.838 -14.123 -26.595 1.00 79.50 400 ILE A O 1
ATOM 3014 N N . LEU A 1 401 ? 26.126 -14.145 -25.171 1.00 81.00 401 LEU A N 1
ATOM 3015 C CA . LEU A 1 401 ? 25.737 -15.526 -25.494 1.00 81.00 401 LEU A CA 1
ATOM 3016 C C . LEU A 1 401 ? 25.311 -15.717 -26.967 1.00 81.00 401 LEU A C 1
ATOM 3018 O O . LEU A 1 401 ? 25.655 -16.724 -27.596 1.00 81.00 401 LEU A O 1
ATOM 3022 N N . VAL A 1 402 ? 24.560 -14.765 -27.528 1.00 85.00 402 VAL A N 1
ATOM 3023 C CA . VAL A 1 402 ? 24.049 -14.827 -28.907 1.00 85.00 402 VAL A CA 1
ATOM 3024 C C . VAL A 1 402 ? 25.158 -14.575 -29.932 1.00 85.00 402 VAL A C 1
ATOM 3026 O O . VAL A 1 402 ? 25.242 -15.326 -30.903 1.00 85.00 402 VAL A O 1
ATOM 3029 N N . PHE A 1 403 ? 26.013 -13.573 -29.713 1.00 80.38 403 PHE A N 1
ATOM 3030 C CA . PHE A 1 403 ? 27.000 -13.104 -30.693 1.00 80.38 403 PHE A CA 1
ATOM 3031 C C . PHE A 1 403 ? 28.435 -13.598 -30.460 1.00 80.38 403 PHE A C 1
ATOM 3033 O O . PHE A 1 403 ? 29.262 -13.415 -31.347 1.00 80.38 403 PHE A O 1
ATOM 3040 N N . SER A 1 404 ? 28.743 -14.270 -29.341 1.00 72.81 404 SER A N 1
ATOM 3041 C CA . SER A 1 404 ? 30.093 -14.804 -29.101 1.00 72.81 404 SER A CA 1
ATOM 3042 C C . SER A 1 404 ? 30.569 -15.706 -30.245 1.00 72.81 404 SER A C 1
ATOM 3044 O O . SER A 1 404 ? 29.918 -16.697 -30.613 1.00 72.81 404 SER A O 1
ATOM 3046 N N . THR A 1 405 ? 31.738 -15.343 -30.769 1.00 61.31 405 THR A N 1
ATOM 3047 C CA . THR A 1 405 ? 32.542 -16.061 -31.763 1.00 61.31 405 THR A CA 1
ATOM 3048 C C . THR A 1 405 ? 33.278 -17.257 -31.155 1.00 61.31 405 THR A C 1
ATOM 3050 O O . THR A 1 405 ? 33.524 -18.241 -31.847 1.00 61.31 405 THR A O 1
ATOM 3053 N N . ASN A 1 406 ? 33.548 -17.233 -29.845 1.00 57.50 406 ASN A N 1
ATOM 3054 C CA . ASN A 1 406 ? 34.248 -18.283 -29.098 1.00 57.50 406 ASN A CA 1
ATOM 3055 C C . ASN A 1 406 ? 33.322 -19.464 -28.734 1.00 57.50 406 ASN A C 1
ATOM 3057 O O . ASN A 1 406 ? 33.241 -19.901 -27.586 1.00 57.50 406 ASN A O 1
ATOM 3061 N N . VAL A 1 407 ? 32.618 -20.010 -29.734 1.00 50.66 407 VAL A N 1
ATOM 3062 C CA . VAL A 1 407 ? 31.600 -21.073 -29.569 1.00 50.66 407 VAL A CA 1
ATOM 3063 C C . VAL A 1 407 ? 32.175 -22.351 -28.940 1.00 50.66 407 VAL A C 1
ATOM 3065 O O . VAL A 1 407 ? 31.462 -23.098 -28.275 1.00 50.66 407 VAL A O 1
ATOM 3068 N N . HIS A 1 408 ? 33.479 -22.587 -29.106 1.00 49.44 408 HIS A N 1
ATOM 3069 C CA . HIS A 1 408 ? 34.189 -23.763 -28.597 1.00 49.44 408 HIS A CA 1
ATOM 3070 C C . HIS A 1 408 ? 34.225 -23.875 -27.061 1.00 49.44 408 HIS A C 1
ATOM 3072 O O . HIS A 1 408 ? 34.491 -24.959 -26.549 1.00 49.44 408 HIS A O 1
ATOM 3078 N N . VAL A 1 409 ? 33.926 -22.797 -26.325 1.00 50.97 409 VAL A N 1
ATOM 3079 C CA . VAL A 1 409 ? 33.940 -22.782 -24.848 1.00 50.97 409 VAL A CA 1
ATOM 3080 C C . VAL A 1 409 ? 32.729 -23.511 -24.238 1.00 50.97 409 VAL A C 1
ATOM 3082 O O . VAL A 1 409 ? 32.805 -23.971 -23.100 1.00 50.97 409 VAL A O 1
ATOM 3085 N N . ILE A 1 410 ? 31.620 -23.670 -24.976 1.00 55.19 410 ILE A N 1
ATOM 3086 C CA . ILE A 1 410 ? 30.410 -24.367 -24.496 1.00 55.19 410 ILE A CA 1
ATOM 3087 C C . ILE A 1 410 ? 29.999 -25.456 -25.507 1.00 55.19 410 ILE A C 1
ATOM 3089 O O . ILE A 1 410 ? 29.286 -25.167 -26.476 1.00 55.19 410 ILE A O 1
ATOM 3093 N N . PRO A 1 411 ? 30.416 -26.721 -25.298 1.00 56.31 411 PRO A N 1
ATOM 3094 C CA . PRO A 1 411 ? 30.088 -27.826 -26.194 1.00 56.31 411 PRO A CA 1
ATOM 3095 C C . PRO A 1 411 ? 28.576 -28.001 -26.406 1.00 56.31 411 PRO A C 1
ATOM 3097 O O . PRO A 1 411 ? 27.807 -28.104 -25.453 1.00 56.31 411 PRO A O 1
ATOM 3100 N N . GLY A 1 412 ? 28.158 -28.078 -27.673 1.00 65.81 412 GLY A N 1
ATOM 3101 C CA . GLY A 1 412 ? 26.774 -28.365 -28.070 1.00 65.81 412 GLY A CA 1
ATOM 3102 C C . GLY A 1 412 ? 25.895 -27.151 -28.399 1.00 65.81 412 GLY A C 1
ATOM 3103 O O . GLY A 1 412 ? 24.759 -27.348 -28.831 1.00 65.81 412 GLY A O 1
ATOM 3104 N N . LEU A 1 413 ? 26.381 -25.910 -28.256 1.00 67.69 413 LEU A N 1
ATOM 3105 C CA . LEU A 1 413 ? 25.635 -24.736 -28.732 1.00 67.69 413 LEU A CA 1
ATOM 3106 C C . LEU A 1 413 ? 25.625 -24.634 -30.274 1.00 67.69 413 LEU A C 1
ATOM 3108 O O . LEU A 1 413 ? 26.641 -24.911 -30.916 1.00 67.69 413 LEU A O 1
ATOM 3112 N N . PRO A 1 414 ? 24.517 -24.179 -30.897 1.00 75.75 414 PRO A N 1
ATOM 3113 C CA . PRO A 1 414 ? 24.483 -23.886 -32.328 1.00 75.75 414 PRO A CA 1
ATOM 3114 C C . PRO A 1 414 ? 25.488 -22.803 -32.735 1.00 75.75 414 PRO A C 1
ATOM 3116 O O . PRO A 1 414 ? 25.564 -21.744 -32.106 1.00 75.75 414 PRO A O 1
ATOM 3119 N N . ALA A 1 415 ? 26.193 -23.020 -33.849 1.00 73.19 415 ALA A N 1
ATOM 3120 C CA . ALA A 1 415 ? 27.154 -22.053 -34.377 1.00 73.19 415 ALA A CA 1
ATOM 3121 C C . ALA A 1 415 ? 26.499 -20.700 -34.722 1.00 73.19 415 ALA A C 1
ATOM 3123 O O . ALA A 1 415 ? 27.015 -19.654 -34.332 1.00 73.19 415 ALA A O 1
ATOM 3124 N N . ALA A 1 416 ? 25.342 -20.712 -35.395 1.00 81.94 416 ALA A N 1
ATOM 3125 C CA . ALA A 1 416 ? 24.679 -19.504 -35.887 1.00 81.94 416 ALA A CA 1
ATOM 3126 C C . ALA A 1 416 ? 23.955 -18.706 -34.771 1.00 81.94 416 ALA A C 1
ATOM 3128 O O . ALA A 1 416 ? 23.089 -19.273 -34.094 1.00 81.94 416 ALA A O 1
ATOM 3129 N N . PRO A 1 417 ? 24.199 -17.383 -34.630 1.00 83.69 417 PRO A N 1
ATOM 3130 C CA . PRO A 1 417 ? 23.565 -16.534 -33.610 1.00 83.69 417 PRO A CA 1
ATOM 3131 C C . PRO A 1 417 ? 22.032 -16.602 -33.576 1.00 83.69 417 PRO A C 1
ATOM 3133 O O . PRO A 1 417 ? 21.432 -16.714 -32.505 1.00 83.69 417 PRO A O 1
ATOM 3136 N N . TRP A 1 418 ? 21.382 -16.616 -34.748 1.00 84.81 418 TRP A N 1
ATOM 3137 C CA . TRP A 1 418 ? 19.918 -16.666 -34.840 1.00 84.81 418 TRP A CA 1
ATOM 3138 C C . TRP A 1 418 ? 19.328 -17.946 -34.230 1.00 84.81 418 TRP A C 1
ATOM 3140 O O . TRP A 1 418 ? 18.238 -17.898 -33.666 1.00 84.81 418 TRP A O 1
ATOM 3150 N N . MET A 1 419 ? 20.051 -19.073 -34.280 1.00 87.25 419 MET A N 1
ATOM 3151 C CA . MET A 1 419 ? 19.611 -20.336 -33.677 1.00 87.25 419 MET A CA 1
ATOM 3152 C C . MET A 1 419 ? 19.682 -20.278 -32.149 1.00 87.25 419 MET A C 1
ATOM 3154 O O . MET A 1 419 ? 18.768 -20.762 -31.482 1.00 87.25 419 MET A O 1
ATOM 3158 N N . ARG A 1 420 ? 20.727 -19.648 -31.588 1.00 87.69 420 ARG A N 1
ATOM 3159 C CA . ARG A 1 420 ? 20.860 -19.431 -30.135 1.00 87.69 420 ARG A CA 1
ATOM 3160 C C . ARG A 1 420 ? 19.727 -18.538 -29.627 1.00 87.69 420 ARG A C 1
ATOM 3162 O O . ARG A 1 420 ? 19.011 -18.916 -28.704 1.00 87.69 420 ARG A O 1
ATOM 3169 N N . TRP A 1 421 ? 19.513 -17.398 -30.287 1.00 92.25 421 TRP A N 1
ATOM 3170 C CA . TRP A 1 421 ? 18.421 -16.471 -29.974 1.00 92.25 421 TRP A CA 1
ATOM 3171 C C . TRP A 1 421 ? 17.043 -17.136 -30.092 1.00 92.25 421 TRP A C 1
ATOM 3173 O O . TRP A 1 421 ? 16.223 -16.993 -29.189 1.00 92.25 421 TRP A O 1
ATOM 3183 N N . ALA A 1 422 ? 16.798 -17.917 -31.152 1.00 91.62 422 ALA A N 1
ATOM 3184 C CA . ALA A 1 422 ? 15.524 -18.605 -31.348 1.00 91.62 422 ALA A CA 1
ATOM 3185 C C . ALA A 1 422 ? 15.266 -19.662 -30.263 1.00 91.62 422 ALA A C 1
ATOM 3187 O O . ALA A 1 422 ? 14.156 -19.730 -29.740 1.00 91.62 422 ALA A O 1
ATOM 3188 N N . ALA A 1 423 ? 16.278 -20.447 -29.876 1.00 90.50 423 ALA A N 1
ATOM 3189 C CA . ALA A 1 423 ? 16.157 -21.423 -28.794 1.00 90.50 423 ALA A CA 1
ATOM 3190 C C . ALA A 1 423 ? 15.828 -20.753 -27.446 1.00 90.50 423 ALA A C 1
ATOM 3192 O O . ALA A 1 423 ? 14.934 -21.210 -26.732 1.00 90.50 423 ALA A O 1
ATOM 3193 N N . ILE A 1 424 ? 16.496 -19.638 -27.128 1.00 93.00 424 ILE A N 1
ATOM 3194 C CA . ILE A 1 424 ? 16.258 -18.861 -25.902 1.00 93.00 424 ILE A CA 1
ATOM 3195 C C . ILE A 1 424 ? 14.855 -18.242 -25.917 1.00 93.00 424 ILE A C 1
ATOM 3197 O O . ILE A 1 424 ? 14.105 -18.418 -24.957 1.00 93.00 424 ILE A O 1
ATOM 3201 N N . LEU A 1 425 ? 14.458 -17.582 -27.012 1.00 94.69 425 LEU A N 1
ATOM 3202 C CA . LEU A 1 425 ? 13.128 -16.985 -27.142 1.00 94.69 425 LEU A CA 1
ATOM 3203 C C . LEU A 1 425 ? 12.020 -18.041 -27.029 1.00 94.69 425 LEU A C 1
ATOM 3205 O O . LEU A 1 425 ? 11.047 -17.818 -26.315 1.00 94.69 425 LEU A O 1
ATOM 3209 N N . LEU A 1 426 ? 12.163 -19.192 -27.694 1.00 94.38 426 LEU A N 1
ATOM 3210 C CA . LEU A 1 426 ? 11.190 -20.285 -27.612 1.00 94.38 426 LEU A CA 1
ATOM 3211 C C . LEU A 1 426 ? 11.091 -20.850 -26.189 1.00 94.38 426 LEU A C 1
ATOM 3213 O O . LEU A 1 426 ? 9.980 -21.060 -25.708 1.00 94.38 426 LEU A O 1
ATOM 3217 N N . GLY A 1 427 ? 12.220 -21.039 -25.496 1.00 93.62 427 GLY A N 1
ATOM 3218 C CA . GLY A 1 427 ? 12.240 -21.488 -24.101 1.00 93.62 427 GLY A CA 1
ATOM 3219 C C . GLY A 1 427 ? 11.550 -20.503 -23.152 1.00 93.62 427 GLY A C 1
ATOM 3220 O O . GLY A 1 427 ? 10.687 -20.902 -22.368 1.00 93.62 427 GLY A O 1
ATOM 3221 N N . VAL A 1 428 ? 11.864 -19.209 -23.269 1.00 94.12 428 VAL A N 1
ATOM 3222 C CA . VAL A 1 428 ? 11.251 -18.144 -22.460 1.00 94.12 428 VAL A CA 1
ATOM 3223 C C . VAL A 1 428 ? 9.757 -18.011 -22.764 1.00 94.12 428 VAL A C 1
ATOM 3225 O O . VAL A 1 428 ? 8.948 -18.022 -21.841 1.00 94.12 428 VAL A O 1
ATOM 3228 N N . VAL A 1 429 ? 9.350 -17.956 -24.035 1.00 92.00 429 VAL A N 1
ATOM 3229 C CA . VAL A 1 429 ? 7.930 -17.851 -24.414 1.00 92.00 429 VAL A CA 1
ATOM 3230 C C . VAL A 1 429 ? 7.140 -19.084 -23.966 1.00 92.00 429 VAL A C 1
ATOM 3232 O O . VAL A 1 429 ? 6.036 -18.927 -23.444 1.00 92.00 429 VAL A O 1
ATOM 3235 N N . ALA A 1 430 ? 7.697 -20.293 -24.086 1.00 90.94 430 ALA A N 1
ATOM 3236 C CA . ALA A 1 430 ? 7.063 -21.504 -23.566 1.00 90.94 430 ALA A CA 1
ATOM 3237 C C . ALA A 1 430 ? 6.887 -21.440 -22.039 1.00 90.94 430 ALA A C 1
ATOM 3239 O O . ALA A 1 430 ? 5.790 -21.697 -21.544 1.00 90.94 430 ALA A O 1
ATOM 3240 N N . TYR A 1 431 ? 7.925 -21.037 -21.296 1.00 91.25 431 TYR A N 1
ATOM 3241 C CA . TYR A 1 431 ? 7.847 -20.874 -19.843 1.00 91.25 431 TYR A CA 1
ATOM 3242 C C . TYR A 1 431 ? 6.783 -19.847 -19.427 1.00 91.25 431 TYR A C 1
ATOM 3244 O O . TYR A 1 431 ? 5.932 -20.149 -18.587 1.00 91.25 431 TYR A O 1
ATOM 3252 N N . LEU A 1 432 ? 6.788 -18.658 -20.041 1.00 90.50 432 LEU A N 1
ATOM 3253 C CA . LEU A 1 432 ? 5.836 -17.588 -19.736 1.00 90.50 432 LEU A CA 1
ATOM 3254 C C . LEU A 1 432 ? 4.389 -18.031 -20.016 1.00 90.50 432 LEU A C 1
ATOM 3256 O O . LEU A 1 432 ? 3.517 -17.833 -19.172 1.00 90.50 432 LEU A O 1
ATOM 3260 N N . LEU A 1 433 ? 4.124 -18.684 -21.153 1.00 85.88 433 LEU A N 1
ATOM 3261 C CA . LEU A 1 433 ? 2.777 -19.152 -21.503 1.00 85.88 433 LEU A CA 1
ATOM 3262 C C . LEU A 1 433 ? 2.280 -20.286 -20.593 1.00 85.88 433 LEU A C 1
ATOM 3264 O O . LEU A 1 433 ? 1.099 -20.306 -20.244 1.00 85.88 433 LEU A O 1
ATOM 3268 N N . LEU A 1 434 ? 3.160 -21.207 -20.186 1.00 85.50 434 LEU A N 1
ATOM 3269 C CA . LEU A 1 434 ? 2.817 -22.295 -19.263 1.00 85.50 434 LEU A CA 1
ATOM 3270 C C . LEU A 1 434 ? 2.576 -21.778 -17.836 1.00 85.50 434 LEU A C 1
ATOM 3272 O O . LEU A 1 434 ? 1.604 -22.173 -17.192 1.00 85.50 434 LEU A O 1
ATOM 3276 N N . ASN A 1 435 ? 3.434 -20.881 -17.340 1.00 86.31 435 ASN A N 1
ATOM 3277 C CA . ASN A 1 435 ? 3.412 -20.434 -15.946 1.00 86.31 435 ASN A CA 1
ATOM 3278 C C . ASN A 1 435 ? 2.592 -19.143 -15.709 1.00 86.31 435 ASN A C 1
ATOM 3280 O O . ASN A 1 435 ? 2.403 -18.713 -14.570 1.00 86.31 435 ASN A O 1
ATOM 3284 N N . GLY A 1 436 ? 2.082 -18.493 -16.759 1.00 83.56 436 GLY A N 1
ATOM 3285 C CA . GLY A 1 436 ? 1.332 -17.235 -16.655 1.00 83.56 436 GLY A CA 1
ATOM 3286 C C . GLY A 1 436 ? -0.102 -17.351 -16.118 1.00 83.56 436 GLY A C 1
ATOM 3287 O O . GLY A 1 436 ? -0.724 -16.326 -15.826 1.00 83.56 436 GLY A O 1
ATOM 3288 N N . LEU A 1 437 ? -0.613 -18.579 -15.960 1.00 78.75 437 LEU A N 1
ATOM 3289 C CA . LEU A 1 437 ? -1.971 -18.882 -15.485 1.00 78.75 437 LEU A CA 1
ATOM 3290 C C . LEU A 1 437 ? -2.131 -18.792 -13.953 1.00 78.75 437 LEU A C 1
ATOM 3292 O O . LEU A 1 437 ? -3.234 -18.493 -13.472 1.00 78.75 437 LEU A O 1
ATOM 3296 N N . ASP A 1 438 ? -1.067 -19.034 -13.175 1.00 84.25 438 ASP A N 1
ATOM 3297 C CA . ASP A 1 438 ? -1.122 -19.009 -11.706 1.00 84.25 438 ASP A CA 1
ATOM 3298 C C . ASP A 1 438 ? -0.803 -17.618 -11.133 1.00 84.25 438 ASP A C 1
ATOM 3300 O O . ASP A 1 438 ? 0.294 -17.332 -10.651 1.00 84.25 438 ASP A O 1
ATOM 3304 N N . LEU A 1 439 ? -1.813 -16.744 -11.133 1.00 84.75 439 LEU A N 1
ATOM 3305 C CA . LEU A 1 439 ? -1.742 -15.433 -10.479 1.00 84.75 439 LEU A CA 1
ATOM 3306 C C . LEU A 1 439 ? -1.392 -15.535 -8.978 1.00 84.75 439 LEU A C 1
ATOM 3308 O O . LEU A 1 439 ? -0.740 -14.642 -8.440 1.00 84.75 439 LEU A O 1
ATOM 3312 N N . GLN A 1 440 ? -1.775 -16.625 -8.299 1.00 87.56 440 GLN A N 1
ATOM 3313 C CA . GLN A 1 440 ? -1.507 -16.808 -6.869 1.00 87.56 440 GLN A CA 1
ATOM 3314 C C . GLN A 1 440 ? -0.022 -17.060 -6.582 1.00 87.56 440 GLN A C 1
ATOM 3316 O O . GLN A 1 440 ? 0.410 -16.869 -5.445 1.00 87.56 440 GLN A O 1
ATOM 3321 N N . GLN A 1 441 ? 0.796 -17.395 -7.586 1.00 88.50 441 GLN A N 1
ATOM 3322 C CA . GLN A 1 441 ? 2.250 -17.449 -7.429 1.00 88.50 441 GLN A CA 1
ATOM 3323 C C . GLN A 1 441 ? 2.830 -16.098 -6.961 1.00 88.50 441 GLN A C 1
ATOM 3325 O O . GLN A 1 441 ? 3.709 -16.102 -6.101 1.00 88.50 441 GLN A O 1
ATOM 3330 N N . LEU A 1 442 ? 2.292 -14.956 -7.426 1.00 89.25 442 LEU A N 1
ATOM 3331 C CA . LEU A 1 442 ? 2.719 -13.616 -6.980 1.00 89.25 442 LEU A CA 1
ATOM 3332 C C . LEU A 1 442 ? 2.427 -13.361 -5.495 1.00 89.25 442 LEU A C 1
ATOM 3334 O O . LEU A 1 442 ? 3.165 -12.624 -4.841 1.00 89.25 442 LEU A O 1
ATOM 3338 N N . ASN A 1 443 ? 1.377 -13.983 -4.954 1.00 91.06 443 ASN A N 1
ATOM 3339 C CA . ASN A 1 443 ? 1.053 -13.924 -3.528 1.00 91.06 443 ASN A CA 1
ATOM 3340 C C . ASN A 1 443 ? 1.937 -14.902 -2.735 1.00 91.06 443 ASN A C 1
ATOM 3342 O O . ASN A 1 443 ? 2.379 -14.594 -1.633 1.00 91.06 443 ASN A O 1
ATOM 3346 N N . ARG A 1 444 ? 2.248 -16.078 -3.304 1.00 88.75 444 ARG A N 1
ATOM 3347 C CA . ARG A 1 444 ? 3.155 -17.074 -2.700 1.00 88.75 444 ARG A CA 1
ATOM 3348 C C . ARG A 1 444 ? 4.630 -16.647 -2.710 1.00 88.75 444 ARG A C 1
ATOM 3350 O O . ARG A 1 444 ? 5.410 -17.268 -1.987 1.00 88.75 444 ARG A O 1
ATOM 3357 N N . SER A 1 445 ? 5.016 -15.633 -3.491 1.00 86.00 445 SER A N 1
ATOM 3358 C CA . SER A 1 445 ? 6.356 -15.020 -3.510 1.00 86.00 445 SER A CA 1
ATOM 3359 C C . SER A 1 445 ? 6.450 -13.695 -2.731 1.00 86.00 445 SER A C 1
ATOM 3361 O O . SER A 1 445 ? 7.393 -12.929 -2.926 1.00 86.00 445 SER A O 1
ATOM 3363 N N . SER A 1 446 ? 5.497 -13.417 -1.837 1.00 87.25 446 SER A N 1
ATOM 3364 C CA . SER A 1 446 ? 5.523 -12.266 -0.923 1.00 87.25 446 SER A CA 1
ATOM 3365 C C . SER A 1 446 ? 5.546 -12.705 0.550 1.00 87.25 446 SER A C 1
ATOM 3367 O O . SER A 1 446 ? 5.479 -13.900 0.858 1.00 87.25 446 SER A O 1
ATOM 3369 N N . LEU A 1 447 ? 5.630 -11.747 1.480 1.00 86.69 447 LEU A N 1
ATOM 3370 C CA . LEU A 1 447 ? 5.547 -12.014 2.924 1.00 86.69 447 LEU A CA 1
ATOM 3371 C C . LEU A 1 447 ? 4.112 -12.319 3.397 1.00 86.69 447 LEU A C 1
ATOM 3373 O O . LEU A 1 447 ? 3.925 -12.755 4.536 1.00 86.69 447 LEU A O 1
ATOM 3377 N N . HIS A 1 448 ? 3.101 -12.137 2.537 1.00 90.50 448 HIS A N 1
ATOM 3378 C CA . HIS A 1 448 ? 1.684 -12.240 2.892 1.00 90.50 448 HIS A CA 1
ATOM 3379 C C . HIS A 1 448 ? 1.326 -13.559 3.599 1.00 90.50 448 HIS A C 1
ATOM 3381 O O . HIS A 1 448 ? 0.666 -13.548 4.635 1.00 90.50 448 HIS A O 1
ATOM 3387 N N . PHE A 1 449 ? 1.785 -14.707 3.086 1.00 89.38 449 PHE A N 1
ATOM 3388 C CA . PHE A 1 449 ? 1.466 -16.010 3.690 1.00 89.38 449 PHE A CA 1
ATOM 3389 C C . PHE A 1 449 ? 2.130 -16.227 5.056 1.00 89.38 449 PHE A C 1
ATOM 3391 O O . PHE A 1 449 ? 1.504 -16.813 5.940 1.00 89.38 449 PHE A O 1
ATOM 3398 N N . PHE A 1 450 ? 3.357 -15.731 5.262 1.00 88.38 450 PHE A N 1
ATOM 3399 C CA . PHE A 1 450 ? 3.999 -15.761 6.580 1.00 88.38 450 PHE A CA 1
ATOM 3400 C C . PHE A 1 450 ? 3.162 -14.954 7.576 1.00 88.38 450 PHE A C 1
ATOM 3402 O O . PHE A 1 450 ? 2.755 -15.482 8.610 1.00 88.38 450 PHE A O 1
ATOM 3409 N N . TYR A 1 451 ? 2.837 -13.715 7.211 1.00 90.44 451 TYR A N 1
ATOM 3410 C CA . TYR A 1 451 ? 2.075 -12.771 8.020 1.00 90.44 451 TYR A CA 1
ATOM 3411 C C . TYR A 1 451 ? 0.668 -13.291 8.371 1.00 90.44 451 TYR A C 1
ATOM 3413 O O . TYR A 1 451 ? 0.339 -13.420 9.553 1.00 90.44 451 TYR A O 1
ATOM 3421 N N . ARG A 1 452 ? -0.102 -13.745 7.370 1.00 93.69 452 ARG A N 1
ATOM 3422 C CA . ARG A 1 452 ? -1.387 -14.445 7.553 1.00 93.69 452 ARG A CA 1
ATOM 3423 C C . ARG A 1 452 ? -1.271 -15.614 8.528 1.00 93.69 452 ARG A C 1
ATOM 3425 O O . ARG A 1 452 ? -2.130 -15.764 9.392 1.00 93.69 452 ARG A O 1
ATOM 3432 N N . SER A 1 453 ? -0.223 -16.438 8.421 1.00 92.12 453 SER A N 1
ATOM 3433 C CA . SER A 1 453 ? -0.057 -17.594 9.312 1.00 92.12 453 SER A CA 1
ATOM 3434 C C . SER A 1 453 ? 0.126 -17.192 10.779 1.00 92.12 453 SER A C 1
ATOM 3436 O O . SER A 1 453 ? -0.289 -17.940 11.659 1.00 92.12 453 SER A O 1
ATOM 3438 N N . ARG A 1 454 ? 0.750 -16.039 11.055 1.00 91.81 454 ARG A N 1
ATOM 3439 C CA . ARG A 1 454 ? 0.981 -15.533 12.417 1.00 91.81 454 ARG A CA 1
ATOM 3440 C C . ARG A 1 454 ? -0.314 -14.958 12.993 1.00 91.81 454 ARG A C 1
ATOM 3442 O O . ARG A 1 454 ? -0.730 -15.369 14.071 1.00 91.81 454 ARG A O 1
ATOM 3449 N N . LEU A 1 455 ? -1.018 -14.122 12.223 1.00 94.12 455 LEU A N 1
ATOM 3450 C CA . LEU A 1 455 ? -2.336 -13.594 12.601 1.00 94.12 455 LEU A CA 1
ATOM 3451 C C . LEU A 1 455 ? -3.365 -14.709 12.858 1.00 94.12 455 LEU A C 1
ATOM 3453 O O . LEU A 1 455 ? -4.082 -14.662 13.858 1.00 94.12 455 LEU A O 1
ATOM 3457 N N . ALA A 1 456 ? -3.392 -15.745 12.011 1.00 95.81 456 ALA A N 1
ATOM 3458 C CA . ALA A 1 456 ? -4.272 -16.900 12.187 1.00 95.81 456 ALA A CA 1
ATOM 3459 C C . ALA A 1 456 ? -4.043 -17.609 13.532 1.00 95.81 456 ALA A C 1
ATOM 3461 O O . ALA A 1 456 ? -4.995 -17.903 14.248 1.00 95.81 456 ALA A O 1
ATOM 3462 N N . ARG A 1 457 ? -2.777 -17.860 13.892 1.00 94.88 457 ARG A N 1
ATOM 3463 C CA . ARG A 1 457 ? -2.408 -18.665 15.067 1.00 94.88 457 ARG A CA 1
ATOM 3464 C C . ARG A 1 457 ? -2.489 -17.917 16.393 1.00 94.88 457 ARG A C 1
ATOM 3466 O O . ARG A 1 457 ? -2.640 -18.590 17.408 1.00 94.88 457 ARG A O 1
ATOM 3473 N N . THR A 1 458 ? -2.443 -16.584 16.390 1.00 94.81 458 THR A N 1
ATOM 3474 C CA . THR A 1 458 ? -2.567 -15.763 17.610 1.00 94.81 458 THR A CA 1
ATOM 3475 C C . THR A 1 458 ? -3.981 -15.228 17.825 1.00 94.81 458 THR A C 1
ATOM 3477 O O . THR A 1 458 ? -4.494 -15.345 18.933 1.00 94.81 458 THR A O 1
ATOM 3480 N N . TYR A 1 459 ? -4.613 -14.659 16.792 1.00 96.56 459 TYR A N 1
ATOM 3481 C CA . TYR A 1 459 ? -5.881 -13.930 16.926 1.00 96.56 459 TYR A CA 1
ATOM 3482 C C . TYR A 1 459 ? -7.089 -14.741 16.434 1.00 96.56 459 TYR A C 1
ATOM 3484 O O . TYR A 1 459 ? -8.083 -14.879 17.138 1.00 96.56 459 TYR A O 1
ATOM 3492 N N . VAL A 1 460 ? -7.019 -15.341 15.241 1.00 96.25 460 VAL A N 1
ATOM 3493 C CA . VAL A 1 460 ? -8.178 -16.060 14.662 1.00 96.25 460 VAL A CA 1
ATOM 3494 C C . VAL A 1 460 ? -8.417 -17.421 15.339 1.00 96.25 460 VAL A C 1
ATOM 3496 O O . VAL A 1 460 ? -9.551 -17.907 15.404 1.00 96.25 460 VAL A O 1
ATOM 3499 N N . SER A 1 461 ? -7.368 -18.009 15.914 1.00 94.88 461 SER A N 1
ATOM 3500 C CA . SER A 1 461 ? -7.400 -19.295 16.613 1.00 94.88 461 SER A CA 1
ATOM 3501 C C . SER A 1 461 ? -8.164 -19.292 17.938 1.00 94.88 461 SER A C 1
ATOM 3503 O O . SER A 1 461 ? -8.445 -20.371 18.447 1.00 94.88 461 SER A O 1
ATOM 3505 N N . VAL A 1 462 ? -8.553 -18.140 18.498 1.00 92.69 462 VAL A N 1
ATOM 3506 C CA . VAL A 1 462 ? -9.208 -18.077 19.825 1.00 92.69 462 VAL A CA 1
ATOM 3507 C C . VAL A 1 462 ? -10.544 -18.835 19.894 1.00 92.69 462 VAL A C 1
ATOM 3509 O O . VAL A 1 462 ? -10.954 -19.260 20.966 1.00 92.69 462 VAL A O 1
ATOM 3512 N N . GLY A 1 463 ? -11.199 -19.061 18.748 1.00 87.44 463 GLY A N 1
ATOM 3513 C CA . GLY A 1 463 ? -12.371 -19.939 18.607 1.00 87.44 463 GLY A CA 1
ATOM 3514 C C . GLY A 1 463 ? -12.044 -21.355 18.103 1.00 87.44 463 GLY A C 1
ATOM 3515 O O . GLY A 1 463 ? -12.866 -21.961 17.410 1.00 87.44 463 GLY A O 1
ATOM 3516 N N . ASN A 1 464 ? -10.819 -21.843 18.322 1.00 92.19 464 ASN A N 1
ATOM 3517 C CA . ASN A 1 464 ? -10.351 -23.196 17.997 1.00 92.19 464 ASN A CA 1
ATOM 3518 C C . ASN A 1 464 ? -10.199 -24.029 19.285 1.00 92.19 464 ASN A C 1
ATOM 3520 O O . ASN A 1 464 ? -9.106 -24.486 19.628 1.00 92.19 464 ASN A O 1
ATOM 3524 N N . ASP A 1 465 ? -11.295 -24.178 20.027 1.00 88.62 465 ASP A N 1
ATOM 3525 C CA . ASP A 1 465 ? -11.359 -25.001 21.235 1.00 88.62 465 ASP A CA 1
ATOM 3526 C C . ASP A 1 465 ? -12.008 -26.375 20.977 1.00 88.62 465 ASP A C 1
ATOM 3528 O O . ASP A 1 465 ? -12.655 -26.611 19.951 1.00 88.62 465 ASP A O 1
ATOM 3532 N N . ARG A 1 466 ? -11.835 -27.298 21.929 1.00 83.94 466 ARG A N 1
ATOM 3533 C CA . ARG A 1 466 ? -12.380 -28.667 21.887 1.00 83.94 466 ARG A CA 1
ATOM 3534 C C . ARG A 1 466 ? -13.916 -28.735 21.836 1.00 83.94 466 ARG A C 1
ATOM 3536 O O . ARG A 1 466 ? -14.458 -29.759 21.422 1.00 83.94 466 ARG A O 1
ATOM 3543 N N . ARG A 1 467 ? -14.628 -27.680 22.257 1.00 76.88 467 ARG A N 1
ATOM 3544 C CA . ARG A 1 467 ? -16.102 -27.597 22.219 1.00 76.88 467 ARG A CA 1
ATOM 3545 C C . ARG A 1 467 ? -16.572 -27.285 20.794 1.00 76.88 467 ARG A C 1
ATOM 3547 O O . ARG A 1 467 ? -17.576 -27.833 20.349 1.00 76.88 467 ARG A O 1
ATOM 3554 N N . ALA A 1 468 ? -15.816 -26.464 20.062 1.00 73.44 468 ALA A N 1
ATOM 3555 C CA . ALA A 1 468 ? -16.048 -26.167 18.650 1.00 73.44 468 ALA A CA 1
ATOM 3556 C C . ALA A 1 468 ? -15.474 -27.214 17.672 1.00 73.44 468 ALA A C 1
ATOM 3558 O O . ALA A 1 468 ? -15.996 -27.335 16.561 1.00 73.44 468 ALA A O 1
ATOM 3559 N N . GLN A 1 469 ? -14.407 -27.939 18.039 1.00 78.81 469 GLN A N 1
ATOM 3560 C CA . GLN A 1 469 ? -13.736 -28.931 17.183 1.00 78.81 469 GLN A CA 1
ATOM 3561 C C . GLN A 1 469 ? -13.264 -30.163 17.969 1.00 78.81 469 GLN A C 1
ATOM 3563 O O . GLN A 1 469 ? -12.384 -30.074 18.819 1.00 78.81 469 GLN A O 1
ATOM 3568 N N . ALA A 1 470 ? -13.764 -31.353 17.619 1.00 74.00 470 ALA A N 1
ATOM 3569 C CA . ALA A 1 470 ? -13.426 -32.599 18.321 1.00 74.00 470 ALA A CA 1
ATOM 3570 C C . ALA A 1 470 ? -11.954 -33.052 18.166 1.00 74.00 470 ALA A C 1
ATOM 3572 O O . ALA A 1 470 ? -11.472 -33.861 18.956 1.00 74.00 470 ALA A O 1
ATOM 3573 N N . THR A 1 471 ? -11.230 -32.559 17.154 1.00 82.88 471 THR A N 1
ATOM 3574 C CA . THR A 1 471 ? -9.799 -32.844 16.932 1.00 82.88 471 THR A CA 1
ATOM 3575 C C . THR A 1 471 ? -9.085 -31.607 16.389 1.00 82.88 471 THR A C 1
ATOM 3577 O O . THR A 1 471 ? -9.721 -30.733 15.805 1.00 82.88 471 THR A O 1
ATOM 3580 N N . ASN A 1 472 ? -7.755 -31.548 16.526 1.00 86.56 472 ASN A N 1
ATOM 3581 C CA . ASN A 1 472 ? -6.923 -30.432 16.042 1.00 86.56 472 ASN A CA 1
ATOM 3582 C C . ASN A 1 472 ? -7.298 -29.053 16.636 1.00 86.56 472 ASN A C 1
ATOM 3584 O O . ASN A 1 472 ? -7.000 -28.013 16.040 1.00 86.56 472 ASN A O 1
ATOM 3588 N N . TYR A 1 473 ? -7.920 -29.058 17.818 1.00 90.25 473 TYR A N 1
ATOM 3589 C CA . TYR A 1 473 ? -8.139 -27.873 18.639 1.00 90.25 473 TYR A CA 1
ATOM 3590 C C . TYR A 1 473 ? -6.812 -27.318 19.175 1.00 90.25 473 TYR A C 1
ATOM 3592 O O . TYR A 1 473 ? -5.849 -28.059 19.397 1.00 90.25 473 TYR A O 1
ATOM 3600 N N . ARG A 1 474 ? -6.770 -26.002 19.397 1.00 93.38 474 ARG A N 1
ATOM 3601 C CA . ARG A 1 474 ? -5.657 -25.294 20.043 1.00 93.38 474 ARG A CA 1
ATOM 3602 C C . ARG A 1 474 ? -5.805 -25.257 21.560 1.00 93.38 474 ARG A C 1
ATOM 3604 O O . ARG A 1 474 ? -4.811 -25.397 22.270 1.00 93.38 474 ARG A O 1
ATOM 3611 N N . PHE A 1 475 ? -7.039 -25.096 22.030 1.00 92.88 475 PHE A N 1
ATOM 3612 C CA . PHE A 1 475 ? -7.389 -24.968 23.441 1.00 92.88 475 PHE A CA 1
ATOM 3613 C C . PHE A 1 475 ? -8.229 -26.178 23.885 1.00 92.88 475 PHE A C 1
ATOM 3615 O O . PHE A 1 475 ? -9.179 -26.566 23.202 1.00 92.88 475 PHE A O 1
ATOM 3622 N N . VAL A 1 476 ? -7.864 -26.809 25.009 1.00 88.69 476 VAL A N 1
ATOM 3623 C CA . VAL A 1 476 ? -8.614 -27.953 25.574 1.00 88.69 476 VAL A CA 1
ATOM 3624 C C . VAL A 1 476 ? -9.985 -27.512 26.089 1.00 88.69 476 VAL A C 1
ATOM 3626 O O . VAL A 1 476 ? -10.970 -28.229 25.934 1.00 88.69 476 VAL A O 1
ATOM 3629 N N . ASP A 1 477 ? -10.046 -26.322 26.666 1.00 86.56 477 ASP A N 1
ATOM 3630 C CA . ASP A 1 477 ? -11.251 -25.663 27.161 1.00 86.56 477 ASP A CA 1
ATOM 3631 C C . ASP A 1 477 ? -11.417 -24.306 26.448 1.00 86.56 477 ASP A C 1
ATOM 3633 O O . ASP A 1 477 ? -10.679 -24.020 25.503 1.00 86.56 477 ASP A O 1
ATOM 3637 N N . SER A 1 478 ? -12.402 -23.484 26.817 1.00 87.56 478 SER A N 1
ATOM 3638 C CA . SER A 1 478 ? -12.604 -22.206 26.127 1.00 87.56 478 SER A CA 1
ATOM 3639 C C . SER A 1 478 ? -11.613 -21.156 26.617 1.00 87.56 478 SER A C 1
ATOM 3641 O O . SER A 1 478 ? -11.316 -21.064 27.805 1.00 87.56 478 SER A O 1
ATOM 3643 N N . VAL A 1 479 ? -11.175 -20.281 25.712 1.00 91.62 479 VAL A N 1
ATOM 3644 C CA . VAL A 1 479 ? -10.381 -19.092 26.063 1.00 91.62 479 VAL A CA 1
ATOM 3645 C C . VAL A 1 479 ? -11.131 -18.109 26.977 1.00 91.62 479 VAL A C 1
ATOM 3647 O O . VAL A 1 479 ? -10.513 -17.244 27.588 1.00 91.62 479 VAL A O 1
ATOM 3650 N N . LEU A 1 480 ? -12.459 -18.226 27.080 1.00 90.88 480 LEU A N 1
ATOM 3651 C CA . LEU A 1 480 ? -13.275 -17.444 28.012 1.00 90.88 480 LEU A CA 1
ATOM 3652 C C . LEU A 1 480 ? -13.193 -17.969 29.455 1.00 90.88 480 LEU A C 1
ATOM 3654 O O . LEU A 1 480 ? -13.533 -17.241 30.386 1.00 90.88 480 LEU A O 1
ATOM 3658 N N . ASP A 1 481 ? -12.746 -19.207 29.668 1.00 90.12 481 ASP A N 1
ATOM 3659 C CA . ASP A 1 481 ? -12.634 -19.783 31.007 1.00 90.12 481 ASP A CA 1
ATOM 3660 C C . ASP A 1 481 ? -11.456 -19.145 31.790 1.00 90.12 481 ASP A C 1
ATOM 3662 O O . ASP A 1 481 ? -10.591 -18.468 31.228 1.00 90.12 481 ASP A O 1
ATOM 3666 N N . GLU A 1 482 ? -11.433 -19.333 33.110 1.00 92.62 482 GLU A N 1
ATOM 3667 C CA . GLU A 1 482 ? -10.393 -18.818 34.020 1.00 92.62 482 GLU A CA 1
ATOM 3668 C C . GLU A 1 482 ? -9.002 -19.428 33.733 1.00 92.62 482 GLU A C 1
ATOM 3670 O O . GLU A 1 482 ? -8.859 -20.645 33.561 1.00 92.62 482 GLU A O 1
ATOM 3675 N N . SER A 1 483 ? -7.969 -18.584 33.733 1.00 92.62 483 SER A N 1
ATOM 3676 C CA . SER A 1 483 ? -6.566 -18.875 33.420 1.00 92.62 483 SER A CA 1
ATOM 3677 C C . SER A 1 483 ? -5.811 -19.539 34.577 1.00 92.62 483 SER A C 1
ATOM 3679 O O . SER A 1 483 ? -4.911 -18.953 35.185 1.00 92.62 483 SER A O 1
ATOM 3681 N N . THR A 1 484 ? -6.118 -20.806 34.846 1.00 93.00 484 THR A N 1
ATOM 3682 C CA . THR A 1 484 ? -5.348 -21.619 35.800 1.00 93.00 484 THR A CA 1
ATOM 3683 C C . THR A 1 484 ? -4.096 -22.235 35.148 1.00 93.00 484 THR A C 1
ATOM 3685 O O . THR A 1 484 ? -4.139 -22.589 33.966 1.00 93.00 484 THR A O 1
ATOM 3688 N N . PRO A 1 485 ? -2.988 -22.455 35.895 1.00 90.50 485 PRO A N 1
ATOM 3689 C CA . PRO A 1 485 ? -1.770 -23.078 35.357 1.00 90.50 485 PRO A CA 1
ATOM 3690 C C . PRO A 1 485 ? -1.981 -24.461 34.725 1.00 90.50 485 PRO A C 1
ATOM 3692 O O . PRO A 1 485 ? -1.247 -24.844 33.820 1.00 90.50 485 PRO A O 1
ATOM 3695 N N . ALA A 1 486 ? -2.994 -25.209 35.179 1.00 89.81 486 ALA A N 1
ATOM 3696 C CA . ALA A 1 486 ? -3.346 -26.499 34.593 1.00 89.81 486 ALA A CA 1
ATOM 3697 C C . ALA A 1 486 ? -3.958 -26.334 33.191 1.00 89.81 486 ALA A C 1
ATOM 3699 O O . ALA A 1 486 ? -3.531 -27.000 32.253 1.00 89.81 486 ALA A O 1
ATOM 3700 N N . ARG A 1 487 ? -4.907 -25.398 33.019 1.00 89.44 487 ARG A N 1
ATOM 3701 C CA . ARG A 1 487 ? -5.513 -25.111 31.708 1.00 89.44 487 ARG A CA 1
ATOM 3702 C C . ARG A 1 487 ? -4.509 -24.545 30.713 1.00 89.44 487 ARG A C 1
ATOM 3704 O O . ARG A 1 487 ? -4.617 -24.846 29.530 1.00 89.44 487 ARG A O 1
ATOM 3711 N N . THR A 1 488 ? -3.565 -23.718 31.166 1.00 91.62 488 THR A N 1
ATOM 3712 C CA . THR A 1 488 ? -2.601 -23.068 30.267 1.00 91.62 488 THR A CA 1
ATOM 3713 C C . THR A 1 488 ? -1.459 -23.989 29.836 1.00 91.62 488 THR A C 1
ATOM 3715 O O . THR A 1 488 ? -0.938 -23.814 28.734 1.00 91.62 488 THR A O 1
ATOM 3718 N N . ALA A 1 489 ? -1.124 -25.014 30.629 1.00 89.19 489 ALA A N 1
ATOM 3719 C CA . ALA A 1 489 ? -0.121 -26.022 30.276 1.00 89.19 489 ALA A CA 1
ATOM 3720 C C . ALA A 1 489 ? -0.508 -26.876 29.050 1.00 89.19 489 ALA A C 1
ATOM 3722 O O . ALA A 1 489 ? 0.360 -27.199 28.238 1.00 89.19 489 ALA A O 1
ATOM 3723 N N . ASP A 1 490 ? -1.796 -27.194 28.880 1.00 87.69 490 ASP A N 1
ATOM 3724 C CA . ASP A 1 490 ? -2.286 -28.035 27.775 1.00 87.69 490 ASP A CA 1
ATOM 3725 C C . ASP A 1 490 ? -2.548 -27.262 26.458 1.00 87.69 490 ASP A C 1
ATOM 3727 O O . ASP A 1 490 ? -2.988 -27.844 25.458 1.00 87.69 490 ASP A O 1
ATOM 3731 N N . ILE A 1 491 ? -2.302 -25.945 26.416 1.00 93.00 491 ILE A N 1
ATOM 3732 C CA . ILE A 1 491 ? -2.549 -25.120 25.221 1.00 93.00 491 ILE A CA 1
ATOM 3733 C C . ILE A 1 491 ? -1.479 -25.383 24.153 1.00 93.00 491 ILE A C 1
ATOM 3735 O O . ILE A 1 491 ? -0.274 -25.283 24.390 1.00 93.00 491 ILE A O 1
ATOM 3739 N N . ARG A 1 492 ? -1.921 -25.665 22.922 1.00 93.56 492 ARG A N 1
ATOM 3740 C CA . ARG A 1 492 ? -1.027 -25.932 21.783 1.00 93.56 492 ARG A CA 1
ATOM 3741 C C . ARG A 1 492 ? -0.266 -24.672 21.378 1.00 93.56 492 ARG A C 1
ATOM 3743 O O . ARG A 1 492 ? -0.853 -23.596 21.225 1.00 93.56 492 ARG A O 1
ATOM 3750 N N . LYS A 1 493 ? 1.045 -24.804 21.157 1.00 90.88 493 LYS A N 1
ATOM 3751 C CA . LYS A 1 493 ? 1.967 -23.667 21.010 1.00 90.88 493 LYS A CA 1
ATOM 3752 C C . LYS A 1 493 ? 1.612 -22.835 19.782 1.00 90.88 493 LYS A C 1
ATOM 3754 O O . LYS A 1 493 ? 1.291 -23.379 18.727 1.00 90.88 493 LYS A O 1
ATOM 3759 N N . VAL A 1 494 ? 1.730 -21.510 19.874 1.00 90.50 494 VAL A N 1
ATOM 3760 C CA . VAL A 1 494 ? 1.503 -20.577 18.745 1.00 90.50 494 VAL A CA 1
ATOM 3761 C C . VAL A 1 494 ? 2.386 -20.887 17.521 1.00 90.50 494 VAL A C 1
ATOM 3763 O O . VAL A 1 494 ? 2.047 -20.566 16.382 1.00 90.50 494 VAL A O 1
ATOM 3766 N N . THR A 1 495 ? 3.519 -21.559 17.731 1.00 88.62 495 THR A N 1
ATOM 3767 C CA . THR A 1 495 ? 4.430 -22.023 16.678 1.00 88.62 495 THR A CA 1
ATOM 3768 C C . THR A 1 495 ? 3.869 -23.192 15.862 1.00 88.62 495 THR A C 1
ATOM 3770 O O . THR A 1 495 ? 4.223 -23.319 14.692 1.00 88.62 495 THR A O 1
ATOM 3773 N N . GLU A 1 496 ? 2.959 -23.994 16.419 1.00 89.69 496 GLU A N 1
ATOM 3774 C CA . GLU A 1 496 ? 2.274 -25.090 15.726 1.00 89.69 496 GLU A CA 1
ATOM 3775 C C . GLU A 1 496 ? 1.149 -24.555 14.826 1.00 89.69 496 GLU A C 1
ATOM 3777 O O . GLU A 1 496 ? 0.426 -23.633 15.206 1.00 89.69 496 GLU A O 1
ATOM 3782 N N . GLN A 1 497 ? 0.966 -25.150 13.644 1.00 88.81 497 GLN A N 1
ATOM 3783 C CA . GLN A 1 497 ? -0.110 -24.812 12.707 1.00 88.81 497 GLN A CA 1
ATOM 3784 C C . GLN A 1 497 ? -1.216 -25.872 12.766 1.00 88.81 497 GLN A C 1
ATOM 3786 O O . GLN A 1 497 ? -0.958 -27.039 12.474 1.00 88.81 497 GLN A O 1
ATOM 3791 N N . LEU A 1 498 ? -2.444 -25.472 13.108 1.00 92.06 498 LEU A N 1
ATOM 3792 C CA . LEU A 1 498 ? -3.588 -26.377 13.236 1.00 92.06 498 LEU A CA 1
ATOM 3793 C C . LEU A 1 498 ? -4.667 -26.050 12.195 1.00 92.06 498 LEU A C 1
ATOM 3795 O O . LEU A 1 498 ? -4.874 -24.898 11.814 1.00 92.06 498 LEU A O 1
ATOM 3799 N N . LYS A 1 499 ? -5.383 -27.084 11.732 1.00 86.25 499 LYS A N 1
ATOM 3800 C CA . LYS A 1 499 ? -6.344 -26.993 10.614 1.00 86.25 499 LYS A CA 1
ATOM 3801 C C . LYS A 1 499 ? -7.486 -25.989 10.846 1.00 86.25 499 LYS A C 1
ATOM 3803 O O . LYS A 1 499 ? -8.031 -25.473 9.877 1.00 86.25 499 LYS A O 1
ATOM 3808 N N . HIS A 1 500 ? -7.839 -25.734 12.105 1.00 88.38 500 HIS A N 1
ATOM 3809 C CA . HIS A 1 500 ? -9.009 -24.947 12.506 1.00 88.38 500 HIS A CA 1
ATOM 3810 C C . HIS A 1 500 ? -8.654 -23.609 13.187 1.00 88.38 500 HIS A C 1
ATOM 3812 O O . HIS A 1 500 ? -9.522 -22.957 13.769 1.00 88.38 500 HIS A O 1
ATOM 3818 N N . ASP A 1 501 ? -7.387 -23.178 13.098 1.00 93.06 501 ASP A N 1
ATOM 3819 C CA . ASP A 1 501 ? -6.968 -21.832 13.521 1.00 93.06 501 ASP A CA 1
ATOM 3820 C C . ASP A 1 501 ? -7.558 -20.735 12.613 1.00 93.06 501 ASP A C 1
ATOM 3822 O O . ASP A 1 501 ? -7.912 -19.660 13.087 1.00 93.06 501 ASP A O 1
ATOM 3826 N N . ASP A 1 502 ? -7.693 -21.026 11.316 1.00 94.19 502 ASP A N 1
ATOM 3827 C CA . ASP A 1 502 ? -8.368 -20.196 10.309 1.00 94.19 502 ASP A CA 1
ATOM 3828 C C . ASP A 1 502 ? -9.729 -20.825 9.942 1.00 94.19 502 ASP A C 1
ATOM 3830 O O . ASP A 1 502 ? -9.948 -22.022 10.147 1.00 94.19 502 ASP A O 1
ATOM 3834 N N . VAL A 1 503 ? -10.656 -20.029 9.406 1.00 91.62 503 VAL A N 1
ATOM 3835 C CA . VAL A 1 503 ? -12.037 -20.449 9.110 1.00 91.62 503 VAL A CA 1
ATOM 3836 C C . VAL A 1 503 ? -12.521 -19.849 7.790 1.00 91.62 503 VAL A C 1
ATOM 3838 O O . VAL A 1 503 ? -12.158 -18.719 7.456 1.00 91.62 503 VAL A O 1
ATOM 3841 N N . ALA A 1 504 ? -13.328 -20.596 7.027 1.00 92.50 504 ALA A N 1
ATOM 3842 C CA . ALA A 1 504 ? -13.941 -20.091 5.799 1.00 92.50 504 ALA A CA 1
ATOM 3843 C C . ALA A 1 504 ? -14.825 -18.874 6.106 1.00 92.50 504 ALA A C 1
ATOM 3845 O O . ALA A 1 504 ? -15.488 -18.816 7.144 1.00 92.50 504 ALA A O 1
ATOM 3846 N N . LEU A 1 505 ? -14.831 -17.883 5.215 1.00 91.69 505 LEU A N 1
ATOM 3847 C CA . LEU A 1 505 ? -15.485 -16.607 5.496 1.00 91.69 505 LEU A CA 1
ATOM 3848 C C . LEU A 1 505 ? -17.016 -16.749 5.579 1.00 91.69 505 LEU A C 1
ATOM 3850 O O . LEU A 1 505 ? -17.634 -16.070 6.391 1.00 91.69 505 LEU A O 1
ATOM 3854 N N . GLY A 1 506 ? -17.617 -17.673 4.818 1.00 88.25 506 GLY A N 1
ATOM 3855 C CA . GLY A 1 506 ? -19.048 -17.996 4.930 1.00 88.25 506 GLY A CA 1
ATOM 3856 C C . GLY A 1 506 ? -19.451 -18.669 6.251 1.00 88.25 506 GLY A C 1
ATOM 3857 O O . GLY A 1 506 ? -20.560 -18.444 6.733 1.00 88.25 506 GLY A O 1
ATOM 3858 N N . ASP A 1 507 ? -18.552 -19.439 6.877 1.00 88.81 507 ASP A N 1
ATOM 3859 C CA . ASP A 1 507 ? -18.796 -20.089 8.178 1.00 88.81 507 ASP A CA 1
ATOM 3860 C C . ASP A 1 507 ? -18.714 -19.096 9.353 1.00 88.81 507 ASP A C 1
ATOM 3862 O O . ASP A 1 507 ? -19.189 -19.376 10.461 1.00 88.81 507 ASP A O 1
ATOM 3866 N N . TYR A 1 508 ? -18.059 -17.949 9.150 1.00 92.56 508 TYR A N 1
ATOM 3867 C CA . TYR A 1 508 ? -17.761 -16.956 10.180 1.00 92.56 508 TYR A CA 1
ATOM 3868 C C . TYR A 1 508 ? -18.976 -16.071 10.494 1.00 92.56 508 TYR A C 1
ATOM 3870 O O . TYR A 1 508 ? -19.051 -14.910 10.109 1.00 92.56 508 TYR A O 1
ATOM 3878 N N . GLN A 1 509 ? -19.941 -16.631 11.222 1.00 91.50 509 GLN A N 1
ATOM 3879 C CA . GLN A 1 509 ? -21.226 -15.987 11.513 1.00 91.50 509 GLN A CA 1
ATOM 3880 C C . GLN A 1 509 ? -21.356 -15.599 13.003 1.00 91.50 509 GLN A C 1
ATOM 3882 O O . GLN A 1 509 ? -22.155 -16.198 13.723 1.00 91.50 509 GLN A O 1
ATOM 3887 N N . PRO A 1 510 ? -20.590 -14.607 13.515 1.00 93.62 510 PRO A N 1
ATOM 3888 C CA . PRO A 1 510 ? -20.693 -14.170 14.915 1.00 93.62 510 PRO A CA 1
ATOM 3889 C C . PRO A 1 510 ? -22.084 -13.623 15.261 1.00 93.62 510 PRO A C 1
ATOM 3891 O O . PRO A 1 510 ? -22.547 -13.778 16.390 1.00 93.62 510 PRO A O 1
ATOM 3894 N N . TYR A 1 511 ? -22.778 -13.046 14.276 1.00 93.00 511 TYR A N 1
ATOM 3895 C CA . TYR A 1 511 ? -24.133 -12.516 14.410 1.00 93.00 511 TYR A CA 1
ATOM 3896 C C . TYR A 1 511 ? -25.160 -13.578 14.828 1.00 93.00 511 TYR A C 1
ATOM 3898 O O . TYR A 1 511 ? -26.046 -13.277 15.622 1.00 93.00 511 TYR A O 1
ATOM 3906 N N . ALA A 1 512 ? -24.996 -14.841 14.414 1.00 90.62 512 ALA A N 1
ATOM 3907 C CA . ALA A 1 512 ? -25.870 -15.941 14.835 1.00 90.62 512 ALA A CA 1
ATOM 3908 C C . ALA A 1 512 ? -25.797 -16.227 16.352 1.00 90.62 512 ALA A C 1
ATOM 3910 O O . ALA A 1 512 ? -26.724 -16.798 16.921 1.00 90.62 512 ALA A O 1
ATOM 3911 N N . ALA A 1 513 ? -24.716 -15.799 17.014 1.00 88.94 513 ALA A N 1
ATOM 3912 C CA . ALA A 1 513 ? -24.515 -15.903 18.458 1.00 88.94 513 ALA A CA 1
ATOM 3913 C C . ALA A 1 513 ? -24.912 -14.633 19.235 1.00 88.94 513 ALA A C 1
ATOM 3915 O O . ALA A 1 513 ? -24.799 -14.611 20.460 1.00 88.94 513 ALA A O 1
ATOM 3916 N N . GLY A 1 514 ? -25.298 -13.558 18.536 1.00 92.25 514 GLY A N 1
ATOM 3917 C CA . GLY A 1 514 ? -25.445 -12.212 19.097 1.00 92.25 514 GLY A CA 1
ATOM 3918 C C . GLY A 1 514 ? -24.160 -11.367 19.102 1.00 92.25 514 GLY A C 1
ATOM 3919 O O . GLY A 1 514 ? -24.162 -10.263 19.644 1.00 92.25 514 GLY A O 1
ATOM 3920 N N . GLY A 1 515 ? -23.068 -11.824 18.483 1.00 94.88 515 GLY A N 1
ATOM 3921 C CA . GLY A 1 515 ? -21.907 -10.969 18.201 1.00 94.88 515 GLY A CA 1
ATOM 3922 C C . GLY A 1 515 ? -22.209 -9.918 17.123 1.00 94.88 515 GLY A C 1
ATOM 3923 O O . GLY A 1 515 ? -23.222 -10.033 16.441 1.00 94.88 515 GLY A O 1
ATOM 3924 N N . PRO A 1 516 ? -21.378 -8.883 16.938 1.00 96.56 516 PRO A N 1
ATOM 3925 C CA . PRO A 1 516 ? -21.600 -7.882 15.893 1.00 96.56 516 PRO A CA 1
ATOM 3926 C C . PRO A 1 516 ? -21.387 -8.452 14.479 1.00 96.56 516 PRO A C 1
ATOM 3928 O O . PRO A 1 516 ? -20.615 -9.395 14.282 1.00 96.56 516 PRO A O 1
ATOM 3931 N N . ILE A 1 517 ? -22.015 -7.844 13.468 1.00 95.88 517 ILE A N 1
ATOM 3932 C CA . ILE A 1 517 ? -21.696 -8.095 12.054 1.00 95.88 517 ILE A CA 1
ATOM 3933 C C . ILE A 1 517 ? -20.317 -7.487 11.762 1.00 95.88 517 ILE A C 1
ATOM 3935 O O . ILE A 1 517 ? -20.153 -6.267 11.806 1.00 95.88 517 ILE A O 1
ATOM 3939 N N . HIS A 1 518 ? -19.322 -8.334 11.481 1.00 97.31 518 HIS A N 1
ATOM 3940 C CA . HIS A 1 518 ? -17.942 -7.903 11.248 1.00 97.31 518 HIS A CA 1
ATOM 3941 C C . HIS A 1 518 ? -17.706 -7.530 9.772 1.00 97.31 518 HIS A C 1
ATOM 3943 O O . HIS A 1 518 ? -17.841 -8.363 8.873 1.00 97.31 518 HIS A O 1
ATOM 3949 N N . LEU A 1 519 ? -17.333 -6.270 9.555 1.00 96.56 519 LEU A N 1
ATOM 3950 C CA . LEU A 1 519 ? -16.980 -5.640 8.288 1.00 96.56 519 LEU A CA 1
ATOM 3951 C C . LEU A 1 519 ? -15.460 -5.399 8.263 1.00 96.56 519 LEU A C 1
ATOM 3953 O O . LEU A 1 519 ? -14.943 -4.602 9.043 1.00 96.56 519 LEU A O 1
ATOM 3957 N N . ILE A 1 520 ? -14.741 -6.085 7.378 1.00 97.81 520 ILE A N 1
ATOM 3958 C CA . ILE A 1 520 ? -13.281 -5.998 7.240 1.00 97.81 520 ILE A CA 1
ATOM 3959 C C . ILE A 1 520 ? -12.965 -5.077 6.062 1.00 97.81 520 ILE A C 1
ATOM 3961 O O . ILE A 1 520 ? -13.339 -5.377 4.926 1.00 97.81 520 ILE A O 1
ATOM 3965 N N . ASN A 1 521 ? -12.272 -3.964 6.304 1.00 97.75 521 ASN A N 1
ATOM 3966 C CA . ASN A 1 521 ? -12.008 -2.957 5.275 1.00 97.75 521 ASN A CA 1
ATOM 3967 C C . ASN A 1 521 ? -10.600 -3.086 4.685 1.00 97.75 521 ASN A C 1
ATOM 3969 O O . ASN A 1 521 ? -9.617 -3.303 5.392 1.00 97.75 521 ASN A O 1
ATOM 3973 N N . CYS A 1 522 ? -10.511 -2.939 3.369 1.00 96.50 522 CYS A N 1
ATOM 3974 C CA . CYS A 1 522 ? -9.307 -3.048 2.553 1.00 96.50 522 CYS A CA 1
ATOM 3975 C C . CYS A 1 522 ? -9.280 -1.919 1.506 1.00 96.50 522 CYS A C 1
ATOM 3977 O O . CYS A 1 522 ? -10.303 -1.291 1.225 1.00 96.50 522 CYS A O 1
ATOM 3979 N N . CYS A 1 523 ? -8.130 -1.690 0.874 1.00 95.44 523 CYS A N 1
ATOM 3980 C CA . CYS A 1 523 ? -7.994 -0.762 -0.251 1.00 95.44 523 CYS A CA 1
ATOM 3981 C C . CYS A 1 523 ? -7.716 -1.523 -1.556 1.00 95.44 523 CYS A C 1
ATOM 3983 O O . CYS A 1 523 ? -6.686 -2.195 -1.672 1.00 95.44 523 CYS A O 1
ATOM 3985 N N . ILE A 1 524 ? -8.602 -1.393 -2.554 1.00 94.25 524 ILE A N 1
ATOM 3986 C CA . ILE A 1 524 ? -8.283 -1.730 -3.950 1.00 94.25 524 ILE A CA 1
ATOM 3987 C C . ILE A 1 524 ? -7.462 -0.576 -4.515 1.00 94.25 524 ILE A C 1
ATOM 3989 O O . ILE A 1 524 ? -7.946 0.552 -4.604 1.00 94.25 524 ILE A O 1
ATOM 3993 N N . ASN A 1 525 ? -6.231 -0.858 -4.928 1.00 93.69 525 ASN A N 1
ATOM 3994 C CA . ASN A 1 525 ? -5.344 0.154 -5.485 1.00 93.69 525 ASN A CA 1
ATOM 3995 C C . ASN A 1 525 ? -5.765 0.515 -6.918 1.00 93.69 525 ASN A C 1
ATOM 3997 O O . ASN A 1 525 ? -6.050 -0.352 -7.747 1.00 93.69 525 ASN A O 1
ATOM 4001 N N . GLN A 1 526 ? -5.788 1.814 -7.205 1.00 90.81 526 GLN A N 1
ATOM 4002 C CA . GLN A 1 526 ? -6.203 2.392 -8.478 1.00 90.81 526 GLN A CA 1
ATOM 4003 C C . GLN A 1 526 ? -5.435 3.695 -8.754 1.00 90.81 526 GLN A C 1
ATOM 4005 O O . GLN A 1 526 ? -5.965 4.795 -8.589 1.00 90.81 526 GLN A O 1
ATOM 4010 N N . THR A 1 527 ? -4.178 3.585 -9.192 1.00 86.56 527 THR A N 1
ATOM 4011 C CA . THR A 1 527 ? -3.363 4.739 -9.625 1.00 86.56 527 THR A CA 1
ATOM 4012 C C . THR A 1 527 ? -3.803 5.298 -10.983 1.00 86.56 527 THR A C 1
ATOM 4014 O O . THR A 1 527 ? -3.419 6.408 -11.349 1.00 86.56 527 THR A O 1
ATOM 4017 N N . ARG A 1 528 ? -4.663 4.582 -11.720 1.00 77.50 528 ARG A N 1
ATOM 4018 C CA . ARG A 1 528 ? -5.302 5.055 -12.955 1.00 77.50 528 ARG A CA 1
ATOM 4019 C C . ARG A 1 528 ? -6.805 4.767 -12.932 1.00 77.50 528 ARG A C 1
ATOM 4021 O O . ARG A 1 528 ? -7.182 3.616 -12.753 1.00 77.50 528 ARG A O 1
ATOM 4028 N N . ASP A 1 529 ? -7.644 5.781 -13.142 1.00 71.12 529 ASP A N 1
ATOM 4029 C CA . ASP A 1 529 ? -9.101 5.615 -13.275 1.00 71.12 529 ASP A CA 1
ATOM 4030 C C . ASP A 1 529 ? -9.419 4.796 -14.542 1.00 71.12 529 ASP A C 1
ATOM 4032 O O . ASP A 1 529 ? -9.051 5.173 -15.655 1.00 71.12 529 ASP A O 1
ATOM 4036 N N . ASP A 1 530 ? -10.110 3.668 -14.381 1.00 63.66 530 ASP A N 1
ATOM 4037 C CA . ASP A 1 530 ? -10.508 2.761 -15.468 1.00 63.66 530 ASP A CA 1
ATOM 4038 C C . ASP A 1 530 ? -11.734 3.230 -16.276 1.00 63.66 530 ASP A C 1
ATOM 4040 O O . ASP A 1 530 ? -12.036 2.679 -17.345 1.00 63.66 530 ASP A O 1
ATOM 4044 N N . ARG A 1 531 ? -12.450 4.246 -15.783 1.00 60.00 531 ARG A N 1
ATOM 4045 C CA . ARG A 1 531 ? -13.625 4.843 -16.420 1.00 60.00 531 ARG A CA 1
ATOM 4046 C C . ARG A 1 531 ? -13.233 5.929 -17.408 1.00 60.00 531 ARG A C 1
ATOM 4048 O O . ARG A 1 531 ? -13.841 6.015 -18.473 1.00 60.00 531 ARG A O 1
ATOM 4055 N N . THR A 1 532 ? -12.238 6.738 -17.052 1.00 60.03 532 THR A N 1
ATOM 4056 C CA . THR A 1 532 ? -11.768 7.890 -17.842 1.00 60.03 532 THR A CA 1
ATOM 4057 C C . THR A 1 532 ? -10.379 7.688 -18.452 1.00 60.03 532 THR A C 1
ATOM 4059 O O . THR A 1 532 ? -10.020 8.384 -19.398 1.00 60.03 532 THR A O 1
ATOM 4062 N N . GLY A 1 533 ? -9.588 6.745 -17.934 1.00 61.88 533 GLY A N 1
ATOM 4063 C CA . GLY A 1 533 ? -8.197 6.536 -18.326 1.00 61.88 533 GLY A CA 1
ATOM 4064 C C . GLY A 1 533 ? -7.212 7.556 -17.743 1.00 61.88 533 GLY A C 1
ATOM 4065 O O . GLY A 1 533 ? -6.040 7.516 -18.135 1.00 61.88 533 GLY A O 1
ATOM 4066 N N . THR A 1 534 ? -7.639 8.453 -16.845 1.00 67.75 534 THR A N 1
ATOM 4067 C CA . THR A 1 534 ? -6.782 9.479 -16.226 1.00 67.75 534 THR A CA 1
ATOM 4068 C C . THR A 1 534 ? -5.917 8.912 -15.100 1.00 67.75 534 THR A C 1
ATOM 4070 O O . THR A 1 534 ? -6.225 7.881 -14.500 1.00 67.75 534 THR A O 1
ATOM 4073 N N . PHE A 1 535 ? -4.805 9.586 -14.805 1.00 72.38 535 PHE A N 1
ATOM 4074 C CA . PHE A 1 535 ? -4.010 9.304 -13.612 1.00 72.38 535 PHE A CA 1
ATOM 4075 C C . PHE A 1 535 ? -4.754 9.803 -12.367 1.00 72.38 535 PHE A C 1
ATOM 4077 O O . PHE A 1 535 ? -5.167 10.960 -12.309 1.00 72.38 535 PHE A O 1
ATOM 4084 N N . ASN A 1 536 ? -4.921 8.932 -11.375 1.00 74.56 536 ASN A N 1
ATOM 4085 C CA . ASN A 1 536 ? -5.534 9.271 -10.096 1.00 74.56 536 ASN A CA 1
ATOM 4086 C C . ASN A 1 536 ? -4.426 9.802 -9.178 1.00 74.56 536 ASN A C 1
ATOM 4088 O O . ASN A 1 536 ? -3.697 9.012 -8.586 1.00 74.56 536 ASN A O 1
ATOM 4092 N N . ALA A 1 537 ? -4.252 11.123 -9.119 1.00 63.59 537 ALA A N 1
ATOM 4093 C CA . ALA A 1 537 ? -3.149 11.734 -8.375 1.00 63.59 537 ALA A CA 1
ATOM 4094 C C . ALA A 1 537 ? -3.294 11.576 -6.852 1.00 63.59 537 ALA A C 1
ATOM 4096 O O . ALA A 1 537 ? -2.311 11.271 -6.176 1.00 63.59 537 ALA A O 1
ATOM 4097 N N . ASP A 1 538 ? -4.513 11.741 -6.329 1.00 72.81 538 ASP A N 1
ATOM 4098 C CA . ASP A 1 538 ? -4.731 11.969 -4.896 1.00 72.81 538 ASP A CA 1
ATOM 4099 C C . ASP A 1 538 ? -5.213 10.718 -4.153 1.00 72.81 538 ASP A C 1
ATOM 4101 O O . ASP A 1 538 ? -4.590 10.277 -3.187 1.00 72.81 538 ASP A O 1
ATOM 4105 N N . ARG A 1 539 ? -6.336 10.122 -4.589 1.00 78.00 539 ARG A N 1
ATOM 4106 C CA . ARG A 1 539 ? -6.959 8.994 -3.872 1.00 78.00 539 ARG A CA 1
ATOM 4107 C C . ARG A 1 539 ? -6.218 7.685 -4.104 1.00 78.00 539 ARG A C 1
ATOM 4109 O O . ARG A 1 539 ? -6.093 6.893 -3.178 1.00 78.00 539 ARG A O 1
ATOM 4116 N N . LYS A 1 540 ? -5.789 7.444 -5.349 1.00 85.38 540 LYS A N 1
ATOM 4117 C CA . LYS A 1 540 ? -5.073 6.240 -5.820 1.00 85.38 540 LYS A CA 1
ATOM 4118 C C . LYS A 1 540 ? -5.678 4.881 -5.403 1.00 85.38 540 LYS A C 1
ATOM 4120 O O . LYS A 1 540 ? -4.996 3.860 -5.476 1.00 85.38 540 LYS A O 1
ATOM 4125 N N . GLY A 1 541 ? -6.946 4.829 -4.994 1.00 89.88 541 GLY A N 1
ATOM 4126 C CA . GLY A 1 541 ? -7.607 3.609 -4.534 1.00 89.88 541 GLY A CA 1
ATOM 4127 C C . GLY A 1 541 ? -9.071 3.804 -4.137 1.00 89.88 541 GLY A C 1
ATOM 4128 O O . GLY A 1 541 ? -9.580 4.928 -4.116 1.00 89.88 541 GLY A O 1
ATOM 4129 N N . VAL A 1 542 ? -9.737 2.686 -3.842 1.00 91.50 542 VAL A N 1
ATOM 4130 C CA . VAL A 1 542 ? -11.172 2.572 -3.530 1.00 91.50 542 VAL A CA 1
ATOM 4131 C C . VAL A 1 542 ? -11.358 1.645 -2.324 1.00 91.50 542 VAL A C 1
ATOM 4133 O O . VAL A 1 542 ? -10.685 0.617 -2.229 1.00 91.50 542 VAL A O 1
ATOM 4136 N N . CYS A 1 543 ? -12.281 1.983 -1.417 1.00 93.31 543 CYS A N 1
ATOM 4137 C CA . CYS A 1 543 ? -12.647 1.110 -0.300 1.00 93.31 543 CYS A CA 1
ATOM 4138 C C . CYS A 1 543 ? -13.226 -0.225 -0.793 1.00 93.31 543 CYS A C 1
ATOM 4140 O O . CYS A 1 543 ? -14.074 -0.256 -1.687 1.00 93.31 543 CYS A O 1
ATOM 4142 N N . LEU A 1 544 ? -12.795 -1.315 -0.171 1.00 94.69 544 LEU A N 1
ATOM 4143 C CA . LEU A 1 544 ? -13.327 -2.660 -0.330 1.00 94.69 544 LEU A CA 1
ATOM 4144 C C . LEU A 1 544 ? -13.717 -3.165 1.058 1.00 94.69 544 LEU A C 1
ATOM 4146 O O . LEU A 1 544 ? -12.839 -3.382 1.891 1.00 94.69 544 LEU A O 1
ATOM 4150 N N . THR A 1 545 ? -15.009 -3.362 1.303 1.00 94.69 545 THR A N 1
ATOM 4151 C CA . THR A 1 545 ? -15.505 -3.926 2.565 1.00 94.69 545 THR A CA 1
ATOM 4152 C C . THR A 1 545 ? -15.914 -5.374 2.326 1.00 94.69 545 THR A C 1
ATOM 4154 O O . THR A 1 545 ? -16.645 -5.682 1.385 1.00 94.69 545 THR A O 1
ATOM 4157 N N . VAL A 1 546 ? -15.410 -6.275 3.165 1.00 93.50 546 VAL A N 1
ATOM 4158 C CA . VAL A 1 546 ? -15.597 -7.725 3.063 1.00 93.50 546 VAL A CA 1
ATOM 4159 C C . VAL A 1 546 ? -16.184 -8.242 4.370 1.00 93.50 546 VAL A C 1
ATOM 4161 O O . VAL A 1 546 ? -15.710 -7.896 5.449 1.00 93.50 546 VAL A O 1
ATOM 4164 N N . SER A 1 547 ? -17.206 -9.087 4.289 1.00 91.94 547 SER A N 1
ATOM 4165 C CA . SER A 1 547 ? -17.829 -9.709 5.459 1.00 91.94 547 SER A CA 1
ATOM 4166 C C . SER A 1 547 ? -18.236 -11.152 5.165 1.00 91.94 547 SER A C 1
ATOM 4168 O O . SER A 1 547 ? -18.170 -11.621 4.028 1.00 91.94 547 SER A O 1
ATOM 4170 N N . ALA A 1 548 ? -18.730 -11.853 6.184 1.00 89.50 548 ALA A N 1
ATOM 4171 C CA . ALA A 1 548 ? -19.371 -13.155 6.006 1.00 89.50 548 ALA A CA 1
ATOM 4172 C C . ALA A 1 548 ? -20.661 -13.104 5.162 1.00 89.50 548 ALA A C 1
ATOM 4174 O O . ALA A 1 548 ? -21.165 -14.154 4.779 1.00 89.50 548 ALA A O 1
ATOM 4175 N N . LEU A 1 549 ? -21.187 -11.912 4.856 1.00 86.88 549 LEU A N 1
ATOM 4176 C CA . LEU A 1 549 ? -22.403 -11.699 4.063 1.00 86.88 549 LEU A CA 1
ATOM 4177 C C . LEU A 1 549 ? -22.113 -11.325 2.598 1.00 86.88 549 LEU A C 1
ATOM 4179 O O . LEU A 1 549 ? -23.037 -11.287 1.792 1.00 86.88 549 LEU A O 1
ATOM 4183 N N . GLY A 1 550 ? -20.853 -11.052 2.234 1.00 85.81 550 GLY A N 1
ATOM 4184 C CA . GLY A 1 550 ? -20.474 -10.704 0.863 1.00 85.81 550 GLY A CA 1
ATOM 4185 C C . GLY A 1 550 ? -19.394 -9.629 0.759 1.00 85.81 550 GLY A C 1
ATOM 4186 O O . GLY A 1 550 ? -18.528 -9.495 1.628 1.00 85.81 550 GLY A O 1
ATOM 4187 N N . ILE A 1 551 ? -19.440 -8.885 -0.349 1.00 88.62 551 ILE A N 1
ATOM 4188 C CA . ILE A 1 551 ? -18.448 -7.872 -0.728 1.00 88.62 551 ILE A CA 1
ATOM 4189 C C . ILE A 1 551 ? -19.147 -6.581 -1.157 1.00 88.62 551 ILE A C 1
ATOM 4191 O O . ILE A 1 551 ? -20.131 -6.603 -1.899 1.00 88.62 551 ILE A O 1
ATOM 4195 N N . GLU A 1 552 ? -18.566 -5.456 -0.755 1.00 89.19 552 GLU A N 1
ATOM 4196 C CA . GLU A 1 552 ? -18.947 -4.107 -1.155 1.00 89.19 552 GLU A CA 1
ATOM 4197 C C . GLU A 1 552 ? -17.746 -3.350 -1.739 1.00 89.19 552 GLU A C 1
ATOM 4199 O O . GLU A 1 552 ? -16.632 -3.439 -1.220 1.00 89.19 552 GLU A O 1
ATOM 4204 N N . VAL A 1 553 ? -17.974 -2.551 -2.787 1.00 89.50 553 VAL A N 1
ATOM 4205 C CA . VAL A 1 553 ? -16.927 -1.761 -3.458 1.00 89.50 553 VAL A CA 1
ATOM 4206 C C . VAL A 1 553 ? -17.311 -0.281 -3.467 1.00 89.50 553 VAL A C 1
ATOM 4208 O O . VAL A 1 553 ? -18.228 0.137 -4.176 1.00 89.50 553 VAL A O 1
ATOM 4211 N N . GLY A 1 554 ? -16.600 0.523 -2.675 1.00 88.31 554 GLY A N 1
ATOM 4212 C CA . GLY A 1 554 ? -16.863 1.950 -2.498 1.00 88.31 554 GLY A CA 1
ATOM 4213 C C . GLY A 1 554 ? -18.327 2.229 -2.143 1.00 88.31 554 GLY A C 1
ATOM 4214 O O . GLY A 1 554 ? -18.902 1.602 -1.251 1.00 88.31 554 GLY A O 1
ATOM 4215 N N . THR A 1 555 ? -18.944 3.143 -2.890 1.00 84.31 555 THR A N 1
ATOM 4216 C CA . THR A 1 555 ? -20.345 3.557 -2.727 1.00 84.31 555 THR A CA 1
ATOM 4217 C C . THR A 1 555 ? -21.370 2.594 -3.346 1.00 84.31 555 THR A C 1
ATOM 4219 O O . THR A 1 555 ? -22.567 2.794 -3.153 1.00 84.31 555 THR A O 1
ATOM 4222 N N . GLN A 1 556 ? -20.951 1.544 -4.067 1.00 81.94 556 GLN A N 1
ATOM 4223 C CA . GLN A 1 556 ? -21.878 0.573 -4.671 1.00 81.94 556 GLN A CA 1
ATOM 4224 C C . GLN A 1 556 ? -22.536 -0.311 -3.594 1.00 81.94 556 GLN A C 1
ATOM 4226 O O . GLN A 1 556 ? -21.882 -0.610 -2.591 1.00 81.94 556 GLN A O 1
ATOM 4231 N N . PRO A 1 557 ? -23.797 -0.755 -3.765 1.00 69.88 557 PRO A N 1
ATOM 4232 C CA . PRO A 1 557 ? -24.442 -1.680 -2.826 1.00 69.88 557 PRO A CA 1
ATOM 4233 C C . PRO A 1 557 ? -23.688 -3.025 -2.720 1.00 69.88 557 PRO A C 1
ATOM 4235 O O . PRO A 1 557 ? -22.860 -3.327 -3.586 1.00 69.88 557 PRO A O 1
ATOM 4238 N N . PRO A 1 558 ? -23.966 -3.844 -1.684 1.00 71.00 558 PRO A N 1
ATOM 4239 C CA . PRO A 1 558 ? -23.468 -5.218 -1.605 1.00 71.00 558 PRO A CA 1
ATOM 4240 C C . PRO A 1 558 ? -23.790 -6.002 -2.882 1.00 71.00 558 PRO A C 1
ATOM 4242 O O . PRO A 1 558 ? -24.880 -5.866 -3.436 1.00 71.00 558 PRO A O 1
ATOM 4245 N N . SER A 1 559 ? -22.840 -6.805 -3.362 1.00 71.38 559 SER A N 1
ATOM 4246 C CA . SER A 1 559 ? -23.007 -7.580 -4.597 1.00 71.38 559 SER A CA 1
ATOM 4247 C C . SER A 1 559 ? -23.486 -9.005 -4.328 1.00 71.38 559 SER A C 1
ATOM 4249 O O . SER A 1 559 ? -22.950 -9.669 -3.447 1.00 71.38 559 SER A O 1
ATOM 4251 N N . ASP A 1 560 ? -24.401 -9.510 -5.162 1.00 62.81 560 ASP A N 1
ATOM 4252 C CA . ASP A 1 560 ? -24.967 -10.871 -5.090 1.00 62.81 560 ASP A CA 1
ATOM 4253 C C . ASP A 1 560 ? -23.951 -12.003 -5.384 1.00 62.81 560 ASP A C 1
ATOM 4255 O O . ASP A 1 560 ? -24.269 -13.187 -5.268 1.00 62.81 560 ASP A O 1
ATOM 4259 N N . ALA A 1 561 ? -22.721 -11.677 -5.801 1.00 59.06 561 ALA A N 1
ATOM 4260 C CA . ALA A 1 561 ? -21.673 -12.637 -6.171 1.00 59.06 561 ALA A CA 1
ATOM 4261 C C . ALA A 1 561 ? -20.958 -13.253 -4.943 1.00 59.06 561 ALA A C 1
ATOM 4263 O O . ALA A 1 561 ? -19.734 -13.213 -4.820 1.00 59.06 561 ALA A O 1
ATOM 4264 N N . VAL A 1 562 ? -21.743 -13.797 -4.011 1.00 65.81 562 VAL A N 1
ATOM 4265 C CA . VAL A 1 562 ? -21.316 -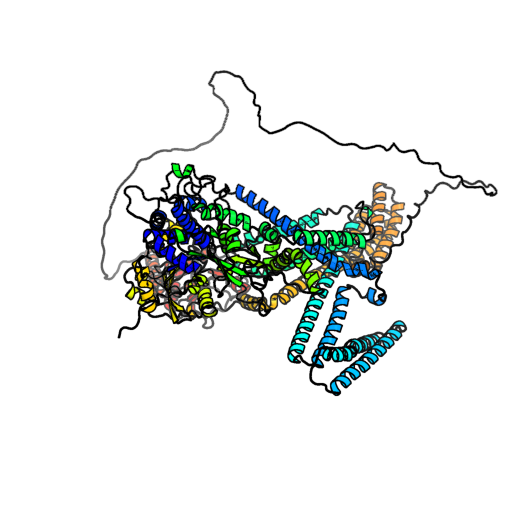14.092 -2.634 1.00 65.81 562 VAL A CA 1
ATOM 4266 C C . VAL A 1 562 ? -20.806 -15.529 -2.435 1.00 65.81 562 VAL A C 1
ATOM 4268 O O . VAL A 1 562 ? -19.775 -15.735 -1.793 1.00 65.81 562 VAL A O 1
ATOM 4271 N N . GLU A 1 563 ? -21.496 -16.529 -2.987 1.00 68.62 563 GLU A N 1
ATOM 4272 C CA . GLU A 1 563 ? -21.382 -17.925 -2.524 1.00 68.62 563 GLU A CA 1
ATOM 4273 C C . GLU A 1 563 ? -20.026 -18.594 -2.843 1.00 68.62 563 GLU A C 1
ATOM 4275 O O . GLU A 1 563 ? -19.400 -19.202 -1.972 1.00 68.62 563 GLU A O 1
ATOM 4280 N N . ASP A 1 564 ? -19.523 -18.459 -4.076 1.00 72.62 564 ASP A N 1
ATOM 4281 C CA . ASP A 1 564 ? -18.205 -18.999 -4.457 1.00 72.62 564 ASP A CA 1
ATOM 4282 C C . ASP A 1 564 ? -17.058 -18.266 -3.750 1.00 72.62 564 ASP A C 1
ATOM 4284 O O . ASP A 1 564 ? -16.021 -18.866 -3.455 1.00 72.62 564 ASP A O 1
ATOM 4288 N N . PHE A 1 565 ? -17.239 -16.982 -3.436 1.00 80.69 565 PHE A N 1
ATOM 4289 C CA . PHE A 1 565 ? -16.262 -16.207 -2.683 1.00 80.69 565 PHE A CA 1
ATOM 4290 C C . PHE A 1 565 ? -16.190 -16.673 -1.224 1.00 80.69 565 PHE A C 1
ATOM 4292 O O . PHE A 1 565 ? -15.105 -17.014 -0.755 1.00 80.69 565 PHE A O 1
ATOM 4299 N N . GLN A 1 566 ? -17.331 -16.772 -0.533 1.00 77.75 566 GLN A N 1
ATOM 4300 C CA . GLN A 1 566 ? -17.440 -17.248 0.856 1.00 77.75 566 GLN A CA 1
ATOM 4301 C C . GLN A 1 566 ? -16.757 -18.602 1.104 1.00 77.75 566 GLN A C 1
ATOM 4303 O O . GLN A 1 566 ? -16.189 -18.805 2.179 1.00 77.75 566 GLN A O 1
ATOM 4308 N N . LYS A 1 567 ? -16.825 -19.519 0.126 1.00 78.06 567 LYS A N 1
ATOM 4309 C CA . LYS A 1 567 ? -16.262 -20.880 0.202 1.00 78.06 567 LYS A CA 1
ATOM 4310 C C . LYS A 1 567 ? -14.735 -20.931 0.091 1.00 78.06 567 LYS A C 1
ATOM 4312 O O . LYS A 1 567 ? -14.123 -21.847 0.631 1.00 78.06 567 LYS A O 1
ATOM 4317 N N . HIS A 1 568 ? -14.124 -19.979 -0.618 1.00 81.62 568 HIS A N 1
ATOM 4318 C CA . HIS A 1 568 ? -12.679 -19.968 -0.895 1.00 81.62 568 HIS A CA 1
ATOM 4319 C C . HIS A 1 568 ? -11.916 -18.884 -0.115 1.00 81.62 568 HIS A C 1
ATOM 4321 O O . HIS A 1 568 ? -10.713 -19.015 0.115 1.00 81.62 568 HIS A O 1
ATOM 4327 N N . ALA A 1 569 ? -12.600 -17.818 0.302 1.00 89.56 569 ALA A N 1
ATOM 4328 C CA . ALA A 1 569 ? -12.084 -16.820 1.227 1.00 89.56 569 ALA A CA 1
ATOM 4329 C C . ALA A 1 569 ? -12.025 -17.374 2.659 1.00 89.56 569 ALA A C 1
ATOM 4331 O O . ALA A 1 569 ? -12.895 -18.134 3.083 1.00 89.56 569 ALA A O 1
ATOM 4332 N N . THR A 1 570 ? -11.040 -16.930 3.439 1.00 94.38 570 THR A N 1
ATOM 4333 C CA . THR A 1 570 ? -10.969 -17.209 4.881 1.00 94.38 570 THR A CA 1
ATOM 4334 C C . THR A 1 570 ? -10.849 -15.923 5.685 1.00 94.38 570 THR A C 1
ATOM 4336 O O . THR A 1 570 ? -10.433 -14.883 5.163 1.00 94.38 570 THR A O 1
ATOM 4339 N N . LEU A 1 571 ? -11.185 -15.998 6.971 1.00 95.94 571 LEU A N 1
ATOM 4340 C CA . LEU A 1 571 ? -11.094 -14.865 7.883 1.00 95.94 571 LEU A CA 1
ATOM 4341 C C . LEU A 1 571 ? -9.652 -14.356 8.018 1.00 95.94 571 LEU A C 1
ATOM 4343 O O . LEU A 1 571 ? -9.407 -13.170 7.801 1.00 95.94 571 LEU A O 1
ATOM 4347 N N . ALA A 1 572 ? -8.676 -15.230 8.296 1.00 96.19 572 ALA A N 1
ATOM 4348 C CA . ALA A 1 572 ? -7.292 -14.785 8.462 1.00 96.19 572 ALA A CA 1
ATOM 4349 C C . ALA A 1 572 ? -6.693 -14.223 7.163 1.00 96.19 572 ALA A C 1
ATOM 4351 O O . ALA A 1 572 ? -5.794 -13.389 7.228 1.00 96.19 572 ALA A O 1
ATOM 4352 N N . GLN A 1 573 ? -7.187 -14.637 5.986 1.00 95.44 573 GLN A N 1
ATOM 4353 C CA . GLN A 1 573 ? -6.793 -14.019 4.719 1.00 95.44 573 GLN A CA 1
ATOM 4354 C C . GLN A 1 573 ? -7.212 -12.553 4.665 1.00 95.44 573 GLN A C 1
ATOM 4356 O O . GLN A 1 573 ? -6.364 -11.693 4.453 1.00 95.44 573 GLN A O 1
ATOM 4361 N N . TRP A 1 574 ? -8.494 -12.252 4.872 1.00 95.75 574 TRP A N 1
ATOM 4362 C CA . TRP A 1 574 ? -8.989 -10.882 4.724 1.00 95.75 574 TRP A CA 1
ATOM 4363 C C . TRP A 1 574 ? -8.514 -9.953 5.839 1.00 95.75 574 TRP A C 1
ATOM 4365 O O . TRP A 1 574 ? -8.207 -8.799 5.558 1.00 95.75 574 TRP A O 1
ATOM 4375 N N . VAL A 1 575 ? -8.297 -10.469 7.050 1.00 97.00 575 VAL A N 1
ATOM 4376 C CA . VAL A 1 575 ? -7.605 -9.739 8.127 1.00 97.00 575 VAL A CA 1
ATOM 4377 C C . VAL A 1 575 ? -6.148 -9.431 7.745 1.00 97.00 575 VAL A C 1
ATOM 4379 O O . VAL A 1 575 ? -5.691 -8.307 7.931 1.00 97.00 575 VAL A O 1
ATOM 4382 N N . ALA A 1 576 ? -5.419 -10.378 7.141 1.00 96.25 576 ALA A N 1
ATOM 4383 C CA . ALA A 1 576 ? -4.039 -10.155 6.696 1.00 96.25 576 ALA A CA 1
ATOM 4384 C C . ALA A 1 576 ? -3.919 -9.246 5.457 1.00 96.25 576 ALA A C 1
ATOM 4386 O O . ALA A 1 576 ? -2.894 -8.591 5.288 1.00 96.25 576 ALA A O 1
ATOM 4387 N N . ILE A 1 577 ? -4.939 -9.192 4.591 1.00 96.12 577 ILE A N 1
ATOM 4388 C CA . ILE A 1 577 ? -5.032 -8.200 3.504 1.00 96.12 577 ILE A CA 1
ATOM 4389 C C . ILE A 1 577 ? -5.349 -6.817 4.096 1.00 96.12 577 ILE A C 1
ATOM 4391 O O . ILE A 1 577 ? -4.695 -5.839 3.743 1.00 96.12 577 ILE A O 1
ATOM 4395 N N . SER A 1 578 ? -6.291 -6.746 5.042 1.00 96.38 578 SER A N 1
ATOM 4396 C CA . SER A 1 578 ? -6.651 -5.519 5.762 1.00 96.38 578 SER A CA 1
ATOM 4397 C C . SER A 1 578 ? -5.484 -4.936 6.564 1.00 96.38 578 SER A C 1
ATOM 4399 O O . SER A 1 578 ? -5.443 -3.725 6.724 1.00 96.38 578 SER A O 1
ATOM 4401 N N . GLY A 1 579 ? -4.533 -5.769 7.012 1.00 91.94 579 GLY A N 1
ATOM 4402 C CA . GLY A 1 579 ? -3.277 -5.380 7.675 1.00 91.94 579 GLY A CA 1
ATOM 4403 C C . GLY A 1 579 ? -2.041 -5.275 6.773 1.00 91.94 579 GLY A C 1
ATOM 4404 O O . GLY A 1 579 ? -0.916 -5.224 7.270 1.00 91.94 579 GLY A O 1
ATOM 4405 N N . ALA A 1 580 ? -2.194 -5.290 5.446 1.00 87.88 580 ALA A N 1
ATOM 4406 C CA . ALA A 1 580 ? -1.071 -5.285 4.505 1.00 87.88 580 ALA A CA 1
ATOM 4407 C C . ALA A 1 580 ? -0.425 -3.890 4.324 1.00 87.88 580 ALA A C 1
ATOM 4409 O O . ALA A 1 580 ? -0.313 -3.397 3.200 1.00 87.88 580 ALA A O 1
ATOM 4410 N N . ALA A 1 581 ? -0.010 -3.253 5.426 1.00 82.75 581 ALA A N 1
ATOM 4411 C CA . ALA A 1 581 ? 0.447 -1.856 5.511 1.00 82.75 581 ALA A CA 1
ATOM 4412 C C . ALA A 1 581 ? 1.768 -1.538 4.779 1.00 82.75 581 ALA A C 1
ATOM 4414 O O . ALA A 1 581 ? 2.188 -0.387 4.723 1.00 82.75 581 ALA A O 1
ATOM 4415 N N . ILE A 1 582 ? 2.456 -2.552 4.243 1.00 83.62 582 ILE A N 1
ATOM 4416 C CA . ILE A 1 582 ? 3.702 -2.399 3.482 1.00 83.62 582 ILE A CA 1
ATOM 4417 C C . ILE A 1 582 ? 3.541 -3.139 2.156 1.00 83.62 582 ILE A C 1
ATOM 4419 O O . ILE A 1 582 ? 3.435 -4.370 2.119 1.00 83.62 582 ILE A O 1
ATOM 4423 N N . GLY A 1 583 ? 3.519 -2.398 1.051 1.00 85.69 583 GLY A N 1
ATOM 4424 C CA . GLY A 1 583 ? 3.266 -2.956 -0.271 1.00 85.69 583 GLY A CA 1
ATOM 4425 C C . GLY A 1 583 ? 3.639 -2.020 -1.414 1.00 85.69 583 GLY A C 1
ATOM 4426 O O . GLY A 1 583 ? 3.976 -0.857 -1.233 1.00 85.69 583 GLY A O 1
ATOM 4427 N N . THR A 1 584 ? 3.568 -2.555 -2.624 1.00 87.81 584 THR A N 1
ATOM 4428 C CA . THR A 1 584 ? 3.858 -1.833 -3.872 1.00 87.81 584 THR A CA 1
ATOM 4429 C C . THR A 1 584 ? 2.726 -0.874 -4.252 1.00 87.81 584 THR A C 1
ATOM 4431 O O . THR A 1 584 ? 2.974 0.182 -4.828 1.00 87.81 584 THR A O 1
ATOM 4434 N N . GLY A 1 585 ? 1.491 -1.218 -3.880 1.00 87.06 585 GLY A N 1
ATOM 4435 C CA . GLY A 1 585 ? 0.338 -0.323 -3.812 1.00 87.06 585 GLY A CA 1
ATOM 4436 C C . GLY A 1 585 ? -0.025 -0.026 -2.358 1.00 87.06 585 GLY A C 1
ATOM 4437 O O . GLY A 1 585 ? -0.233 -0.952 -1.574 1.00 87.06 585 GLY A O 1
ATOM 4438 N N . MET A 1 586 ? -0.082 1.261 -2.020 1.00 88.25 586 MET A N 1
ATOM 4439 C CA . MET A 1 586 ? -0.406 1.805 -0.695 1.00 88.25 586 MET A CA 1
ATOM 4440 C C . MET A 1 586 ? -1.401 2.975 -0.810 1.00 88.25 586 MET A C 1
ATOM 4442 O O . MET A 1 586 ? -1.262 4.003 -0.149 1.00 88.25 586 MET A O 1
ATOM 4446 N N . GLY A 1 587 ? -2.381 2.865 -1.718 1.00 86.19 587 GLY A N 1
ATOM 4447 C CA . GLY A 1 587 ? -3.377 3.911 -1.979 1.00 86.19 587 GLY A CA 1
ATOM 4448 C C . GLY A 1 587 ? -2.722 5.254 -2.302 1.00 86.19 587 GLY A C 1
ATOM 4449 O O . GLY A 1 587 ? -1.809 5.308 -3.133 1.00 86.19 587 GLY A O 1
ATOM 4450 N N . SER A 1 588 ? -3.144 6.332 -1.637 1.00 79.44 588 SER A N 1
ATOM 4451 C CA . SER A 1 588 ? -2.581 7.691 -1.777 1.00 79.44 588 SER A CA 1
ATOM 4452 C C . SER A 1 588 ? -1.044 7.733 -1.667 1.00 79.44 588 SER A C 1
ATOM 4454 O O . SER A 1 588 ? -0.379 8.452 -2.424 1.00 79.44 588 SER A O 1
ATOM 4456 N N . PHE A 1 589 ? -0.461 6.892 -0.806 1.00 81.00 589 PHE A N 1
ATOM 4457 C CA . PHE A 1 589 ? 0.980 6.803 -0.539 1.00 81.00 589 PHE A CA 1
ATOM 4458 C C . PHE A 1 589 ? 1.779 6.022 -1.605 1.00 81.00 589 PHE A C 1
ATOM 4460 O O . PHE A 1 589 ? 3.001 5.900 -1.506 1.00 81.00 589 PHE A O 1
ATOM 4467 N N . THR A 1 590 ? 1.123 5.505 -2.651 1.00 85.00 590 THR A N 1
ATOM 4468 C CA . THR A 1 590 ? 1.771 4.721 -3.718 1.00 85.00 590 THR A CA 1
ATOM 4469 C C . THR A 1 590 ? 2.783 5.550 -4.523 1.00 85.00 590 THR A C 1
ATOM 4471 O O . THR A 1 590 ? 2.437 6.610 -5.058 1.00 85.00 590 THR A O 1
ATOM 4474 N N . ASN A 1 591 ? 4.007 5.021 -4.657 1.00 84.25 591 ASN A N 1
ATOM 4475 C CA . ASN A 1 591 ? 5.145 5.597 -5.388 1.00 84.25 591 ASN A CA 1
ATOM 4476 C C . ASN A 1 591 ? 5.871 4.502 -6.198 1.00 84.25 591 ASN A C 1
ATOM 4478 O O . ASN A 1 591 ? 6.153 3.428 -5.667 1.00 84.25 591 ASN A O 1
ATOM 4482 N N . SER A 1 592 ? 6.185 4.755 -7.473 1.00 84.06 592 SER A N 1
ATOM 4483 C CA . SER A 1 592 ? 6.569 3.710 -8.441 1.00 84.06 592 SER A CA 1
ATOM 4484 C C . SER A 1 592 ? 7.964 3.111 -8.239 1.00 84.06 592 SER A C 1
ATOM 4486 O O . SER A 1 592 ? 8.124 1.900 -8.351 1.00 84.06 592 SER A O 1
ATOM 4488 N N . GLY A 1 593 ? 8.979 3.904 -7.898 1.00 78.00 593 GLY A N 1
ATOM 4489 C CA . GLY A 1 593 ? 10.321 3.381 -7.625 1.00 78.00 593 GLY A CA 1
ATOM 4490 C C . GLY A 1 593 ? 10.422 2.664 -6.274 1.00 78.00 593 GLY A C 1
ATOM 4491 O O . GLY A 1 593 ? 11.112 1.652 -6.162 1.00 78.00 593 GLY A O 1
ATOM 4492 N N . LEU A 1 594 ? 9.657 3.103 -5.266 1.00 80.56 594 LEU A N 1
ATOM 4493 C CA . LEU A 1 594 ? 9.513 2.341 -4.019 1.00 80.56 594 LEU A CA 1
ATOM 4494 C C . LEU A 1 594 ? 8.807 1.000 -4.274 1.00 80.56 594 LEU A C 1
ATOM 4496 O O . LEU A 1 594 ? 9.232 -0.024 -3.739 1.00 80.56 594 LEU A O 1
ATOM 4500 N N . ALA A 1 595 ? 7.787 0.987 -5.138 1.00 88.56 595 ALA A N 1
ATOM 4501 C CA . ALA A 1 595 ? 7.142 -0.241 -5.588 1.00 88.56 595 ALA A CA 1
ATOM 4502 C C . ALA A 1 595 ? 8.123 -1.176 -6.312 1.00 88.56 595 ALA A C 1
ATOM 4504 O O . ALA A 1 595 ? 8.151 -2.362 -5.996 1.00 88.56 595 ALA A O 1
ATOM 4505 N N . ALA A 1 596 ? 9.000 -0.662 -7.182 1.00 87.62 596 ALA A N 1
ATOM 4506 C CA . ALA A 1 596 ? 10.067 -1.457 -7.790 1.00 87.62 596 ALA A CA 1
ATOM 4507 C C . ALA A 1 596 ? 11.009 -2.078 -6.738 1.00 87.62 596 ALA A C 1
ATOM 4509 O O . ALA A 1 596 ? 11.281 -3.277 -6.803 1.00 87.62 596 ALA A O 1
ATOM 4510 N N . LEU A 1 597 ? 11.449 -1.321 -5.722 1.00 83.12 597 LEU A N 1
ATOM 4511 C CA . LEU A 1 597 ? 12.282 -1.859 -4.633 1.00 83.12 597 LEU A CA 1
ATOM 4512 C C . LEU A 1 597 ? 11.553 -2.931 -3.803 1.00 83.12 597 LEU A C 1
ATOM 4514 O O . LEU A 1 597 ? 12.118 -3.995 -3.537 1.00 83.12 597 LEU A O 1
ATOM 4518 N N . MET A 1 598 ? 10.299 -2.696 -3.406 1.00 85.25 598 MET A N 1
ATOM 4519 C CA . MET A 1 598 ? 9.493 -3.669 -2.650 1.00 85.25 598 MET A CA 1
ATOM 4520 C C . MET A 1 598 ? 9.150 -4.913 -3.480 1.00 85.25 598 MET A C 1
ATOM 4522 O O . MET A 1 598 ? 9.137 -6.027 -2.951 1.00 85.25 598 MET A O 1
ATOM 4526 N N . PHE A 1 599 ? 8.934 -4.749 -4.787 1.00 89.25 599 PHE A N 1
ATOM 4527 C CA . PHE A 1 599 ? 8.711 -5.851 -5.711 1.00 89.25 599 PHE A CA 1
ATOM 4528 C C . PHE A 1 599 ? 9.971 -6.711 -5.864 1.00 89.25 599 PHE A C 1
ATOM 4530 O O . PHE A 1 599 ? 9.940 -7.893 -5.524 1.00 89.25 599 PHE A O 1
ATOM 4537 N N . LEU A 1 600 ? 11.095 -6.120 -6.291 1.00 85.38 600 LEU A N 1
ATOM 4538 C CA . LEU A 1 600 ? 12.359 -6.829 -6.536 1.00 85.38 600 LEU A CA 1
ATOM 4539 C C . LEU A 1 600 ? 12.927 -7.483 -5.269 1.00 85.38 600 LEU A C 1
ATOM 4541 O O . LEU A 1 600 ? 13.505 -8.570 -5.327 1.00 85.38 600 LEU A O 1
ATOM 4545 N N . SER A 1 601 ? 12.746 -6.856 -4.104 1.00 79.38 601 SER A N 1
ATOM 4546 C CA . SER A 1 601 ? 13.147 -7.447 -2.824 1.00 79.38 601 SER A CA 1
ATOM 4547 C C . SER A 1 601 ? 12.202 -8.557 -2.340 1.00 79.38 601 SER A C 1
ATOM 4549 O O . SER A 1 601 ? 12.628 -9.392 -1.532 1.00 79.38 601 SER A O 1
ATOM 4551 N N . GLY A 1 602 ? 10.949 -8.574 -2.805 1.00 80.38 602 GLY A N 1
ATOM 4552 C CA . GLY A 1 602 ? 9.864 -9.403 -2.279 1.00 80.38 602 GLY A CA 1
ATOM 4553 C C . GLY A 1 602 ? 9.350 -8.960 -0.901 1.00 80.38 602 GLY A C 1
ATOM 4554 O O . GLY A 1 602 ? 8.615 -9.713 -0.263 1.00 80.38 602 GLY A O 1
ATOM 4555 N N . LEU A 1 603 ? 9.762 -7.793 -0.392 1.00 81.06 603 LEU A N 1
ATOM 4556 C CA . LEU A 1 603 ? 9.354 -7.262 0.917 1.00 81.06 603 LEU A CA 1
ATOM 4557 C C . LEU A 1 603 ? 8.017 -6.514 0.783 1.00 81.06 603 LEU A C 1
ATOM 4559 O O . LEU A 1 603 ? 7.967 -5.287 0.786 1.00 81.06 603 LEU A O 1
ATOM 4563 N N . ARG A 1 604 ? 6.932 -7.277 0.611 1.00 89.38 604 ARG A N 1
ATOM 4564 C CA . ARG A 1 604 ? 5.568 -6.770 0.375 1.00 89.38 604 ARG A CA 1
ATOM 4565 C C . ARG A 1 604 ? 4.505 -7.698 0.975 1.00 89.38 604 ARG A C 1
ATOM 4567 O O . ARG A 1 604 ? 4.701 -8.914 1.005 1.00 89.38 604 ARG A O 1
ATOM 4574 N N . LEU A 1 605 ? 3.390 -7.126 1.434 1.00 86.88 605 LEU A N 1
ATOM 4575 C CA . LEU A 1 605 ? 2.255 -7.829 2.058 1.00 86.88 605 LEU A CA 1
ATOM 4576 C C . LEU A 1 605 ? 0.958 -7.786 1.232 1.00 86.88 605 LEU A C 1
ATOM 4578 O O . LEU A 1 605 ? 0.065 -8.599 1.480 1.00 86.88 605 LEU A O 1
ATOM 4582 N N . GLY A 1 606 ? 0.848 -6.856 0.277 1.00 85.44 606 GLY A N 1
ATOM 4583 C CA . GLY A 1 606 ? -0.325 -6.714 -0.592 1.00 85.44 606 GLY A CA 1
ATOM 4584 C C . GLY A 1 606 ? -0.558 -7.924 -1.504 1.00 85.44 606 GLY A C 1
ATOM 4585 O O . GLY A 1 606 ? 0.331 -8.756 -1.716 1.00 85.44 606 GLY A O 1
ATOM 4586 N N . TYR A 1 607 ? -1.786 -8.038 -2.006 1.00 93.62 607 TYR A N 1
ATOM 4587 C CA . TYR A 1 607 ? -2.359 -9.292 -2.489 1.00 93.62 607 TYR A CA 1
ATOM 4588 C C . TYR A 1 607 ? -3.107 -9.122 -3.819 1.00 93.62 607 TYR A C 1
ATOM 4590 O O . TYR A 1 607 ? -4.015 -8.299 -3.941 1.00 93.62 607 TYR A O 1
ATOM 4598 N N . TRP A 1 608 ? -2.773 -9.950 -4.811 1.00 93.44 608 TRP A N 1
ATOM 4599 C CA . TRP A 1 608 ? -3.507 -10.049 -6.072 1.00 93.44 608 TRP A CA 1
ATOM 4600 C C . TRP A 1 608 ? -4.733 -10.952 -5.930 1.00 93.44 608 TRP A C 1
ATOM 4602 O O . TRP A 1 608 ? -4.614 -12.174 -5.816 1.00 93.44 608 TRP A O 1
ATOM 4612 N N . GLN A 1 609 ? -5.915 -10.349 -6.003 1.00 89.50 609 GLN A N 1
ATOM 4613 C CA . GLN A 1 609 ? -7.206 -11.029 -6.034 1.00 89.50 609 GLN A CA 1
ATOM 4614 C C . GLN A 1 609 ? -7.748 -11.029 -7.474 1.00 89.50 609 GLN A C 1
ATOM 4616 O O . GLN A 1 609 ? -7.678 -10.014 -8.165 1.00 89.50 609 GLN A O 1
ATOM 4621 N N . ARG A 1 610 ? -8.308 -12.150 -7.953 1.00 86.12 610 ARG A N 1
ATOM 4622 C CA . ARG A 1 610 ? -9.147 -12.130 -9.169 1.00 86.12 610 ARG A CA 1
ATOM 4623 C C . ARG A 1 610 ? -10.486 -11.494 -8.815 1.00 86.12 610 ARG A C 1
ATOM 4625 O O . ARG A 1 610 ? -11.035 -11.844 -7.774 1.00 86.12 610 ARG A O 1
ATOM 4632 N N . ASP A 1 611 ? -10.990 -10.599 -9.655 1.00 81.75 611 ASP A N 1
ATOM 4633 C CA . ASP A 1 611 ? -12.287 -9.945 -9.456 1.00 81.75 611 ASP A CA 1
ATOM 4634 C C . ASP A 1 611 ? -13.379 -11.009 -9.196 1.00 81.75 611 ASP A C 1
ATOM 4636 O O . ASP A 1 611 ? -13.650 -11.819 -10.087 1.00 81.75 611 ASP A O 1
ATOM 4640 N N . PRO A 1 612 ? -13.972 -11.054 -7.986 1.00 74.25 612 PRO A N 1
ATOM 4641 C CA . PRO A 1 612 ? -14.962 -12.065 -7.620 1.00 74.25 612 PRO A CA 1
ATOM 4642 C C . PRO A 1 612 ? -16.363 -11.756 -8.171 1.00 74.25 612 PRO A C 1
ATOM 4644 O O . PRO A 1 612 ? -17.217 -12.636 -8.197 1.00 74.25 612 PRO A O 1
ATOM 4647 N N . LEU A 1 613 ? -16.607 -10.522 -8.621 1.00 73.81 613 LEU A N 1
ATOM 4648 C CA . LEU A 1 613 ? -17.902 -10.045 -9.109 1.00 73.81 613 LEU A CA 1
ATOM 4649 C C . LEU A 1 613 ? -18.049 -10.295 -10.624 1.00 73.81 613 LEU A C 1
ATOM 4651 O O . LEU A 1 613 ? -19.150 -10.534 -11.130 1.00 73.81 613 LEU A O 1
ATOM 4655 N N . LYS A 1 614 ? -16.936 -10.292 -11.374 1.00 70.12 614 LYS A N 1
ATOM 4656 C CA . LYS A 1 614 ? -16.908 -10.636 -12.805 1.00 70.12 614 LYS A CA 1
ATOM 4657 C C . LYS A 1 614 ? -17.007 -12.149 -13.041 1.00 70.12 614 LYS A C 1
ATOM 4659 O O . LYS A 1 614 ? -16.003 -12.858 -13.090 1.00 70.12 614 LYS A O 1
ATOM 4664 N N . LYS A 1 615 ? -18.215 -12.628 -13.361 1.00 56.16 615 LYS A N 1
ATOM 4665 C CA . LYS A 1 615 ? -18.415 -13.963 -13.967 1.00 56.16 615 LYS A CA 1
ATOM 4666 C C . LYS A 1 615 ? -17.545 -14.114 -15.237 1.00 56.16 615 LYS A C 1
ATOM 4668 O O . LYS A 1 615 ? -17.579 -13.213 -16.088 1.00 56.16 615 LYS A O 1
ATOM 4673 N N . PRO A 1 616 ? -16.796 -15.227 -15.405 1.00 53.56 616 PRO A N 1
ATOM 4674 C CA . PRO A 1 616 ? -15.821 -15.393 -16.485 1.00 53.56 616 PRO A CA 1
ATOM 4675 C C . PRO A 1 616 ? -16.474 -15.243 -17.865 1.00 53.56 616 PRO A C 1
ATOM 4677 O O . PRO A 1 616 ? -17.394 -15.971 -18.237 1.00 53.56 616 PRO A O 1
ATOM 4680 N N . HIS A 1 617 ? -16.015 -14.247 -18.622 1.00 44.69 617 HIS A N 1
ATOM 4681 C CA . HIS A 1 617 ? -16.747 -13.729 -19.774 1.00 44.69 617 HIS A CA 1
ATOM 4682 C C . HIS A 1 617 ? -16.496 -14.532 -21.061 1.00 44.69 617 HIS A C 1
ATOM 4684 O O . HIS A 1 617 ? -15.545 -14.281 -21.801 1.00 44.69 617 HIS A O 1
ATOM 4690 N N . ALA A 1 618 ? -17.412 -15.447 -21.384 1.00 40.03 618 ALA A N 1
ATOM 4691 C CA . ALA A 1 618 ? -17.431 -16.212 -22.635 1.00 40.03 618 ALA A CA 1
ATOM 4692 C C . ALA A 1 618 ? -17.874 -15.374 -23.867 1.00 40.03 618 ALA A C 1
ATOM 4694 O O . ALA A 1 618 ? -18.749 -15.775 -24.635 1.00 40.03 618 ALA A O 1
ATOM 4695 N N . GLN A 1 619 ? -17.281 -14.193 -24.078 1.00 44.22 619 GLN A N 1
ATOM 4696 C CA . GLN A 1 619 ? -17.590 -13.329 -25.225 1.00 44.22 619 GLN A CA 1
ATOM 4697 C C . GLN A 1 619 ? -16.795 -13.717 -26.482 1.00 44.22 619 GLN A C 1
ATOM 4699 O O . GLN A 1 619 ? -15.588 -13.486 -26.581 1.00 44.22 619 GLN A O 1
ATOM 4704 N N . ARG A 1 620 ? -17.505 -14.238 -27.491 1.00 41.38 620 ARG A N 1
ATOM 4705 C CA . ARG A 1 620 ? -16.972 -14.535 -28.832 1.00 41.38 620 ARG A CA 1
ATOM 4706 C C . ARG A 1 620 ? -16.694 -13.251 -29.631 1.00 41.38 620 ARG A C 1
ATOM 4708 O O . ARG A 1 620 ? -17.558 -12.769 -30.355 1.00 41.38 620 ARG A O 1
ATOM 4715 N N . GLY A 1 621 ? -15.472 -12.727 -29.532 1.00 43.84 621 GLY A N 1
ATOM 4716 C CA . GLY A 1 621 ? -14.934 -11.729 -30.465 1.00 43.84 621 GLY A CA 1
ATOM 4717 C C . GLY A 1 621 ? -14.227 -12.393 -31.654 1.00 43.84 621 GLY A C 1
ATOM 4718 O O . GLY A 1 621 ? -13.407 -13.287 -31.454 1.00 43.84 621 GLY A O 1
ATOM 4719 N N . GLY A 1 622 ? -14.537 -11.969 -32.882 1.00 41.69 622 GLY A N 1
ATOM 4720 C CA . GLY A 1 622 ? -13.886 -12.459 -34.105 1.00 41.69 622 GLY A CA 1
ATOM 4721 C C . GLY A 1 622 ? -12.588 -11.717 -34.462 1.00 41.69 622 GLY A C 1
ATOM 4722 O O . GLY A 1 622 ? -12.346 -10.602 -34.002 1.00 41.69 622 GLY A O 1
ATOM 4723 N N . GLY A 1 623 ? -11.766 -12.321 -35.326 1.00 64.19 623 GLY A N 1
ATOM 4724 C CA . GLY A 1 623 ? -10.536 -11.717 -35.861 1.00 64.19 623 GLY A CA 1
ATOM 4725 C C . GLY A 1 623 ? -9.335 -11.741 -34.905 1.00 64.19 623 GLY A C 1
ATOM 4726 O O . GLY A 1 623 ? -9.311 -12.493 -33.932 1.00 64.19 623 GLY A O 1
ATOM 4727 N N . TRP A 1 624 ? -8.325 -10.907 -35.185 1.00 48.00 624 TRP A N 1
ATOM 4728 C CA . TRP A 1 624 ? -7.050 -10.848 -34.445 1.00 48.00 624 TRP A CA 1
ATOM 4729 C C . TRP A 1 624 ? -7.214 -10.644 -32.931 1.00 48.00 624 TRP A C 1
ATOM 4731 O O . TRP A 1 624 ? -6.510 -11.278 -32.147 1.00 48.00 624 TRP A O 1
ATOM 4741 N N . ALA A 1 625 ? -8.192 -9.837 -32.508 1.00 47.66 625 ALA A N 1
ATOM 4742 C CA . ALA A 1 625 ? -8.520 -9.658 -31.093 1.00 47.66 625 ALA A CA 1
ATOM 4743 C C . ALA A 1 625 ? -8.943 -10.977 -30.416 1.00 47.66 625 ALA A C 1
ATOM 4745 O O . ALA A 1 625 ? -8.601 -11.208 -29.261 1.00 47.66 625 ALA A O 1
ATOM 4746 N N . GLY A 1 626 ? -9.629 -11.869 -31.141 1.00 54.03 626 GLY A N 1
ATOM 4747 C CA . GLY A 1 626 ? -10.001 -13.207 -30.673 1.00 54.03 626 GLY A CA 1
ATOM 4748 C C . GLY A 1 626 ? -8.830 -14.194 -30.600 1.00 54.03 626 GLY A C 1
ATOM 4749 O O . GLY A 1 626 ? -8.874 -15.123 -29.796 1.00 54.03 626 GLY A O 1
ATOM 4750 N N . LEU A 1 627 ? -7.767 -13.993 -31.391 1.00 54.97 627 LEU A N 1
ATOM 4751 C CA . LEU A 1 627 ? -6.528 -14.773 -31.284 1.00 54.97 627 LEU A CA 1
ATOM 4752 C C . LEU A 1 627 ? -5.719 -14.336 -30.056 1.00 54.97 627 LEU A C 1
ATOM 4754 O O . LEU A 1 627 ? -5.351 -15.176 -29.239 1.00 54.97 627 LEU A O 1
ATOM 4758 N N . LEU A 1 628 ? -5.535 -13.024 -29.873 1.00 55.06 628 LEU A N 1
ATOM 4759 C CA . LEU A 1 628 ? -4.901 -12.460 -28.677 1.00 55.06 628 LEU A CA 1
ATOM 4760 C C . LEU A 1 628 ? -5.656 -12.861 -27.397 1.00 55.06 628 LEU A C 1
ATOM 4762 O O . LEU A 1 628 ? -5.025 -13.245 -26.417 1.00 55.06 628 LEU A O 1
ATOM 4766 N N . ARG A 1 629 ? -6.997 -12.912 -27.428 1.00 60.62 629 ARG A N 1
ATOM 4767 C CA . ARG A 1 629 ? -7.830 -13.395 -26.307 1.00 60.62 629 ARG A CA 1
ATOM 4768 C C . ARG A 1 629 ? -7.643 -14.865 -25.922 1.00 60.62 629 ARG A C 1
ATOM 4770 O O . ARG A 1 629 ? -7.994 -15.231 -24.805 1.00 60.62 629 ARG A O 1
ATOM 4777 N N . LYS A 1 630 ? -7.090 -15.713 -26.797 1.00 60.66 630 LYS A N 1
ATOM 4778 C CA . LYS A 1 630 ? -6.694 -17.087 -26.425 1.00 60.66 630 LYS A CA 1
ATOM 4779 C C . LYS A 1 630 ? -5.369 -17.124 -25.660 1.00 60.66 630 LYS A C 1
ATOM 4781 O O . LYS A 1 630 ? -5.145 -18.056 -24.899 1.00 60.66 630 LYS A O 1
ATOM 4786 N N . ILE A 1 631 ? -4.517 -16.120 -25.863 1.00 64.06 631 ILE A N 1
ATOM 4787 C CA . ILE A 1 631 ? -3.215 -15.967 -25.202 1.00 64.06 631 ILE A CA 1
ATOM 4788 C C . ILE A 1 631 ? -3.366 -15.173 -23.892 1.00 64.06 631 ILE A C 1
ATOM 4790 O O . ILE A 1 631 ? -2.650 -15.442 -22.933 1.00 64.06 631 ILE A O 1
ATOM 4794 N N . GLU A 1 632 ? -4.343 -14.257 -23.821 1.00 65.88 632 GLU A N 1
ATOM 4795 C CA . GLU A 1 632 ? -4.648 -13.388 -22.670 1.00 65.88 632 GLU A CA 1
ATOM 4796 C C . GLU A 1 632 ? -4.567 -14.093 -21.294 1.00 65.88 632 GLU A C 1
ATOM 4798 O O . GLU A 1 632 ? -3.875 -13.557 -20.426 1.00 65.88 632 GLU A O 1
ATOM 4803 N N . PRO A 1 633 ? -5.151 -15.293 -21.060 1.00 67.12 633 PRO A N 1
ATOM 4804 C CA . PRO A 1 633 ? -5.038 -15.975 -19.766 1.00 67.12 633 PRO A CA 1
ATOM 4805 C C . PRO A 1 633 ? -3.589 -16.307 -19.380 1.00 67.12 633 PRO A C 1
ATOM 4807 O O . PRO A 1 633 ? -3.205 -16.118 -18.228 1.00 67.12 633 PRO A O 1
ATOM 4810 N N . GLY A 1 634 ? -2.778 -16.746 -20.349 1.00 72.81 634 GLY A N 1
ATOM 4811 C CA . GLY A 1 634 ? -1.374 -17.134 -20.177 1.00 72.81 634 GLY A CA 1
ATOM 4812 C C . GLY A 1 634 ? -0.405 -15.961 -20.002 1.00 72.81 634 GLY A C 1
ATOM 4813 O O . GLY A 1 634 ? 0.792 -16.185 -19.873 1.00 72.81 634 GLY A O 1
ATOM 4814 N N . VAL A 1 635 ? -0.889 -14.714 -19.973 1.00 80.06 635 VAL A N 1
ATOM 4815 C CA . VAL A 1 635 ? -0.072 -13.524 -19.667 1.00 80.06 635 VAL A CA 1
ATOM 4816 C C . VAL A 1 635 ? -0.594 -12.715 -18.472 1.00 80.06 635 VAL A C 1
ATOM 4818 O O . VAL A 1 635 ? 0.049 -11.747 -18.063 1.00 80.06 635 VAL A O 1
ATOM 4821 N N . GLN A 1 636 ? -1.714 -13.111 -17.848 1.00 81.69 636 GLN A N 1
ATOM 4822 C CA . GLN A 1 636 ? -2.330 -12.355 -16.746 1.00 81.69 636 GLN A CA 1
ATOM 4823 C C . GLN A 1 636 ? -1.405 -12.159 -15.540 1.00 81.69 636 GLN A C 1
ATOM 4825 O O . GLN A 1 636 ? -1.401 -11.064 -14.966 1.00 81.69 636 GLN A O 1
ATOM 4830 N N . LYS A 1 637 ? -0.616 -13.181 -15.169 1.00 89.31 637 LYS A N 1
ATOM 4831 C CA . LYS A 1 637 ? 0.385 -13.079 -14.095 1.00 89.31 637 LYS A CA 1
ATOM 4832 C C . LYS A 1 637 ? 1.466 -12.052 -14.434 1.00 89.31 637 LYS A C 1
ATOM 4834 O O . LYS A 1 637 ? 1.761 -11.197 -13.613 1.00 89.31 637 LYS A O 1
ATOM 4839 N N . TYR A 1 638 ? 2.010 -12.080 -15.648 1.00 89.81 638 TYR A N 1
ATOM 4840 C CA . TYR A 1 638 ? 3.102 -11.190 -16.059 1.00 89.81 638 TYR A CA 1
ATOM 4841 C C . TYR A 1 638 ? 2.656 -9.739 -16.240 1.00 89.81 638 TYR A C 1
ATOM 4843 O O . TYR A 1 638 ? 3.354 -8.820 -15.820 1.00 89.81 638 TYR A O 1
ATOM 4851 N N . LEU A 1 639 ? 1.443 -9.519 -16.748 1.00 87.38 639 LEU A N 1
ATOM 4852 C CA . LEU A 1 639 ? 0.832 -8.191 -16.746 1.00 87.38 639 LEU A CA 1
ATOM 4853 C C . LEU A 1 639 ? 0.595 -7.678 -15.314 1.00 87.38 639 LEU A C 1
ATOM 4855 O O . LEU A 1 639 ? 0.752 -6.489 -15.071 1.00 87.38 639 LEU A O 1
ATOM 4859 N N . ALA A 1 640 ? 0.224 -8.546 -14.364 1.00 89.62 640 ALA A N 1
ATOM 4860 C CA . ALA A 1 640 ? 0.035 -8.160 -12.960 1.00 89.62 640 ALA A CA 1
ATOM 4861 C C . ALA A 1 640 ? 1.380 -7.847 -12.291 1.00 89.62 640 ALA A C 1
ATOM 4863 O O . ALA A 1 640 ? 1.513 -6.848 -11.598 1.00 89.62 640 ALA A O 1
ATOM 4864 N N . MET A 1 641 ? 2.400 -8.649 -12.580 1.00 92.06 641 MET A N 1
ATOM 4865 C CA . MET A 1 641 ? 3.775 -8.468 -12.128 1.00 92.06 641 MET A CA 1
ATOM 4866 C C . MET A 1 641 ? 4.372 -7.125 -12.584 1.00 92.06 641 MET A C 1
ATOM 4868 O O . MET A 1 641 ? 4.942 -6.400 -11.774 1.00 92.06 641 MET A O 1
ATOM 4872 N N . LEU A 1 642 ? 4.187 -6.757 -13.857 1.00 91.00 642 LEU A N 1
ATOM 4873 C CA . LEU A 1 642 ? 4.607 -5.458 -14.398 1.00 91.00 642 LEU A CA 1
ATOM 4874 C C . LEU A 1 642 ? 3.789 -4.299 -13.805 1.00 91.00 642 LEU A C 1
ATOM 4876 O O . LEU A 1 642 ? 4.367 -3.288 -13.408 1.00 91.00 642 LEU A O 1
ATOM 4880 N N . SER A 1 643 ? 2.464 -4.458 -13.682 1.00 90.25 643 SER A N 1
ATOM 4881 C CA . SER A 1 643 ? 1.602 -3.514 -12.953 1.00 90.25 643 SER A CA 1
ATOM 4882 C C . SER A 1 643 ? 2.085 -3.282 -11.520 1.00 90.25 643 SER A C 1
ATOM 4884 O O . SER A 1 643 ? 2.117 -2.143 -11.065 1.00 90.25 643 SER A O 1
ATOM 4886 N N . GLU A 1 644 ? 2.492 -4.339 -10.818 1.00 92.25 644 GLU A N 1
ATOM 4887 C CA . GLU A 1 644 ? 2.960 -4.266 -9.438 1.00 92.25 644 GLU A CA 1
ATOM 4888 C C . GLU A 1 644 ? 4.329 -3.581 -9.327 1.00 92.25 644 GLU A C 1
ATOM 4890 O O . GLU A 1 644 ? 4.496 -2.665 -8.523 1.00 92.25 644 GLU A O 1
ATOM 4895 N N . MET A 1 645 ? 5.292 -3.976 -10.166 1.00 90.75 645 MET A N 1
ATOM 4896 C CA . MET A 1 645 ? 6.660 -3.447 -10.148 1.00 90.75 645 MET A CA 1
ATOM 4897 C C . MET A 1 645 ? 6.737 -1.956 -10.511 1.00 90.75 645 MET A C 1
ATOM 4899 O O . MET A 1 645 ? 7.609 -1.257 -10.005 1.00 90.75 645 MET A O 1
ATOM 4903 N N . PHE A 1 646 ? 5.822 -1.456 -11.348 1.00 90.25 646 PHE A N 1
ATOM 4904 C CA . PHE A 1 646 ? 5.761 -0.044 -11.754 1.00 90.25 646 PHE A CA 1
ATOM 4905 C C . PHE A 1 646 ? 4.621 0.754 -11.092 1.00 90.25 646 PHE A C 1
ATOM 4907 O O . PHE A 1 646 ? 4.370 1.897 -11.474 1.00 90.25 646 PHE A O 1
ATOM 4914 N N . ALA A 1 647 ? 3.931 0.174 -10.103 1.00 90.00 647 ALA A N 1
ATOM 4915 C CA . ALA A 1 647 ? 2.772 0.756 -9.417 1.00 90.00 647 ALA A CA 1
ATOM 4916 C C . ALA A 1 647 ? 1.608 1.210 -10.331 1.00 90.00 647 ALA A C 1
ATOM 4918 O O . ALA A 1 647 ? 0.857 2.140 -10.007 1.00 90.00 647 ALA A O 1
ATOM 4919 N N . TRP A 1 648 ? 1.431 0.557 -11.482 1.00 89.00 648 TRP A N 1
ATOM 4920 C CA . TRP A 1 648 ? 0.319 0.800 -12.397 1.00 89.00 648 TRP A CA 1
ATOM 4921 C C . TRP A 1 648 ? -0.867 -0.111 -12.057 1.00 89.00 648 TRP A C 1
ATOM 4923 O O . TRP A 1 648 ? -1.041 -1.192 -12.623 1.00 89.00 648 TRP A O 1
ATOM 4933 N N . PHE A 1 649 ? -1.708 0.359 -11.136 1.00 90.50 649 PHE A N 1
ATOM 4934 C CA . PHE A 1 649 ? -2.901 -0.341 -10.675 1.00 90.50 649 PHE A CA 1
ATOM 4935 C C . PHE A 1 649 ? -4.155 0.232 -11.366 1.00 90.50 649 PHE A C 1
ATOM 4937 O O . PHE A 1 649 ? -4.475 1.406 -11.159 1.00 90.50 649 PHE A O 1
ATOM 4944 N N . PRO A 1 650 ? -4.863 -0.554 -12.201 1.00 80.62 650 PRO A N 1
ATOM 4945 C CA . PRO A 1 650 ? -6.032 -0.083 -12.955 1.00 80.62 650 PRO A CA 1
ATOM 4946 C C . PRO A 1 650 ? -7.344 -0.053 -12.150 1.00 80.62 650 PRO A C 1
ATOM 4948 O O . PRO A 1 650 ? -8.283 0.624 -12.553 1.00 80.62 650 PRO A O 1
ATOM 4951 N N . GLY A 1 651 ? -7.435 -0.759 -11.019 1.00 84.56 651 GLY A N 1
ATOM 4952 C CA . GLY A 1 651 ? -8.646 -0.809 -10.195 1.00 84.56 651 GLY A CA 1
ATOM 4953 C C . GLY A 1 651 ? -9.763 -1.707 -10.747 1.00 84.56 651 GLY A C 1
ATOM 4954 O O . GLY A 1 651 ? -9.517 -2.826 -11.198 1.00 84.56 651 GLY A O 1
ATOM 4955 N N . LEU A 1 652 ? -11.007 -1.233 -10.652 1.00 81.94 652 LEU A N 1
ATOM 4956 C CA . LEU A 1 652 ? -12.235 -2.041 -10.686 1.00 81.94 652 LEU A CA 1
ATOM 4957 C C . LEU A 1 652 ? -12.524 -2.683 -12.055 1.00 81.94 652 LEU A C 1
ATOM 4959 O O . LEU A 1 652 ? -13.070 -3.781 -12.129 1.00 81.94 652 LEU A O 1
ATOM 4963 N N . ARG A 1 653 ? -12.167 -1.992 -13.145 1.00 77.31 653 ARG A N 1
ATOM 4964 C CA . ARG A 1 653 ? -12.225 -2.388 -14.569 1.00 77.31 653 ARG A CA 1
ATOM 4965 C C . ARG A 1 653 ? -11.539 -3.721 -14.878 1.00 77.31 653 ARG A C 1
ATOM 4967 O O . ARG A 1 653 ? -12.032 -4.530 -15.667 1.00 77.31 653 ARG A O 1
ATOM 4974 N N . ASP A 1 654 ? -10.394 -3.945 -14.255 1.00 80.06 654 ASP A N 1
ATOM 4975 C CA . ASP A 1 654 ? -9.531 -5.089 -14.537 1.00 80.06 654 ASP A CA 1
ATOM 4976 C C . ASP A 1 654 ? -10.124 -6.395 -13.963 1.00 80.06 654 ASP A C 1
ATOM 4978 O O . ASP A 1 654 ? -10.848 -6.353 -12.966 1.00 80.06 654 ASP A O 1
ATOM 4982 N N . PRO A 1 655 ? -9.880 -7.575 -14.563 1.00 78.50 655 PRO A N 1
ATOM 4983 C CA . PRO A 1 655 ? -10.196 -8.865 -13.937 1.00 78.50 655 PRO A CA 1
ATOM 4984 C C . PRO A 1 655 ? -9.329 -9.205 -12.704 1.00 78.50 655 PRO A C 1
ATOM 4986 O O . PRO A 1 655 ? -9.517 -10.267 -12.106 1.00 78.50 655 PRO A O 1
ATOM 4989 N N . ARG A 1 656 ? -8.354 -8.365 -12.333 1.00 86.62 656 ARG A N 1
ATOM 4990 C CA . ARG A 1 656 ? -7.408 -8.569 -11.227 1.00 86.62 656 ARG A CA 1
ATOM 4991 C C . ARG A 1 656 ? -7.299 -7.279 -10.411 1.00 86.62 656 ARG A C 1
ATOM 4993 O O . ARG A 1 656 ? -6.966 -6.226 -10.950 1.00 86.62 656 ARG A O 1
ATOM 5000 N N . TRP A 1 657 ? -7.518 -7.364 -9.106 1.00 90.81 657 TRP A N 1
ATOM 5001 C CA . TRP A 1 657 ? -7.366 -6.246 -8.177 1.00 90.81 657 TRP A CA 1
ATOM 5002 C C . TRP A 1 657 ? -6.111 -6.447 -7.326 1.00 90.81 657 TRP A C 1
ATOM 5004 O O . TRP A 1 657 ? -5.893 -7.539 -6.795 1.00 90.81 657 TRP A O 1
ATOM 5014 N N . TYR A 1 658 ? -5.305 -5.395 -7.167 1.00 93.88 658 TYR A N 1
ATOM 5015 C CA . TYR A 1 658 ? -4.240 -5.369 -6.165 1.00 93.88 658 TYR A CA 1
ATOM 5016 C C . TYR A 1 658 ? -4.782 -4.756 -4.875 1.00 93.88 658 TYR A C 1
ATOM 5018 O O . TYR A 1 658 ? -5.096 -3.561 -4.823 1.00 93.88 658 TYR A O 1
ATOM 5026 N N . VAL A 1 659 ? -4.921 -5.586 -3.847 1.00 94.88 659 VAL A N 1
ATOM 5027 C CA . VAL A 1 659 ? -5.553 -5.227 -2.579 1.00 94.88 659 VAL A CA 1
ATOM 5028 C C . VAL A 1 659 ? -4.497 -5.093 -1.484 1.00 94.88 659 VAL A C 1
ATOM 5030 O O . VAL A 1 659 ? -3.572 -5.900 -1.390 1.00 94.88 659 VAL A O 1
ATOM 5033 N N . SER A 1 660 ? -4.633 -4.065 -0.654 1.00 94.75 660 SER A N 1
ATOM 5034 C CA . SER A 1 660 ? -3.737 -3.768 0.472 1.00 94.75 660 SER A CA 1
ATOM 5035 C C . SER A 1 660 ? -4.529 -3.235 1.677 1.00 94.75 660 SER A C 1
ATOM 5037 O O . SER A 1 660 ? -5.762 -3.212 1.623 1.00 94.75 660 SER A O 1
ATOM 5039 N N . ASP A 1 661 ? -3.822 -2.792 2.722 1.00 95.56 661 ASP A N 1
ATOM 5040 C CA . ASP A 1 661 ? -4.388 -2.300 3.987 1.00 95.56 661 ASP A CA 1
ATOM 5041 C C . ASP A 1 661 ? -5.564 -1.322 3.803 1.00 95.56 661 ASP A C 1
ATOM 5043 O O . ASP A 1 661 ? -5.560 -0.487 2.893 1.00 95.56 661 ASP A O 1
ATOM 5047 N N . GLY A 1 662 ? -6.576 -1.420 4.671 1.00 93.38 662 GLY A N 1
ATOM 5048 C CA . GLY A 1 662 ? -7.725 -0.508 4.660 1.00 93.38 662 GLY A CA 1
ATOM 5049 C C . GLY A 1 662 ? -7.324 0.954 4.878 1.00 93.38 662 GLY A C 1
ATOM 5050 O O . GLY A 1 662 ? -7.880 1.839 4.223 1.00 93.38 662 GLY A O 1
ATOM 5051 N N . GLY A 1 663 ? -6.285 1.199 5.684 1.00 92.19 663 GLY A N 1
ATOM 5052 C CA . GLY A 1 663 ? -5.749 2.522 6.005 1.00 92.19 663 GLY A CA 1
ATOM 5053 C C . GLY A 1 663 ? -5.162 3.278 4.818 1.00 92.19 663 GLY A C 1
ATOM 5054 O O . GLY A 1 663 ? -5.114 4.506 4.829 1.00 92.19 663 GLY A O 1
ATOM 5055 N N . HIS A 1 664 ? -4.836 2.581 3.729 1.00 92.38 664 HIS A N 1
ATOM 5056 C CA . HIS A 1 664 ? -4.493 3.210 2.453 1.00 92.38 664 HIS A CA 1
ATOM 5057 C C . HIS A 1 664 ? -5.683 3.923 1.776 1.00 92.38 664 HIS A C 1
ATOM 5059 O O . HIS A 1 664 ? -5.492 4.635 0.788 1.00 92.38 664 HIS A O 1
ATOM 5065 N N . PHE A 1 665 ? -6.909 3.733 2.277 1.00 93.31 665 PHE A N 1
ATOM 5066 C CA . PHE A 1 665 ? -8.096 4.493 1.888 1.00 93.31 665 PHE A CA 1
ATOM 5067 C C . PHE A 1 665 ? -8.748 5.181 3.097 1.00 93.31 665 PHE A C 1
ATOM 5069 O O . PHE A 1 665 ? -8.879 6.403 3.095 1.00 93.31 665 PHE A O 1
ATOM 5076 N N . ASP A 1 666 ? -9.144 4.430 4.119 1.00 94.31 666 ASP A N 1
ATOM 5077 C CA . ASP A 1 666 ? -9.728 4.935 5.365 1.00 94.31 666 ASP A CA 1
ATOM 5078 C C . ASP A 1 666 ? -9.147 4.135 6.532 1.00 94.31 666 ASP A C 1
ATOM 5080 O O . ASP A 1 666 ? -9.453 2.954 6.679 1.00 94.31 666 ASP A O 1
ATOM 5084 N N . ASN A 1 667 ? -8.304 4.767 7.352 1.00 95.50 667 ASN A N 1
ATOM 5085 C CA . ASN A 1 667 ? -7.723 4.105 8.519 1.00 95.50 667 ASN A CA 1
ATOM 5086 C C . ASN A 1 667 ? -8.728 3.964 9.666 1.00 95.50 667 ASN A C 1
ATOM 5088 O O . ASN A 1 667 ? -8.572 3.073 10.493 1.00 95.50 667 ASN A O 1
ATOM 5092 N N . THR A 1 668 ? -9.769 4.802 9.704 1.00 97.19 668 THR A N 1
ATOM 5093 C CA . THR A 1 668 ? -10.730 4.862 10.814 1.00 97.19 668 THR A CA 1
ATOM 5094 C C . THR A 1 668 ? -11.669 3.656 10.857 1.00 97.19 668 THR A C 1
ATOM 5096 O O . THR A 1 668 ? -12.122 3.267 11.928 1.00 97.19 668 THR A O 1
ATOM 5099 N N . GLY A 1 669 ? -11.985 3.073 9.694 1.00 96.62 669 GLY A N 1
ATOM 5100 C CA . GLY A 1 669 ? -13.021 2.050 9.535 1.00 96.62 669 GLY A CA 1
ATOM 5101 C C . GLY A 1 669 ? -14.453 2.603 9.541 1.00 96.62 669 GLY A C 1
ATOM 5102 O O . GLY A 1 669 ? -15.404 1.844 9.342 1.00 96.62 669 GLY A O 1
ATOM 5103 N N . VAL A 1 670 ? -14.649 3.909 9.736 1.00 98.12 670 VAL A N 1
ATOM 5104 C CA . VAL A 1 670 ? -15.975 4.537 9.834 1.00 98.12 670 VAL A CA 1
ATOM 5105 C C . VAL A 1 670 ? -16.662 4.644 8.464 1.00 98.12 670 VAL A C 1
ATOM 5107 O O . VAL A 1 670 ? -17.893 4.631 8.401 1.00 98.12 670 VAL A O 1
ATOM 5110 N N . TYR A 1 671 ? -15.921 4.655 7.349 1.00 96.06 671 TYR A N 1
ATOM 5111 C CA . TYR A 1 671 ? -16.486 4.790 5.995 1.00 96.06 671 TYR A CA 1
ATOM 5112 C C . TYR A 1 671 ? -17.559 3.732 5.655 1.00 96.06 671 TYR A C 1
ATOM 5114 O O . TYR A 1 671 ? -18.571 4.058 5.031 1.00 96.06 671 TYR A O 1
ATOM 5122 N N . ALA A 1 672 ? -17.391 2.483 6.107 1.00 94.44 672 ALA A N 1
ATOM 5123 C CA . ALA A 1 672 ? -18.363 1.402 5.890 1.00 94.44 672 ALA A CA 1
ATOM 5124 C C . ALA A 1 672 ? -19.598 1.463 6.814 1.00 94.44 672 ALA A C 1
ATOM 5126 O O . ALA A 1 672 ? -20.624 0.845 6.514 1.00 94.44 672 ALA A O 1
ATOM 5127 N N . LEU A 1 673 ? -19.515 2.222 7.915 1.00 95.50 673 LEU A N 1
ATOM 5128 C CA . LEU A 1 673 ? -20.619 2.476 8.848 1.00 95.50 673 LEU A CA 1
ATOM 5129 C C . LEU A 1 673 ? -21.450 3.696 8.421 1.00 95.50 673 LEU A C 1
ATOM 5131 O O . LEU A 1 673 ? -22.675 3.657 8.510 1.00 95.50 673 LEU A O 1
ATOM 5135 N N . LEU A 1 674 ? -20.815 4.738 7.864 1.00 94.50 674 LEU A N 1
ATOM 5136 C CA . LEU A 1 674 ? -21.517 5.885 7.264 1.00 94.50 674 LEU A CA 1
ATOM 5137 C C . LEU A 1 674 ? -22.461 5.446 6.139 1.00 94.50 674 LEU A C 1
ATOM 5139 O O . LEU A 1 674 ? -23.590 5.921 6.040 1.00 94.50 674 LEU A O 1
ATOM 5143 N N . LYS A 1 675 ? -22.024 4.474 5.333 1.00 90.62 675 LYS A N 1
ATOM 5144 C CA . LYS A 1 675 ? -22.820 3.848 4.270 1.00 90.62 675 LYS A CA 1
ATOM 5145 C C . LYS A 1 675 ? -24.123 3.212 4.773 1.00 90.62 675 LYS A C 1
ATOM 5147 O O . LYS A 1 675 ? -25.123 3.221 4.061 1.00 90.62 675 LYS A O 1
ATOM 5152 N N . ARG A 1 676 ? -24.104 2.702 6.009 1.00 90.38 676 ARG A N 1
ATOM 5153 C CA . ARG A 1 676 ? -25.236 2.092 6.732 1.00 90.38 676 ARG A CA 1
ATOM 5154 C C . ARG A 1 676 ? -26.083 3.114 7.500 1.00 90.38 676 ARG A C 1
ATOM 5156 O O . ARG A 1 676 ? -27.066 2.732 8.121 1.00 90.38 676 ARG A O 1
ATOM 5163 N N . ARG A 1 677 ? -25.711 4.402 7.448 1.00 91.62 677 ARG A N 1
ATOM 5164 C CA . ARG A 1 677 ? -26.416 5.548 8.054 1.00 91.62 677 ARG A CA 1
ATOM 5165 C C . ARG A 1 677 ? -26.753 5.344 9.537 1.00 91.62 677 ARG A C 1
ATOM 5167 O O . ARG A 1 677 ? -27.838 5.694 9.994 1.00 91.62 677 ARG A O 1
ATOM 5174 N N . LEU A 1 678 ? -25.825 4.745 10.287 1.00 92.50 678 LEU A N 1
ATOM 5175 C CA . LEU A 1 678 ? -26.053 4.397 11.691 1.00 92.50 678 LEU A CA 1
ATOM 5176 C C . LEU A 1 678 ? -26.262 5.658 12.557 1.00 92.50 678 LEU A C 1
ATOM 5178 O O . LEU A 1 678 ? -25.589 6.672 12.330 1.00 92.50 678 LEU A O 1
ATOM 5182 N N . PRO A 1 679 ? -27.166 5.614 13.557 1.00 93.88 679 PRO A N 1
ATOM 5183 C CA . PRO A 1 679 ? -27.470 6.767 14.396 1.00 93.88 679 PRO A CA 1
ATOM 5184 C C . PRO A 1 679 ? -26.412 6.980 15.484 1.00 93.88 679 PRO A C 1
ATOM 5186 O O . PRO A 1 679 ? -26.203 8.116 15.898 1.00 93.88 679 PRO A O 1
ATOM 5189 N N . LEU A 1 680 ? -25.698 5.930 15.902 1.00 96.56 680 LEU A N 1
ATOM 5190 C CA . LEU A 1 680 ? -24.509 6.036 16.743 1.00 96.56 680 LEU A CA 1
ATOM 5191 C C . LEU A 1 680 ? -23.363 5.205 16.158 1.00 96.56 680 LEU A C 1
ATOM 5193 O O . LEU A 1 680 ? -23.507 4.008 15.896 1.00 96.56 680 LEU A O 1
ATOM 5197 N N . ILE A 1 681 ? -22.215 5.852 15.985 1.00 98.38 681 ILE A N 1
ATOM 5198 C CA . ILE A 1 681 ? -20.935 5.231 15.657 1.00 98.38 681 ILE A CA 1
ATOM 5199 C C . ILE A 1 681 ? -19.956 5.563 16.785 1.00 98.38 681 ILE A C 1
ATOM 5201 O O . ILE A 1 681 ? -19.800 6.726 17.145 1.00 98.38 681 ILE A O 1
ATOM 5205 N N . ILE A 1 682 ? -19.294 4.545 17.325 1.00 98.56 682 ILE A N 1
ATOM 5206 C CA . ILE A 1 682 ? -18.171 4.661 18.258 1.00 98.56 682 ILE A CA 1
ATOM 5207 C C . ILE A 1 682 ? -16.902 4.308 17.477 1.00 98.56 682 ILE A C 1
ATOM 5209 O O . ILE A 1 682 ? -16.908 3.341 16.721 1.00 98.56 682 ILE A O 1
ATOM 5213 N N . MET A 1 683 ? -15.822 5.069 17.625 1.00 98.19 683 MET A N 1
ATOM 5214 C CA . MET A 1 683 ? -14.566 4.895 16.892 1.00 98.19 683 MET A CA 1
ATOM 5215 C C . MET A 1 683 ? -13.372 4.944 17.847 1.00 98.19 683 MET A C 1
ATOM 5217 O O . MET A 1 683 ? -13.264 5.880 18.629 1.00 98.19 683 MET A O 1
ATOM 5221 N N . ALA A 1 684 ? -12.434 4.005 17.730 1.00 98.19 684 ALA A N 1
ATOM 5222 C CA . ALA A 1 684 ? -11.098 4.139 18.315 1.00 98.19 684 ALA A CA 1
ATOM 5223 C C . ALA A 1 684 ? -10.135 4.762 17.287 1.00 98.19 684 ALA A C 1
ATOM 5225 O O . ALA A 1 684 ? -9.984 4.210 16.199 1.00 98.19 684 ALA A O 1
ATOM 5226 N N . ASP A 1 685 ? -9.487 5.888 17.608 1.00 96.81 685 ASP A N 1
ATOM 5227 C CA . ASP A 1 685 ? -8.522 6.572 16.727 1.00 96.81 685 ASP A CA 1
ATOM 5228 C C . ASP A 1 685 ? -7.075 6.128 16.998 1.00 96.81 685 ASP A C 1
ATOM 5230 O O . ASP A 1 685 ? -6.230 6.892 17.464 1.00 96.81 685 ASP A O 1
ATOM 5234 N N . CYS A 1 686 ? -6.774 4.857 16.733 1.00 95.06 686 CYS A N 1
ATOM 5235 C CA . CYS A 1 686 ? -5.463 4.255 16.987 1.00 95.06 686 CYS A CA 1
ATOM 5236 C C . CYS A 1 686 ? -4.416 4.515 15.886 1.00 95.06 686 CYS A C 1
ATOM 5238 O O . CYS A 1 686 ? -3.391 3.821 15.854 1.00 95.06 686 CYS A O 1
ATOM 5240 N N . GLY A 1 687 ? -4.628 5.506 15.008 1.00 89.94 687 GLY A N 1
ATOM 5241 C CA . GLY A 1 687 ? -3.601 6.028 14.094 1.00 89.94 687 GLY A CA 1
ATOM 5242 C C . GLY A 1 687 ? -2.324 6.462 14.836 1.00 89.94 687 GLY A C 1
ATOM 5243 O O . GLY A 1 687 ? -2.313 6.555 16.060 1.00 89.94 687 GLY A O 1
ATOM 5244 N N . ALA A 1 688 ? -1.201 6.641 14.129 1.00 88.56 688 ALA A N 1
ATOM 5245 C CA . ALA A 1 688 ? 0.021 7.187 14.740 1.00 88.56 688 ALA A CA 1
ATOM 5246 C C . ALA A 1 688 ? 0.080 8.694 14.485 1.00 88.56 688 ALA A C 1
ATOM 5248 O O . ALA A 1 688 ? 0.460 9.126 13.398 1.00 88.56 688 ALA A O 1
ATOM 5249 N N . ASP A 1 689 ? -0.309 9.470 15.489 1.00 91.19 689 ASP A N 1
ATOM 5250 C CA . ASP A 1 689 ? -0.524 10.911 15.396 1.00 91.19 689 ASP A CA 1
ATOM 5251 C C . ASP A 1 689 ? 0.206 11.653 16.536 1.00 91.19 689 ASP A C 1
ATOM 5253 O O . ASP A 1 689 ? -0.427 12.220 17.426 1.00 91.19 689 ASP A O 1
ATOM 5257 N N . PRO A 1 690 ? 1.557 11.646 16.553 1.00 88.44 690 PRO A N 1
ATOM 5258 C CA . PRO A 1 690 ? 2.363 12.205 17.649 1.00 88.44 690 PRO A CA 1
ATOM 5259 C C . PRO A 1 690 ? 2.282 13.734 17.773 1.00 88.44 690 PRO A C 1
ATOM 5261 O O . PRO A 1 690 ? 2.860 14.310 18.690 1.00 88.44 690 PRO A O 1
ATOM 5264 N N . THR A 1 691 ? 1.590 14.395 16.846 1.00 87.25 691 THR A N 1
ATOM 5265 C CA . THR A 1 691 ? 1.334 15.840 16.836 1.00 87.25 691 THR A CA 1
ATOM 5266 C C . THR A 1 691 ? -0.151 16.180 16.978 1.00 87.25 691 THR A C 1
ATOM 5268 O O . THR A 1 691 ? -0.490 17.349 16.848 1.00 87.25 691 THR A O 1
ATOM 5271 N N . TYR A 1 692 ? -1.018 15.183 17.208 1.00 89.81 692 TYR A N 1
ATOM 5272 C CA . TYR A 1 692 ? -2.471 15.330 17.373 1.00 89.81 692 TYR A CA 1
ATOM 5273 C C . TYR A 1 692 ? -3.124 16.213 16.290 1.00 89.81 692 TYR A C 1
ATOM 5275 O O . TYR A 1 692 ? -3.933 17.089 16.571 1.00 89.81 692 TYR A O 1
ATOM 5283 N N . VAL A 1 693 ? -2.769 15.976 15.021 1.00 88.25 693 VAL A N 1
ATOM 5284 C CA . VAL A 1 693 ? -3.347 16.687 13.862 1.00 88.25 693 VAL A CA 1
ATOM 5285 C C . VAL A 1 693 ? -4.600 16.003 13.303 1.00 88.25 693 VAL A C 1
ATOM 5287 O O . VAL A 1 693 ? -5.195 16.498 12.349 1.00 88.25 693 VAL A O 1
ATOM 5290 N N . PHE A 1 694 ? -5.000 14.855 13.865 1.00 92.31 694 PHE A N 1
ATOM 5291 C CA . PHE A 1 694 ? -6.219 14.108 13.527 1.00 92.31 694 PHE A CA 1
ATOM 5292 C C . PHE A 1 694 ? -6.362 13.786 12.026 1.00 92.31 694 PHE A C 1
ATOM 5294 O O . PHE A 1 694 ? -7.470 13.704 11.493 1.00 92.31 694 PHE A O 1
ATOM 5301 N N . GLY A 1 695 ? -5.240 13.571 11.329 1.00 90.81 695 GLY A N 1
ATOM 5302 C CA . GLY A 1 695 ? -5.197 13.441 9.867 1.00 90.81 695 GLY A CA 1
ATOM 5303 C C . GLY A 1 695 ? -6.064 12.311 9.294 1.00 90.81 695 GLY A C 1
ATOM 5304 O O . GLY A 1 695 ? -6.645 12.474 8.222 1.00 90.81 695 GLY A O 1
ATOM 5305 N N . ASP A 1 696 ? -6.221 11.198 10.016 1.00 92.81 696 ASP A N 1
ATOM 5306 C CA . ASP A 1 696 ? -7.129 10.110 9.624 1.00 92.81 696 ASP A CA 1
ATOM 5307 C C . ASP A 1 696 ? -8.608 10.523 9.712 1.00 92.81 696 ASP A C 1
ATOM 5309 O O . ASP A 1 696 ? -9.399 10.206 8.820 1.00 92.81 696 ASP A O 1
ATOM 5313 N N . VAL A 1 697 ? -8.974 11.301 10.734 1.00 94.19 697 VAL A N 1
ATOM 5314 C CA . VAL A 1 697 ? -10.329 11.842 10.918 1.00 94.19 697 VAL A CA 1
ATOM 5315 C C . VAL A 1 697 ? -10.612 12.964 9.910 1.00 94.19 697 VAL A C 1
ATOM 5317 O O . VAL A 1 697 ? -11.690 13.001 9.322 1.00 94.19 697 VAL A O 1
ATOM 5320 N N . GLU A 1 698 ? -9.646 13.838 9.621 1.00 92.81 698 GLU A N 1
ATOM 5321 C CA . GLU A 1 698 ? -9.759 14.878 8.585 1.00 92.81 698 GLU A CA 1
ATOM 5322 C C . GLU A 1 698 ? -9.973 14.249 7.193 1.00 92.81 698 GLU A C 1
ATOM 5324 O O . GLU A 1 698 ? -10.887 14.622 6.452 1.00 92.81 698 GLU A O 1
ATOM 5329 N N . ASN A 1 699 ? -9.211 13.196 6.888 1.00 92.12 699 ASN A N 1
ATOM 5330 C CA . ASN A 1 699 ? -9.341 12.373 5.688 1.00 92.12 699 ASN A CA 1
ATOM 5331 C C . ASN A 1 699 ? -10.707 11.651 5.605 1.00 92.12 699 ASN A C 1
ATOM 5333 O O . ASN A 1 699 ? -11.322 11.631 4.532 1.00 92.12 699 ASN A O 1
ATOM 5337 N N . LEU A 1 700 ? -11.221 11.116 6.721 1.00 95.06 700 LEU A N 1
ATOM 5338 C CA . LEU A 1 700 ? -12.574 10.554 6.825 1.00 95.06 700 LEU A CA 1
ATOM 5339 C C . LEU A 1 700 ? -13.647 11.612 6.533 1.00 95.06 700 LEU A C 1
ATOM 5341 O O . LEU A 1 700 ? -14.495 11.385 5.673 1.00 95.06 700 LEU A O 1
ATOM 5345 N N . ILE A 1 701 ? -13.607 12.773 7.198 1.00 94.62 701 ILE A N 1
ATOM 5346 C CA . ILE A 1 701 ? -14.582 13.867 7.026 1.00 94.62 701 ILE A CA 1
ATOM 5347 C C . ILE A 1 701 ? -14.608 14.337 5.566 1.00 94.62 701 ILE A C 1
ATOM 5349 O O . ILE A 1 701 ? -15.678 14.546 4.983 1.00 94.62 701 ILE A O 1
ATOM 5353 N N . ARG A 1 702 ? -13.429 14.450 4.941 1.00 92.62 702 ARG A N 1
ATOM 5354 C CA . ARG A 1 702 ? -13.279 14.805 3.527 1.00 92.62 702 ARG A CA 1
ATOM 5355 C C . ARG A 1 702 ? -13.926 13.764 2.605 1.00 92.62 702 ARG A C 1
ATOM 5357 O O . ARG A 1 702 ? -14.612 14.140 1.657 1.00 92.62 702 ARG A O 1
ATOM 5364 N N . LYS A 1 703 ? -13.752 12.465 2.882 1.00 93.25 703 LYS A N 1
ATOM 5365 C CA . LYS A 1 703 ? -14.382 11.375 2.113 1.00 93.25 703 LYS A CA 1
ATOM 5366 C C . LYS A 1 703 ? -15.889 11.277 2.337 1.00 93.25 703 LYS A C 1
ATOM 5368 O O . LYS A 1 703 ? -16.617 11.144 1.361 1.00 93.25 703 LYS A O 1
ATOM 5373 N N . ALA A 1 704 ? -16.356 11.394 3.579 1.00 94.25 704 ALA A N 1
ATOM 5374 C CA . ALA A 1 704 ? -17.771 11.357 3.948 1.00 94.25 704 ALA A CA 1
ATOM 5375 C C . ALA A 1 704 ? -18.594 12.377 3.142 1.00 94.25 704 ALA A C 1
ATOM 5377 O O . ALA A 1 704 ? -19.620 12.031 2.552 1.00 94.25 704 ALA A O 1
ATOM 5378 N N . ARG A 1 705 ? -18.074 13.607 3.030 1.00 94.12 705 ARG A N 1
ATOM 5379 C CA . ARG A 1 705 ? -18.694 14.697 2.268 1.00 94.12 705 ARG A CA 1
ATOM 5380 C C . ARG A 1 705 ? -18.726 14.444 0.758 1.00 94.12 705 ARG A C 1
ATOM 5382 O O . ARG A 1 705 ? -19.700 14.801 0.113 1.00 94.12 705 ARG A O 1
ATOM 5389 N N . ILE A 1 706 ? -17.673 13.856 0.184 1.00 90.94 706 ILE A N 1
ATOM 5390 C CA . ILE A 1 706 ? -17.573 13.649 -1.273 1.00 90.94 706 ILE A CA 1
ATOM 5391 C C . ILE A 1 706 ? -18.343 12.397 -1.730 1.00 90.94 706 ILE A C 1
ATOM 5393 O O . ILE A 1 706 ? -18.910 12.399 -2.820 1.00 90.94 706 ILE A O 1
ATOM 5397 N N . ASP A 1 707 ? -18.362 11.336 -0.919 1.00 92.25 707 ASP A N 1
ATOM 5398 C CA . ASP A 1 707 ? -18.826 10.007 -1.345 1.00 92.25 707 ASP A CA 1
ATOM 5399 C C . ASP A 1 707 ? -20.259 9.687 -0.888 1.00 92.25 707 ASP A C 1
ATOM 5401 O O . ASP A 1 707 ? -20.952 8.920 -1.556 1.00 92.25 707 ASP A O 1
ATOM 5405 N N . TYR A 1 708 ? -20.710 10.270 0.229 1.00 91.62 708 TYR A N 1
ATOM 5406 C CA . TYR A 1 708 ? -22.025 10.007 0.835 1.00 91.62 708 TYR A CA 1
ATOM 5407 C C . TYR A 1 708 ? -22.867 11.273 1.076 1.00 91.62 708 TYR A C 1
ATOM 5409 O O . TYR A 1 708 ? -23.928 11.180 1.696 1.00 91.62 708 TYR A O 1
ATOM 5417 N N . ASP A 1 709 ? -22.382 12.443 0.637 1.00 92.94 709 ASP A N 1
ATOM 5418 C CA . ASP A 1 709 ? -22.915 13.772 0.994 1.00 92.94 709 ASP A CA 1
ATOM 5419 C C . ASP A 1 709 ? -23.148 13.918 2.515 1.00 92.94 709 ASP A C 1
ATOM 5421 O O . ASP A 1 709 ? -24.134 14.478 2.990 1.00 92.94 709 ASP A O 1
ATOM 5425 N N . ALA A 1 710 ? -22.243 13.324 3.303 1.00 93.50 710 ALA A N 1
ATOM 5426 C CA . ALA A 1 710 ? -22.349 13.255 4.752 1.00 93.50 710 ALA A CA 1
ATOM 5427 C C . ALA A 1 710 ? -21.480 14.334 5.414 1.00 93.50 710 ALA A C 1
ATOM 5429 O O . ALA A 1 710 ? -20.254 14.352 5.266 1.00 93.50 710 ALA A O 1
ATOM 5430 N N . ALA A 1 711 ? -22.112 15.226 6.174 1.00 94.94 711 ALA A N 1
ATOM 5431 C CA . ALA A 1 711 ? -21.435 16.235 6.977 1.00 94.94 711 ALA A CA 1
ATOM 5432 C C . ALA A 1 711 ? -21.214 15.721 8.405 1.00 94.94 711 ALA A C 1
ATOM 5434 O O . ALA A 1 711 ? -22.148 15.245 9.048 1.00 94.94 711 ALA A O 1
ATOM 5435 N N . ILE A 1 712 ? -19.985 15.852 8.903 1.00 95.31 712 ILE A N 1
ATOM 5436 C CA . ILE A 1 712 ? -19.601 15.553 10.286 1.00 95.31 712 ILE A CA 1
ATOM 5437 C C . ILE A 1 712 ? -19.192 16.881 10.931 1.00 95.31 712 ILE A C 1
ATOM 5439 O O . ILE A 1 712 ? -18.351 17.595 10.383 1.00 95.31 712 ILE A O 1
ATOM 5443 N N . GLU A 1 713 ? -19.817 17.230 12.054 1.00 93.81 713 GLU A N 1
ATOM 5444 C CA . GLU A 1 713 ? -19.655 18.513 12.752 1.00 93.81 713 GLU A CA 1
ATOM 5445 C C . GLU A 1 713 ? -19.356 18.256 14.240 1.00 93.81 713 GLU A C 1
ATOM 5447 O O . GLU A 1 713 ? -20.199 17.691 14.940 1.00 93.81 713 GLU A O 1
ATOM 5452 N N . PHE A 1 714 ? -18.176 18.655 14.731 1.00 94.31 714 PHE A N 1
ATOM 5453 C CA . PHE A 1 714 ? -17.810 18.529 16.151 1.00 94.31 714 PHE A CA 1
ATOM 5454 C C . PHE A 1 714 ? -18.620 19.485 17.032 1.00 94.31 714 PHE A C 1
ATOM 5456 O O . PHE A 1 714 ? -18.916 20.614 16.630 1.00 94.31 714 PHE A O 1
ATOM 5463 N N . VAL A 1 715 ? -18.959 19.045 18.245 1.00 92.56 715 VAL A N 1
ATOM 5464 C CA . VAL A 1 715 ? -19.728 19.852 19.204 1.00 92.56 715 VAL A CA 1
ATOM 5465 C C . VAL A 1 715 ? -18.878 20.366 20.367 1.00 92.56 715 VAL A C 1
ATOM 5467 O O . VAL A 1 715 ? -17.796 19.858 20.648 1.00 92.56 715 VAL A O 1
ATOM 5470 N N . SER A 1 716 ? -19.359 21.425 21.014 1.00 89.25 716 SER A N 1
ATOM 5471 C CA . SER A 1 716 ? -18.649 22.172 22.050 1.00 89.25 716 SER A CA 1
ATOM 5472 C C . SER A 1 716 ? -18.487 21.359 23.337 1.00 89.25 716 SER A C 1
ATOM 5474 O O . SER A 1 716 ? -19.502 20.964 23.920 1.00 89.25 716 SER A O 1
ATOM 5476 N N . PRO A 1 717 ? -17.252 21.179 23.851 1.00 86.38 717 PRO A N 1
ATOM 5477 C CA . PRO A 1 717 ? -17.017 20.565 25.152 1.00 86.38 717 PRO A CA 1
ATOM 5478 C C . PRO A 1 717 ? -17.811 21.247 26.264 1.00 86.38 717 PRO A C 1
ATOM 5480 O O . PRO A 1 717 ? -18.444 20.560 27.048 1.00 86.38 717 PRO A O 1
ATOM 5483 N N . ALA A 1 718 ? -17.902 22.582 26.269 1.00 86.62 718 ALA A N 1
ATOM 5484 C CA . ALA A 1 718 ? -18.679 23.314 27.272 1.00 86.62 718 ALA A CA 1
ATOM 5485 C C . ALA A 1 718 ? -20.187 22.990 27.221 1.00 86.62 718 ALA A C 1
ATOM 5487 O O . ALA A 1 718 ? -20.836 22.909 28.264 1.00 86.62 718 ALA A O 1
ATOM 5488 N N . SER A 1 719 ? -20.747 22.749 26.027 1.00 86.19 719 SER A N 1
ATOM 5489 C CA . SER A 1 719 ? -22.118 22.238 25.899 1.00 86.19 719 SER A CA 1
ATOM 5490 C C . SER A 1 719 ? -22.230 20.790 26.385 1.00 86.19 719 SER A C 1
ATOM 5492 O O . SER A 1 719 ? -23.217 20.448 27.028 1.00 86.19 719 SER A O 1
ATOM 5494 N N . LEU A 1 720 ? -21.233 19.940 26.115 1.00 87.00 720 LEU A N 1
ATOM 5495 C CA . LEU A 1 720 ? -21.217 18.549 26.580 1.00 87.00 720 LEU A CA 1
ATOM 5496 C C . LEU A 1 720 ? -21.087 18.447 28.102 1.00 87.00 720 LEU A C 1
ATOM 5498 O O . LEU A 1 720 ? -21.845 17.698 28.709 1.00 87.00 720 LEU A O 1
ATOM 5502 N N . THR A 1 721 ? -20.229 19.243 28.744 1.00 87.50 721 THR A N 1
ATOM 5503 C CA . THR A 1 721 ? -20.126 19.298 30.209 1.00 87.50 721 THR A CA 1
ATOM 5504 C C . THR A 1 721 ? -21.459 19.702 30.848 1.00 87.50 721 THR A C 1
ATOM 5506 O O . THR A 1 721 ? -21.823 19.165 31.890 1.00 87.50 721 THR A O 1
ATOM 5509 N N . ALA A 1 722 ? -22.234 20.583 30.203 1.00 85.94 722 ALA A N 1
ATOM 5510 C CA . ALA A 1 722 ? -23.569 20.972 30.664 1.00 85.94 722 ALA A CA 1
ATOM 5511 C C . ALA A 1 722 ? -24.675 19.925 30.391 1.00 85.94 722 ALA A C 1
ATOM 5513 O O . ALA A 1 722 ? -25.712 19.965 31.050 1.00 85.94 722 ALA A O 1
ATOM 5514 N N . LEU A 1 723 ? -24.479 19.010 29.432 1.00 86.50 723 LEU A N 1
ATOM 5515 C CA . LEU A 1 723 ? -25.473 18.010 29.003 1.00 86.50 723 LEU A CA 1
ATOM 5516 C C . LEU A 1 723 ? -25.242 16.605 29.584 1.00 86.50 723 LEU A C 1
ATOM 5518 O O . LEU A 1 723 ? -26.211 15.897 29.853 1.00 86.50 723 LEU A O 1
ATOM 5522 N N . ALA A 1 724 ? -23.981 16.201 29.750 1.00 85.31 724 ALA A N 1
ATOM 5523 C CA . ALA A 1 724 ? -23.573 14.930 30.348 1.00 85.31 724 ALA A CA 1
ATOM 5524 C C . ALA A 1 724 ? -23.274 15.069 31.852 1.00 85.31 724 ALA A C 1
ATOM 5526 O O . ALA A 1 724 ? -23.575 14.165 32.628 1.00 85.31 724 ALA A O 1
ATOM 5527 N N . GLY A 1 725 ? -22.740 16.223 32.273 1.00 81.62 725 GLY A N 1
ATOM 5528 C CA . GLY A 1 725 ? -22.391 16.502 33.666 1.00 81.62 725 GLY A CA 1
ATOM 5529 C C . GLY A 1 725 ? -21.160 15.745 34.181 1.00 81.62 725 GLY A C 1
ATOM 5530 O O . GLY A 1 725 ? -20.573 14.906 33.498 1.00 81.62 725 GLY A O 1
ATOM 5531 N N . GLY A 1 726 ? -20.781 16.062 35.422 1.00 79.81 726 GLY A N 1
ATOM 5532 C CA . GLY A 1 726 ? -19.755 15.342 36.182 1.00 79.81 726 GLY A CA 1
ATOM 5533 C C . GLY A 1 726 ? -18.388 15.239 35.496 1.00 79.81 726 GLY A C 1
ATOM 5534 O O . GLY A 1 726 ? -17.993 16.099 34.711 1.00 79.81 726 GLY A O 1
ATOM 5535 N N . GLU A 1 727 ? -17.674 14.163 35.822 1.00 81.25 727 GLU A N 1
ATOM 5536 C CA . GLU A 1 727 ? -16.328 13.852 35.318 1.00 81.25 727 GLU A CA 1
ATOM 5537 C C . GLU A 1 727 ? -16.349 13.470 33.829 1.00 81.25 727 GLU A C 1
ATOM 5539 O O . GLU A 1 727 ? -15.519 13.953 33.063 1.00 81.25 727 GLU A O 1
ATOM 5544 N N . LEU A 1 728 ? -17.375 12.731 33.382 1.00 87.00 728 LEU A N 1
ATOM 5545 C CA . LEU A 1 728 ? -17.630 12.424 31.966 1.00 87.00 728 LEU A CA 1
ATOM 5546 C C . LEU A 1 728 ? -17.664 13.696 31.096 1.00 87.00 728 LEU A C 1
ATOM 5548 O O . LEU A 1 728 ? -17.145 13.715 29.981 1.00 87.00 728 LEU A O 1
ATOM 5552 N N . GLY A 1 729 ? -18.229 14.786 31.622 1.00 86.56 729 GLY A N 1
ATOM 5553 C CA . GLY A 1 729 ? -18.250 16.095 30.975 1.00 86.56 729 GLY A CA 1
ATOM 5554 C C . GLY A 1 729 ? -16.874 16.746 30.770 1.00 86.56 729 GLY A C 1
ATOM 5555 O O . GLY A 1 729 ? -16.778 17.663 29.955 1.00 86.56 729 GLY A O 1
ATOM 5556 N N . ALA A 1 730 ? -15.832 16.292 31.474 1.00 87.31 730 ALA A N 1
ATOM 5557 C CA . ALA A 1 730 ? -14.440 16.736 31.343 1.00 87.31 730 ALA A CA 1
ATOM 5558 C C . ALA A 1 730 ? -13.573 15.792 30.481 1.00 87.31 730 ALA A C 1
ATOM 5560 O O . ALA A 1 730 ? -12.485 16.191 30.057 1.00 87.31 730 ALA A O 1
ATOM 5561 N N . CYS A 1 731 ? -14.064 14.585 30.171 1.00 90.75 731 CYS A N 1
ATOM 5562 C CA . CYS A 1 731 ? -13.439 13.664 29.214 1.00 90.75 731 CYS A CA 1
ATOM 5563 C C . CYS A 1 731 ? -13.545 14.149 27.758 1.00 90.75 731 CYS A C 1
ATOM 5565 O O . CYS A 1 731 ? -12.790 13.705 26.895 1.00 90.75 731 CYS A O 1
ATOM 5567 N N . PHE A 1 732 ? -14.488 15.051 27.462 1.00 93.31 732 PHE A N 1
ATOM 5568 C CA . PHE A 1 732 ? -14.739 15.542 26.109 1.00 93.31 732 PHE A CA 1
ATOM 5569 C C . PHE A 1 732 ? -13.842 16.723 25.709 1.00 93.31 732 PHE A C 1
ATOM 5571 O O . PHE A 1 732 ? -13.759 17.727 26.417 1.00 93.31 732 PHE A O 1
ATOM 5578 N N . GLY A 1 733 ? -13.252 16.632 24.515 1.00 91.50 733 GLY A N 1
ATOM 5579 C CA . GLY A 1 733 ? -12.497 17.685 23.836 1.00 91.50 733 GLY A CA 1
ATOM 5580 C C . GLY A 1 733 ? -12.869 17.838 22.354 1.00 91.50 733 GLY A C 1
ATOM 5581 O O . GLY A 1 733 ? -13.822 17.238 21.852 1.00 91.50 733 GLY A O 1
ATOM 5582 N N . THR A 1 734 ? -12.101 18.663 21.642 1.00 89.69 734 THR A N 1
ATOM 5583 C CA . THR A 1 734 ? -12.152 18.844 20.181 1.00 89.69 734 THR A CA 1
ATOM 5584 C C . THR A 1 734 ? -10.779 18.545 19.563 1.00 89.69 734 THR A C 1
ATOM 5586 O O . THR A 1 734 ? -9.787 18.493 20.294 1.00 89.69 734 THR A O 1
ATOM 5589 N N . PRO A 1 735 ? -10.666 18.421 18.223 1.00 88.56 735 PRO A N 1
ATOM 5590 C CA . PRO A 1 735 ? -9.360 18.303 17.566 1.00 88.56 735 PRO A CA 1
ATOM 5591 C C . PRO A 1 735 ? -8.421 19.492 17.831 1.00 88.56 735 PRO A C 1
ATOM 5593 O O . PRO A 1 735 ? -7.212 19.345 17.724 1.00 88.56 735 PRO A O 1
ATOM 5596 N N . ASP A 1 736 ? -8.970 20.657 18.196 1.00 83.56 736 ASP A N 1
ATOM 5597 C CA . ASP A 1 736 ? -8.190 21.853 18.533 1.00 83.56 736 ASP A CA 1
ATOM 5598 C C . ASP A 1 736 ? -7.720 21.857 20.007 1.00 83.56 736 ASP A C 1
ATOM 5600 O O . ASP A 1 736 ? -6.752 22.548 20.334 1.00 83.56 736 ASP A O 1
ATOM 5604 N N . SER A 1 737 ? -8.399 21.133 20.914 1.00 85.75 737 SER A N 1
ATOM 5605 C CA . SER A 1 737 ? -8.124 21.163 22.364 1.00 85.75 737 SER A CA 1
ATOM 5606 C C . SER A 1 737 ? -7.323 19.971 22.890 1.00 85.75 737 SER A C 1
ATOM 5608 O O . SER A 1 737 ? -6.627 20.122 23.891 1.00 85.75 737 SER A O 1
ATOM 5610 N N . ILE A 1 738 ? -7.384 18.815 22.224 1.00 89.00 738 ILE A N 1
ATOM 5611 C CA . ILE A 1 738 ? -6.586 17.634 22.578 1.00 89.00 738 ILE A CA 1
ATOM 5612 C C . ILE A 1 738 ? -5.184 17.798 21.983 1.00 89.00 738 ILE A C 1
ATOM 5614 O O . ILE A 1 738 ? -5.021 17.835 20.766 1.00 89.00 738 ILE A O 1
ATOM 5618 N N . GLN A 1 739 ? -4.181 17.914 22.852 1.00 86.69 739 GLN A N 1
ATOM 5619 C CA . GLN A 1 739 ? -2.790 18.242 22.514 1.00 86.69 739 GLN A CA 1
ATOM 5620 C C . GLN A 1 739 ? -1.822 17.171 23.068 1.00 86.69 739 GLN A C 1
ATOM 5622 O O . GLN A 1 739 ? -2.257 16.317 23.844 1.00 86.69 739 GLN A O 1
ATOM 5627 N N . PRO A 1 740 ? -0.527 17.156 22.683 1.00 85.31 740 PRO A N 1
ATOM 5628 C CA . PRO A 1 740 ? 0.424 16.124 23.118 1.00 85.31 740 PRO A CA 1
ATOM 5629 C C . PRO A 1 740 ? 0.685 16.047 24.632 1.00 85.31 740 PRO A C 1
ATOM 5631 O O . PRO A 1 740 ? 1.143 15.012 25.118 1.00 85.31 740 PRO A O 1
ATOM 5634 N N . GLU A 1 741 ? 0.440 17.126 25.375 1.00 85.25 741 GLU A N 1
ATOM 5635 C CA . GLU A 1 741 ? 0.532 17.177 26.834 1.00 85.25 741 GLU A CA 1
ATOM 5636 C C . GLU A 1 741 ? -0.534 16.305 27.528 1.00 85.25 741 GLU A C 1
ATOM 5638 O O . GLU A 1 741 ? -1.598 16.040 26.970 1.00 85.25 741 GLU A O 1
ATOM 5643 N N . ARG A 1 742 ? -0.272 15.879 28.776 1.00 85.25 742 ARG A N 1
ATOM 5644 C CA . ARG A 1 742 ? -1.271 15.161 29.592 1.00 85.25 742 ARG A CA 1
ATOM 5645 C C . ARG A 1 742 ? -2.476 16.048 29.922 1.00 85.25 742 ARG A C 1
ATOM 5647 O O . ARG A 1 742 ? -2.338 17.262 30.048 1.00 85.25 742 ARG A O 1
ATOM 5654 N N . GLY A 1 743 ? -3.638 15.421 30.089 1.00 85.75 743 GLY A N 1
ATOM 5655 C CA . GLY A 1 743 ? -4.903 16.080 30.423 1.00 85.75 743 GLY A CA 1
ATOM 5656 C C . GLY A 1 743 ? -6.082 15.107 30.353 1.00 85.75 743 GLY A C 1
ATOM 5657 O O . GLY A 1 743 ? -5.920 13.978 29.912 1.00 85.75 743 GLY A O 1
ATOM 5658 N N . SER A 1 744 ? -7.277 15.525 30.771 1.00 85.50 744 SER A N 1
ATOM 5659 C CA . SER A 1 744 ? -8.454 14.639 30.853 1.00 85.50 744 SER A CA 1
ATOM 5660 C C . SER A 1 744 ? -9.158 14.344 29.520 1.00 85.50 744 SER A C 1
ATOM 5662 O O . SER A 1 744 ? -10.105 13.567 29.504 1.00 85.50 744 SER A O 1
ATOM 5664 N N . GLN A 1 745 ? -8.790 15.000 28.415 1.00 91.12 745 GLN A N 1
ATOM 5665 C CA . GLN A 1 745 ? -9.594 14.989 27.186 1.00 91.12 745 GLN A CA 1
ATOM 5666 C C . GLN A 1 745 ? -9.211 13.847 26.235 1.00 91.12 745 GLN A C 1
ATOM 5668 O O . GLN A 1 745 ? -8.393 14.013 25.332 1.00 91.12 745 GLN A O 1
ATOM 5673 N N . SER A 1 746 ? -9.861 12.699 26.415 1.00 92.94 746 SER A N 1
ATOM 5674 C CA . SER A 1 746 ? -9.684 11.478 25.619 1.00 92.94 746 SER A CA 1
ATOM 5675 C C . SER A 1 746 ? -10.840 11.185 24.644 1.00 92.94 746 SER A C 1
ATOM 5677 O O . SER A 1 746 ? -10.677 10.396 23.706 1.00 92.94 746 SER A O 1
ATOM 5679 N N . LEU A 1 747 ? -11.998 11.837 24.809 1.00 95.62 747 LEU A N 1
ATOM 5680 C CA . LEU A 1 747 ? -13.205 11.630 23.999 1.00 95.62 747 LEU A CA 1
ATOM 5681 C C . LEU A 1 747 ? -13.533 12.840 23.112 1.00 95.62 747 LEU A C 1
ATOM 5683 O O . LEU A 1 747 ? -13.348 13.991 23.498 1.00 95.62 747 LEU A O 1
ATOM 5687 N N . LEU A 1 748 ? -14.114 12.596 21.936 1.00 95.81 748 LEU A N 1
ATOM 5688 C CA . LEU A 1 748 ? -14.680 13.628 21.059 1.00 95.81 748 LEU A CA 1
ATOM 5689 C C . LEU A 1 748 ? -16.081 13.214 20.613 1.00 95.81 748 LEU A C 1
ATOM 5691 O O . LEU A 1 748 ? -16.300 12.049 20.284 1.00 95.81 748 LEU A O 1
ATOM 5695 N N . LEU A 1 749 ? -17.016 14.163 20.528 1.00 96.62 749 LEU A N 1
ATOM 5696 C CA . LEU A 1 749 ? -18.341 13.924 19.953 1.00 96.62 749 LEU A CA 1
ATOM 5697 C C . LEU A 1 749 ? -18.582 14.835 18.745 1.00 96.62 749 LEU A C 1
ATOM 5699 O O . LEU A 1 749 ? -18.306 16.037 18.774 1.00 96.62 749 LEU A O 1
ATOM 5703 N N . ALA A 1 750 ? -19.139 14.259 17.687 1.00 96.56 750 ALA A N 1
ATOM 5704 C CA . ALA A 1 750 ? -19.607 14.974 16.509 1.00 96.56 750 ALA A CA 1
ATOM 5705 C C . ALA A 1 750 ? -21.006 14.498 16.107 1.00 96.56 750 ALA A C 1
ATOM 5707 O O . ALA A 1 750 ? -21.354 13.330 16.286 1.00 96.56 750 ALA A O 1
ATOM 5708 N N . ARG A 1 751 ? -21.807 15.382 15.510 1.00 95.62 751 ARG A N 1
ATOM 5709 C CA . ARG A 1 751 ? -23.055 14.993 14.837 1.00 95.62 751 ARG A CA 1
ATOM 5710 C C . ARG A 1 751 ? -22.791 14.662 13.372 1.00 95.62 751 ARG A C 1
ATOM 5712 O O . ARG A 1 751 ? -21.972 15.310 12.723 1.00 95.62 751 ARG A O 1
ATOM 5719 N N . ILE A 1 752 ? -23.510 13.668 12.857 1.00 95.62 752 ILE A N 1
ATOM 5720 C CA . ILE A 1 752 ? -23.461 13.229 11.460 1.00 95.62 752 ILE A CA 1
ATOM 5721 C C . ILE A 1 752 ? -24.791 13.577 10.796 1.00 95.62 752 ILE A C 1
ATOM 5723 O O . ILE A 1 752 ? -25.851 13.168 11.269 1.00 95.62 752 ILE A O 1
ATOM 5727 N N . ARG A 1 753 ? -24.745 14.300 9.681 1.00 94.62 753 ARG A N 1
ATOM 5728 C CA . ARG A 1 753 ? -25.897 14.605 8.829 1.00 94.62 753 ARG A CA 1
ATOM 5729 C C . ARG A 1 753 ? -25.681 13.911 7.491 1.00 94.62 753 ARG A C 1
ATOM 5731 O O . ARG A 1 753 ? -24.757 14.278 6.773 1.00 94.62 753 ARG A O 1
ATOM 5738 N N . TYR A 1 754 ? -26.483 12.897 7.189 1.00 92.44 754 TYR A N 1
ATOM 5739 C CA . TYR A 1 754 ? -26.366 12.113 5.958 1.00 92.44 754 TYR A CA 1
ATOM 5740 C C . TYR A 1 754 ? -27.095 12.800 4.787 1.00 92.44 754 TYR A C 1
ATOM 5742 O O . TYR A 1 754 ? -28.039 13.562 5.008 1.00 92.44 754 TYR A O 1
ATOM 5750 N N . GLY A 1 755 ? -26.695 12.508 3.543 1.00 85.81 755 GLY A N 1
ATOM 5751 C CA . GLY A 1 755 ? -27.249 13.141 2.333 1.00 85.81 755 GLY A CA 1
ATOM 5752 C C . GLY A 1 755 ? -28.739 12.878 2.050 1.00 85.81 755 GLY A C 1
ATOM 5753 O O . GLY A 1 755 ? -29.342 13.559 1.227 1.00 85.81 755 GLY A O 1
ATOM 5754 N N . ASP A 1 756 ? -29.368 11.922 2.741 1.00 84.81 756 ASP A N 1
ATOM 5755 C CA . ASP A 1 756 ? -30.824 11.698 2.720 1.00 84.81 756 ASP A CA 1
ATOM 5756 C C . ASP A 1 756 ? -31.584 12.496 3.802 1.00 84.81 756 ASP A C 1
ATOM 5758 O O . ASP A 1 756 ? -32.792 12.333 3.969 1.00 84.81 756 ASP A O 1
ATOM 5762 N N . GLY A 1 757 ? -30.881 13.348 4.555 1.00 85.94 757 GLY A N 1
ATOM 5763 C CA . GLY A 1 757 ? -31.416 14.114 5.678 1.00 85.94 757 GLY A CA 1
ATOM 5764 C C . GLY A 1 757 ? -31.493 13.335 6.995 1.00 85.94 757 GLY A C 1
ATOM 5765 O O . GLY A 1 757 ? -31.881 13.921 8.010 1.00 85.94 757 GLY A O 1
ATOM 5766 N N . SER A 1 758 ? -31.118 12.048 7.020 1.00 89.50 758 SER A N 1
ATOM 5767 C CA . SER A 1 758 ? -31.048 11.279 8.264 1.00 89.50 758 SER A CA 1
ATOM 5768 C C . SER A 1 758 ? -29.893 11.752 9.161 1.00 89.50 758 SER A C 1
ATOM 5770 O O . SER A 1 758 ? -28.969 12.460 8.741 1.00 89.50 758 SER A O 1
ATOM 5772 N N . ARG A 1 759 ? -29.980 11.410 10.449 1.00 92.69 759 ARG A N 1
ATOM 5773 C CA . ARG A 1 759 ? -29.113 11.925 11.516 1.00 92.69 759 ARG A CA 1
ATOM 5774 C C . ARG A 1 759 ? -28.380 10.786 12.212 1.00 92.69 759 ARG A C 1
ATOM 5776 O O . ARG A 1 759 ? -28.972 9.742 12.465 1.00 92.69 759 ARG A O 1
ATOM 5783 N N . GLY A 1 760 ? -27.142 11.043 12.614 1.00 94.75 760 GLY A N 1
ATOM 5784 C CA . GLY A 1 760 ? -26.384 10.205 13.535 1.00 94.75 760 GLY A CA 1
ATOM 5785 C C . GLY A 1 760 ? -25.421 11.009 14.403 1.00 94.75 760 GLY A C 1
ATOM 5786 O O . GLY A 1 760 ? -25.432 12.244 14.389 1.00 94.75 760 GLY A O 1
ATOM 5787 N N . ALA A 1 761 ? -24.585 10.297 15.149 1.00 97.00 761 ALA A N 1
ATOM 5788 C CA . ALA A 1 761 ? -23.516 10.822 15.985 1.00 97.00 761 ALA A CA 1
ATOM 5789 C C . ALA A 1 761 ? -22.270 9.927 15.885 1.00 97.00 761 ALA A C 1
ATOM 5791 O O . ALA A 1 761 ? -22.381 8.712 15.713 1.00 97.00 761 ALA A O 1
ATOM 5792 N N . LEU A 1 762 ? -21.096 10.544 15.998 1.00 98.12 762 LEU A N 1
ATOM 5793 C CA . LEU A 1 762 ? -19.784 9.907 16.019 1.00 98.12 762 LEU A CA 1
ATOM 5794 C C . LEU A 1 762 ? -19.105 10.232 17.355 1.00 98.12 762 LEU A C 1
ATOM 5796 O O . LEU A 1 762 ? -18.761 11.387 17.601 1.00 98.12 762 LEU A O 1
ATOM 5800 N N . LEU A 1 763 ? -18.923 9.215 18.194 1.00 98.12 763 LEU A N 1
ATOM 5801 C CA . LEU A 1 763 ? -18.099 9.248 19.401 1.00 98.12 763 LEU A CA 1
ATOM 5802 C C . LEU A 1 763 ? -16.708 8.710 19.044 1.00 98.12 763 LEU A C 1
ATOM 5804 O O . LEU A 1 763 ? -16.598 7.585 18.563 1.00 98.12 763 LEU A O 1
ATOM 5808 N N . ILE A 1 764 ? -15.656 9.493 19.264 1.00 98.12 764 ILE A N 1
ATOM 5809 C CA . ILE A 1 764 ? -14.264 9.106 18.998 1.00 98.12 764 ILE A CA 1
ATOM 5810 C C . ILE A 1 764 ? -13.523 8.972 20.328 1.00 98.12 764 ILE A C 1
ATOM 5812 O O . ILE A 1 764 ? -13.601 9.866 21.166 1.00 98.12 764 ILE A O 1
ATOM 5816 N N . VAL A 1 765 ? -12.781 7.879 20.491 1.00 97.88 765 VAL A N 1
ATOM 5817 C CA . VAL A 1 765 ? -11.838 7.622 21.584 1.00 97.88 765 VAL A CA 1
ATOM 5818 C C . VAL A 1 765 ? -10.429 7.820 21.029 1.00 97.88 765 VAL A C 1
ATOM 5820 O O . VAL A 1 765 ? -9.972 7.030 20.198 1.00 97.88 765 VAL A O 1
ATOM 5823 N N . LYS A 1 766 ? -9.743 8.884 21.448 1.00 96.69 766 LYS A N 1
ATOM 5824 C CA . LYS A 1 766 ? -8.370 9.197 21.034 1.00 96.69 766 LYS A CA 1
ATOM 5825 C C . LYS A 1 766 ? -7.400 8.656 22.089 1.00 96.69 766 LYS A C 1
ATOM 5827 O O . LYS A 1 766 ? -7.509 9.066 23.240 1.00 96.69 766 LYS A O 1
ATOM 5832 N N . PRO A 1 767 ? -6.431 7.786 21.741 1.00 95.44 767 PRO A N 1
ATOM 5833 C CA . PRO A 1 767 ? -5.346 7.431 22.649 1.00 95.44 767 PRO A CA 1
ATOM 5834 C C . PRO A 1 767 ? -4.594 8.695 23.073 1.00 95.44 767 PRO A C 1
ATOM 5836 O O . PRO A 1 767 ? -3.944 9.348 22.254 1.00 95.44 767 PRO A O 1
ATOM 5839 N N . HIS A 1 768 ? -4.714 9.037 24.350 1.00 93.69 768 HIS A N 1
ATOM 5840 C CA . HIS A 1 768 ? -4.166 10.232 24.984 1.00 93.69 768 HIS A CA 1
ATOM 5841 C C . HIS A 1 768 ? -3.724 9.876 26.409 1.00 93.69 768 HIS A C 1
ATOM 5843 O O . HIS A 1 768 ? -4.225 8.904 26.971 1.00 93.69 768 HIS A O 1
ATOM 5849 N N . CYS A 1 769 ? -2.748 10.588 26.975 1.00 89.62 769 CYS A N 1
ATOM 5850 C CA . CYS A 1 769 ? -2.246 10.289 28.318 1.00 89.62 769 CYS A CA 1
ATOM 5851 C C . CYS A 1 769 ? -2.992 11.115 29.370 1.00 89.62 769 CYS A C 1
ATOM 5853 O O . CYS A 1 769 ? -2.678 12.288 29.574 1.00 89.62 769 CYS A O 1
ATOM 5855 N N . GLU A 1 770 ? -3.924 10.477 30.072 1.00 83.25 770 GLU A N 1
ATOM 5856 C CA . GLU A 1 770 ? -4.645 11.093 31.187 1.00 83.25 770 GLU A CA 1
ATOM 5857 C C . GLU A 1 770 ? -3.720 11.398 32.385 1.00 83.25 770 GLU A C 1
ATOM 5859 O O . GLU A 1 770 ? -2.582 10.923 32.467 1.00 83.25 770 GLU A O 1
ATOM 5864 N N . GLU A 1 771 ? -4.178 12.256 33.302 1.00 79.44 771 GLU A N 1
ATOM 5865 C CA . GLU A 1 771 ? -3.389 12.647 34.481 1.00 79.44 771 GLU A CA 1
ATOM 5866 C C . GLU A 1 771 ? -3.343 11.541 35.551 1.00 79.44 771 GLU A C 1
ATOM 5868 O O . GLU A 1 771 ? -2.304 11.358 36.186 1.00 79.44 771 GLU A O 1
ATOM 5873 N N . ASP A 1 772 ? -4.432 10.778 35.710 1.00 81.06 772 ASP A N 1
ATOM 5874 C CA . ASP A 1 772 ? -4.586 9.700 36.702 1.00 81.06 772 ASP A CA 1
ATOM 5875 C C . ASP A 1 772 ? -4.408 8.311 36.058 1.00 81.06 772 ASP A C 1
ATOM 5877 O O . ASP A 1 772 ? -5.324 7.494 35.974 1.00 81.06 772 ASP A O 1
ATOM 5881 N N . LEU A 1 773 ? -3.207 8.063 35.526 1.00 81.69 773 LEU A N 1
ATOM 5882 C CA . LEU A 1 773 ? -2.834 6.766 34.953 1.00 81.69 773 LEU A CA 1
ATOM 5883 C C . LEU A 1 773 ? -2.246 5.819 36.019 1.00 81.69 773 LEU A C 1
ATOM 5885 O O . LEU A 1 773 ? -1.480 6.269 36.877 1.00 81.69 773 LEU A O 1
ATOM 5889 N N . PRO A 1 774 ? -2.496 4.494 35.928 1.00 84.88 774 PRO A N 1
ATOM 5890 C CA . PRO A 1 774 ? -1.842 3.494 36.773 1.00 84.88 774 PRO A CA 1
ATOM 5891 C C . PRO A 1 774 ? -0.310 3.623 36.770 1.00 84.88 774 PRO A C 1
ATOM 5893 O O . PRO A 1 774 ? 0.292 3.969 35.754 1.00 84.88 774 PRO A O 1
ATOM 5896 N N . LEU A 1 775 ? 0.330 3.341 37.911 1.00 87.19 775 LEU A N 1
ATOM 5897 C CA . LEU A 1 775 ? 1.754 3.619 38.167 1.00 87.19 775 LEU A CA 1
ATOM 5898 C C . LEU A 1 775 ? 2.714 3.028 37.115 1.00 87.19 775 LEU A C 1
ATOM 5900 O O . LEU A 1 775 ? 3.732 3.636 36.782 1.00 87.19 775 LEU A O 1
ATOM 5904 N N . ASP A 1 776 ? 2.402 1.842 36.607 1.00 86.38 776 ASP A N 1
ATOM 5905 C CA . ASP A 1 776 ? 3.139 1.147 35.557 1.00 86.38 776 ASP A CA 1
ATOM 5906 C C . ASP A 1 776 ? 2.972 1.824 34.187 1.00 86.38 776 ASP A C 1
ATOM 5908 O O . ASP A 1 776 ? 3.976 2.082 33.521 1.00 86.38 776 ASP A O 1
ATOM 5912 N N . VAL A 1 777 ? 1.743 2.199 33.813 1.00 90.75 777 VAL A N 1
ATOM 5913 C CA . VAL A 1 777 ? 1.426 2.922 32.567 1.00 90.75 777 VAL A CA 1
ATOM 5914 C C . VAL A 1 777 ? 2.009 4.339 32.584 1.00 90.75 777 VAL A C 1
ATOM 5916 O O . VAL A 1 777 ? 2.663 4.756 31.628 1.00 90.75 777 VAL A O 1
ATOM 5919 N N . ALA A 1 778 ? 1.844 5.068 33.691 1.00 88.31 778 ALA A N 1
ATOM 5920 C CA . ALA A 1 778 ? 2.426 6.392 33.901 1.00 88.31 778 ALA A CA 1
ATOM 5921 C C . ALA A 1 778 ? 3.961 6.334 33.846 1.00 88.31 778 ALA A C 1
ATOM 5923 O O . ALA A 1 778 ? 4.594 7.096 33.113 1.00 88.31 778 ALA A O 1
ATOM 5924 N N . GLY A 1 779 ? 4.562 5.363 34.543 1.00 90.06 779 GLY A N 1
ATOM 5925 C CA . GLY A 1 779 ? 6.000 5.128 34.508 1.00 90.06 779 GLY A CA 1
ATOM 5926 C C . GLY A 1 779 ? 6.509 4.691 33.131 1.00 90.06 779 GLY A C 1
ATOM 5927 O O . GLY A 1 779 ? 7.638 5.031 32.772 1.00 90.06 779 GLY A O 1
ATOM 5928 N N . TYR A 1 780 ? 5.723 3.948 32.344 1.00 92.12 780 TYR A N 1
ATOM 5929 C CA . TYR A 1 780 ? 6.057 3.618 30.955 1.00 92.12 780 TYR A CA 1
ATOM 5930 C C . TYR A 1 780 ? 6.029 4.870 30.071 1.00 92.12 780 TYR A C 1
ATOM 5932 O O . TYR A 1 780 ? 6.979 5.095 29.320 1.00 92.12 780 TYR A O 1
ATOM 5940 N N . ALA A 1 781 ? 4.998 5.709 30.203 1.00 90.56 781 ALA A N 1
ATOM 5941 C CA . ALA A 1 781 ? 4.872 6.972 29.481 1.00 90.56 781 ALA A CA 1
ATOM 5942 C C . ALA A 1 781 ? 6.029 7.941 29.797 1.00 90.56 781 ALA A C 1
ATOM 5944 O O . ALA A 1 781 ? 6.608 8.514 28.878 1.00 90.56 781 ALA A O 1
ATOM 5945 N N . ASP A 1 782 ? 6.437 8.058 31.067 1.00 88.81 782 ASP A N 1
ATOM 5946 C CA . ASP A 1 782 ? 7.599 8.866 31.479 1.00 88.81 782 ASP A CA 1
ATOM 5947 C C . ASP A 1 782 ? 8.917 8.383 30.836 1.00 88.81 782 ASP A C 1
ATOM 5949 O O . ASP A 1 782 ? 9.800 9.189 30.536 1.00 88.81 782 ASP A O 1
ATOM 5953 N N . ARG A 1 783 ? 9.060 7.068 30.597 1.00 91.31 783 ARG A N 1
ATOM 5954 C CA . ARG A 1 783 ? 10.225 6.479 29.904 1.00 91.31 783 ARG A CA 1
ATOM 5955 C C . ARG A 1 783 ? 10.146 6.582 28.378 1.00 91.31 783 ARG A C 1
ATOM 5957 O O . ARG A 1 783 ? 11.184 6.512 27.722 1.00 91.31 783 ARG A O 1
ATOM 5964 N N . ASN A 1 784 ? 8.949 6.725 27.806 1.00 90.44 784 ASN A N 1
ATOM 5965 C CA . ASN A 1 784 ? 8.697 6.611 26.369 1.00 90.44 784 ASN A CA 1
ATOM 5966 C C . ASN A 1 784 ? 7.925 7.835 25.839 1.00 90.44 784 ASN A C 1
ATOM 5968 O O . ASN A 1 784 ? 6.721 7.732 25.614 1.00 90.44 784 ASN A O 1
ATOM 5972 N N . PRO A 1 785 ? 8.596 8.965 25.529 1.00 85.75 785 PRO A N 1
ATOM 5973 C CA . PRO A 1 785 ? 7.939 10.215 25.113 1.00 85.75 785 PRO A CA 1
ATOM 5974 C C . PRO A 1 785 ? 7.082 10.151 23.836 1.00 85.75 785 PRO A C 1
ATOM 5976 O O . PRO A 1 785 ? 6.419 11.123 23.497 1.00 85.75 785 PRO A O 1
ATOM 5979 N N . GLY A 1 786 ? 7.120 9.039 23.094 1.00 86.50 786 GLY A N 1
ATOM 5980 C CA . GLY A 1 786 ? 6.224 8.796 21.964 1.00 86.50 786 GLY A CA 1
ATOM 5981 C C . GLY A 1 786 ? 4.895 8.131 22.339 1.00 86.50 786 GLY A C 1
ATOM 5982 O O . GLY A 1 786 ? 4.031 8.032 21.477 1.00 86.50 786 GLY A O 1
ATOM 5983 N N . PHE A 1 787 ? 4.721 7.621 23.561 1.00 91.56 787 PHE A N 1
ATOM 5984 C CA . PHE A 1 787 ? 3.487 6.965 24.009 1.00 91.56 787 PHE A CA 1
ATOM 5985 C C . PHE A 1 787 ? 2.378 8.009 24.258 1.00 91.56 787 PHE A C 1
ATOM 5987 O O . PHE A 1 787 ? 2.664 9.038 24.871 1.00 91.56 787 PHE A O 1
ATOM 5994 N N . PRO A 1 788 ? 1.129 7.793 23.793 1.00 92.06 788 PRO A N 1
ATOM 5995 C CA . PRO A 1 788 ? 0.570 6.576 23.186 1.00 92.06 788 PRO A CA 1
ATOM 5996 C C . PRO A 1 788 ? 0.556 6.599 21.641 1.00 92.06 788 PRO A C 1
ATOM 5998 O O . PRO A 1 788 ? -0.119 5.799 20.994 1.00 92.06 788 PRO A O 1
ATOM 6001 N N . GLN A 1 789 ? 1.295 7.524 21.029 1.00 91.88 789 GLN A N 1
ATOM 6002 C CA . GLN A 1 789 ? 1.311 7.812 19.591 1.00 91.88 789 GLN A CA 1
ATOM 6003 C C . GLN A 1 789 ? 2.567 7.256 18.882 1.00 91.88 789 GLN A C 1
ATOM 6005 O O . GLN A 1 789 ? 3.080 7.838 17.923 1.00 91.88 789 GLN A O 1
ATOM 6010 N N . GLN A 1 790 ? 3.092 6.117 19.356 1.00 88.31 790 GLN A N 1
ATOM 6011 C CA . GLN A 1 790 ? 4.315 5.498 18.823 1.00 88.31 790 GLN A CA 1
ATOM 6012 C C . GLN A 1 790 ? 4.147 5.050 17.356 1.00 88.31 790 GLN A C 1
ATOM 6014 O O . GLN A 1 790 ? 3.040 4.888 16.839 1.00 88.31 790 GLN A O 1
ATOM 6019 N N . SER A 1 791 ? 5.260 4.806 16.657 1.00 82.88 791 SER A N 1
ATOM 6020 C CA . SER A 1 791 ? 5.230 4.375 15.251 1.00 82.88 791 SER A CA 1
ATOM 6021 C C . SER A 1 791 ? 4.495 3.041 15.059 1.00 82.88 791 SER A C 1
ATOM 6023 O O . SER A 1 791 ? 4.716 2.083 15.799 1.00 82.88 791 SER A O 1
ATOM 6025 N N . THR A 1 792 ? 3.662 2.948 14.017 1.00 78.81 792 THR A N 1
ATOM 6026 C CA . THR A 1 792 ? 2.996 1.699 13.591 1.00 78.81 792 THR A CA 1
ATOM 6027 C C . THR A 1 792 ? 3.968 0.638 13.064 1.00 78.81 792 THR A C 1
ATOM 6029 O O . THR A 1 792 ? 3.576 -0.512 12.870 1.00 78.81 792 THR A O 1
ATOM 6032 N N . LEU A 1 793 ? 5.237 0.993 12.834 1.00 75.31 793 LEU A N 1
ATOM 6033 C CA . LEU A 1 793 ? 6.254 0.065 12.340 1.00 75.31 793 LEU A CA 1
ATOM 6034 C C . LEU A 1 793 ? 6.721 -0.947 13.403 1.00 75.31 793 LEU A C 1
ATOM 6036 O O . LEU A 1 793 ? 7.248 -1.993 13.023 1.00 75.31 793 LEU A O 1
ATOM 6040 N N . ASN A 1 794 ? 6.504 -0.704 14.707 1.00 77.75 794 ASN A N 1
ATOM 6041 C CA . ASN A 1 794 ? 6.737 -1.748 15.711 1.00 77.75 794 ASN A CA 1
ATOM 6042 C C . ASN A 1 794 ? 5.612 -2.800 15.653 1.00 77.75 794 ASN A C 1
ATOM 6044 O O . ASN A 1 794 ? 4.442 -2.495 15.871 1.00 77.75 794 ASN A O 1
ATOM 6048 N N . GLN A 1 795 ? 5.986 -4.051 15.376 1.00 80.06 795 GLN A N 1
ATOM 6049 C CA . GLN A 1 795 ? 5.101 -5.224 15.377 1.00 80.06 795 GLN A CA 1
ATOM 6050 C C . GLN A 1 795 ? 5.556 -6.307 16.381 1.00 80.06 795 GLN A C 1
ATOM 6052 O O . GLN A 1 795 ? 5.089 -7.443 16.317 1.00 80.06 795 GLN A O 1
ATOM 6057 N N . PHE A 1 796 ? 6.480 -5.974 17.291 1.00 82.38 796 PHE A N 1
ATOM 6058 C CA . PHE A 1 796 ? 7.169 -6.901 18.198 1.00 82.38 796 PHE A CA 1
ATOM 6059 C C . PHE A 1 796 ? 7.065 -6.463 19.667 1.00 82.38 796 PHE A C 1
ATOM 6061 O O . PHE A 1 796 ? 8.071 -6.442 20.382 1.00 82.38 796 PHE A O 1
ATOM 6068 N N . PHE A 1 797 ? 5.850 -6.121 20.106 1.00 86.12 797 PHE A N 1
ATOM 6069 C CA . PHE A 1 797 ? 5.595 -5.554 21.433 1.00 86.12 797 PHE A CA 1
ATOM 6070 C C . PHE A 1 797 ? 6.297 -6.317 22.566 1.00 86.12 797 PHE A C 1
ATOM 6072 O O . PHE A 1 797 ? 6.289 -7.551 22.617 1.00 86.12 797 PHE A O 1
ATOM 6079 N N . SER A 1 798 ? 6.946 -5.576 23.462 1.00 86.94 798 SER A N 1
ATOM 6080 C CA . SER A 1 798 ? 7.331 -6.070 24.783 1.00 86.94 798 SER A CA 1
ATOM 6081 C C . SER A 1 798 ? 6.100 -6.278 25.675 1.00 86.94 798 SER A C 1
ATOM 6083 O O . SER A 1 798 ? 4.988 -5.878 25.336 1.00 86.94 798 SER A O 1
ATOM 6085 N N . GLU A 1 799 ? 6.305 -6.907 26.831 1.00 89.44 799 GLU A N 1
ATOM 6086 C CA . GLU A 1 799 ? 5.267 -7.045 27.855 1.00 89.44 799 GLU A CA 1
ATOM 6087 C C . GLU A 1 799 ? 4.834 -5.666 28.385 1.00 89.44 799 GLU A C 1
ATOM 6089 O O . GLU A 1 799 ? 3.646 -5.371 28.388 1.00 89.44 799 GLU A O 1
ATOM 6094 N N . GLU A 1 800 ? 5.778 -4.762 28.687 1.00 91.75 800 GLU A N 1
ATOM 6095 C CA . GLU A 1 800 ? 5.456 -3.386 29.111 1.00 91.75 800 GLU A CA 1
ATOM 6096 C C . GLU A 1 800 ? 4.730 -2.564 28.026 1.00 91.75 800 GLU A C 1
ATOM 6098 O O . GLU A 1 800 ? 3.837 -1.789 28.361 1.00 91.75 800 GLU A O 1
ATOM 6103 N N . GLU A 1 801 ? 5.046 -2.747 26.735 1.00 93.12 801 GLU A N 1
ATOM 6104 C CA . GLU A 1 801 ? 4.287 -2.133 25.635 1.00 93.12 801 GLU A CA 1
ATOM 6105 C C . GLU A 1 801 ? 2.858 -2.685 25.593 1.00 93.12 801 GLU A C 1
ATOM 6107 O O . GLU A 1 801 ? 1.897 -1.926 25.465 1.00 93.12 801 GLU A O 1
ATOM 6112 N N . TRP A 1 802 ? 2.705 -4.006 25.710 1.00 94.62 802 TRP A N 1
ATOM 6113 C CA . TRP A 1 802 ? 1.403 -4.656 25.621 1.00 94.62 802 TRP A CA 1
ATOM 6114 C C . TRP A 1 802 ? 0.494 -4.266 26.795 1.00 94.62 802 TRP A C 1
ATOM 6116 O O . TRP A 1 802 ? -0.622 -3.805 26.555 1.00 94.62 802 TRP A O 1
ATOM 6126 N N . GLU A 1 803 ? 0.978 -4.357 28.039 1.00 94.75 803 GLU A N 1
ATOM 6127 C CA . GLU A 1 803 ? 0.212 -3.945 29.224 1.00 94.75 803 GLU A CA 1
ATOM 6128 C C . GLU A 1 803 ? -0.166 -2.462 29.155 1.00 94.75 803 GLU A C 1
ATOM 6130 O O . GLU A 1 803 ? -1.331 -2.123 29.356 1.00 94.75 803 GLU A O 1
ATOM 6135 N N . SER A 1 804 ? 0.771 -1.578 28.786 1.00 95.44 804 SER A N 1
ATOM 6136 C CA . SER A 1 804 ? 0.515 -0.130 28.755 1.00 95.44 804 SER A CA 1
ATOM 6137 C C . SER A 1 804 ? -0.579 0.253 27.758 1.00 95.44 804 SER A C 1
ATOM 6139 O O . SER A 1 804 ? -1.435 1.077 28.077 1.00 95.44 804 SER A O 1
ATOM 6141 N N . TYR A 1 805 ? -0.608 -0.355 26.565 1.00 96.12 805 TYR A N 1
ATOM 6142 C CA . TYR A 1 805 ? -1.692 -0.105 25.606 1.00 96.12 805 TYR A CA 1
ATOM 6143 C C . TYR A 1 805 ? -3.009 -0.782 25.994 1.00 96.12 805 TYR A C 1
ATOM 6145 O O . TYR A 1 805 ? -4.066 -0.207 25.731 1.00 96.12 805 TYR A O 1
ATOM 6153 N N . PHE A 1 806 ? -2.975 -1.963 26.620 1.00 96.62 806 PHE A N 1
ATOM 6154 C CA . PHE A 1 806 ? -4.184 -2.647 27.086 1.00 96.62 806 PHE A CA 1
ATOM 6155 C C . PHE A 1 806 ? -4.853 -1.868 28.226 1.00 96.62 806 PHE A C 1
ATOM 6157 O O . PHE A 1 806 ? -6.040 -1.550 28.140 1.00 96.62 806 PHE A O 1
ATOM 6164 N N . HIS A 1 807 ? -4.088 -1.481 29.249 1.00 95.62 807 HIS A N 1
ATOM 6165 C CA . HIS A 1 807 ? -4.593 -0.689 30.367 1.00 95.62 807 HIS A CA 1
ATOM 6166 C C . HIS A 1 807 ? -5.035 0.711 29.938 1.00 95.62 807 HIS A C 1
ATOM 6168 O O . HIS A 1 807 ? -6.088 1.155 30.391 1.00 95.62 807 HIS A O 1
ATOM 6174 N N . LEU A 1 808 ? -4.327 1.371 29.010 1.00 95.75 808 LEU A N 1
ATOM 6175 C CA . LEU A 1 808 ? -4.792 2.646 28.459 1.00 95.75 808 LEU A CA 1
ATOM 6176 C C . LEU A 1 808 ? -6.121 2.488 27.706 1.00 95.75 808 LEU A C 1
ATOM 6178 O O . LEU A 1 808 ? -7.055 3.240 27.958 1.00 95.75 808 LEU A O 1
ATOM 6182 N N . GLY A 1 809 ? -6.247 1.489 26.828 1.00 95.94 809 GLY A N 1
ATOM 6183 C CA . GLY A 1 809 ? -7.513 1.210 26.141 1.00 95.94 809 GLY A CA 1
ATOM 6184 C C . GLY A 1 809 ? -8.661 0.911 27.110 1.00 95.94 809 GLY A C 1
ATOM 6185 O O . GLY A 1 809 ? -9.794 1.320 26.868 1.00 95.94 809 GLY A O 1
ATOM 6186 N N . GLY A 1 810 ? -8.358 0.240 28.226 1.00 95.00 810 GLY A N 1
ATOM 6187 C CA . GLY A 1 810 ? -9.299 -0.005 29.316 1.00 95.00 810 GLY A CA 1
ATOM 6188 C C . GLY A 1 810 ? -9.733 1.272 30.042 1.00 95.00 810 GLY A C 1
ATOM 6189 O O . GLY A 1 810 ? -10.926 1.460 30.263 1.00 95.00 810 GLY A O 1
ATOM 6190 N N . ALA A 1 811 ? -8.789 2.161 30.366 1.00 93.56 811 ALA A N 1
ATOM 6191 C CA . ALA A 1 811 ? -9.063 3.445 31.013 1.00 93.56 811 ALA A CA 1
ATOM 6192 C C . ALA A 1 811 ? -9.937 4.346 30.127 1.00 93.56 811 ALA A C 1
ATOM 6194 O O . ALA A 1 811 ? -11.047 4.693 30.520 1.00 93.56 811 ALA A O 1
ATOM 6195 N N . LEU A 1 812 ? -9.517 4.611 28.883 1.00 94.44 812 LEU A N 1
ATOM 6196 C CA . LEU A 1 812 ? -10.250 5.503 27.968 1.00 94.44 812 LEU A CA 1
ATOM 6197 C C . LEU A 1 812 ? -11.605 4.920 27.509 1.00 94.44 812 LEU A C 1
ATOM 6199 O O . LEU A 1 812 ? -12.447 5.632 26.964 1.00 94.44 812 LEU A O 1
ATOM 6203 N N . GLY A 1 813 ? -11.823 3.615 27.712 1.00 94.94 813 GLY A N 1
ATOM 6204 C CA . GLY A 1 813 ? -13.106 2.947 27.497 1.00 94.94 813 GLY A CA 1
ATOM 6205 C C . GLY A 1 813 ? -14.040 2.943 28.712 1.00 94.94 813 GLY A C 1
ATOM 6206 O O . GLY A 1 813 ? -15.241 2.737 28.537 1.00 94.94 813 GLY A O 1
ATOM 6207 N N . GLN A 1 814 ? -13.529 3.169 29.927 1.00 93.62 814 GLN A N 1
ATOM 6208 C CA . GLN A 1 814 ? -14.305 3.089 31.170 1.00 93.62 814 GLN A CA 1
ATOM 6209 C C . GLN A 1 814 ? -15.471 4.097 31.243 1.00 93.62 814 GLN A C 1
ATOM 6211 O O . GLN A 1 814 ? -16.538 3.681 31.704 1.00 93.62 814 GLN A O 1
ATOM 6216 N N . PRO A 1 815 ? -15.368 5.344 30.731 1.00 93.31 815 PRO A N 1
ATOM 6217 C CA . PRO A 1 815 ? -16.494 6.281 30.727 1.00 93.31 815 PRO A CA 1
ATOM 6218 C C . PRO A 1 815 ? -17.632 5.912 29.762 1.00 93.31 815 PRO A C 1
ATOM 6220 O O . PRO A 1 815 ? -18.684 6.545 29.793 1.00 93.31 815 PRO A O 1
ATOM 6223 N N . ILE A 1 816 ? -17.443 4.929 28.869 1.00 95.81 816 ILE A N 1
ATOM 6224 C CA . ILE A 1 816 ? -18.420 4.579 27.828 1.00 95.81 816 ILE A CA 1
ATOM 6225 C C . ILE A 1 816 ? -19.400 3.541 28.380 1.00 95.81 816 ILE A C 1
ATOM 6227 O O . ILE A 1 816 ? -19.200 2.329 28.266 1.00 95.81 816 ILE A O 1
ATOM 6231 N N . ASP A 1 817 ? -20.455 4.037 29.018 1.00 94.94 817 ASP A N 1
ATOM 6232 C CA . ASP A 1 817 ? -21.464 3.245 29.717 1.00 94.94 817 ASP A CA 1
ATOM 6233 C C . ASP A 1 817 ? -22.826 3.213 28.988 1.00 94.94 817 ASP A C 1
ATOM 6235 O O . ASP A 1 817 ? -22.991 3.671 27.850 1.00 94.94 817 ASP A O 1
ATOM 6239 N N . GLN A 1 818 ? -23.832 2.640 29.655 1.00 93.50 818 GLN A N 1
ATOM 6240 C CA . GLN A 1 818 ? -25.191 2.537 29.132 1.00 93.50 818 GLN A CA 1
ATOM 6241 C C . GLN A 1 818 ? -25.862 3.915 28.951 1.00 93.50 818 GLN A C 1
ATOM 6243 O O . GLN A 1 818 ? -26.624 4.092 27.998 1.00 93.50 818 GLN A O 1
ATOM 6248 N N . ALA A 1 819 ? -25.559 4.904 29.802 1.00 91.31 819 ALA A N 1
ATOM 6249 C CA . ALA A 1 819 ? -26.069 6.265 29.646 1.00 91.31 819 ALA A CA 1
ATOM 6250 C C . ALA A 1 819 ? -25.439 6.977 28.435 1.00 91.31 819 ALA A C 1
ATOM 6252 O O . ALA A 1 819 ? -26.166 7.597 27.655 1.00 91.31 819 ALA A O 1
ATOM 6253 N N . VAL A 1 820 ? -24.127 6.830 28.209 1.00 93.62 820 VAL A N 1
ATOM 6254 C CA . VAL A 1 820 ? -23.454 7.347 27.003 1.00 93.62 820 VAL A CA 1
ATOM 6255 C C . VAL A 1 820 ? -24.086 6.770 25.735 1.00 93.62 820 VAL A C 1
ATOM 6257 O O . VAL A 1 820 ? -24.409 7.527 24.819 1.00 93.62 820 VAL A O 1
ATOM 6260 N N . LEU A 1 821 ? -24.326 5.456 25.672 1.00 94.06 821 LEU A N 1
ATOM 6261 C CA . LEU A 1 821 ? -24.905 4.823 24.479 1.00 94.06 821 LEU A CA 1
ATOM 6262 C C . LEU A 1 821 ? -26.340 5.274 24.161 1.00 94.06 821 LEU A C 1
ATOM 6264 O O . LEU A 1 821 ? -26.709 5.318 22.985 1.00 94.06 821 LEU A O 1
ATOM 6268 N N . ASP A 1 822 ? -27.153 5.594 25.169 1.00 91.44 822 ASP A N 1
ATOM 6269 C CA . ASP A 1 822 ? -28.538 6.033 24.956 1.00 91.44 822 ASP A CA 1
ATOM 6270 C C . ASP A 1 822 ? -28.670 7.557 24.763 1.00 91.44 822 ASP A C 1
ATOM 6272 O O . ASP A 1 822 ? -29.571 7.999 24.045 1.00 91.44 822 ASP A O 1
ATOM 6276 N N . HIS A 1 823 ? -27.756 8.368 25.316 1.00 92.56 823 HIS A N 1
ATOM 6277 C CA . HIS A 1 823 ? -27.825 9.833 25.236 1.00 92.56 823 HIS A CA 1
ATOM 6278 C C . HIS A 1 823 ? -26.860 10.497 24.240 1.00 92.56 823 HIS A C 1
ATOM 6280 O O . HIS A 1 823 ? -27.158 11.611 23.809 1.00 92.56 823 HIS A O 1
ATOM 6286 N N . ALA A 1 824 ? -25.772 9.861 23.785 1.00 93.62 824 ALA A N 1
ATOM 6287 C CA . ALA A 1 824 ? -24.789 10.506 22.895 1.00 93.62 824 ALA A CA 1
ATOM 6288 C C . ALA A 1 824 ? -25.397 11.086 21.602 1.00 93.62 824 ALA A C 1
ATOM 6290 O O . ALA A 1 824 ? -25.011 12.173 21.169 1.00 93.62 824 ALA A O 1
ATOM 6291 N N . PHE A 1 825 ? -26.400 10.424 21.015 1.00 94.12 825 PHE A N 1
ATOM 6292 C CA . PHE A 1 825 ? -27.154 10.972 19.880 1.00 94.12 825 PHE A CA 1
ATOM 6293 C C . PHE A 1 825 ? -27.894 12.271 20.243 1.00 94.12 825 PHE A C 1
ATOM 6295 O O . PHE A 1 825 ? -27.858 13.244 19.490 1.00 94.12 825 PHE A O 1
ATOM 6302 N N . GLN A 1 826 ? -28.541 12.307 21.410 1.00 93.50 826 GLN A N 1
ATOM 6303 C CA . GLN A 1 826 ? -29.271 13.479 21.893 1.00 93.50 826 GLN A CA 1
ATOM 6304 C C . GLN A 1 826 ? -28.303 14.625 22.213 1.00 93.50 826 GLN A C 1
ATOM 6306 O O . GLN A 1 826 ? -28.553 15.758 21.803 1.00 93.50 826 GLN A O 1
ATOM 6311 N N . TRP A 1 827 ? -27.174 14.335 22.868 1.00 94.38 827 TRP A N 1
ATOM 6312 C CA . TRP A 1 827 ? -26.128 15.315 23.166 1.00 94.38 827 TRP A CA 1
ATOM 6313 C C . TRP A 1 827 ? -25.548 15.935 21.888 1.00 94.38 827 TRP A C 1
ATOM 6315 O O . TRP A 1 827 ? -25.544 17.158 21.763 1.00 94.38 827 TRP A O 1
ATOM 6325 N N . ALA A 1 828 ? -25.164 15.123 20.895 1.00 93.88 828 ALA A N 1
ATOM 6326 C CA . ALA A 1 828 ? -24.605 15.599 19.624 1.00 93.88 828 ALA A CA 1
ATOM 6327 C C . ALA A 1 828 ? -25.551 16.535 18.841 1.00 93.88 828 ALA A C 1
ATOM 6329 O O . ALA A 1 828 ? -25.096 17.409 18.103 1.00 93.88 828 ALA A O 1
ATOM 6330 N N . TRP A 1 829 ? -26.868 16.374 18.999 1.00 93.62 829 TRP A N 1
ATOM 6331 C CA . TRP A 1 829 ? -27.875 17.217 18.342 1.00 93.62 829 TRP A CA 1
ATOM 6332 C C . TRP A 1 829 ? -28.435 18.350 19.216 1.00 93.62 829 TRP A C 1
ATOM 6334 O O . TRP A 1 829 ? -29.138 19.209 18.684 1.00 93.62 829 TRP A O 1
ATOM 6344 N N . SER A 1 830 ? -28.096 18.387 20.510 1.00 93.06 830 SER A N 1
ATOM 6345 C CA . SER A 1 830 ? -28.492 19.451 21.452 1.00 93.06 830 SER A CA 1
ATOM 6346 C C . SER A 1 830 ? -27.354 20.425 21.780 1.00 93.06 830 SER A C 1
ATOM 6348 O O . SER A 1 830 ? -27.617 21.556 22.178 1.00 93.06 830 SER A O 1
ATOM 6350 N N . ALA A 1 831 ? -26.099 19.996 21.628 1.00 89.88 831 ALA A N 1
ATOM 6351 C CA . ALA A 1 831 ? -24.912 20.813 21.846 1.00 89.88 831 ALA A CA 1
ATOM 6352 C C . ALA A 1 831 ? -24.651 21.804 20.695 1.00 89.88 831 ALA A C 1
ATOM 6354 O O . ALA A 1 831 ? -25.021 21.569 19.540 1.00 89.88 831 ALA A O 1
ATOM 6355 N N . GLU A 1 832 ? -23.963 22.907 21.001 1.00 89.25 832 GLU A N 1
ATOM 6356 C CA . GLU A 1 832 ? -23.504 23.860 19.986 1.00 89.25 832 GLU A CA 1
ATOM 6357 C C . GLU A 1 832 ? -22.370 23.254 19.146 1.00 89.25 832 GLU A C 1
ATOM 6359 O O . GLU A 1 832 ? -21.536 22.514 19.665 1.00 89.25 832 GLU A O 1
ATOM 6364 N N . VAL A 1 833 ? -22.313 23.568 17.848 1.00 87.44 833 VAL A N 1
ATOM 6365 C CA . VAL A 1 833 ? -21.217 23.129 16.965 1.00 87.44 833 VAL A CA 1
ATOM 6366 C C . VAL A 1 833 ? -20.052 24.105 17.033 1.00 87.44 833 VAL A C 1
ATOM 6368 O O . VAL A 1 833 ? -20.243 25.315 16.921 1.00 87.44 833 VAL A O 1
ATOM 6371 N N . VAL A 1 834 ? -18.839 23.565 17.147 1.00 81.19 834 VAL A N 1
ATOM 6372 C CA . VAL A 1 834 ? -17.597 24.338 17.070 1.00 81.19 834 VAL A CA 1
ATOM 6373 C C . VAL A 1 834 ? -17.142 24.393 15.616 1.00 81.19 834 VAL A C 1
ATOM 6375 O O . VAL A 1 834 ? -16.967 23.362 14.967 1.00 81.19 834 VAL A O 1
ATOM 6378 N N . GLY A 1 835 ? -16.919 25.602 15.100 1.00 62.66 835 GLY A N 1
ATOM 6379 C CA . GLY A 1 835 ? -16.117 25.777 13.892 1.00 62.66 835 GLY A CA 1
ATOM 6380 C C . GLY A 1 835 ? -14.646 25.589 14.248 1.00 62.66 835 GLY A C 1
ATOM 6381 O O . GLY A 1 835 ? -14.129 26.361 15.050 1.00 62.66 835 GLY A O 1
ATOM 6382 N N . THR A 1 836 ? -13.989 24.578 13.677 1.00 54.22 836 THR A N 1
ATOM 6383 C CA . THR A 1 836 ? -12.557 24.315 13.888 1.00 54.22 836 THR A CA 1
ATOM 6384 C C . THR A 1 836 ? -11.725 25.534 13.497 1.00 54.22 836 THR A C 1
ATOM 6386 O O . THR A 1 836 ? -11.850 26.053 12.381 1.00 54.22 836 THR A O 1
ATOM 6389 N N . GLU A 1 837 ? -10.861 26.005 14.397 1.00 43.75 837 GLU A N 1
ATOM 6390 C CA . GLU A 1 837 ? -10.021 27.170 14.122 1.00 43.75 837 GLU A CA 1
ATOM 6391 C C . GLU A 1 837 ? -8.848 26.766 13.224 1.00 43.75 837 GLU A C 1
ATOM 6393 O O . GLU A 1 837 ? -7.768 26.403 13.683 1.00 43.75 837 GLU A O 1
ATOM 6398 N N . VAL A 1 838 ? -9.046 26.897 11.907 1.00 41.69 838 VAL A N 1
ATOM 6399 C CA . VAL A 1 838 ? -8.055 26.590 10.851 1.00 41.69 838 VAL A CA 1
ATOM 6400 C C . VAL A 1 838 ? -6.671 27.214 11.117 1.00 41.69 838 VAL A C 1
ATOM 6402 O O . VAL A 1 838 ? -5.655 26.665 10.701 1.00 41.69 838 VAL A O 1
ATOM 6405 N N . ALA A 1 839 ? -6.611 28.329 11.854 1.00 38.12 839 ALA A N 1
ATOM 6406 C CA . ALA A 1 839 ? -5.373 28.989 12.270 1.00 38.12 839 ALA A CA 1
ATOM 6407 C C . ALA A 1 839 ? -4.530 28.215 13.313 1.00 38.12 839 ALA A C 1
ATOM 6409 O O . ALA A 1 839 ? -3.350 28.520 13.457 1.00 38.12 839 ALA A O 1
ATOM 6410 N N . LYS A 1 840 ? -5.106 27.240 14.035 1.00 40.19 840 LYS A N 1
ATOM 6411 C CA . LYS A 1 840 ? -4.415 26.388 15.027 1.00 40.19 840 LYS A CA 1
ATOM 6412 C C . LYS A 1 840 ? -4.015 25.020 14.473 1.00 40.19 840 LYS A C 1
ATOM 6414 O O . LYS A 1 840 ? -2.970 24.506 14.848 1.00 40.19 840 LYS A O 1
ATOM 6419 N N . LEU A 1 841 ? -4.805 24.467 13.550 1.00 37.88 841 LEU A N 1
ATOM 6420 C CA . LEU A 1 841 ? -4.483 23.217 12.840 1.00 37.88 841 LEU A CA 1
ATOM 6421 C C . LEU A 1 841 ? -3.383 23.392 11.776 1.00 37.88 841 LEU A C 1
ATOM 6423 O O . LEU A 1 841 ? -2.888 22.412 11.219 1.00 37.88 841 LEU A O 1
ATOM 6427 N N . ALA A 1 842 ? -2.974 24.631 11.492 1.00 33.53 842 ALA A N 1
ATOM 6428 C CA . ALA A 1 842 ? -1.751 24.895 10.752 1.00 33.53 842 ALA A CA 1
ATOM 6429 C C . ALA A 1 842 ? -0.533 24.467 11.601 1.00 33.53 842 ALA A C 1
ATOM 6431 O O . ALA A 1 842 ? -0.323 25.043 12.673 1.00 33.53 842 ALA A O 1
ATOM 6432 N N . PRO A 1 843 ? 0.315 23.517 11.149 1.00 37.69 843 PRO A N 1
ATOM 6433 C CA . PRO A 1 843 ? 1.590 23.276 11.817 1.00 37.69 843 PRO A CA 1
ATOM 6434 C C . PRO A 1 843 ? 2.382 24.592 11.820 1.00 37.69 843 PRO A C 1
ATOM 6436 O O . PRO A 1 843 ? 2.366 25.293 10.803 1.00 37.69 843 PRO A O 1
ATOM 6439 N N . PRO A 1 844 ? 3.059 24.951 12.928 1.00 35.97 844 PRO A N 1
ATOM 6440 C CA . PRO A 1 844 ? 3.568 26.302 13.139 1.00 35.97 844 PRO A CA 1
ATOM 6441 C C . PRO A 1 844 ? 4.407 26.764 11.948 1.00 35.97 844 PRO A C 1
ATOM 6443 O O . PRO A 1 844 ? 5.349 26.066 11.552 1.00 35.97 844 PRO A O 1
ATOM 6446 N N . GLU A 1 845 ? 4.053 27.928 11.384 1.00 33.41 845 GLU A N 1
ATOM 6447 C CA . GLU A 1 845 ? 4.674 28.495 10.181 1.00 33.41 845 GLU A CA 1
ATOM 6448 C C . GLU A 1 845 ? 6.139 28.879 10.432 1.00 33.41 845 GLU A C 1
ATOM 6450 O O . GLU A 1 845 ? 6.526 30.040 10.534 1.00 33.41 845 GLU A O 1
ATOM 6455 N N . THR A 1 846 ? 6.993 27.863 10.462 1.00 37.72 846 THR A N 1
ATOM 6456 C CA . THR A 1 846 ? 8.389 27.982 10.071 1.00 37.72 846 THR A CA 1
ATOM 6457 C C . THR A 1 846 ? 8.376 28.281 8.570 1.00 37.72 846 THR A C 1
ATOM 6459 O O . THR A 1 846 ? 8.091 27.373 7.781 1.00 37.72 846 THR A O 1
ATOM 6462 N N . PRO A 1 847 ? 8.613 29.539 8.136 1.00 34.75 847 PRO A N 1
ATOM 6463 C CA . PRO A 1 847 ? 8.437 29.920 6.739 1.00 34.75 847 PRO A CA 1
ATOM 6464 C C . PRO A 1 847 ? 9.344 29.020 5.900 1.00 34.75 847 PRO A C 1
ATOM 6466 O O . PRO A 1 847 ? 10.555 29.015 6.147 1.00 34.75 847 PRO A O 1
ATOM 6469 N N . PRO A 1 848 ? 8.802 28.222 4.955 1.00 31.55 848 PRO A N 1
ATOM 6470 C CA . PRO A 1 848 ? 9.446 26.995 4.507 1.00 31.55 848 PRO A CA 1
ATOM 6471 C C . PRO A 1 848 ? 10.880 27.282 4.094 1.00 31.55 848 PRO A C 1
ATOM 6473 O O . PRO A 1 848 ? 11.112 28.123 3.214 1.00 31.55 848 PRO A O 1
ATOM 6476 N N . SER A 1 849 ? 11.825 26.637 4.790 1.00 42.38 849 SER A N 1
ATOM 6477 C CA . SER A 1 849 ? 13.262 26.867 4.630 1.00 42.38 849 SER A CA 1
ATOM 6478 C C . SER A 1 849 ? 13.628 26.852 3.151 1.00 42.38 849 SER A C 1
ATOM 6480 O O . SER A 1 849 ? 12.970 26.171 2.359 1.00 42.38 849 SER A O 1
ATOM 6482 N N . ARG A 1 850 ? 14.688 27.561 2.745 1.00 39.69 850 ARG A N 1
ATOM 6483 C CA . ARG A 1 850 ? 15.085 27.592 1.326 1.00 39.69 850 ARG A CA 1
ATOM 6484 C C . ARG A 1 850 ? 15.207 26.170 0.755 1.00 39.69 850 ARG A C 1
ATOM 6486 O O . ARG A 1 850 ? 14.731 25.930 -0.344 1.00 39.69 850 ARG A O 1
ATOM 6493 N N . SER A 1 851 ? 15.679 25.213 1.561 1.00 37.00 851 SER A N 1
ATOM 6494 C CA . SER A 1 851 ? 15.668 23.772 1.271 1.00 37.00 851 SER A CA 1
ATOM 6495 C C . SER A 1 851 ? 14.277 23.128 1.119 1.00 37.00 851 SER A C 1
ATOM 6497 O O . SER A 1 851 ? 14.109 22.359 0.184 1.00 37.00 851 SER A O 1
ATOM 6499 N N . ARG A 1 852 ? 13.264 23.430 1.950 1.00 32.66 852 ARG A N 1
ATOM 6500 C CA . ARG A 1 852 ? 11.882 22.918 1.772 1.00 32.66 852 ARG A CA 1
ATOM 6501 C C . ARG A 1 852 ? 11.141 23.579 0.606 1.00 32.66 852 ARG A C 1
ATOM 6503 O O . ARG A 1 852 ? 10.388 22.906 -0.087 1.00 32.66 852 ARG A O 1
ATOM 6510 N N . ARG A 1 853 ? 11.363 24.874 0.357 1.00 40.00 853 ARG A N 1
ATOM 6511 C CA . ARG A 1 853 ? 10.798 25.582 -0.810 1.00 40.00 853 ARG A CA 1
ATOM 6512 C C . ARG A 1 853 ? 11.430 25.107 -2.121 1.00 40.00 853 ARG A C 1
ATOM 6514 O O . ARG A 1 853 ? 10.725 24.943 -3.115 1.00 40.00 853 ARG A O 1
ATOM 6521 N N . ILE A 1 854 ? 12.730 24.803 -2.092 1.00 39.28 854 ILE A N 1
ATOM 6522 C CA . ILE A 1 854 ? 13.404 24.047 -3.149 1.00 39.28 854 ILE A CA 1
ATOM 6523 C C . ILE A 1 854 ? 12.764 22.659 -3.254 1.00 39.28 854 ILE A C 1
ATOM 6525 O O . ILE A 1 854 ? 12.231 22.378 -4.312 1.00 39.28 854 ILE A O 1
ATOM 6529 N N . ALA A 1 855 ? 12.685 21.856 -2.185 1.00 33.31 855 ALA A N 1
ATOM 6530 C CA . ALA A 1 855 ? 12.109 20.502 -2.208 1.00 33.31 855 ALA A CA 1
ATOM 6531 C C . ALA A 1 855 ? 10.694 20.438 -2.816 1.00 33.31 855 ALA A C 1
ATOM 6533 O O . ALA A 1 855 ? 10.456 19.605 -3.677 1.00 33.31 855 ALA A O 1
ATOM 6534 N N . GLY A 1 856 ? 9.777 21.349 -2.470 1.00 29.69 856 GLY A N 1
ATOM 6535 C CA . GLY A 1 856 ? 8.440 21.388 -3.088 1.00 29.69 856 GLY A CA 1
ATOM 6536 C C . GLY A 1 856 ? 8.459 21.702 -4.593 1.00 29.69 856 GLY A C 1
ATOM 6537 O O . GLY A 1 856 ? 7.703 21.117 -5.362 1.00 29.69 856 GLY A O 1
ATOM 6538 N N . THR A 1 857 ? 9.374 22.570 -5.034 1.00 35.72 857 THR A N 1
ATOM 6539 C CA . THR A 1 857 ? 9.595 22.873 -6.464 1.00 35.72 857 THR A CA 1
ATOM 6540 C C . THR A 1 857 ? 10.348 21.731 -7.173 1.00 35.72 857 THR A C 1
ATOM 6542 O O . THR A 1 857 ? 10.151 21.467 -8.360 1.00 35.72 857 THR A O 1
ATOM 6545 N N . VAL A 1 858 ? 11.197 21.024 -6.428 1.00 35.38 858 VAL A N 1
ATOM 6546 C CA . VAL A 1 858 ? 12.040 19.902 -6.853 1.00 35.38 858 VAL A CA 1
ATOM 6547 C C . VAL A 1 858 ? 11.226 18.614 -6.964 1.00 35.38 858 VAL A C 1
ATOM 6549 O O . VAL A 1 858 ? 11.413 17.902 -7.937 1.00 35.38 858 VAL A O 1
ATOM 6552 N N . GLY A 1 859 ? 10.201 18.379 -6.143 1.00 30.56 859 GLY A N 1
ATOM 6553 C CA . GLY A 1 859 ? 9.234 17.291 -6.349 1.00 30.56 859 GLY A CA 1
ATOM 6554 C C . GLY A 1 859 ? 8.570 17.326 -7.737 1.00 30.56 859 GLY A C 1
ATOM 6555 O O . GLY A 1 859 ? 8.350 16.283 -8.348 1.00 30.56 859 GLY A O 1
ATOM 6556 N N . ALA A 1 860 ? 8.342 18.525 -8.288 1.00 37.59 860 ALA A N 1
ATOM 6557 C CA . ALA A 1 860 ? 7.825 18.728 -9.645 1.00 37.59 860 ALA A CA 1
ATOM 6558 C C . ALA A 1 860 ? 8.904 18.740 -10.753 1.00 37.59 860 ALA A C 1
ATOM 6560 O O . ALA A 1 860 ? 8.563 18.710 -11.934 1.00 37.59 860 ALA A O 1
ATOM 6561 N N . SER A 1 861 ? 10.196 18.796 -10.408 1.00 35.09 861 SER A N 1
ATOM 6562 C CA . SER A 1 861 ? 11.309 18.939 -11.368 1.00 35.09 861 SER A CA 1
ATOM 6563 C C . SER A 1 861 ? 12.452 17.923 -11.200 1.00 35.09 861 SER A C 1
ATOM 6565 O O . SER A 1 861 ? 13.413 17.957 -11.966 1.00 35.09 861 SER A O 1
ATOM 6567 N N . LEU A 1 862 ? 12.339 16.960 -10.277 1.00 37.47 862 LEU A N 1
ATOM 6568 C CA . LEU A 1 862 ? 13.358 15.953 -9.939 1.00 37.47 862 LEU A CA 1
ATOM 6569 C C . LEU A 1 862 ? 13.805 15.119 -11.138 1.00 37.47 862 LEU A C 1
ATOM 6571 O O . LEU A 1 862 ? 14.994 14.837 -11.270 1.00 37.47 862 LEU A O 1
ATOM 6575 N N . GLY A 1 863 ? 12.874 14.779 -12.034 1.00 38.41 863 GLY A N 1
ATOM 6576 C CA . GLY A 1 863 ? 13.173 14.050 -13.270 1.00 38.41 863 GLY A CA 1
ATOM 6577 C C . GLY A 1 863 ? 14.136 14.788 -14.208 1.00 38.41 863 GLY A C 1
ATOM 6578 O O . GLY A 1 863 ? 14.808 14.142 -15.002 1.00 38.41 863 GLY A O 1
ATOM 6579 N N . ALA A 1 864 ? 14.246 16.115 -14.088 1.00 36.22 864 ALA A N 1
ATOM 6580 C CA . ALA A 1 864 ? 15.267 16.914 -14.760 1.00 36.22 864 ALA A CA 1
ATOM 6581 C C . ALA A 1 864 ? 16.436 17.245 -13.818 1.00 36.22 864 ALA A C 1
ATOM 6583 O O . ALA A 1 864 ? 17.586 17.070 -14.196 1.00 36.22 864 ALA A O 1
ATOM 6584 N N . GLY A 1 865 ? 16.166 17.683 -12.583 1.00 35.16 865 GLY A N 1
ATOM 6585 C CA . GLY A 1 865 ? 17.188 18.150 -11.641 1.00 35.16 865 GLY A CA 1
ATOM 6586 C C . GLY A 1 865 ? 18.153 17.062 -11.164 1.00 35.16 865 GLY A C 1
ATOM 6587 O O . GLY A 1 865 ? 19.362 17.268 -11.199 1.00 35.16 865 GLY A O 1
ATOM 6588 N N . ALA A 1 866 ? 17.655 15.886 -10.766 1.00 39.09 866 ALA A N 1
ATOM 6589 C CA . ALA A 1 866 ? 18.523 14.780 -10.351 1.00 39.09 866 ALA A CA 1
ATOM 6590 C C . ALA A 1 866 ? 19.311 14.203 -11.536 1.00 39.09 866 ALA A C 1
ATOM 6592 O O . ALA A 1 866 ? 20.480 13.858 -11.380 1.00 39.09 866 ALA A O 1
ATOM 6593 N N . VAL A 1 867 ? 18.701 14.165 -12.726 1.00 40.56 867 VAL A N 1
ATOM 6594 C CA . VAL A 1 867 ? 19.378 13.773 -13.970 1.00 40.56 867 VAL A CA 1
ATOM 6595 C C . VAL A 1 867 ? 20.462 14.786 -14.337 1.00 40.56 867 VAL A C 1
ATOM 6597 O O . VAL A 1 867 ? 21.572 14.376 -14.646 1.00 40.56 867 VAL A O 1
ATOM 6600 N N . LEU A 1 868 ? 20.205 16.093 -14.230 1.00 41.53 868 LEU A N 1
ATOM 6601 C CA . LEU A 1 868 ? 21.201 17.129 -14.508 1.00 41.53 868 LEU A CA 1
ATOM 6602 C C . LEU A 1 868 ? 22.365 17.085 -13.508 1.00 41.53 868 LEU A C 1
ATOM 6604 O O . LEU A 1 868 ? 23.509 17.209 -13.923 1.00 41.53 868 LEU A O 1
ATOM 6608 N N . THR A 1 869 ? 22.107 16.840 -12.219 1.00 46.03 869 THR A N 1
ATOM 6609 C CA . THR A 1 869 ? 23.171 16.657 -11.215 1.00 46.03 869 THR A CA 1
ATOM 6610 C C . THR A 1 869 ? 23.967 15.370 -11.451 1.00 46.03 869 THR A C 1
ATOM 6612 O O . THR A 1 869 ? 25.186 15.385 -11.313 1.00 46.03 869 THR A O 1
ATOM 6615 N N . ALA A 1 870 ? 23.321 14.270 -11.852 1.00 42.38 870 ALA A N 1
ATOM 6616 C CA . ALA A 1 870 ? 24.010 13.030 -12.215 1.00 42.38 870 ALA A CA 1
ATOM 6617 C C . ALA A 1 870 ? 24.844 13.185 -13.500 1.00 42.38 870 ALA A C 1
ATOM 6619 O O . ALA A 1 870 ? 25.968 12.697 -13.559 1.00 42.38 870 ALA A O 1
ATOM 6620 N N . LEU A 1 871 ? 24.336 13.918 -14.497 1.00 45.16 871 LEU A N 1
ATOM 6621 C CA . LEU A 1 871 ? 25.075 14.291 -15.706 1.00 45.16 871 LEU A CA 1
ATOM 6622 C C . LEU A 1 871 ? 26.232 15.246 -15.395 1.00 45.16 871 LEU A C 1
ATOM 6624 O O . LEU A 1 871 ? 27.289 15.103 -15.994 1.00 45.16 871 LEU A O 1
ATOM 6628 N N . LEU A 1 872 ? 26.074 16.180 -14.452 1.00 47.97 872 LEU A N 1
ATOM 6629 C CA . LEU A 1 872 ? 27.143 17.089 -14.029 1.00 47.97 872 LEU A CA 1
ATOM 6630 C C . LEU A 1 872 ? 28.239 16.347 -13.254 1.00 47.97 872 LEU A C 1
ATOM 6632 O O . LEU A 1 872 ? 29.413 16.568 -13.517 1.00 47.97 872 LEU A O 1
ATOM 6636 N N . ALA A 1 873 ? 27.874 15.435 -12.349 1.00 48.69 873 ALA A N 1
ATOM 6637 C CA . ALA A 1 873 ? 28.833 14.583 -11.647 1.00 48.69 873 ALA A CA 1
ATOM 6638 C C . ALA A 1 873 ? 29.534 13.604 -12.608 1.00 48.69 873 ALA A C 1
ATOM 6640 O O . ALA A 1 873 ? 30.741 13.404 -12.508 1.00 48.69 873 ALA A O 1
ATOM 6641 N N . GLY A 1 874 ? 28.800 13.044 -13.578 1.00 41.69 874 GLY A N 1
ATOM 6642 C CA . GLY A 1 874 ? 29.360 12.228 -14.656 1.00 41.69 874 GLY A CA 1
ATOM 6643 C C . GLY A 1 874 ? 30.300 13.020 -15.569 1.00 41.69 874 GLY A C 1
ATOM 6644 O O . GLY A 1 874 ? 31.372 12.526 -15.900 1.00 41.69 874 GLY A O 1
ATOM 6645 N N . TRP A 1 875 ? 29.953 14.267 -15.908 1.00 55.41 875 TRP A N 1
ATOM 6646 C CA . TRP A 1 875 ? 30.833 15.193 -16.628 1.00 55.41 875 TRP A CA 1
ATOM 6647 C C . TRP A 1 875 ? 32.089 15.488 -15.811 1.00 55.41 875 TRP A C 1
ATOM 6649 O O . TRP A 1 875 ? 33.184 15.363 -16.335 1.00 55.41 875 TRP A O 1
ATOM 6659 N N . GLN A 1 876 ? 31.961 15.842 -14.531 1.00 56.94 876 GLN A N 1
ATOM 6660 C CA . GLN A 1 876 ? 33.104 16.142 -13.661 1.00 56.94 876 GLN A CA 1
ATOM 6661 C C . GLN A 1 876 ? 34.034 14.934 -13.485 1.00 56.94 876 GLN A C 1
ATOM 6663 O O . GLN A 1 876 ? 35.248 15.107 -13.461 1.00 56.94 876 GLN A O 1
ATOM 6668 N N . ALA A 1 877 ? 33.488 13.715 -13.428 1.00 50.19 877 ALA A N 1
ATOM 6669 C CA . ALA A 1 877 ? 34.282 12.490 -13.454 1.00 50.19 877 ALA A CA 1
ATOM 6670 C C . ALA A 1 877 ? 34.985 12.278 -14.810 1.00 50.19 877 ALA A C 1
ATOM 6672 O O . ALA A 1 877 ? 36.150 11.896 -14.828 1.00 50.19 877 ALA A O 1
ATOM 6673 N N . LEU A 1 878 ? 34.316 12.568 -15.933 1.00 54.50 878 LEU A N 1
ATOM 6674 C CA . LEU A 1 878 ? 34.898 12.530 -17.283 1.00 54.50 878 LEU A CA 1
ATOM 6675 C C . LEU A 1 878 ? 35.998 13.583 -17.494 1.00 54.50 878 LEU A C 1
ATOM 6677 O O . LEU A 1 878 ? 37.026 13.261 -18.080 1.00 54.50 878 LEU A O 1
ATOM 6681 N N . ASP A 1 879 ? 35.817 14.813 -17.011 1.00 62.53 879 ASP A N 1
ATOM 6682 C CA . ASP A 1 879 ? 36.828 15.877 -17.089 1.00 62.53 879 ASP A CA 1
ATOM 6683 C C . ASP A 1 879 ? 38.035 15.553 -16.202 1.00 62.53 879 ASP A C 1
ATOM 6685 O O . ASP A 1 879 ? 39.163 15.625 -16.678 1.00 62.53 879 ASP A O 1
ATOM 6689 N N . ALA A 1 880 ? 37.824 15.105 -14.959 1.00 63.59 880 ALA A N 1
ATOM 6690 C CA . ALA A 1 880 ? 38.920 14.667 -14.093 1.00 63.59 880 ALA A CA 1
ATOM 6691 C C . ALA A 1 880 ? 39.653 13.430 -14.652 1.00 63.59 880 ALA A C 1
ATOM 6693 O O . ALA A 1 880 ? 40.869 13.308 -14.501 1.00 63.59 880 ALA A O 1
ATOM 6694 N N . HIS A 1 881 ? 38.938 12.525 -15.331 1.00 64.38 881 HIS A N 1
ATOM 6695 C CA . HIS A 1 881 ? 39.547 11.388 -16.019 1.00 64.38 881 HIS A CA 1
ATOM 6696 C C . HIS A 1 881 ? 40.408 11.842 -17.204 1.00 64.38 881 HIS A C 1
ATOM 6698 O O . HIS A 1 881 ? 41.546 11.390 -17.299 1.00 64.38 881 HIS A O 1
ATOM 6704 N N . ARG A 1 882 ? 39.917 12.766 -18.042 1.00 67.62 882 ARG A N 1
ATOM 6705 C CA . ARG A 1 882 ? 40.680 13.381 -19.145 1.00 67.62 882 ARG A CA 1
ATOM 6706 C C . ARG A 1 882 ? 41.883 14.179 -18.657 1.00 67.62 882 ARG A C 1
ATOM 6708 O O . ARG A 1 882 ? 42.933 14.152 -19.285 1.00 67.62 882 ARG A O 1
ATOM 6715 N N . GLU A 1 883 ? 41.747 14.902 -17.548 1.00 72.75 883 GLU A N 1
ATOM 6716 C CA . GLU A 1 883 ? 42.855 15.663 -16.971 1.00 72.75 883 GLU A CA 1
ATOM 6717 C C . GLU A 1 883 ? 43.950 14.728 -16.444 1.00 72.75 883 GLU A C 1
ATOM 6719 O O . GLU A 1 883 ? 45.130 15.006 -16.656 1.00 72.75 883 GLU A O 1
ATOM 6724 N N . LYS A 1 884 ? 43.584 13.570 -15.872 1.00 72.44 884 LYS A N 1
ATOM 6725 C CA . LYS A 1 884 ? 44.552 12.501 -15.597 1.00 72.44 884 LYS A CA 1
ATOM 6726 C C . LYS A 1 884 ? 45.137 11.913 -16.889 1.00 72.44 884 LYS A C 1
ATOM 6728 O O . LYS A 1 884 ? 46.347 11.759 -16.975 1.00 72.44 884 LYS A O 1
ATOM 6733 N N . GLU A 1 885 ? 44.309 11.619 -17.889 1.00 66.12 885 GLU A N 1
ATOM 6734 C CA . GLU A 1 885 ? 44.729 11.030 -19.170 1.00 66.12 885 GLU A CA 1
ATOM 6735 C C . GLU A 1 885 ? 45.808 11.887 -19.861 1.00 66.12 885 GLU A C 1
ATOM 6737 O O . GLU A 1 885 ? 46.874 11.384 -20.211 1.00 66.12 885 GLU A O 1
ATOM 6742 N N . MET A 1 886 ? 45.598 13.208 -19.929 1.00 75.81 886 MET A N 1
ATOM 6743 C CA . MET A 1 886 ? 46.588 14.169 -20.433 1.00 75.81 886 MET A CA 1
ATOM 6744 C C . MET A 1 886 ? 47.872 14.214 -19.585 1.00 75.81 886 MET A C 1
ATOM 6746 O O . MET A 1 886 ? 48.961 14.381 -20.135 1.00 75.81 886 MET A O 1
ATOM 6750 N N . GLN A 1 887 ? 47.777 14.065 -18.258 1.00 78.69 887 GLN A N 1
ATOM 6751 C CA . GLN A 1 887 ? 48.954 14.004 -17.380 1.00 78.69 887 GLN A CA 1
ATOM 6752 C C . GLN A 1 887 ? 49.761 12.717 -17.599 1.00 78.69 887 GLN A C 1
ATOM 6754 O O . GLN A 1 887 ? 50.989 12.786 -17.681 1.00 78.69 887 GLN A O 1
ATOM 6759 N N . SER A 1 888 ? 49.101 11.566 -17.744 1.00 73.62 888 SER A N 1
ATOM 6760 C CA . SER A 1 888 ? 49.768 10.281 -17.983 1.00 73.62 888 SER A CA 1
ATOM 6761 C C . SER A 1 888 ? 50.360 10.189 -19.398 1.00 73.62 888 SER A C 1
ATOM 6763 O O . SER A 1 888 ? 51.477 9.692 -19.541 1.00 73.62 888 SER A O 1
ATOM 6765 N N . GLN A 1 889 ? 49.715 10.771 -20.421 1.00 79.56 889 GLN A N 1
ATOM 6766 C CA . GLN A 1 889 ? 50.294 10.898 -21.769 1.00 79.56 889 GLN A CA 1
ATOM 6767 C C . GLN A 1 889 ? 51.520 11.829 -21.787 1.00 79.56 889 GLN A C 1
ATOM 6769 O O . GLN A 1 889 ? 52.556 11.484 -22.357 1.00 79.56 889 GLN A O 1
ATOM 6774 N N . ALA A 1 890 ? 51.460 12.982 -21.107 1.00 81.38 890 ALA A N 1
ATOM 6775 C CA . ALA A 1 890 ? 52.613 13.879 -20.981 1.00 81.38 890 ALA A CA 1
ATOM 6776 C C . ALA A 1 890 ? 53.777 13.231 -20.201 1.00 81.38 890 ALA A C 1
ATOM 6778 O O . ALA A 1 890 ? 54.946 13.405 -20.560 1.00 81.38 890 ALA A O 1
ATOM 6779 N N . ALA A 1 891 ? 53.467 12.444 -19.163 1.00 79.88 891 ALA A N 1
ATOM 6780 C CA . ALA A 1 891 ? 54.455 11.655 -18.436 1.00 79.88 891 ALA A CA 1
ATOM 6781 C C . ALA A 1 891 ? 55.100 10.594 -19.341 1.00 79.88 891 ALA A C 1
ATOM 6783 O O . ALA A 1 891 ? 56.330 10.531 -19.391 1.00 79.88 891 ALA A O 1
ATOM 6784 N N . PHE A 1 892 ? 54.303 9.829 -20.098 1.00 84.56 892 PHE A N 1
ATOM 6785 C CA . PHE A 1 892 ? 54.795 8.870 -21.089 1.00 84.56 892 PHE A CA 1
ATOM 6786 C C . PHE A 1 892 ? 55.751 9.521 -22.087 1.00 84.56 892 PHE A C 1
ATOM 6788 O O . PHE A 1 892 ? 56.895 9.083 -22.162 1.00 84.56 892 PHE A O 1
ATOM 6795 N N . ALA A 1 893 ? 55.336 10.586 -22.782 1.00 83.00 893 ALA A N 1
ATOM 6796 C CA . ALA A 1 893 ? 56.163 11.243 -23.795 1.00 83.00 893 ALA A CA 1
ATOM 6797 C C . ALA A 1 893 ? 57.536 11.649 -23.224 1.00 83.00 893 ALA A C 1
ATOM 6799 O O . ALA A 1 893 ? 58.578 11.302 -23.779 1.00 83.00 893 ALA A O 1
ATOM 6800 N N . SER A 1 894 ? 57.549 12.271 -22.036 1.00 83.00 894 SER A N 1
ATOM 6801 C CA . SER A 1 894 ? 58.792 12.682 -21.367 1.00 83.00 894 SER A CA 1
ATOM 6802 C C . SER A 1 894 ? 59.717 11.516 -20.979 1.00 83.00 894 SER A C 1
ATOM 6804 O O . SER A 1 894 ? 60.940 11.668 -20.978 1.00 83.00 894 SER A O 1
ATOM 6806 N N . GLN A 1 895 ? 59.157 10.347 -20.653 1.00 85.44 895 GLN A N 1
ATOM 6807 C CA . GLN A 1 895 ? 59.922 9.157 -20.274 1.00 85.44 895 GLN A CA 1
ATOM 6808 C C . GLN A 1 895 ? 60.369 8.347 -21.496 1.00 85.44 895 GLN A C 1
ATOM 6810 O O . GLN A 1 895 ? 61.479 7.811 -21.491 1.00 85.44 895 GLN A O 1
ATOM 6815 N N . ALA A 1 896 ? 59.540 8.295 -22.540 1.00 84.38 896 ALA A N 1
ATOM 6816 C CA . ALA A 1 896 ? 59.821 7.640 -23.809 1.00 84.38 896 ALA A CA 1
ATOM 6817 C C . ALA A 1 896 ? 60.957 8.349 -24.560 1.00 84.38 896 ALA A C 1
ATOM 6819 O O . ALA A 1 896 ? 61.924 7.686 -24.930 1.00 84.38 896 ALA A O 1
ATOM 6820 N N . ASP A 1 897 ? 60.928 9.683 -24.669 1.00 85.19 897 ASP A N 1
ATOM 6821 C CA . ASP A 1 897 ? 62.037 10.480 -25.222 1.00 85.19 897 ASP A CA 1
ATOM 6822 C C . ASP A 1 897 ? 63.345 10.253 -24.444 1.00 85.19 897 ASP A C 1
ATOM 6824 O O . ASP A 1 897 ? 64.414 10.036 -25.025 1.00 85.19 897 ASP A O 1
ATOM 6828 N N . ALA A 1 898 ? 63.269 10.242 -23.108 1.00 83.81 898 ALA A N 1
ATOM 6829 C CA . ALA A 1 898 ? 64.425 9.995 -22.249 1.00 83.81 898 ALA A CA 1
ATOM 6830 C C . ALA A 1 898 ? 64.973 8.559 -22.374 1.00 83.81 898 ALA A C 1
ATOM 6832 O O . ALA A 1 898 ? 66.158 8.326 -22.122 1.00 83.81 898 ALA A O 1
ATOM 6833 N N . LEU A 1 899 ? 64.134 7.585 -22.744 1.00 86.25 899 LEU A N 1
ATOM 6834 C CA . LEU A 1 899 ? 64.535 6.209 -23.042 1.00 86.25 899 LEU A CA 1
ATOM 6835 C C . LEU A 1 899 ? 65.100 6.065 -24.459 1.00 86.25 899 LEU A C 1
ATOM 6837 O O . LEU A 1 899 ? 66.145 5.440 -24.601 1.00 86.25 899 LEU A O 1
ATOM 6841 N N . LEU A 1 900 ? 64.491 6.677 -25.480 1.00 85.81 900 LEU A N 1
ATOM 6842 C CA . LEU A 1 900 ? 65.014 6.705 -26.853 1.00 85.81 900 LEU A CA 1
ATOM 6843 C C . LEU A 1 900 ? 66.430 7.298 -26.896 1.00 85.81 900 LEU A C 1
ATOM 6845 O O . LEU A 1 900 ? 67.329 6.717 -27.504 1.00 85.81 900 LEU A O 1
ATOM 6849 N N . SER A 1 901 ? 66.636 8.421 -26.203 1.00 83.25 901 SER A N 1
ATOM 6850 C CA . SER A 1 901 ? 67.931 9.104 -26.103 1.00 83.25 901 SER A CA 1
ATOM 6851 C C . SER A 1 901 ? 69.007 8.240 -25.424 1.00 83.25 901 SER A C 1
ATOM 6853 O O . SER A 1 901 ? 70.130 8.132 -25.917 1.00 83.25 901 SER A O 1
ATOM 6855 N N . ASP A 1 902 ? 68.656 7.562 -24.326 1.00 84.62 902 ASP A N 1
ATOM 6856 C CA . ASP A 1 902 ? 69.569 6.687 -23.580 1.00 84.62 902 ASP A CA 1
ATOM 6857 C C . ASP A 1 902 ? 69.896 5.400 -24.359 1.00 84.62 902 ASP A C 1
ATOM 6859 O O . ASP A 1 902 ? 71.067 5.087 -24.571 1.00 84.62 902 ASP A O 1
ATOM 6863 N N . LEU A 1 903 ? 68.880 4.699 -24.876 1.00 83.44 903 LEU A N 1
ATOM 6864 C CA . LEU A 1 903 ? 69.026 3.486 -25.695 1.00 83.44 903 LEU A CA 1
ATOM 6865 C C . LEU A 1 903 ? 69.821 3.736 -26.988 1.00 83.44 903 LEU A C 1
ATOM 6867 O O . LEU A 1 903 ? 70.545 2.849 -27.441 1.00 83.44 903 LEU A O 1
ATOM 6871 N N . GLY A 1 904 ? 69.711 4.934 -27.569 1.00 78.19 904 GLY A N 1
ATOM 6872 C CA . GLY A 1 904 ? 70.495 5.365 -28.728 1.00 78.19 904 GLY A CA 1
ATOM 6873 C C . GLY A 1 904 ? 71.940 5.778 -28.414 1.00 78.19 904 GLY A C 1
ATOM 6874 O O . GLY A 1 904 ? 72.720 6.003 -29.342 1.00 78.19 904 GLY A O 1
ATOM 6875 N N . SER A 1 905 ? 72.326 5.888 -27.138 1.00 82.44 905 SER A N 1
ATOM 6876 C CA . SER A 1 905 ? 73.656 6.362 -26.745 1.00 82.44 905 SER A CA 1
ATOM 6877 C C . SER A 1 905 ? 74.741 5.284 -26.888 1.00 82.44 905 SER A C 1
ATOM 6879 O O . SER A 1 905 ? 74.560 4.110 -26.554 1.00 82.44 905 SER A O 1
ATOM 6881 N N . THR A 1 906 ? 75.932 5.691 -27.335 1.00 74.88 906 THR A N 1
ATOM 6882 C CA . THR A 1 906 ? 77.103 4.800 -27.425 1.00 74.88 906 THR A CA 1
ATOM 6883 C C . THR A 1 906 ? 77.561 4.286 -26.058 1.00 74.88 906 THR A C 1
ATOM 6885 O O . THR A 1 906 ? 78.111 3.189 -25.974 1.00 74.88 906 THR A O 1
ATOM 6888 N N . GLU A 1 907 ? 77.296 5.039 -24.988 1.00 78.06 907 GLU A N 1
ATOM 6889 C CA . GLU A 1 907 ? 77.580 4.640 -23.610 1.00 78.06 907 GLU A CA 1
ATOM 6890 C C . GLU A 1 907 ? 76.664 3.487 -23.168 1.00 78.06 907 GLU A C 1
ATOM 6892 O O . GLU A 1 907 ? 77.167 2.440 -22.752 1.00 78.06 907 GLU A O 1
ATOM 6897 N N . ARG A 1 908 ? 75.340 3.592 -23.367 1.00 83.06 908 ARG A N 1
ATOM 6898 C CA . ARG A 1 908 ? 74.385 2.512 -23.052 1.00 83.06 908 ARG A CA 1
ATOM 6899 C C . ARG A 1 908 ? 74.646 1.245 -23.862 1.00 83.06 908 ARG A C 1
ATOM 6901 O O . ARG A 1 908 ? 74.614 0.151 -23.302 1.00 83.06 908 ARG A O 1
ATOM 6908 N N . VAL A 1 909 ? 74.998 1.382 -25.143 1.00 73.88 909 VAL A N 1
ATOM 6909 C CA . VAL A 1 909 ? 75.397 0.251 -26.004 1.00 73.88 909 VAL A CA 1
ATOM 6910 C C . VAL A 1 909 ? 76.653 -0.469 -25.484 1.00 73.88 909 VAL A C 1
ATOM 6912 O O . VAL A 1 909 ? 76.821 -1.655 -25.768 1.00 73.88 909 VAL A O 1
ATOM 6915 N N . SER A 1 910 ? 77.501 0.199 -24.691 1.00 72.19 910 SER A N 1
ATOM 6916 C CA . SER A 1 910 ? 78.640 -0.427 -23.999 1.00 72.19 910 SER A CA 1
ATOM 6917 C C . SER A 1 910 ? 78.301 -0.991 -22.608 1.00 72.19 910 SER A C 1
ATOM 6919 O O . SER A 1 910 ? 78.912 -1.973 -22.192 1.00 72.19 910 SER A O 1
ATOM 6921 N N . LYS A 1 911 ? 77.316 -0.406 -21.905 1.00 77.75 911 LYS A N 1
ATOM 6922 C CA . LYS A 1 911 ? 76.859 -0.826 -20.564 1.00 77.75 911 LYS A CA 1
ATOM 6923 C C . LYS A 1 911 ? 75.962 -2.075 -20.610 1.00 77.75 911 LYS A C 1
ATOM 6925 O O . LYS A 1 911 ? 75.989 -2.875 -19.681 1.00 77.75 911 LYS A O 1
ATOM 6930 N N . GLY A 1 912 ? 75.202 -2.251 -21.694 1.00 79.12 912 GLY A N 1
ATOM 6931 C CA . GLY A 1 912 ? 74.257 -3.358 -21.877 1.00 79.12 912 GLY A CA 1
ATOM 6932 C C . GLY A 1 912 ? 72.909 -3.136 -21.179 1.00 79.12 912 GLY A C 1
ATOM 6933 O O . GLY A 1 912 ? 72.572 -2.016 -20.789 1.00 79.12 912 GLY A O 1
ATOM 6934 N N . PHE A 1 913 ? 72.119 -4.207 -21.052 1.00 85.00 913 PHE A N 1
ATOM 6935 C CA . PHE A 1 913 ? 70.858 -4.191 -20.306 1.00 85.00 913 PHE A CA 1
ATOM 6936 C C . PHE A 1 913 ? 71.104 -4.394 -18.803 1.00 85.00 913 PHE A C 1
ATOM 6938 O O . PHE A 1 913 ? 71.823 -5.310 -18.405 1.00 85.00 913 PHE A O 1
ATOM 6945 N N . ASP A 1 914 ? 70.480 -3.562 -17.969 1.00 86.31 914 ASP A N 1
ATOM 6946 C CA . ASP A 1 914 ? 70.595 -3.596 -16.511 1.00 86.31 914 ASP A CA 1
ATOM 6947 C C . ASP A 1 914 ? 69.234 -3.400 -15.813 1.00 86.31 914 ASP A C 1
ATOM 6949 O O . ASP A 1 914 ? 68.232 -3.027 -16.424 1.00 86.31 914 ASP A O 1
ATOM 6953 N N . TRP A 1 915 ? 69.192 -3.652 -14.501 1.00 84.19 915 TRP A N 1
ATOM 6954 C CA . TRP A 1 915 ? 67.975 -3.505 -13.686 1.00 84.19 915 TRP A CA 1
ATOM 6955 C C . TRP A 1 915 ? 67.478 -2.049 -13.566 1.00 84.19 915 TRP A C 1
ATOM 6957 O O . TRP A 1 915 ? 66.320 -1.816 -13.223 1.00 84.19 915 TRP A O 1
ATOM 6967 N N . GLU A 1 916 ? 68.336 -1.067 -13.853 1.00 84.81 916 GLU A N 1
ATOM 6968 C CA . GLU A 1 916 ? 67.970 0.353 -13.939 1.00 84.81 916 GLU A CA 1
ATOM 6969 C C . GLU A 1 916 ? 67.129 0.619 -15.202 1.00 84.81 916 GLU A C 1
ATOM 6971 O O . GLU A 1 916 ? 66.128 1.338 -15.150 1.00 84.81 916 GLU A O 1
ATOM 6976 N N . LEU A 1 917 ? 67.496 -0.012 -16.321 1.00 85.44 917 LEU A N 1
ATOM 6977 C CA . LEU A 1 917 ? 66.766 0.042 -17.583 1.00 85.44 917 LEU A CA 1
ATOM 6978 C C . LEU A 1 917 ? 65.432 -0.727 -17.522 1.00 85.44 917 LEU A C 1
ATOM 6980 O O . LEU A 1 917 ? 64.425 -0.176 -17.961 1.00 85.44 917 LEU A O 1
ATOM 6984 N N . ASP A 1 918 ? 65.390 -1.918 -16.902 1.00 84.25 918 ASP A N 1
ATOM 6985 C CA . ASP A 1 918 ? 64.143 -2.650 -16.564 1.00 84.25 918 ASP A CA 1
ATOM 6986 C C . ASP A 1 918 ? 63.149 -1.723 -15.838 1.00 84.25 918 ASP A C 1
ATOM 6988 O O . ASP A 1 918 ? 62.035 -1.482 -16.311 1.00 84.25 918 ASP A O 1
ATOM 6992 N N . GLY A 1 919 ? 63.586 -1.106 -14.733 1.00 82.62 919 GLY A N 1
ATOM 6993 C CA . GLY A 1 919 ? 62.753 -0.198 -13.941 1.00 82.62 919 GLY A CA 1
ATOM 6994 C C . GLY A 1 919 ? 62.192 0.985 -14.739 1.00 82.62 919 GLY A C 1
ATOM 6995 O O . GLY A 1 919 ? 61.056 1.397 -14.507 1.00 82.62 919 GLY A O 1
ATOM 6996 N N . ARG A 1 920 ? 62.947 1.505 -15.716 1.00 85.44 920 ARG A N 1
ATOM 6997 C CA . ARG A 1 920 ? 62.498 2.597 -16.595 1.00 85.44 920 ARG A CA 1
ATOM 6998 C C . ARG A 1 920 ? 61.559 2.131 -17.708 1.00 85.44 920 ARG A C 1
ATOM 7000 O O . ARG A 1 920 ? 60.600 2.840 -18.000 1.00 85.44 920 ARG A O 1
ATOM 7007 N N . ILE A 1 921 ? 61.774 0.951 -18.289 1.00 85.12 921 ILE A N 1
ATOM 7008 C CA . ILE A 1 921 ? 60.849 0.372 -19.277 1.00 85.12 921 ILE A CA 1
ATOM 7009 C C . ILE A 1 921 ? 59.504 0.046 -18.615 1.00 85.12 921 ILE A C 1
ATOM 7011 O O . ILE A 1 921 ? 58.457 0.372 -19.169 1.00 85.12 921 ILE A O 1
ATOM 7015 N N . ARG A 1 922 ? 59.517 -0.497 -17.389 1.00 80.94 922 ARG A N 1
ATOM 7016 C CA . ARG A 1 922 ? 58.306 -0.693 -16.573 1.00 80.94 922 ARG A CA 1
ATOM 7017 C C . ARG A 1 922 ? 57.561 0.606 -16.286 1.00 80.94 922 ARG A C 1
ATOM 7019 O O . ARG A 1 922 ? 56.335 0.599 -16.303 1.00 80.94 922 ARG A O 1
ATOM 7026 N N . LEU A 1 923 ? 58.276 1.699 -16.009 1.00 81.56 923 LEU A N 1
ATOM 7027 C CA . LEU A 1 923 ? 57.658 3.012 -15.812 1.00 81.56 923 LEU A CA 1
ATOM 7028 C C . LEU A 1 923 ? 56.924 3.469 -17.083 1.00 81.56 923 LEU A C 1
ATOM 7030 O O . LEU A 1 923 ? 55.757 3.844 -16.990 1.00 81.56 923 LEU A O 1
ATOM 7034 N N . VAL A 1 924 ? 57.539 3.315 -18.261 1.00 82.25 924 VAL A N 1
ATOM 7035 C CA . VAL A 1 924 ? 56.892 3.604 -19.553 1.00 82.25 924 VAL A CA 1
ATOM 7036 C C . VAL A 1 924 ? 55.686 2.696 -19.830 1.00 82.25 924 VAL A C 1
ATOM 7038 O O . VAL A 1 924 ? 54.623 3.225 -20.144 1.00 82.25 924 VAL A O 1
ATOM 7041 N N . ASP A 1 925 ? 55.783 1.373 -19.645 1.00 76.88 925 ASP A N 1
ATOM 7042 C CA . ASP A 1 925 ? 54.626 0.463 -19.785 1.00 76.88 925 ASP A CA 1
ATOM 7043 C C . ASP A 1 925 ? 53.485 0.845 -18.825 1.00 76.88 925 ASP A C 1
ATOM 7045 O O . ASP A 1 925 ? 52.318 0.877 -19.218 1.00 76.88 925 ASP A O 1
ATOM 7049 N N . SER A 1 926 ? 53.822 1.219 -17.585 1.00 74.44 926 SER A N 1
ATOM 7050 C CA . SER A 1 926 ? 52.838 1.663 -16.594 1.00 74.44 926 SER A CA 1
ATOM 7051 C C . SER A 1 926 ? 52.206 3.017 -16.925 1.00 74.44 926 SER A C 1
ATOM 7053 O O . SER A 1 926 ? 51.052 3.227 -16.571 1.00 74.44 926 SER A O 1
ATOM 7055 N N . ALA A 1 927 ? 52.913 3.909 -17.628 1.00 74.88 927 ALA A N 1
ATOM 7056 C CA . ALA A 1 927 ? 52.364 5.180 -18.091 1.00 74.88 927 ALA A CA 1
ATOM 7057 C C . ALA A 1 927 ? 51.419 4.974 -19.287 1.00 74.88 927 ALA A C 1
ATOM 7059 O O . ALA A 1 927 ? 50.297 5.475 -19.259 1.00 74.88 927 ALA A O 1
ATOM 7060 N N . VAL A 1 928 ? 51.824 4.174 -20.287 1.00 71.81 928 VAL A N 1
ATOM 7061 C CA . VAL A 1 928 ? 50.968 3.775 -21.428 1.00 71.81 928 VAL A CA 1
ATOM 7062 C C . VAL A 1 928 ? 49.706 3.046 -20.960 1.00 71.81 928 VAL A C 1
ATOM 7064 O O . VAL A 1 928 ? 48.651 3.178 -21.569 1.00 71.81 928 VAL A O 1
ATOM 7067 N N . ALA A 1 929 ? 49.767 2.322 -19.840 1.00 65.88 929 ALA A N 1
ATOM 7068 C CA . ALA A 1 929 ? 48.606 1.651 -19.259 1.00 65.88 929 ALA A CA 1
ATOM 7069 C C . ALA A 1 929 ? 47.498 2.594 -18.731 1.00 65.88 929 ALA A C 1
ATOM 7071 O O . ALA A 1 929 ? 46.431 2.097 -18.370 1.00 65.88 929 ALA A O 1
ATOM 7072 N N . GLU A 1 930 ? 47.725 3.912 -18.648 1.00 65.94 930 GLU A N 1
ATOM 7073 C CA . GLU A 1 930 ? 46.772 4.869 -18.061 1.00 65.94 930 GLU A CA 1
ATOM 7074 C C . GLU A 1 930 ? 46.035 5.783 -19.061 1.00 65.94 930 GLU A C 1
ATOM 7076 O O . GLU A 1 930 ? 45.155 6.532 -18.628 1.00 65.94 930 GLU A O 1
ATOM 7081 N N . PHE A 1 931 ? 46.352 5.741 -20.360 1.00 66.44 931 PHE A N 1
ATOM 7082 C CA . PHE A 1 931 ? 45.712 6.573 -21.395 1.00 66.44 931 PHE A CA 1
ATOM 7083 C C . PHE A 1 931 ? 45.541 5.828 -22.729 1.00 66.44 931 PHE A C 1
ATOM 7085 O O . PHE A 1 931 ? 46.161 4.790 -22.956 1.00 66.44 931 PHE A O 1
ATOM 7092 N N . ALA A 1 932 ? 44.697 6.348 -23.625 1.00 58.50 932 ALA A N 1
ATOM 7093 C CA . ALA A 1 932 ? 44.561 5.814 -24.982 1.00 58.50 932 ALA A CA 1
ATOM 7094 C C . ALA A 1 932 ? 45.713 6.288 -25.896 1.00 58.50 932 ALA A C 1
ATOM 7096 O O . ALA A 1 932 ? 45.787 7.464 -26.251 1.00 58.50 932 ALA A O 1
ATOM 7097 N N . ALA A 1 933 ? 46.608 5.374 -26.279 1.00 63.22 933 ALA A N 1
ATOM 7098 C CA . ALA A 1 933 ? 47.792 5.668 -27.089 1.00 63.22 933 ALA A CA 1
ATOM 7099 C C . ALA A 1 933 ? 47.448 5.938 -28.567 1.00 63.22 933 ALA A C 1
ATOM 7101 O O . ALA A 1 933 ? 46.727 5.163 -29.204 1.00 63.22 933 ALA A O 1
ATOM 7102 N N . GLY A 1 934 ? 47.987 7.023 -29.129 1.00 64.50 934 GLY A N 1
ATOM 7103 C CA . GLY A 1 934 ? 47.850 7.362 -30.549 1.00 64.50 934 GLY A CA 1
ATOM 7104 C C . GLY A 1 934 ? 48.817 6.599 -31.464 1.00 64.50 934 GLY A C 1
ATOM 7105 O O . GLY A 1 934 ? 49.757 5.953 -31.003 1.00 64.50 934 GLY A O 1
ATOM 7106 N N . ASP A 1 935 ? 48.637 6.728 -32.783 1.00 65.12 935 ASP A N 1
ATOM 7107 C CA . ASP A 1 935 ? 49.519 6.100 -33.785 1.00 65.12 935 ASP A CA 1
ATOM 7108 C C . ASP A 1 935 ? 50.998 6.510 -33.618 1.00 65.12 935 ASP A C 1
ATOM 7110 O O . ASP A 1 935 ? 51.902 5.706 -33.861 1.00 65.12 935 ASP A O 1
ATOM 7114 N N . ASP A 1 936 ? 51.264 7.744 -33.178 1.00 70.62 936 ASP A N 1
ATOM 7115 C CA . ASP A 1 936 ? 52.617 8.251 -32.908 1.00 70.62 936 ASP A CA 1
ATOM 7116 C C . ASP A 1 936 ? 53.198 7.695 -31.590 1.00 70.62 936 ASP A C 1
ATOM 7118 O O . ASP A 1 936 ? 54.385 7.362 -31.524 1.00 70.62 936 ASP A O 1
ATOM 7122 N N . ASP A 1 937 ? 52.363 7.495 -30.562 1.00 74.06 937 ASP A N 1
ATOM 7123 C CA . ASP A 1 937 ? 52.755 6.847 -29.300 1.00 74.06 937 ASP A CA 1
ATOM 7124 C C . ASP A 1 937 ? 53.121 5.367 -29.549 1.00 74.06 937 ASP A C 1
ATOM 7126 O O . ASP A 1 937 ? 54.138 4.862 -29.066 1.00 74.06 937 ASP A O 1
ATOM 7130 N N . ILE A 1 938 ? 52.338 4.677 -30.387 1.00 71.06 938 ILE A N 1
ATOM 7131 C CA . ILE A 1 938 ? 52.570 3.283 -30.799 1.00 71.06 938 ILE A CA 1
ATOM 7132 C C . ILE A 1 938 ? 53.843 3.161 -31.653 1.00 71.06 938 ILE A C 1
ATOM 7134 O O . ILE A 1 938 ? 54.651 2.254 -31.439 1.00 71.06 938 ILE A O 1
ATOM 7138 N N . GLN A 1 939 ? 54.085 4.089 -32.588 1.00 75.94 939 GLN A N 1
ATOM 7139 C CA . GLN A 1 939 ? 55.351 4.152 -33.334 1.00 75.94 939 GLN A CA 1
ATOM 7140 C C . GLN A 1 939 ? 56.555 4.385 -32.407 1.00 75.94 939 GLN A C 1
ATOM 7142 O O . GLN A 1 939 ? 57.599 3.755 -32.590 1.00 75.94 939 GLN A O 1
ATOM 7147 N N . THR A 1 940 ? 56.397 5.223 -31.381 1.00 80.75 940 THR A N 1
ATOM 7148 C CA . THR A 1 940 ? 57.419 5.481 -30.354 1.00 80.75 940 THR A CA 1
ATOM 7149 C C . THR A 1 940 ? 57.753 4.206 -29.568 1.00 80.75 940 THR A C 1
ATOM 7151 O O . THR A 1 940 ? 58.928 3.869 -29.406 1.00 80.75 940 THR A O 1
ATOM 7154 N N . MET A 1 941 ? 56.745 3.422 -29.169 1.00 78.38 941 MET A N 1
ATOM 7155 C CA . MET A 1 941 ? 56.935 2.118 -28.512 1.00 78.38 941 MET A CA 1
ATOM 7156 C C . MET A 1 941 ? 57.618 1.084 -29.425 1.00 78.38 941 MET A C 1
ATOM 7158 O O . MET A 1 941 ? 58.533 0.381 -28.988 1.00 78.38 941 MET A O 1
ATOM 7162 N N . HIS A 1 942 ? 57.265 1.034 -30.714 1.00 78.38 942 HIS A N 1
ATOM 7163 C CA . HIS A 1 942 ? 57.956 0.182 -31.688 1.00 78.38 942 HIS A CA 1
ATOM 7164 C C . HIS A 1 942 ? 59.425 0.594 -31.912 1.00 78.38 942 HIS A C 1
ATOM 7166 O O . HIS A 1 942 ? 60.288 -0.275 -32.065 1.00 78.38 942 HIS A O 1
ATOM 7172 N N . ALA A 1 943 ? 59.739 1.894 -31.887 1.00 82.12 943 ALA A N 1
ATOM 7173 C CA . ALA A 1 943 ? 61.114 2.388 -31.970 1.00 82.12 943 ALA A CA 1
ATOM 7174 C C . ALA A 1 943 ? 61.939 2.005 -30.725 1.00 82.12 943 ALA A C 1
ATOM 7176 O O . ALA A 1 943 ? 63.063 1.511 -30.858 1.00 82.12 943 ALA A O 1
ATOM 7177 N N . LEU A 1 944 ? 61.358 2.145 -29.526 1.00 85.25 944 LEU A N 1
ATOM 7178 C CA . LEU A 1 944 ? 61.950 1.682 -28.265 1.00 85.25 944 LEU A CA 1
ATOM 7179 C C . LEU A 1 944 ? 62.245 0.173 -28.293 1.00 85.25 944 LEU A C 1
ATOM 7181 O O . LEU A 1 944 ? 63.360 -0.239 -27.966 1.00 85.25 944 LEU A O 1
ATOM 7185 N N . PHE A 1 945 ? 61.290 -0.648 -28.746 1.00 85.44 945 PHE A N 1
ATOM 7186 C CA . PHE A 1 945 ? 61.470 -2.094 -28.916 1.00 85.44 945 PHE A CA 1
ATOM 7187 C C . PHE A 1 945 ? 62.625 -2.436 -29.873 1.00 85.44 945 PHE A C 1
ATOM 7189 O O . PHE A 1 945 ? 63.469 -3.279 -29.555 1.00 85.44 945 PHE A O 1
ATOM 7196 N N . GLY A 1 946 ? 62.692 -1.762 -31.027 1.00 81.00 946 GLY A N 1
ATOM 7197 C CA . GLY A 1 946 ? 63.739 -1.980 -32.028 1.00 81.00 946 GLY A CA 1
ATOM 7198 C C . GLY A 1 946 ? 65.152 -1.716 -31.496 1.00 81.00 946 GLY A C 1
ATOM 7199 O O . GLY A 1 946 ? 66.068 -2.491 -31.778 1.00 81.00 946 GLY A O 1
ATOM 7200 N N . LEU A 1 947 ? 65.322 -0.670 -30.679 1.00 85.00 947 LEU A N 1
ATOM 7201 C CA . LEU A 1 947 ? 66.591 -0.364 -30.013 1.00 85.00 947 LEU A CA 1
ATOM 7202 C C . LEU A 1 947 ? 66.902 -1.351 -28.876 1.00 85.00 947 LEU A C 1
ATOM 7204 O O . LEU A 1 947 ? 68.023 -1.858 -28.798 1.00 85.00 947 LEU A O 1
ATOM 7208 N N . LEU A 1 948 ? 65.915 -1.669 -28.029 1.00 85.81 948 LEU A N 1
ATOM 7209 C CA . LEU A 1 948 ? 66.081 -2.583 -26.894 1.00 85.81 948 LEU A CA 1
ATOM 7210 C C . LEU A 1 948 ? 66.522 -3.984 -27.339 1.00 85.81 948 LEU A C 1
ATOM 7212 O O . LEU A 1 948 ? 67.439 -4.560 -26.750 1.00 85.81 948 LEU A O 1
ATOM 7216 N N . LYS A 1 949 ? 65.937 -4.513 -28.420 1.00 82.56 949 LYS A N 1
ATOM 7217 C CA . LYS A 1 949 ? 66.305 -5.824 -28.975 1.00 82.56 949 LYS A CA 1
ATOM 7218 C C . LYS A 1 949 ? 67.808 -5.922 -29.282 1.00 82.56 949 LYS A C 1
ATOM 7220 O O . LYS A 1 949 ? 68.454 -6.895 -28.900 1.00 82.56 949 LYS A O 1
ATOM 7225 N N . GLY A 1 950 ? 68.387 -4.864 -29.859 1.00 79.31 950 GLY A N 1
ATOM 7226 C CA . GLY A 1 950 ? 69.822 -4.762 -30.163 1.00 79.31 950 GLY A CA 1
ATOM 7227 C C . GLY A 1 950 ? 70.759 -4.663 -28.944 1.00 79.31 950 GLY A C 1
ATOM 7228 O O . GLY A 1 950 ? 71.985 -4.655 -29.127 1.00 79.31 950 GLY A O 1
ATOM 7229 N N . LEU A 1 951 ? 70.206 -4.586 -27.726 1.00 82.75 951 LEU A N 1
ATOM 7230 C CA . LEU A 1 951 ? 70.905 -4.732 -26.442 1.00 82.75 951 LEU A CA 1
ATOM 7231 C C . LEU A 1 951 ? 70.684 -6.128 -25.831 1.00 82.75 951 LEU A C 1
ATOM 7233 O O . LEU A 1 951 ? 71.633 -6.705 -25.292 1.00 82.75 951 LEU A O 1
ATOM 7237 N N . CYS A 1 952 ? 69.484 -6.710 -25.954 1.00 82.00 952 CYS A N 1
ATOM 7238 C CA . CYS A 1 952 ? 69.204 -8.073 -25.479 1.00 82.00 952 CYS A CA 1
ATOM 7239 C C . CYS A 1 952 ? 70.117 -9.112 -26.156 1.00 82.00 952 CYS A C 1
ATOM 7241 O O . CYS A 1 952 ? 70.690 -9.970 -25.481 1.00 82.00 952 CYS A O 1
ATOM 7243 N N . ASP A 1 953 ? 70.344 -8.966 -27.466 1.00 75.75 953 ASP A N 1
ATOM 7244 C CA . ASP A 1 953 ? 71.233 -9.828 -28.262 1.00 75.75 953 ASP A CA 1
ATOM 7245 C C . ASP A 1 953 ? 72.722 -9.736 -27.842 1.00 75.75 953 ASP A C 1
ATOM 7247 O O . ASP A 1 953 ? 73.534 -10.574 -28.230 1.00 75.75 953 ASP A O 1
ATOM 7251 N N . LYS A 1 954 ? 73.098 -8.724 -27.043 1.00 73.19 954 LYS A N 1
ATOM 7252 C CA . LYS A 1 954 ? 74.469 -8.483 -26.545 1.00 73.19 954 LYS A CA 1
ATOM 7253 C C . LYS A 1 954 ? 74.631 -8.725 -25.041 1.00 73.19 954 LYS A C 1
ATOM 7255 O O . LYS A 1 954 ? 75.740 -8.610 -24.522 1.00 73.19 954 LYS A O 1
ATOM 7260 N N . THR A 1 955 ? 73.546 -9.023 -24.330 1.00 78.88 955 THR A N 1
ATOM 7261 C CA . THR A 1 955 ? 73.548 -9.178 -22.870 1.00 78.88 955 THR A CA 1
ATOM 7262 C C . THR A 1 955 ? 73.989 -10.593 -22.496 1.00 78.88 955 THR A C 1
ATOM 7264 O O . THR A 1 955 ? 73.361 -11.566 -22.900 1.00 78.88 955 THR A O 1
ATOM 7267 N N . THR A 1 956 ? 75.089 -10.716 -21.747 1.00 72.69 956 THR A N 1
ATOM 7268 C CA . THR A 1 956 ? 75.761 -12.002 -21.464 1.00 72.69 956 THR A CA 1
ATOM 7269 C C . THR A 1 956 ? 75.317 -12.690 -20.170 1.00 72.69 956 THR A C 1
ATOM 7271 O O . THR A 1 956 ? 75.598 -13.873 -19.982 1.00 72.69 956 THR A O 1
ATOM 7274 N N . ASP A 1 957 ? 74.616 -11.982 -19.283 1.00 81.31 957 ASP A N 1
ATOM 7275 C CA . ASP A 1 957 ? 73.953 -12.563 -18.112 1.00 81.31 957 ASP A CA 1
ATOM 7276 C C . ASP A 1 957 ? 72.591 -13.134 -18.538 1.00 81.31 957 ASP A C 1
ATOM 7278 O O . ASP A 1 957 ? 71.717 -12.398 -18.995 1.00 81.31 957 ASP A O 1
ATOM 7282 N N . ALA A 1 958 ? 72.400 -14.449 -18.394 1.00 76.94 958 ALA A N 1
ATOM 7283 C CA . ALA A 1 958 ? 71.191 -15.141 -18.852 1.00 76.94 958 ALA A CA 1
ATOM 7284 C C . ALA A 1 958 ? 69.906 -14.695 -18.121 1.00 76.94 958 ALA A C 1
ATOM 7286 O O . ALA A 1 958 ? 68.813 -14.750 -18.689 1.00 76.94 958 ALA A O 1
ATOM 7287 N N . THR A 1 959 ? 70.023 -14.230 -16.876 1.00 80.81 959 THR A N 1
ATOM 7288 C CA . THR A 1 959 ? 68.912 -13.689 -16.079 1.00 80.81 959 THR A CA 1
ATOM 7289 C C . THR A 1 959 ? 68.474 -12.335 -16.628 1.00 80.81 959 THR A C 1
ATOM 7291 O O . THR A 1 959 ? 67.289 -12.135 -16.894 1.00 80.81 959 THR A O 1
ATOM 7294 N N . LEU A 1 960 ? 69.431 -11.432 -16.865 1.00 82.50 960 LEU A N 1
ATOM 7295 C CA . LEU A 1 960 ? 69.179 -10.123 -17.476 1.00 82.50 960 LEU A CA 1
ATOM 7296 C C . LEU A 1 960 ? 68.760 -10.238 -18.947 1.00 82.50 960 LEU A C 1
ATOM 7298 O O . LEU A 1 960 ? 67.910 -9.476 -19.389 1.00 82.50 960 LEU A O 1
ATOM 7302 N N . GLN A 1 961 ? 69.277 -11.211 -19.700 1.00 81.94 961 GLN A N 1
ATOM 7303 C CA . GLN A 1 961 ? 68.865 -11.458 -21.083 1.00 81.94 961 GLN A CA 1
ATOM 7304 C C . GLN A 1 961 ? 67.410 -11.948 -21.161 1.00 81.94 961 GLN A C 1
ATOM 7306 O O . GLN A 1 961 ? 66.626 -11.413 -21.942 1.00 81.94 961 GLN A O 1
ATOM 7311 N N . SER A 1 962 ? 67.019 -12.902 -20.308 1.00 79.19 962 SER A N 1
ATOM 7312 C CA . SER A 1 962 ? 65.621 -13.344 -20.180 1.00 79.19 962 SER A CA 1
ATOM 7313 C C . SER A 1 962 ? 64.693 -12.183 -19.792 1.00 79.19 962 SER A C 1
ATOM 7315 O O . SER A 1 962 ? 63.608 -12.029 -20.354 1.00 79.19 962 SER A O 1
ATOM 7317 N N . ARG A 1 963 ? 65.156 -11.302 -18.894 1.00 84.69 963 ARG A N 1
ATOM 7318 C CA . ARG A 1 963 ? 64.436 -10.090 -18.488 1.00 84.69 963 ARG A CA 1
ATOM 7319 C C . ARG A 1 963 ? 64.277 -9.085 -19.639 1.00 84.69 963 ARG A C 1
ATOM 7321 O O . ARG A 1 963 ? 63.159 -8.672 -19.925 1.00 84.69 963 ARG A O 1
ATOM 7328 N N . CYS A 1 964 ? 65.357 -8.787 -20.358 1.00 83.12 964 CYS A N 1
ATOM 7329 C CA . CYS A 1 964 ? 65.372 -7.913 -21.536 1.00 83.12 964 CYS A CA 1
ATOM 7330 C C . CYS A 1 964 ? 64.400 -8.399 -22.624 1.00 83.12 964 CYS A C 1
ATOM 7332 O O . CYS A 1 964 ? 63.674 -7.602 -23.213 1.00 83.12 964 CYS A O 1
ATOM 7334 N N . LEU A 1 965 ? 64.328 -9.715 -22.852 1.00 80.81 965 LEU A N 1
ATOM 7335 C CA . LEU A 1 965 ? 63.387 -10.316 -23.801 1.00 80.81 965 LEU A CA 1
ATOM 7336 C C . LEU A 1 965 ? 61.923 -10.189 -23.344 1.00 80.81 965 LEU A C 1
ATOM 7338 O O . LEU A 1 965 ? 61.061 -9.908 -24.173 1.00 80.81 965 LEU A O 1
ATOM 7342 N N . GLN A 1 966 ? 61.631 -10.333 -22.046 1.00 79.00 966 GLN A N 1
ATOM 7343 C CA . GLN A 1 966 ? 60.291 -10.056 -21.505 1.00 79.00 966 GLN A CA 1
ATOM 7344 C C . GLN A 1 966 ? 59.896 -8.584 -21.677 1.00 79.00 966 GLN A C 1
ATOM 7346 O O . GLN A 1 966 ? 58.758 -8.295 -22.034 1.00 79.00 966 GLN A O 1
ATOM 7351 N N . ASP A 1 967 ? 60.831 -7.661 -21.466 1.00 81.50 967 ASP A N 1
ATOM 7352 C CA . ASP A 1 967 ? 60.565 -6.223 -21.572 1.00 81.50 967 ASP A CA 1
ATOM 7353 C C . ASP A 1 967 ? 60.466 -5.763 -23.032 1.00 81.50 967 ASP A C 1
ATOM 7355 O O . ASP A 1 967 ? 59.656 -4.898 -23.360 1.00 81.50 967 ASP A O 1
ATOM 7359 N N . GLY A 1 968 ? 61.172 -6.439 -23.941 1.00 76.19 968 GLY A N 1
ATOM 7360 C CA . GLY A 1 968 ? 60.905 -6.370 -25.374 1.00 76.19 968 GLY A CA 1
ATOM 7361 C C . GLY A 1 968 ? 59.485 -6.828 -25.724 1.00 76.19 968 GLY A C 1
ATOM 7362 O O . GLY A 1 968 ? 58.797 -6.143 -26.475 1.00 76.19 968 GLY A O 1
ATOM 7363 N N . VAL A 1 969 ? 59.006 -7.933 -25.142 1.00 72.81 969 VAL A N 1
ATOM 7364 C CA . VAL A 1 969 ? 57.623 -8.410 -25.339 1.00 72.81 969 VAL A CA 1
ATOM 7365 C C . VAL A 1 969 ? 56.585 -7.454 -24.736 1.00 72.81 969 VAL A C 1
ATOM 7367 O O . VAL A 1 969 ? 55.513 -7.322 -25.316 1.00 72.81 969 VAL A O 1
ATOM 7370 N N . LEU A 1 970 ? 56.884 -6.733 -23.648 1.00 71.75 970 LEU A N 1
ATOM 7371 C CA . LEU A 1 970 ? 56.008 -5.665 -23.139 1.00 71.75 970 LEU A CA 1
ATOM 7372 C C . LEU A 1 970 ? 55.913 -4.494 -24.129 1.00 71.75 970 LEU A C 1
ATOM 7374 O O . LEU A 1 970 ? 54.810 -4.113 -24.514 1.00 71.75 970 LEU A O 1
ATOM 7378 N N . LEU A 1 971 ? 57.050 -3.979 -24.613 1.00 72.75 971 LEU A N 1
ATOM 7379 C CA . LEU A 1 971 ? 57.073 -2.887 -25.598 1.00 72.75 971 LEU A CA 1
ATOM 7380 C C . LEU A 1 971 ? 56.437 -3.283 -26.944 1.00 72.75 971 LEU A C 1
ATOM 7382 O O . LEU A 1 971 ? 55.775 -2.464 -27.575 1.00 72.75 971 LEU A O 1
ATOM 7386 N N . GLN A 1 972 ? 56.593 -4.539 -27.373 1.00 68.88 972 GLN A N 1
ATOM 7387 C CA . GLN A 1 972 ? 55.943 -5.086 -28.571 1.00 68.88 972 GLN A CA 1
ATOM 7388 C C . GLN A 1 972 ? 54.448 -5.394 -28.343 1.00 68.88 972 GLN A C 1
ATOM 7390 O O . GLN A 1 972 ? 53.644 -5.299 -29.266 1.00 68.88 972 GLN A O 1
ATOM 7395 N N . GLY A 1 973 ? 54.066 -5.747 -27.114 1.00 55.31 973 GLY A N 1
ATOM 7396 C CA . GLY A 1 973 ? 52.690 -5.995 -26.675 1.00 55.31 973 GLY A CA 1
ATOM 7397 C C . GLY A 1 973 ? 51.897 -4.727 -26.342 1.00 55.31 973 GLY A C 1
ATOM 7398 O O . GLY A 1 973 ? 50.741 -4.822 -25.932 1.00 55.31 973 GLY A O 1
ATOM 7399 N N . ALA A 1 974 ? 52.484 -3.542 -26.540 1.00 50.19 974 ALA A N 1
ATOM 7400 C CA . ALA A 1 974 ? 51.855 -2.245 -26.297 1.00 50.19 974 ALA A CA 1
ATOM 7401 C C . ALA A 1 974 ? 50.689 -1.912 -27.251 1.00 50.19 974 ALA A C 1
ATOM 7403 O O . ALA A 1 974 ? 50.029 -0.893 -27.070 1.00 50.19 974 ALA A O 1
ATOM 7404 N N . GLY A 1 975 ? 50.362 -2.797 -28.202 1.00 48.81 975 GLY A N 1
ATOM 7405 C CA . GLY A 1 975 ? 49.085 -2.814 -28.926 1.00 48.81 975 GLY A CA 1
ATOM 7406 C C . GLY A 1 975 ? 47.886 -3.185 -28.038 1.00 48.81 975 GLY A C 1
ATOM 7407 O O . GLY A 1 975 ? 47.086 -4.046 -28.404 1.00 48.81 975 GLY A O 1
ATOM 7408 N N . ARG A 1 976 ? 47.767 -2.565 -26.856 1.00 52.16 976 ARG A N 1
ATOM 7409 C CA . ARG A 1 976 ? 46.592 -2.687 -25.987 1.00 52.16 976 ARG A CA 1
ATOM 7410 C C . ARG A 1 976 ? 45.432 -1.946 -26.651 1.00 52.16 976 ARG A C 1
ATOM 7412 O O . ARG A 1 976 ? 45.600 -0.840 -27.154 1.00 52.16 976 ARG A O 1
ATOM 7419 N N . VAL A 1 977 ? 44.262 -2.580 -26.681 1.00 46.47 977 VAL A N 1
ATOM 7420 C CA . VAL A 1 977 ? 43.088 -2.072 -27.404 1.00 46.47 977 VAL A CA 1
ATOM 7421 C C . VAL A 1 977 ? 42.673 -0.705 -26.856 1.00 46.47 977 VAL A C 1
ATOM 7423 O O . VAL A 1 977 ? 42.361 -0.584 -25.671 1.00 46.47 977 VAL A O 1
ATOM 7426 N N . ASN A 1 978 ? 42.625 0.310 -27.724 1.00 44.19 978 ASN A N 1
ATOM 7427 C CA . ASN A 1 978 ? 42.163 1.639 -27.342 1.00 44.19 978 ASN A CA 1
ATOM 7428 C C . ASN A 1 978 ? 40.709 1.580 -26.846 1.00 44.19 978 ASN A C 1
ATOM 7430 O O . ASN A 1 978 ? 39.801 1.078 -27.513 1.00 44.19 978 ASN A O 1
ATOM 7434 N N . LEU A 1 979 ? 40.466 2.128 -25.654 1.00 46.44 979 LEU A N 1
ATOM 7435 C CA . LEU A 1 979 ? 39.141 2.168 -25.023 1.00 46.44 979 LEU A CA 1
ATOM 7436 C C . LEU A 1 979 ? 38.269 3.311 -25.575 1.00 46.44 979 LEU A C 1
ATOM 7438 O O . LEU A 1 979 ? 37.474 3.927 -24.864 1.00 46.44 979 LEU A O 1
ATOM 7442 N N . HIS A 1 980 ? 38.406 3.608 -26.867 1.00 49.62 980 HIS A N 1
ATOM 7443 C CA . HIS A 1 980 ? 37.595 4.611 -27.535 1.00 49.62 980 HIS A CA 1
ATOM 7444 C C . HIS A 1 980 ? 36.157 4.111 -27.711 1.00 49.62 980 HIS A C 1
ATOM 7446 O O . HIS A 1 980 ? 35.891 3.021 -28.219 1.00 49.62 980 HIS A O 1
ATOM 7452 N N . VAL A 1 981 ? 35.190 4.966 -27.369 1.00 48.09 981 VAL A N 1
ATOM 7453 C CA . VAL A 1 981 ? 33.757 4.695 -27.587 1.00 48.09 981 VAL A CA 1
ATOM 7454 C C . VAL A 1 981 ? 33.468 4.412 -29.074 1.00 48.09 981 VAL A C 1
ATOM 7456 O O . VAL A 1 981 ? 32.607 3.591 -29.389 1.00 48.09 981 VAL A O 1
ATOM 7459 N N . GLY A 1 982 ? 34.235 5.025 -29.985 1.00 48.69 982 GLY A N 1
ATOM 7460 C CA . GLY A 1 982 ? 34.181 4.757 -31.425 1.00 48.69 982 GLY A CA 1
ATOM 7461 C C . GLY A 1 982 ? 34.468 3.299 -31.802 1.00 48.69 982 GLY A C 1
ATOM 7462 O O . GLY A 1 982 ? 33.765 2.761 -32.653 1.00 48.69 982 GLY A O 1
ATOM 7463 N N . ASP A 1 983 ? 35.401 2.631 -31.123 1.00 51.94 983 ASP A N 1
ATOM 7464 C CA . ASP A 1 983 ? 35.789 1.248 -31.432 1.00 51.94 983 ASP A CA 1
ATOM 7465 C C . ASP A 1 983 ? 34.744 0.243 -30.927 1.00 51.94 983 ASP A C 1
ATOM 7467 O O . ASP A 1 983 ? 34.412 -0.723 -31.617 1.00 51.94 983 ASP A O 1
ATOM 7471 N N . SER A 1 984 ? 34.073 0.552 -29.809 1.00 53.41 984 SER A N 1
ATOM 7472 C CA . SER A 1 984 ? 32.866 -0.187 -29.403 1.00 53.41 984 SER A CA 1
ATOM 7473 C C . SER A 1 984 ? 31.717 -0.057 -30.419 1.00 53.41 984 SER A C 1
ATOM 7475 O O . SER A 1 984 ? 30.910 -0.976 -30.568 1.00 53.41 984 SER A O 1
ATOM 7477 N N . PHE A 1 985 ? 31.676 1.036 -31.195 1.00 55.47 985 PHE A N 1
ATOM 7478 C CA . PHE A 1 985 ? 30.775 1.173 -32.344 1.00 55.47 985 PHE A CA 1
ATOM 7479 C C . PHE A 1 985 ? 31.337 0.578 -33.651 1.00 55.47 985 PHE A C 1
ATOM 7481 O O . PHE A 1 985 ? 30.563 0.332 -34.578 1.00 55.47 985 PHE A O 1
ATOM 7488 N N . ALA A 1 986 ? 32.634 0.262 -33.728 1.00 54.62 986 ALA A N 1
ATOM 7489 C CA . ALA A 1 986 ? 33.207 -0.514 -34.825 1.00 54.62 986 ALA A CA 1
ATOM 7490 C C . ALA A 1 986 ? 32.816 -2.000 -34.717 1.00 54.62 986 ALA A C 1
ATOM 7492 O O . ALA A 1 986 ? 32.364 -2.565 -35.713 1.00 54.62 986 ALA A O 1
ATOM 7493 N N . ASP A 1 987 ? 32.859 -2.612 -33.524 1.00 56.06 987 ASP A N 1
ATOM 7494 C CA . ASP A 1 987 ? 32.284 -3.956 -33.288 1.00 56.06 987 ASP A CA 1
ATOM 7495 C C . ASP A 1 987 ? 30.771 -3.963 -33.587 1.00 56.06 987 ASP A C 1
ATOM 7497 O O . ASP A 1 987 ? 30.280 -4.794 -34.355 1.00 56.06 987 ASP A O 1
ATOM 7501 N N . TYR A 1 988 ? 30.040 -2.945 -33.111 1.00 60.00 988 TYR A N 1
ATOM 7502 C CA . TYR A 1 988 ? 28.617 -2.741 -33.433 1.00 60.00 988 TYR A CA 1
ATOM 7503 C C . TYR A 1 988 ? 28.347 -2.696 -34.953 1.00 60.00 988 TYR A C 1
ATOM 7505 O O . TYR A 1 988 ? 27.329 -3.204 -35.429 1.00 60.00 988 TYR A O 1
ATOM 7513 N N . ALA A 1 989 ? 29.257 -2.109 -35.736 1.00 56.44 989 ALA A N 1
ATOM 7514 C CA . ALA A 1 989 ? 29.152 -2.040 -37.192 1.00 56.44 989 ALA A CA 1
ATOM 7515 C C . ALA A 1 989 ? 29.632 -3.313 -37.920 1.00 56.44 989 ALA A C 1
ATOM 7517 O O . ALA A 1 989 ? 29.283 -3.500 -39.088 1.00 56.44 989 ALA A O 1
ATOM 7518 N N . THR A 1 990 ? 30.419 -4.182 -37.272 1.00 55.38 990 THR A N 1
ATOM 7519 C CA . THR A 1 990 ? 31.139 -5.291 -37.930 1.00 55.38 990 THR A CA 1
ATOM 7520 C C . THR A 1 990 ? 30.801 -6.697 -37.431 1.00 55.38 990 THR A C 1
ATOM 7522 O O . THR A 1 990 ? 31.110 -7.640 -38.153 1.00 55.38 990 THR A O 1
ATOM 7525 N N . TRP A 1 991 ? 30.063 -6.879 -36.325 1.00 57.31 991 TRP A N 1
ATOM 7526 C CA . TRP A 1 991 ? 29.628 -8.206 -35.824 1.00 57.31 991 TRP A CA 1
ATOM 7527 C C . TRP A 1 991 ? 28.911 -9.077 -36.882 1.00 57.31 991 TRP A C 1
ATOM 7529 O O . TRP A 1 991 ? 28.867 -10.301 -36.774 1.00 57.31 991 TRP A O 1
ATOM 7539 N N . SER A 1 992 ? 28.309 -8.434 -37.890 1.00 51.28 992 SER A N 1
ATOM 7540 C CA . SER A 1 992 ? 27.574 -9.062 -38.999 1.00 51.28 992 SER A CA 1
ATOM 7541 C C . SER A 1 992 ? 28.433 -9.410 -40.217 1.00 51.28 992 SER A C 1
ATOM 7543 O O . SER A 1 992 ? 27.945 -10.082 -41.129 1.00 51.28 992 SER A O 1
ATOM 7545 N N . ALA A 1 993 ? 29.691 -8.965 -40.258 1.00 48.22 993 ALA A N 1
ATOM 7546 C CA . ALA A 1 993 ? 30.620 -9.363 -41.300 1.00 48.22 993 ALA A CA 1
ATOM 7547 C C . ALA A 1 993 ? 30.907 -10.867 -41.154 1.00 48.22 993 ALA A C 1
ATOM 7549 O O . ALA A 1 993 ? 31.293 -11.306 -40.069 1.00 48.22 993 ALA A O 1
ATOM 7550 N N . PRO A 1 994 ? 30.739 -11.682 -42.212 1.00 38.41 994 PRO A N 1
ATOM 7551 C CA . PRO A 1 994 ? 31.155 -13.071 -42.154 1.00 38.41 994 PRO A CA 1
ATOM 7552 C C . PRO A 1 994 ? 32.677 -13.096 -42.017 1.00 38.41 994 PRO A C 1
ATOM 7554 O O . PRO A 1 994 ? 33.391 -12.770 -42.967 1.00 38.41 994 PRO A O 1
ATOM 7557 N N . THR A 1 995 ? 33.175 -13.482 -40.841 1.00 33.12 995 THR A N 1
ATOM 7558 C CA . THR A 1 995 ? 34.591 -13.800 -40.675 1.00 33.12 995 THR A CA 1
ATOM 7559 C C . THR A 1 995 ? 34.947 -14.868 -41.710 1.00 33.12 995 THR A C 1
ATOM 7561 O O . THR A 1 995 ? 34.304 -15.925 -41.740 1.00 33.12 995 THR A O 1
ATOM 7564 N N . PRO A 1 996 ? 35.918 -14.617 -42.609 1.00 27.70 996 PRO A N 1
ATOM 7565 C CA . PRO A 1 996 ? 36.376 -15.665 -43.499 1.00 27.70 996 PRO A CA 1
ATOM 7566 C C . PRO A 1 996 ? 36.902 -16.804 -42.628 1.00 27.70 996 PRO A C 1
ATOM 7568 O O . PRO A 1 996 ? 37.605 -16.565 -41.645 1.00 27.70 996 PRO A O 1
ATOM 7571 N N . ILE A 1 997 ? 36.559 -18.044 -42.980 1.00 27.12 997 ILE A N 1
ATOM 7572 C CA . ILE A 1 997 ? 37.147 -19.219 -42.337 1.00 27.12 997 ILE A CA 1
ATOM 7573 C C . ILE A 1 997 ? 38.596 -19.289 -42.817 1.00 27.12 997 ILE A C 1
ATOM 7575 O O . ILE A 1 997 ? 38.907 -19.935 -43.818 1.00 27.12 997 ILE A O 1
ATOM 7579 N N . VAL A 1 998 ? 39.470 -18.558 -42.125 1.00 29.25 998 VAL A N 1
ATOM 7580 C CA . VAL A 1 998 ? 40.916 -18.661 -42.276 1.00 29.25 998 VAL A CA 1
ATOM 7581 C C . VAL A 1 998 ? 41.276 -20.074 -41.840 1.00 29.25 998 VAL A C 1
ATOM 7583 O O . VAL A 1 998 ? 41.216 -20.408 -40.656 1.00 29.25 998 VAL A O 1
ATOM 7586 N N . ALA A 1 999 ? 41.580 -20.931 -42.815 1.00 26.89 999 ALA A N 1
ATOM 7587 C CA . ALA A 1 999 ? 42.214 -22.207 -42.528 1.00 26.89 999 ALA A CA 1
ATOM 7588 C C . ALA A 1 999 ? 43.510 -21.913 -41.752 1.00 26.89 999 ALA A C 1
ATOM 7590 O O . ALA A 1 999 ? 44.216 -20.977 -42.135 1.00 26.89 999 ALA A O 1
ATOM 7591 N N . PRO A 1 1000 ? 43.808 -22.646 -40.664 1.00 27.81 1000 PRO A N 1
ATOM 7592 C CA . PRO A 1 1000 ? 44.946 -22.329 -39.811 1.00 27.81 1000 PRO A CA 1
ATOM 7593 C C . PRO A 1 1000 ? 46.228 -22.305 -40.643 1.00 27.81 1000 PRO A C 1
ATOM 7595 O O . PRO A 1 1000 ? 46.490 -23.245 -41.399 1.00 27.81 1000 PRO A O 1
ATOM 7598 N N . GLU A 1 1001 ? 47.010 -21.232 -40.511 1.00 31.58 1001 GLU A N 1
ATOM 7599 C CA . GLU A 1 1001 ? 48.302 -21.146 -41.187 1.00 31.58 1001 GLU A CA 1
ATOM 7600 C C . GLU A 1 1001 ? 49.182 -22.334 -40.768 1.00 31.58 1001 GLU A C 1
ATOM 7602 O O . GLU A 1 1001 ? 49.214 -22.697 -39.584 1.00 31.58 1001 GLU A O 1
ATOM 7607 N N . PRO A 1 1002 ? 49.890 -22.978 -41.713 1.00 30.47 1002 PRO A N 1
ATOM 7608 C CA . PRO A 1 1002 ? 50.822 -24.036 -41.368 1.00 30.47 1002 PRO A CA 1
ATOM 7609 C C . PRO A 1 1002 ? 51.940 -23.445 -40.503 1.00 30.47 1002 PRO A C 1
ATOM 7611 O O . PRO A 1 1002 ? 52.573 -22.461 -40.882 1.00 30.47 1002 PRO A O 1
ATOM 7614 N N . ALA A 1 1003 ? 52.179 -24.056 -39.341 1.00 29.88 1003 ALA A N 1
ATOM 7615 C CA . ALA A 1 1003 ? 53.212 -23.607 -38.414 1.00 29.88 1003 ALA A CA 1
ATOM 7616 C C . ALA A 1 1003 ? 54.588 -23.511 -39.110 1.00 29.88 1003 ALA A C 1
ATOM 7618 O O . ALA A 1 1003 ? 54.903 -24.370 -39.944 1.00 29.88 1003 ALA A O 1
ATOM 7619 N N . PRO A 1 1004 ? 55.422 -22.508 -38.772 1.00 33.25 1004 PRO A N 1
ATOM 7620 C CA . PRO A 1 1004 ? 56.733 -22.346 -39.385 1.00 33.25 1004 PRO A CA 1
ATOM 7621 C C . PRO A 1 1004 ? 57.591 -23.593 -39.146 1.00 33.25 1004 PRO A C 1
ATOM 7623 O O . PRO A 1 1004 ? 57.765 -24.042 -38.012 1.00 33.25 1004 PRO A O 1
ATOM 7626 N N . ALA A 1 1005 ? 58.117 -24.163 -40.231 1.00 32.44 1005 ALA A N 1
ATOM 7627 C CA . ALA A 1 1005 ? 58.999 -25.319 -40.159 1.00 32.44 1005 ALA A CA 1
ATOM 7628 C C . ALA A 1 1005 ? 60.329 -24.942 -39.472 1.00 32.44 1005 ALA A C 1
ATOM 7630 O O . ALA A 1 1005 ? 60.833 -23.839 -39.699 1.00 32.44 1005 ALA A O 1
ATOM 7631 N N . PRO A 1 1006 ? 60.919 -25.831 -38.652 1.00 33.66 1006 PRO A N 1
ATOM 7632 C CA . PRO A 1 1006 ? 62.177 -25.546 -37.970 1.00 33.66 1006 PRO A CA 1
ATOM 7633 C C . PRO A 1 1006 ? 63.341 -25.436 -38.963 1.00 33.66 1006 PRO A C 1
ATOM 7635 O O . PRO A 1 1006 ? 63.448 -26.228 -39.903 1.00 33.66 1006 PRO A O 1
ATOM 7638 N N . GLU A 1 1007 ? 64.251 -24.489 -38.727 1.00 34.00 1007 GLU A N 1
ATOM 7639 C CA . GLU A 1 1007 ? 65.494 -24.380 -39.495 1.00 34.00 1007 GLU A CA 1
ATOM 7640 C C . GLU A 1 1007 ? 66.369 -25.627 -39.285 1.00 34.00 1007 GLU A C 1
ATOM 7642 O O . GLU A 1 1007 ? 66.636 -26.035 -38.154 1.00 34.00 1007 GLU A O 1
ATOM 7647 N N . GLY A 1 1008 ? 66.812 -26.252 -40.382 1.00 31.55 1008 GLY A N 1
ATOM 7648 C CA . GLY A 1 1008 ? 67.372 -27.606 -40.327 1.00 31.55 1008 GLY A CA 1
ATOM 7649 C C . GLY A 1 1008 ? 68.279 -27.988 -41.496 1.00 31.55 1008 GLY A C 1
ATOM 7650 O O . GLY A 1 1008 ? 67.996 -28.955 -42.189 1.00 31.55 1008 GLY A O 1
ATOM 7651 N N . GLY A 1 1009 ? 69.384 -27.257 -41.682 1.00 30.69 1009 GLY A N 1
ATOM 7652 C CA . GLY A 1 1009 ? 70.586 -27.741 -42.382 1.00 30.69 1009 GLY A CA 1
ATOM 7653 C C . GLY A 1 1009 ? 70.468 -28.036 -43.886 1.00 30.69 1009 GLY A C 1
ATOM 7654 O O . GLY A 1 1009 ? 70.151 -29.148 -44.300 1.00 30.69 1009 GLY A O 1
ATOM 7655 N N . ALA A 1 1010 ? 70.878 -27.081 -44.726 1.00 30.25 1010 ALA A N 1
ATOM 7656 C CA . ALA A 1 1010 ? 71.089 -27.335 -46.152 1.00 30.25 1010 ALA A CA 1
ATOM 7657 C C . ALA A 1 1010 ? 72.324 -28.233 -46.389 1.00 30.25 1010 ALA A C 1
ATOM 7659 O O . ALA A 1 1010 ? 73.461 -27.808 -46.179 1.00 30.25 1010 ALA A O 1
ATOM 7660 N N . GLY A 1 1011 ? 72.103 -29.463 -46.863 1.00 29.64 1011 GLY A N 1
ATOM 7661 C CA . GLY A 1 1011 ? 73.144 -30.390 -47.317 1.00 29.64 1011 GLY A CA 1
ATOM 7662 C C . GLY A 1 1011 ? 72.997 -30.702 -48.808 1.00 29.64 1011 GLY A C 1
ATOM 7663 O O . GLY A 1 1011 ? 71.977 -31.239 -49.230 1.00 29.64 1011 GLY A O 1
ATOM 7664 N N . ASN A 1 1012 ? 74.006 -30.363 -49.614 1.00 34.16 1012 ASN A N 1
ATOM 7665 C CA . ASN A 1 1012 ? 73.989 -30.588 -51.065 1.00 34.16 1012 ASN A CA 1
ATOM 7666 C C . ASN A 1 1012 ? 74.007 -32.079 -51.438 1.00 34.16 1012 ASN A C 1
ATOM 7668 O O . ASN A 1 1012 ? 74.814 -32.823 -50.888 1.00 34.16 1012 ASN A O 1
ATOM 7672 N N . ILE A 1 1013 ? 73.263 -32.451 -52.489 1.00 30.23 1013 ILE A N 1
ATOM 7673 C CA . ILE A 1 1013 ? 73.720 -33.279 -53.628 1.00 30.23 1013 ILE A CA 1
ATOM 7674 C C . ILE A 1 1013 ? 72.662 -33.210 -54.751 1.00 30.23 1013 ILE A C 1
ATOM 7676 O O . ILE A 1 1013 ? 71.474 -33.053 -54.486 1.00 30.23 1013 ILE A O 1
ATOM 7680 N N . ALA A 1 1014 ? 73.095 -33.272 -56.014 1.00 30.80 1014 ALA A N 1
ATOM 7681 C CA . ALA A 1 1014 ? 72.223 -33.167 -57.191 1.00 30.80 1014 ALA A CA 1
ATOM 7682 C C . ALA A 1 1014 ? 71.744 -34.544 -57.699 1.00 30.80 1014 ALA A C 1
ATOM 7684 O O . ALA A 1 1014 ? 72.487 -35.520 -57.614 1.00 30.80 1014 ALA A O 1
ATOM 7685 N N . GLY A 1 1015 ? 70.546 -34.616 -58.299 1.00 28.64 1015 GLY A N 1
ATOM 7686 C CA . GLY A 1 1015 ? 70.014 -35.870 -58.856 1.00 28.64 1015 GLY A CA 1
ATOM 7687 C C . GLY A 1 1015 ? 68.697 -35.745 -59.639 1.00 28.64 1015 GLY A C 1
ATOM 7688 O O . GLY A 1 1015 ? 67.627 -35.730 -59.053 1.00 28.64 1015 GLY A O 1
ATOM 7689 N N . ALA A 1 1016 ? 68.827 -35.666 -60.965 1.00 29.62 1016 ALA A N 1
ATOM 7690 C CA . ALA A 1 1016 ? 67.889 -35.981 -62.057 1.00 29.62 1016 ALA A CA 1
ATOM 7691 C C . ALA A 1 1016 ? 66.396 -36.368 -61.815 1.00 29.62 1016 ALA A C 1
ATOM 7693 O O . ALA A 1 1016 ? 66.073 -37.287 -61.072 1.00 29.62 1016 ALA A O 1
ATOM 7694 N N . THR A 1 1017 ? 65.551 -35.826 -62.712 1.00 30.75 1017 THR A N 1
ATOM 7695 C CA . THR A 1 1017 ? 64.346 -36.433 -63.350 1.00 30.75 1017 THR A CA 1
ATOM 7696 C C . THR A 1 1017 ? 63.115 -36.834 -62.520 1.00 30.75 1017 THR A C 1
ATOM 7698 O O . THR A 1 1017 ? 63.167 -37.684 -61.641 1.00 30.75 1017 THR A O 1
ATOM 7701 N N . THR A 1 1018 ? 61.951 -36.333 -62.954 1.00 33.81 1018 THR A N 1
ATOM 7702 C CA . THR A 1 1018 ? 60.624 -36.925 -62.702 1.00 33.81 1018 THR A CA 1
ATOM 7703 C C . THR A 1 1018 ? 60.474 -38.284 -63.404 1.00 33.81 1018 THR A C 1
ATOM 7705 O O . THR A 1 1018 ? 61.102 -38.515 -64.442 1.00 33.81 1018 THR A O 1
ATOM 7708 N N . PRO A 1 1019 ? 59.633 -39.188 -62.865 1.00 37.97 1019 PRO A N 1
ATOM 7709 C CA . PRO A 1 1019 ? 58.340 -39.405 -63.528 1.00 37.97 1019 PRO A CA 1
ATOM 7710 C C . PRO A 1 1019 ? 57.133 -39.606 -62.578 1.00 37.97 1019 PRO A C 1
ATOM 7712 O O . PRO A 1 1019 ? 57.235 -39.585 -61.356 1.00 37.97 1019 PRO A O 1
ATOM 7715 N N . GLU A 1 1020 ? 55.972 -39.766 -63.207 1.00 33.44 1020 GLU A N 1
ATOM 7716 C CA . GLU A 1 1020 ? 54.600 -39.920 -62.697 1.00 33.44 1020 GLU A CA 1
ATOM 7717 C C . GLU A 1 1020 ? 54.273 -41.329 -62.143 1.00 33.44 1020 GLU A C 1
ATOM 7719 O O . GLU A 1 1020 ? 54.669 -42.312 -62.767 1.00 33.44 1020 GLU A O 1
ATOM 7724 N N . ALA A 1 1021 ? 53.487 -41.437 -61.048 1.00 30.75 1021 ALA A N 1
ATOM 7725 C CA . ALA A 1 1021 ? 52.614 -42.599 -60.744 1.00 30.75 1021 ALA A CA 1
ATOM 7726 C C . ALA A 1 1021 ? 51.639 -42.405 -59.541 1.00 30.75 1021 ALA A C 1
ATOM 7728 O O . ALA A 1 1021 ? 52.063 -42.200 -58.410 1.00 30.75 1021 ALA A O 1
ATOM 7729 N N . THR A 1 1022 ? 50.333 -42.560 -59.807 1.00 30.72 1022 THR A N 1
ATOM 7730 C CA . THR A 1 1022 ? 49.227 -43.133 -58.977 1.00 30.72 1022 THR A CA 1
ATOM 7731 C C . THR A 1 1022 ? 49.200 -43.075 -57.429 1.00 30.72 1022 THR A C 1
ATOM 7733 O O . THR A 1 1022 ? 50.063 -43.617 -56.744 1.00 30.72 1022 THR A O 1
ATOM 7736 N N . LEU A 1 1023 ? 48.053 -42.632 -56.885 1.00 35.22 1023 LEU A N 1
ATOM 7737 C CA . LEU A 1 1023 ? 47.632 -42.771 -55.475 1.00 35.22 1023 LEU A CA 1
ATOM 7738 C C . LEU A 1 1023 ? 47.030 -44.163 -55.140 1.00 35.22 1023 LEU A C 1
ATOM 7740 O O . LEU A 1 1023 ? 46.214 -44.659 -55.921 1.00 35.22 1023 LEU A O 1
ATOM 7744 N N . PRO A 1 1024 ? 47.307 -44.749 -53.955 1.00 39.00 1024 PRO A N 1
ATOM 7745 C CA . PRO A 1 1024 ? 46.559 -45.879 -53.389 1.00 39.00 1024 PRO A CA 1
ATOM 7746 C C . PRO A 1 1024 ? 45.389 -45.436 -52.477 1.00 39.00 1024 PRO A C 1
ATOM 7748 O O . PRO A 1 1024 ? 45.381 -44.335 -51.933 1.00 39.00 1024 PRO A O 1
ATOM 7751 N N . SER A 1 1025 ? 44.394 -46.313 -52.290 1.00 44.94 1025 SER A N 1
ATOM 7752 C CA . SER A 1 1025 ? 43.176 -46.057 -51.486 1.00 44.94 1025 SER A CA 1
ATOM 7753 C C . SER A 1 1025 ? 43.324 -46.435 -49.995 1.00 44.94 1025 SER A C 1
ATOM 7755 O O . SER A 1 1025 ? 44.086 -47.353 -49.688 1.00 44.94 1025 SER A O 1
ATOM 7757 N N . PRO A 1 1026 ? 42.579 -45.798 -49.064 1.00 43.44 1026 PRO A N 1
ATOM 7758 C CA . PRO A 1 1026 ? 42.609 -46.136 -47.635 1.00 43.44 1026 PRO A CA 1
ATOM 7759 C C . PRO A 1 1026 ? 41.814 -47.420 -47.278 1.00 43.44 1026 PRO A C 1
ATOM 7761 O O . PRO A 1 1026 ? 40.869 -47.773 -47.987 1.00 43.44 1026 PRO A O 1
ATOM 7764 N N . PRO A 1 1027 ? 42.164 -48.115 -46.172 1.00 44.88 1027 PRO A N 1
ATOM 7765 C CA . PRO A 1 1027 ? 41.528 -49.368 -45.734 1.00 44.88 1027 PRO A CA 1
ATOM 7766 C C . PRO A 1 1027 ? 40.201 -49.184 -44.948 1.00 44.88 1027 PRO A C 1
ATOM 7768 O O . PRO A 1 1027 ? 39.916 -48.086 -44.467 1.00 44.88 1027 PRO A O 1
ATOM 7771 N N . PRO A 1 1028 ? 39.382 -50.252 -44.795 1.00 48.16 1028 PRO A N 1
ATOM 7772 C CA . PRO A 1 1028 ? 38.026 -50.193 -44.222 1.00 48.16 1028 PRO A CA 1
ATOM 7773 C C . PRO A 1 1028 ? 37.949 -50.294 -42.674 1.00 48.16 1028 PRO A C 1
ATOM 7775 O O . PRO A 1 1028 ? 38.903 -50.741 -42.035 1.00 48.16 1028 PRO A O 1
ATOM 7778 N N . PRO A 1 1029 ? 36.801 -49.924 -42.059 1.00 46.91 1029 PRO A N 1
ATOM 7779 C CA . PRO A 1 1029 ? 36.596 -49.913 -40.602 1.00 46.91 1029 PRO A CA 1
ATOM 7780 C C . PRO A 1 1029 ? 36.207 -51.281 -39.980 1.00 46.91 1029 PRO A C 1
ATOM 7782 O O . PRO A 1 1029 ? 35.720 -52.166 -40.687 1.00 46.91 1029 PRO A O 1
ATOM 7785 N N . PRO A 1 1030 ? 36.365 -51.450 -38.646 1.00 44.59 1030 PRO A N 1
ATOM 7786 C CA . PRO A 1 1030 ? 35.977 -52.658 -37.902 1.00 44.59 1030 PRO A CA 1
ATOM 7787 C C . PRO A 1 1030 ? 34.450 -52.788 -37.642 1.00 44.59 1030 PRO A C 1
ATOM 7789 O O . PRO A 1 1030 ? 33.723 -51.797 -37.740 1.00 44.59 1030 PRO A O 1
ATOM 7792 N N . PRO A 1 1031 ? 33.947 -54.000 -37.307 1.00 47.28 1031 PRO A N 1
ATOM 7793 C CA . PRO A 1 1031 ? 32.511 -54.328 -37.301 1.00 47.28 1031 PRO A CA 1
ATOM 7794 C C . PRO A 1 1031 ? 31.761 -54.054 -35.971 1.00 47.28 1031 PRO A C 1
ATOM 7796 O O . PRO A 1 1031 ? 32.389 -53.950 -34.915 1.00 47.28 1031 PRO A O 1
ATOM 7799 N N . PRO A 1 1032 ? 30.410 -53.994 -35.995 1.00 46.38 1032 PRO A N 1
ATOM 7800 C CA . PRO A 1 1032 ? 29.566 -53.727 -34.823 1.00 46.38 1032 PRO A CA 1
ATOM 7801 C C . PRO A 1 1032 ? 29.135 -54.989 -34.035 1.00 46.38 1032 PRO A C 1
ATOM 7803 O O . PRO A 1 1032 ? 29.086 -56.085 -34.599 1.00 46.38 1032 PRO A O 1
ATOM 7806 N N . PRO A 1 1033 ? 28.728 -54.843 -32.755 1.00 39.50 1033 PRO A N 1
ATOM 7807 C CA . PRO A 1 1033 ? 27.982 -55.865 -32.010 1.00 39.50 1033 PRO A CA 1
ATOM 7808 C C . PRO A 1 1033 ? 26.504 -55.977 -32.475 1.00 39.50 1033 PRO A C 1
ATOM 7810 O O . PRO A 1 1033 ? 25.991 -55.055 -33.115 1.00 39.50 1033 PRO A O 1
ATOM 7813 N N . PRO A 1 1034 ? 25.805 -57.097 -32.186 1.00 45.44 1034 PRO A N 1
ATOM 7814 C CA . PRO A 1 1034 ? 24.545 -57.466 -32.850 1.00 45.44 1034 PRO A CA 1
ATOM 7815 C C . PRO A 1 1034 ? 23.262 -56.853 -32.250 1.00 45.44 1034 PRO A C 1
ATOM 7817 O O . PRO A 1 1034 ? 23.246 -56.342 -31.133 1.00 45.44 1034 PRO A O 1
ATOM 7820 N N . VAL A 1 1035 ? 22.154 -56.980 -32.997 1.00 39.47 1035 VAL A N 1
ATOM 7821 C CA . VAL A 1 1035 ? 20.799 -56.504 -32.649 1.00 39.47 1035 VAL A CA 1
ATOM 7822 C C . VAL A 1 1035 ? 19.768 -57.636 -32.787 1.00 39.47 1035 VAL A C 1
ATOM 7824 O O . VAL A 1 1035 ? 19.792 -58.365 -33.776 1.00 39.47 1035 VAL A O 1
ATOM 7827 N N . GLY A 1 1036 ? 18.810 -57.719 -31.852 1.00 32.78 1036 GLY A N 1
ATOM 7828 C CA . GLY A 1 1036 ? 17.592 -58.548 -31.943 1.00 32.78 1036 GLY A CA 1
ATOM 7829 C C . GLY A 1 1036 ? 17.437 -59.578 -30.803 1.00 32.78 1036 GLY A C 1
ATOM 7830 O O . GLY A 1 1036 ? 18.435 -60.065 -30.292 1.00 32.78 1036 GLY A O 1
ATOM 7831 N N . ALA A 1 1037 ? 16.227 -59.961 -30.368 1.00 30.14 1037 ALA A N 1
ATOM 7832 C CA . ALA A 1 1037 ? 14.900 -59.644 -30.914 1.00 30.14 1037 ALA A CA 1
ATOM 7833 C C . ALA A 1 1037 ? 13.732 -59.879 -29.913 1.00 30.14 1037 ALA A C 1
ATOM 7835 O O . ALA A 1 1037 ? 13.893 -60.552 -28.905 1.00 30.14 1037 ALA A O 1
ATOM 7836 N N . ALA A 1 1038 ? 12.547 -59.377 -30.293 1.00 28.84 1038 ALA A N 1
ATOM 7837 C CA . ALA A 1 1038 ? 11.200 -59.945 -30.077 1.00 28.84 1038 ALA A CA 1
ATOM 7838 C C . ALA A 1 1038 ? 10.606 -60.215 -28.658 1.00 28.84 1038 ALA A C 1
ATOM 7840 O O . ALA A 1 1038 ? 10.807 -61.272 -28.077 1.00 28.84 1038 ALA A O 1
ATOM 7841 N N . ALA A 1 1039 ? 9.621 -59.366 -28.311 1.00 29.03 1039 ALA A N 1
ATOM 7842 C CA . ALA A 1 1039 ? 8.200 -59.731 -28.086 1.00 29.03 1039 ALA A CA 1
ATOM 7843 C C . ALA A 1 1039 ? 7.707 -60.448 -26.792 1.00 29.03 1039 ALA A C 1
ATOM 7845 O O . ALA A 1 1039 ? 8.471 -60.944 -25.975 1.00 29.03 1039 ALA A O 1
ATOM 7846 N N . ALA A 1 1040 ? 6.363 -60.518 -26.701 1.00 28.64 1040 ALA A N 1
ATOM 7847 C CA . ALA A 1 1040 ? 5.493 -61.171 -25.701 1.00 28.64 1040 ALA A CA 1
ATOM 7848 C C . ALA A 1 1040 ? 5.277 -60.449 -24.346 1.00 28.64 1040 ALA A C 1
ATOM 7850 O O . ALA A 1 1040 ? 5.989 -59.509 -24.002 1.00 28.64 1040 ALA A O 1
ATOM 7851 N N . ALA A 1 1041 ? 4.203 -60.831 -23.635 1.00 29.75 1041 ALA A N 1
ATOM 7852 C CA . ALA A 1 1041 ? 3.645 -60.112 -22.482 1.00 29.75 1041 ALA A CA 1
ATOM 7853 C C . ALA A 1 1041 ? 2.920 -61.038 -21.477 1.00 29.75 1041 ALA A C 1
ATOM 7855 O O . ALA A 1 1041 ? 2.351 -62.043 -21.897 1.00 29.75 1041 ALA A O 1
ATOM 7856 N N . ASP A 1 1042 ? 2.854 -60.587 -20.210 1.00 29.53 1042 ASP A N 1
ATOM 7857 C CA . ASP A 1 1042 ? 1.982 -61.062 -19.105 1.00 29.53 1042 ASP A CA 1
ATOM 7858 C C . ASP A 1 1042 ? 2.166 -62.536 -18.631 1.00 29.53 1042 ASP A C 1
ATOM 7860 O O . ASP A 1 1042 ? 2.838 -63.315 -19.310 1.00 29.53 1042 ASP A O 1
ATOM 7864 N N . PRO A 1 1043 ? 1.564 -62.990 -17.500 1.00 44.09 1043 PRO A N 1
ATOM 7865 C CA . PRO A 1 1043 ? 0.959 -62.250 -16.374 1.00 44.09 1043 PRO A CA 1
ATOM 7866 C C . PRO A 1 1043 ? 1.372 -62.746 -14.955 1.00 44.09 1043 PRO A C 1
ATOM 7868 O O . PRO A 1 1043 ? 1.903 -63.843 -14.800 1.00 44.09 1043 PRO A O 1
ATOM 7871 N N . SER A 1 1044 ? 0.926 -62.028 -13.902 1.00 28.50 1044 SER A N 1
ATOM 7872 C CA . SER A 1 1044 ? 0.750 -62.492 -12.488 1.00 28.50 1044 SER A CA 1
ATOM 7873 C C . SER A 1 1044 ? 2.017 -62.868 -11.674 1.00 28.50 1044 SER A C 1
ATOM 7875 O O . SER A 1 1044 ? 3.042 -63.204 -12.246 1.00 28.50 1044 SER A O 1
ATOM 7877 N N . ALA A 1 1045 ? 2.063 -62.881 -10.331 1.00 28.42 1045 ALA A N 1
ATOM 7878 C CA . ALA A 1 1045 ? 1.335 -62.207 -9.230 1.00 28.42 1045 ALA A CA 1
ATOM 7879 C C . ALA A 1 1045 ? 2.285 -62.197 -7.987 1.00 28.42 1045 ALA A C 1
ATOM 7881 O O . ALA A 1 1045 ? 3.262 -62.938 -7.975 1.00 28.42 1045 ALA A O 1
ATOM 7882 N N . VAL A 1 1046 ? 2.133 -61.356 -6.952 1.00 31.81 1046 VAL A N 1
ATOM 7883 C CA . VAL A 1 1046 ? 1.347 -61.571 -5.703 1.00 31.81 1046 VAL A CA 1
ATOM 7884 C C . VAL A 1 1046 ? 1.582 -60.350 -4.762 1.00 31.81 1046 VAL A C 1
ATOM 7886 O O . VAL A 1 1046 ? 2.500 -59.564 -4.982 1.00 31.81 1046 VAL A O 1
ATOM 7889 N N . ALA A 1 1047 ? 0.736 -60.162 -3.738 1.00 30.36 1047 ALA A N 1
ATOM 7890 C CA . ALA A 1 1047 ? 0.805 -59.118 -2.694 1.00 30.36 1047 ALA A CA 1
ATOM 7891 C C . ALA A 1 1047 ? 2.116 -59.096 -1.852 1.00 30.36 1047 ALA A C 1
ATOM 7893 O O . ALA A 1 1047 ? 2.830 -60.090 -1.804 1.00 30.36 1047 ALA A O 1
ATOM 7894 N N . GLY A 1 1048 ? 2.446 -58.034 -1.095 1.00 29.12 1048 GLY A N 1
ATOM 7895 C CA . GLY A 1 1048 ? 1.802 -56.714 -0.959 1.00 29.12 1048 GLY A CA 1
ATOM 7896 C C . GLY A 1 1048 ? 2.128 -55.991 0.371 1.00 29.12 1048 GLY A C 1
ATOM 7897 O O . GLY A 1 1048 ? 2.917 -56.478 1.166 1.00 29.12 1048 GLY A O 1
ATOM 7898 N N . LEU A 1 1049 ? 1.485 -54.833 0.589 1.00 29.62 1049 LEU A N 1
ATOM 7899 C CA . LEU A 1 1049 ? 1.271 -54.101 1.863 1.00 29.62 1049 LEU A CA 1
ATOM 7900 C C . LEU A 1 1049 ? 2.401 -53.996 2.928 1.00 29.62 1049 LEU A C 1
ATOM 7902 O O . LEU A 1 1049 ? 2.487 -54.809 3.841 1.00 29.62 1049 LEU A O 1
ATOM 7906 N N . GLY A 1 1050 ? 3.008 -52.804 3.003 1.00 27.00 1050 GLY A N 1
ATOM 7907 C CA . GLY A 1 1050 ? 2.967 -51.998 4.242 1.00 27.00 1050 GLY A CA 1
ATOM 7908 C C . GLY A 1 1050 ? 4.232 -51.912 5.136 1.00 27.00 1050 GLY A C 1
ATOM 7909 O O . GLY A 1 1050 ? 5.126 -52.741 4.997 1.00 27.00 1050 GLY A O 1
ATOM 7910 N N . PRO A 1 1051 ? 4.348 -50.892 6.031 1.00 53.72 1051 PRO A N 1
ATOM 7911 C CA . PRO A 1 1051 ? 5.639 -50.522 6.651 1.00 53.72 1051 PRO A CA 1
ATOM 7912 C C . PRO A 1 1051 ? 5.655 -50.350 8.195 1.00 53.72 1051 PRO A C 1
ATOM 7914 O O . PRO A 1 1051 ? 4.695 -49.822 8.753 1.00 53.72 1051 PRO A O 1
ATOM 7917 N N . ALA A 1 1052 ? 6.786 -50.642 8.869 1.00 28.31 1052 ALA A N 1
ATOM 7918 C CA . ALA A 1 1052 ? 7.200 -50.010 10.148 1.00 28.31 1052 ALA A CA 1
ATOM 7919 C C . ALA A 1 1052 ? 8.610 -50.429 10.662 1.00 28.31 1052 ALA A C 1
ATOM 7921 O O . ALA A 1 1052 ? 8.898 -51.615 10.719 1.00 28.31 1052 ALA A O 1
ATOM 7922 N N . VAL A 1 1053 ? 9.397 -49.434 11.119 1.00 30.73 1053 VAL A N 1
ATOM 7923 C CA . VAL A 1 1053 ? 10.203 -49.352 12.380 1.00 30.73 1053 VAL A CA 1
ATOM 7924 C C . VAL A 1 1053 ? 11.224 -50.451 12.785 1.00 30.73 1053 VAL A C 1
ATOM 7926 O O . VAL A 1 1053 ? 10.903 -51.628 12.791 1.00 30.73 1053 VAL A O 1
ATOM 7929 N N . MET A 1 1054 ? 12.415 -50.005 13.240 1.00 29.14 1054 MET A N 1
ATOM 7930 C CA . MET A 1 1054 ? 13.284 -50.415 14.395 1.00 29.14 1054 MET A CA 1
ATOM 7931 C C . MET A 1 1054 ? 14.715 -49.872 14.090 1.00 29.14 1054 MET A C 1
ATOM 7933 O O . MET A 1 1054 ? 15.156 -50.022 12.955 1.00 29.14 1054 MET A O 1
ATOM 7937 N N . THR A 1 1055 ? 15.427 -49.034 14.868 1.00 36.97 1055 THR A N 1
ATOM 7938 C CA . THR A 1 1055 ? 15.924 -49.049 16.278 1.00 36.97 1055 THR A CA 1
ATOM 7939 C C . THR A 1 1055 ? 17.067 -50.039 16.572 1.00 36.97 1055 THR A C 1
ATOM 7941 O O . THR A 1 1055 ? 17.099 -51.140 16.031 1.00 36.97 1055 THR A O 1
ATOM 7944 N N . GLY A 1 1056 ? 18.003 -49.643 17.453 1.00 27.19 1056 GLY A N 1
ATOM 7945 C CA . GLY A 1 1056 ? 19.074 -50.505 17.978 1.00 27.19 1056 GLY A CA 1
ATOM 7946 C C . GLY A 1 1056 ? 20.057 -49.781 18.917 1.00 27.19 1056 GLY A C 1
ATOM 7947 O O . GLY A 1 1056 ? 20.818 -48.939 18.453 1.00 27.19 1056 GLY A O 1
ATOM 7948 N N . ASP A 1 1057 ? 20.061 -50.155 20.205 1.00 36.09 1057 ASP A N 1
ATOM 7949 C CA . ASP A 1 1057 ? 20.964 -49.688 21.282 1.00 36.09 1057 ASP A CA 1
ATOM 7950 C C . ASP A 1 1057 ? 21.566 -50.891 22.046 1.00 36.09 1057 ASP A C 1
ATOM 7952 O O . ASP A 1 1057 ? 20.846 -51.858 22.303 1.00 36.09 1057 ASP A O 1
ATOM 7956 N N . VAL A 1 1058 ? 22.851 -50.818 22.447 1.00 31.22 1058 VAL A N 1
ATOM 7957 C CA . VAL A 1 1058 ? 23.615 -51.780 23.298 1.00 31.22 1058 VAL A CA 1
ATOM 7958 C C . VAL A 1 1058 ? 24.876 -51.061 23.849 1.00 31.22 1058 VAL A C 1
ATOM 7960 O O . VAL A 1 1058 ? 25.480 -50.319 23.082 1.00 31.22 1058 VAL A O 1
ATOM 7963 N N . ALA A 1 1059 ? 25.447 -51.253 25.053 1.00 34.09 1059 ALA A N 1
ATOM 7964 C CA . ALA A 1 1059 ? 24.998 -51.612 26.418 1.00 34.09 1059 ALA A CA 1
ATOM 7965 C C . ALA A 1 1059 ? 26.188 -51.348 27.406 1.00 34.09 1059 ALA A C 1
ATOM 7967 O O . ALA A 1 1059 ? 27.208 -50.797 26.990 1.00 34.09 1059 ALA A O 1
ATOM 7968 N N . THR A 1 1060 ? 26.102 -51.738 28.689 1.00 37.19 1060 THR A N 1
ATOM 7969 C CA . THR A 1 1060 ? 27.190 -51.628 29.711 1.00 37.19 1060 THR A CA 1
ATOM 7970 C C . THR A 1 1060 ? 27.535 -52.999 30.348 1.00 37.19 1060 THR A C 1
ATOM 7972 O O . THR A 1 1060 ? 26.856 -53.969 29.986 1.00 37.19 1060 THR A O 1
ATOM 7975 N N . PRO A 1 1061 ? 28.600 -53.161 31.194 1.00 54.38 1061 PRO A N 1
ATOM 7976 C CA . PRO A 1 1061 ? 28.518 -52.840 32.651 1.00 54.38 1061 PRO A CA 1
ATOM 7977 C C . PRO A 1 1061 ? 29.832 -52.467 33.439 1.00 54.38 1061 PRO A C 1
ATOM 7979 O O . PRO A 1 1061 ? 30.898 -53.005 33.164 1.00 54.38 1061 PRO A O 1
ATOM 7982 N N . ASP A 1 1062 ? 29.701 -51.580 34.450 1.00 32.50 1062 ASP A N 1
ATOM 7983 C CA . ASP A 1 1062 ? 30.156 -51.563 35.887 1.00 32.50 1062 ASP A CA 1
ATOM 7984 C C . ASP A 1 1062 ? 31.462 -52.247 36.427 1.00 32.50 1062 ASP A C 1
ATOM 7986 O O . ASP A 1 1062 ? 31.897 -53.246 35.854 1.00 32.50 1062 ASP A O 1
ATOM 7990 N N . PRO A 1 1063 ? 31.995 -51.918 37.656 1.00 61.06 1063 PRO A N 1
ATOM 7991 C CA . PRO A 1 1063 ? 31.940 -50.715 38.548 1.00 61.06 1063 PRO A CA 1
ATOM 7992 C C . PRO A 1 1063 ? 33.388 -50.305 39.065 1.00 61.06 1063 PRO A C 1
ATOM 7994 O O . PRO A 1 1063 ? 34.223 -50.118 38.185 1.00 61.06 1063 PRO A O 1
ATOM 7997 N N . PRO A 1 1064 ? 33.846 -50.251 40.366 1.00 56.59 1064 PRO A N 1
ATOM 7998 C CA . PRO A 1 1064 ? 33.349 -49.695 41.666 1.00 56.59 1064 PRO A CA 1
ATOM 7999 C C . PRO A 1 1064 ? 34.340 -48.837 42.566 1.00 56.59 1064 PRO A C 1
ATOM 8001 O O . PRO A 1 1064 ? 35.534 -49.104 42.618 1.00 56.59 1064 PRO A O 1
ATOM 8004 N N . VAL A 1 1065 ? 33.788 -47.984 43.467 1.00 32.50 1065 VAL A N 1
ATOM 8005 C CA . VAL A 1 1065 ? 34.197 -47.702 44.900 1.00 32.50 1065 VAL A CA 1
ATOM 8006 C C . VAL A 1 1065 ? 35.446 -46.842 45.327 1.00 32.50 1065 VAL A C 1
ATOM 8008 O O . VAL A 1 1065 ? 36.527 -46.936 44.764 1.00 32.50 1065 VAL A O 1
ATOM 8011 N N . ALA A 1 1066 ? 35.275 -46.116 46.467 1.00 31.45 1066 ALA A N 1
ATOM 8012 C CA . ALA A 1 1066 ? 36.242 -45.481 47.427 1.00 31.45 1066 ALA A CA 1
ATOM 8013 C C . ALA A 1 1066 ? 36.590 -43.958 47.319 1.00 31.45 1066 ALA A C 1
ATOM 8015 O O . ALA A 1 1066 ? 36.275 -43.311 46.325 1.00 31.45 1066 ALA A O 1
ATOM 8016 N N . ALA A 1 1067 ? 37.133 -43.345 48.404 1.00 29.91 1067 ALA A N 1
ATOM 8017 C CA . ALA A 1 1067 ? 37.178 -41.872 48.611 1.00 29.91 1067 ALA A CA 1
ATOM 8018 C C . ALA A 1 1067 ? 38.244 -41.303 49.608 1.00 29.91 1067 ALA A C 1
ATOM 8020 O O . ALA A 1 1067 ? 38.496 -41.934 50.630 1.00 29.91 1067 ALA A O 1
ATOM 8021 N N . ARG A 1 1068 ? 38.680 -40.030 49.385 1.00 32.06 1068 ARG A N 1
ATOM 8022 C CA . ARG A 1 1068 ? 39.407 -39.060 50.289 1.00 32.06 1068 ARG A CA 1
ATOM 8023 C C . ARG A 1 1068 ? 40.811 -39.473 50.832 1.00 32.06 1068 ARG A C 1
ATOM 8025 O O . ARG A 1 1068 ? 41.105 -40.661 50.816 1.00 32.06 1068 ARG A O 1
ATOM 8032 N N . PRO A 1 1069 ? 41.640 -38.573 51.444 1.00 49.31 1069 PRO A N 1
ATOM 8033 C CA . PRO A 1 1069 ? 41.849 -37.098 51.334 1.00 49.31 1069 PRO A CA 1
ATOM 8034 C C . PRO A 1 1069 ? 43.358 -36.695 51.114 1.00 49.31 1069 PRO A C 1
ATOM 8036 O O . PRO A 1 1069 ? 44.200 -37.580 51.028 1.00 49.31 1069 PRO A O 1
ATOM 8039 N N . GLY A 1 1070 ? 43.752 -35.397 51.104 1.00 25.89 1070 GLY A N 1
ATOM 8040 C CA . GLY A 1 1070 ? 45.183 -34.978 51.252 1.00 25.89 1070 GLY A CA 1
ATOM 8041 C C . GLY A 1 1070 ? 45.583 -33.534 50.831 1.00 25.89 1070 GLY A C 1
ATOM 8042 O O . GLY A 1 1070 ? 44.989 -33.001 49.900 1.00 25.89 1070 GLY A O 1
ATOM 8043 N N . ILE A 1 1071 ? 46.565 -32.920 51.531 1.00 31.08 1071 ILE A N 1
ATOM 8044 C CA . ILE A 1 1071 ? 47.150 -31.531 51.471 1.00 31.08 1071 ILE A CA 1
ATOM 8045 C C . ILE A 1 1071 ? 48.583 -31.611 52.117 1.00 31.08 1071 ILE A C 1
ATOM 8047 O O . ILE A 1 1071 ? 48.719 -32.544 52.920 1.00 31.08 1071 ILE A O 1
ATOM 8051 N N . PRO A 1 1072 ? 49.642 -30.759 51.904 1.00 44.38 1072 PRO A N 1
ATOM 8052 C CA . PRO A 1 1072 ? 49.833 -29.471 51.176 1.00 44.38 1072 PRO A CA 1
ATOM 8053 C C . PRO A 1 1072 ? 50.643 -29.659 49.855 1.00 44.38 1072 PRO A C 1
ATOM 8055 O O . PRO A 1 1072 ? 50.404 -30.680 49.215 1.00 44.38 1072 PRO A O 1
ATOM 8058 N N . GLY A 1 1073 ? 51.544 -28.807 49.312 1.00 30.52 1073 GLY A N 1
ATOM 8059 C CA . GLY A 1 1073 ? 52.227 -27.517 49.649 1.00 30.52 1073 GLY A CA 1
ATOM 8060 C C . GLY A 1 1073 ? 53.208 -27.144 48.493 1.00 30.52 1073 GLY A C 1
ATOM 8061 O O . GLY A 1 1073 ? 53.181 -27.850 47.486 1.00 30.52 1073 GLY A O 1
ATOM 8062 N N . GLU A 1 1074 ? 54.110 -26.145 48.488 1.00 35.22 1074 GLU A N 1
ATOM 8063 C CA . GLU A 1 1074 ? 54.442 -24.993 49.366 1.00 35.22 1074 GLU A CA 1
ATOM 8064 C C . GLU A 1 1074 ? 55.357 -23.980 48.569 1.00 35.22 1074 GLU A C 1
ATOM 8066 O O . GLU A 1 1074 ? 55.478 -24.138 47.358 1.00 35.22 1074 GLU A O 1
ATOM 8071 N N . GLU A 1 1075 ? 56.033 -23.006 49.225 1.00 30.58 1075 GLU A N 1
ATOM 8072 C CA . GLU A 1 1075 ? 57.034 -22.008 48.703 1.00 30.58 1075 GLU A CA 1
ATOM 8073 C C . GLU A 1 1075 ? 56.557 -20.915 47.690 1.00 30.58 1075 GLU A C 1
ATOM 8075 O O . GLU A 1 1075 ? 55.806 -21.189 46.762 1.00 30.58 1075 GLU A O 1
ATOM 8080 N N . GLY A 1 1076 ? 56.973 -19.631 47.765 1.00 32.19 1076 GLY A N 1
ATOM 8081 C CA . GLY A 1 1076 ? 57.719 -18.903 48.816 1.00 32.19 1076 GLY A CA 1
ATOM 8082 C C . GLY A 1 1076 ? 58.085 -17.429 48.465 1.00 32.19 1076 GLY A C 1
ATOM 8083 O O . GLY A 1 1076 ? 58.426 -17.150 47.317 1.00 32.19 1076 GLY A O 1
ATOM 8084 N N . SER A 1 1077 ? 58.099 -16.522 49.474 1.00 30.30 1077 SER A N 1
ATOM 8085 C CA . SER A 1 1077 ? 58.510 -15.075 49.443 1.00 30.30 1077 SER A CA 1
ATOM 8086 C C . SER A 1 1077 ? 57.558 -14.095 48.686 1.00 30.30 1077 SER A C 1
ATOM 8088 O O . SER A 1 1077 ? 56.730 -14.572 47.916 1.00 30.30 1077 SER A O 1
ATOM 8090 N N . ASP A 1 1078 ? 57.538 -12.745 48.793 1.00 30.69 1078 ASP A N 1
ATOM 8091 C CA . ASP A 1 1078 ? 58.049 -11.687 49.723 1.00 30.69 1078 ASP A CA 1
ATOM 8092 C C . ASP A 1 1078 ? 57.445 -10.298 49.283 1.00 30.69 1078 ASP A C 1
ATOM 8094 O O . ASP A 1 1078 ? 56.970 -10.212 48.153 1.00 30.69 1078 ASP A O 1
ATOM 8098 N N . VAL A 1 1079 ? 57.432 -9.133 49.981 1.00 29.56 1079 VAL A N 1
ATOM 8099 C CA . VAL A 1 1079 ? 57.470 -8.714 51.414 1.00 29.56 1079 VAL A CA 1
ATOM 8100 C C . VAL A 1 1079 ? 57.104 -7.188 51.540 1.00 29.56 1079 VAL A C 1
ATOM 8102 O O . VAL A 1 1079 ? 56.888 -6.534 50.527 1.00 29.56 1079 VAL A O 1
ATOM 8105 N N . ILE A 1 1080 ? 57.073 -6.603 52.760 1.00 29.94 1080 ILE A N 1
ATOM 8106 C CA . ILE A 1 1080 ? 56.809 -5.171 53.147 1.00 29.94 1080 ILE A CA 1
ATOM 8107 C C . ILE A 1 1080 ? 55.329 -4.697 53.261 1.00 29.94 1080 ILE A C 1
ATOM 8109 O O . ILE A 1 1080 ? 54.701 -4.318 52.284 1.00 29.94 1080 ILE A O 1
ATOM 8113 N N . ALA A 1 1081 ? 54.853 -4.640 54.524 1.00 28.17 1081 ALA A N 1
ATOM 8114 C CA . ALA A 1 1081 ? 54.101 -3.577 55.252 1.00 28.17 1081 ALA A CA 1
ATOM 8115 C C . ALA A 1 1081 ? 53.161 -2.575 54.519 1.00 28.17 1081 ALA A C 1
ATOM 8117 O O . ALA A 1 1081 ? 53.506 -2.064 53.464 1.00 28.17 1081 ALA A O 1
ATOM 8118 N N . ARG A 1 1082 ? 52.053 -2.047 55.082 1.00 29.19 1082 ARG A N 1
ATOM 8119 C CA . ARG A 1 1082 ? 51.254 -2.140 56.352 1.00 29.19 1082 ARG A CA 1
ATOM 8120 C C . ARG A 1 1082 ? 50.031 -1.199 56.146 1.00 29.19 1082 ARG A C 1
ATOM 8122 O O . ARG A 1 1082 ? 50.137 -0.317 55.300 1.00 29.19 1082 ARG A O 1
ATOM 8129 N N . ASP A 1 1083 ? 48.886 -1.183 56.836 1.00 28.77 1083 ASP A N 1
ATOM 8130 C CA . ASP A 1 1083 ? 48.122 -1.988 57.828 1.00 28.77 1083 ASP A CA 1
ATOM 8131 C C . ASP A 1 1083 ? 46.611 -1.750 57.446 1.00 28.77 1083 ASP A C 1
ATOM 8133 O O . ASP A 1 1083 ? 46.358 -1.036 56.477 1.00 28.77 1083 ASP A O 1
ATOM 8137 N N . GLY A 1 1084 ? 45.510 -2.307 57.979 1.00 27.95 1084 GLY A N 1
ATOM 8138 C CA . GLY A 1 1084 ? 45.055 -2.655 59.341 1.00 27.95 1084 GLY A CA 1
ATOM 8139 C C . GLY A 1 1084 ? 44.034 -1.596 59.842 1.00 27.95 1084 GLY A C 1
ATOM 8140 O O . GLY A 1 1084 ? 44.315 -0.410 59.731 1.00 27.95 1084 GLY A O 1
ATOM 8141 N N . ILE A 1 1085 ? 42.831 -1.880 60.378 1.00 27.64 1085 ILE A N 1
ATOM 8142 C CA . ILE A 1 1085 ? 42.109 -3.121 60.768 1.00 27.64 1085 ILE A CA 1
ATOM 8143 C C . ILE A 1 1085 ? 40.579 -2.945 60.477 1.00 27.64 1085 ILE A C 1
ATOM 8145 O O . ILE A 1 1085 ? 40.147 -1.870 60.069 1.00 27.64 1085 ILE A O 1
ATOM 8149 N N . SER A 1 1086 ? 39.763 -4.003 60.619 1.00 26.78 1086 SER A N 1
ATOM 8150 C CA . SER A 1 1086 ? 38.368 -4.135 60.132 1.00 26.78 1086 SER A CA 1
ATOM 8151 C C . SER A 1 1086 ? 37.263 -4.162 61.229 1.00 26.78 1086 SER A C 1
ATOM 8153 O O . SER A 1 1086 ? 37.572 -4.178 62.416 1.00 26.78 1086 SER A O 1
ATOM 8155 N N . LEU A 1 1087 ? 36.000 -4.307 60.777 1.00 26.77 1087 LEU A N 1
ATOM 8156 C CA . LEU A 1 1087 ? 34.791 -4.887 61.424 1.00 26.77 1087 LEU A CA 1
ATOM 8157 C C . LEU A 1 1087 ? 33.780 -4.047 62.269 1.00 26.77 1087 LEU A C 1
ATOM 8159 O O . LEU A 1 1087 ? 34.065 -3.575 63.360 1.00 26.77 1087 LEU A O 1
ATOM 8163 N N . ALA A 1 1088 ? 32.519 -4.119 61.795 1.00 26.80 1088 ALA A N 1
ATOM 8164 C CA . ALA A 1 1088 ? 31.271 -4.474 62.516 1.00 26.80 1088 ALA A CA 1
ATOM 8165 C C . ALA A 1 1088 ? 30.393 -3.452 63.312 1.00 26.80 1088 ALA A C 1
ATOM 8167 O O . ALA A 1 1088 ? 30.526 -3.298 64.519 1.00 26.80 1088 ALA A O 1
ATOM 8168 N N . ALA A 1 1089 ? 29.294 -3.045 62.645 1.00 26.97 1089 ALA A N 1
ATOM 8169 C CA . ALA A 1 1089 ? 27.879 -3.262 63.050 1.00 26.97 1089 ALA A CA 1
ATOM 8170 C C . ALA A 1 1089 ? 27.143 -2.363 64.095 1.00 26.97 1089 ALA A C 1
ATOM 8172 O O . ALA A 1 1089 ? 27.731 -1.593 64.842 1.00 26.97 1089 ALA A O 1
ATOM 8173 N N . VAL A 1 1090 ? 25.808 -2.579 64.148 1.00 28.38 1090 VAL A N 1
ATOM 8174 C CA . VAL A 1 1090 ? 24.762 -2.048 65.072 1.00 28.38 1090 VAL A CA 1
ATOM 8175 C C . VAL A 1 1090 ? 24.106 -0.695 64.676 1.00 28.38 1090 VAL A C 1
ATOM 8177 O O . VAL A 1 1090 ? 24.634 0.067 63.875 1.00 28.38 1090 VAL A O 1
ATOM 8180 N N . ALA A 1 1091 ? 22.864 -0.474 65.141 1.00 24.84 1091 ALA A N 1
ATOM 8181 C CA . ALA A 1 1091 ? 21.866 0.529 64.706 1.00 24.84 1091 ALA A CA 1
ATOM 8182 C C . ALA A 1 1091 ? 21.011 1.000 65.931 1.00 24.84 1091 ALA A C 1
ATOM 8184 O O . ALA A 1 1091 ? 21.356 0.583 67.038 1.00 24.84 1091 ALA A O 1
ATOM 8185 N N . PRO A 1 1092 ? 19.830 1.670 65.828 1.00 48.44 1092 PRO A N 1
ATOM 8186 C CA . PRO A 1 1092 ? 19.320 2.762 64.960 1.00 48.44 1092 PRO A CA 1
ATOM 8187 C C . PRO A 1 1092 ? 18.643 3.920 65.791 1.00 48.44 1092 PRO A C 1
ATOM 8189 O O . PRO A 1 1092 ? 18.779 3.938 67.009 1.00 48.44 1092 PRO A O 1
ATOM 8192 N N . VAL A 1 1093 ? 17.786 4.772 65.164 1.00 27.48 1093 VAL A N 1
ATOM 8193 C CA . VAL A 1 1093 ? 16.613 5.492 65.787 1.00 27.48 1093 VAL A CA 1
ATOM 8194 C C . VAL A 1 1093 ? 16.962 6.727 66.694 1.00 27.48 1093 VAL A C 1
ATOM 8196 O O . VAL A 1 1093 ? 18.002 6.721 67.330 1.00 27.48 1093 VAL A O 1
ATOM 8199 N N . ASN A 1 1094 ? 16.235 7.873 66.801 1.00 27.75 1094 ASN A N 1
ATOM 8200 C CA . ASN A 1 1094 ? 14.870 8.326 66.413 1.00 27.75 1094 ASN A CA 1
ATOM 8201 C C . ASN A 1 1094 ? 14.702 9.887 66.309 1.00 27.75 1094 ASN A C 1
ATOM 8203 O O . ASN A 1 1094 ? 15.482 10.577 66.950 1.00 27.75 1094 ASN A O 1
ATOM 8207 N N . LEU A 1 1095 ? 13.604 10.379 65.672 1.00 28.55 1095 LEU A N 1
ATOM 8208 C CA . LEU A 1 1095 ? 12.776 11.623 65.920 1.00 28.55 1095 LEU A CA 1
ATOM 8209 C C . LEU A 1 1095 ? 13.442 13.026 66.151 1.00 28.55 1095 LEU A C 1
ATOM 8211 O O . LEU A 1 1095 ? 14.641 13.118 66.345 1.00 28.55 1095 LEU A O 1
ATOM 8215 N N . ALA A 1 1096 ? 12.791 14.215 66.141 1.00 25.98 1096 ALA A N 1
ATOM 8216 C CA . ALA A 1 1096 ? 11.424 14.767 65.902 1.00 25.98 1096 ALA A CA 1
ATOM 8217 C C . ALA A 1 1096 ? 11.586 16.228 65.344 1.00 25.98 1096 ALA A C 1
ATOM 8219 O O . ALA A 1 1096 ? 12.630 16.825 65.579 1.00 25.98 1096 ALA A O 1
ATOM 8220 N N . VAL A 1 1097 ? 10.741 16.880 64.517 1.00 26.81 1097 VAL A N 1
ATOM 8221 C CA . VAL A 1 1097 ? 9.276 17.175 64.482 1.00 26.81 1097 VAL A CA 1
ATOM 8222 C C . VAL A 1 1097 ? 8.811 18.391 65.327 1.00 26.81 1097 VAL A C 1
ATOM 8224 O O . VAL A 1 1097 ? 8.507 18.221 66.501 1.00 26.81 1097 VAL A O 1
ATOM 8227 N N . GLN A 1 1098 ? 8.666 19.577 64.689 1.00 26.48 1098 GLN A N 1
ATOM 8228 C CA . GLN A 1 1098 ? 7.604 20.632 64.810 1.00 26.48 1098 GLN A CA 1
ATOM 8229 C C . GLN A 1 1098 ? 8.012 21.894 63.984 1.00 26.48 1098 GLN A C 1
ATOM 8231 O O . GLN A 1 1098 ? 9.201 22.134 63.813 1.00 26.48 1098 GLN A O 1
ATOM 8236 N N . ARG A 1 1099 ? 7.142 22.564 63.193 1.00 26.84 1099 ARG A N 1
ATOM 8237 C CA . ARG A 1 1099 ? 6.108 23.598 63.519 1.00 26.84 1099 ARG A CA 1
ATOM 8238 C C . ARG A 1 1099 ? 6.691 24.795 64.315 1.00 26.84 1099 ARG A C 1
ATOM 8240 O O . ARG A 1 1099 ? 7.401 24.552 65.275 1.00 26.84 1099 ARG A O 1
ATOM 8247 N N . SER A 1 1100 ? 6.441 26.077 64.003 1.00 25.88 1100 SER A N 1
ATOM 8248 C CA . SER A 1 1100 ? 5.355 26.734 63.233 1.00 25.88 1100 SER A CA 1
ATOM 8249 C C . SER A 1 1100 ? 5.779 28.064 62.546 1.00 25.88 1100 SER A C 1
ATOM 8251 O O . SER A 1 1100 ? 6.922 28.492 62.658 1.00 25.88 1100 SER A O 1
ATOM 8253 N N . ALA A 1 1101 ? 4.849 28.731 61.844 1.00 23.75 1101 ALA A N 1
ATOM 8254 C CA . ALA A 1 1101 ? 4.970 30.104 61.297 1.00 23.75 1101 ALA A CA 1
ATOM 8255 C C . ALA A 1 1101 ? 4.212 31.128 62.199 1.00 23.75 1101 ALA A C 1
ATOM 8257 O O . ALA A 1 1101 ? 3.713 30.684 63.238 1.00 23.75 1101 ALA A O 1
ATOM 8258 N N . PRO A 1 1102 ? 3.974 32.417 61.830 1.00 52.97 1102 PRO A N 1
ATOM 8259 C CA . PRO A 1 1102 ? 4.639 33.349 60.890 1.00 52.97 1102 PRO A CA 1
ATOM 8260 C C . PRO A 1 1102 ? 4.971 34.737 61.552 1.00 52.97 1102 PRO A C 1
ATOM 8262 O O . PRO A 1 1102 ? 4.898 34.863 62.768 1.00 52.97 1102 PRO A O 1
ATOM 8265 N N . ALA A 1 1103 ? 5.230 35.780 60.730 1.00 24.86 1103 ALA A N 1
ATOM 8266 C CA . ALA A 1 1103 ? 4.891 37.222 60.924 1.00 24.86 1103 ALA A CA 1
ATOM 8267 C C . ALA A 1 1103 ? 6.013 38.307 61.033 1.00 24.86 1103 ALA A C 1
ATOM 8269 O O . ALA A 1 1103 ? 6.773 38.390 61.988 1.00 24.86 1103 ALA A O 1
ATOM 8270 N N . SER A 1 1104 ? 5.999 39.202 60.028 1.00 26.12 1104 SER A N 1
ATOM 8271 C CA . SER A 1 1104 ? 6.206 40.676 60.030 1.00 26.12 1104 SER A CA 1
ATOM 8272 C C . SER A 1 1104 ? 7.336 41.398 60.808 1.00 26.12 1104 SER A C 1
ATOM 8274 O O . SER A 1 1104 ? 7.191 41.736 61.975 1.00 26.12 1104 SER A O 1
ATOM 8276 N N . VAL A 1 1105 ? 8.350 41.836 60.042 1.00 28.75 1105 VAL A N 1
ATOM 8277 C CA . VAL A 1 1105 ? 8.850 43.233 59.861 1.00 28.75 1105 VAL A CA 1
ATOM 8278 C C . VAL A 1 1105 ? 8.840 44.231 61.045 1.00 28.75 1105 VAL A C 1
ATOM 8280 O O . VAL A 1 1105 ? 7.782 44.738 61.398 1.00 28.75 1105 VAL A O 1
ATOM 8283 N N . GLN A 1 1106 ? 10.043 44.660 61.477 1.00 28.30 1106 GLN A N 1
ATOM 8284 C CA . GLN A 1 1106 ? 10.550 46.044 61.740 1.00 28.30 1106 GLN A CA 1
ATOM 8285 C C . GLN A 1 1106 ? 11.821 45.956 62.639 1.00 28.30 1106 GLN A C 1
ATOM 8287 O O . GLN A 1 1106 ? 11.971 44.978 63.358 1.00 28.30 1106 GLN A O 1
ATOM 8292 N N . SER A 1 1107 ? 12.773 46.900 62.719 1.00 28.19 1107 SER A N 1
ATOM 8293 C CA . SER A 1 1107 ? 13.257 47.951 61.801 1.00 28.19 1107 SER A CA 1
ATOM 8294 C C . SER A 1 1107 ? 14.485 48.657 62.428 1.00 28.19 1107 SER A C 1
ATOM 8296 O O . SER A 1 1107 ? 14.297 49.393 63.389 1.00 28.19 1107 SER A O 1
ATOM 8298 N N . MET A 1 1108 ? 15.683 48.547 61.820 1.00 27.72 1108 MET A N 1
ATOM 8299 C CA . MET A 1 1108 ? 16.894 49.371 62.098 1.00 27.72 1108 MET A CA 1
ATOM 8300 C C . MET A 1 1108 ? 17.508 49.299 63.525 1.00 27.72 1108 MET A C 1
ATOM 8302 O O . MET A 1 1108 ? 16.844 48.934 64.481 1.00 27.72 1108 MET A O 1
ATOM 8306 N N . ALA A 1 1109 ? 18.779 49.648 63.772 1.00 28.55 1109 ALA A N 1
ATOM 8307 C CA . ALA A 1 1109 ? 20.005 49.635 62.952 1.00 28.55 1109 ALA A CA 1
ATOM 8308 C C . ALA A 1 1109 ? 21.241 49.756 63.884 1.00 28.55 1109 ALA A C 1
ATOM 8310 O O . ALA A 1 1109 ? 21.108 50.203 65.018 1.00 28.55 1109 ALA A O 1
ATOM 8311 N N . GLY A 1 1110 ? 22.446 49.444 63.383 1.00 30.27 1110 GLY A N 1
ATOM 8312 C CA . GLY A 1 1110 ? 23.710 49.881 64.006 1.00 30.27 1110 GLY A CA 1
ATOM 8313 C C . GLY A 1 1110 ? 24.539 48.806 64.721 1.00 30.27 1110 GLY A C 1
ATOM 8314 O O . GLY A 1 1110 ? 24.600 48.773 65.944 1.00 30.27 1110 GLY A O 1
ATOM 8315 N N . ALA A 1 1111 ? 25.274 47.998 63.953 1.00 30.25 1111 ALA A N 1
ATOM 8316 C CA . ALA A 1 1111 ? 26.448 47.264 64.432 1.00 30.25 1111 ALA A CA 1
ATOM 8317 C C . ALA A 1 1111 ? 27.508 47.228 63.319 1.00 30.25 1111 ALA A C 1
ATOM 8319 O O . ALA A 1 1111 ? 27.165 47.063 62.147 1.00 30.25 1111 ALA A O 1
ATOM 8320 N N . THR A 1 1112 ? 28.784 47.417 63.659 1.00 41.09 1112 THR A N 1
ATOM 8321 C CA . THR A 1 1112 ? 29.878 47.531 62.679 1.00 41.09 1112 THR A CA 1
ATOM 8322 C C . THR A 1 1112 ? 30.221 46.165 62.080 1.00 41.09 1112 THR A C 1
ATOM 8324 O O . THR A 1 1112 ? 30.540 45.230 62.810 1.00 41.09 1112 THR A O 1
ATOM 8327 N N . ILE A 1 1113 ? 30.165 46.037 60.751 1.00 36.81 1113 ILE A N 1
ATOM 8328 C CA . ILE A 1 1113 ? 30.267 44.744 60.058 1.00 36.81 1113 ILE A CA 1
ATOM 8329 C C . ILE A 1 1113 ? 31.671 44.519 59.475 1.00 36.81 1113 ILE A C 1
ATOM 8331 O O . ILE A 1 1113 ? 32.156 45.312 58.670 1.00 36.81 1113 ILE A O 1
ATOM 8335 N N . SER A 1 1114 ? 32.299 43.393 59.831 1.00 41.84 1114 SER A N 1
ATOM 8336 C CA . SER A 1 1114 ? 33.593 42.949 59.287 1.00 41.84 1114 SER A CA 1
ATOM 8337 C C . SER A 1 1114 ? 33.544 42.713 57.762 1.00 41.84 1114 SER A C 1
ATOM 8339 O O . SER A 1 1114 ? 32.519 42.238 57.262 1.00 41.84 1114 SER A O 1
ATOM 8341 N N . PRO A 1 1115 ? 34.643 42.928 57.004 1.00 45.28 1115 PRO A N 1
ATOM 8342 C CA . PRO A 1 1115 ? 34.619 42.935 55.532 1.00 45.28 1115 PRO A CA 1
ATOM 8343 C C . PRO A 1 1115 ? 33.980 41.707 54.857 1.00 45.28 1115 PRO A C 1
ATOM 8345 O O . PRO A 1 1115 ? 33.278 41.848 53.856 1.00 45.28 1115 PRO A O 1
ATOM 8348 N N . GLY A 1 1116 ? 34.161 40.505 55.419 1.00 46.34 1116 GLY A N 1
ATOM 8349 C CA . GLY A 1 1116 ? 33.569 39.272 54.882 1.00 46.34 1116 GLY A CA 1
ATOM 8350 C C . GLY A 1 1116 ? 32.033 39.233 54.922 1.00 46.34 1116 GLY A C 1
ATOM 8351 O O . GLY A 1 1116 ? 31.413 38.708 54.000 1.00 46.34 1116 GLY A O 1
ATOM 8352 N N . LEU A 1 1117 ? 31.413 39.839 55.941 1.00 46.38 1117 LEU A N 1
ATOM 8353 C CA . LEU A 1 1117 ? 29.952 39.903 56.086 1.00 46.38 1117 LEU A CA 1
ATOM 8354 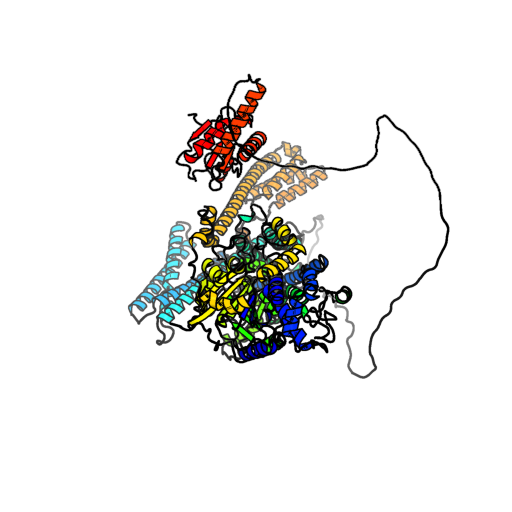C C . LEU A 1 1117 ? 29.327 40.999 55.205 1.00 46.38 1117 LEU A C 1
ATOM 8356 O O . LEU A 1 1117 ? 28.219 40.825 54.698 1.00 46.38 1117 LEU A O 1
ATOM 8360 N N . ALA A 1 1118 ? 30.048 42.096 54.951 1.00 50.62 1118 ALA A N 1
ATOM 8361 C CA . ALA A 1 1118 ? 29.631 43.098 53.967 1.00 50.62 1118 ALA A CA 1
ATOM 8362 C C . ALA A 1 1118 ? 29.638 42.520 52.536 1.00 50.62 1118 ALA A C 1
ATOM 8364 O O . ALA A 1 1118 ? 28.727 42.768 51.746 1.00 50.62 1118 ALA A O 1
ATOM 8365 N N . ALA A 1 1119 ? 30.625 41.678 52.211 1.00 55.47 1119 ALA A N 1
ATOM 8366 C CA . ALA A 1 1119 ? 30.667 40.970 50.934 1.00 55.47 1119 ALA A CA 1
ATOM 8367 C C . ALA A 1 1119 ? 29.549 39.915 50.792 1.00 55.47 1119 ALA A C 1
ATOM 8369 O O . ALA A 1 1119 ? 29.047 39.710 49.684 1.00 55.47 1119 ALA A O 1
ATOM 8370 N N . SER A 1 1120 ? 29.126 39.251 51.878 1.00 57.56 1120 SER A N 1
ATOM 8371 C CA . SER A 1 1120 ? 28.023 38.280 51.820 1.00 57.56 1120 SER A CA 1
ATOM 8372 C C . SER A 1 1120 ? 26.648 38.947 51.714 1.00 57.56 1120 SER A C 1
ATOM 8374 O O . SER A 1 1120 ? 25.810 38.464 50.952 1.00 57.56 1120 SER A O 1
ATOM 8376 N N . SER A 1 1121 ? 26.412 40.070 52.403 1.00 59.09 1121 SER A N 1
ATOM 8377 C CA . SER A 1 1121 ? 25.143 40.806 52.307 1.00 59.09 1121 SER A CA 1
ATOM 8378 C C . SER A 1 1121 ? 24.942 41.447 50.929 1.00 59.09 1121 SER A C 1
ATOM 8380 O O . SER A 1 1121 ? 23.854 41.334 50.365 1.00 59.09 1121 SER A O 1
ATOM 8382 N N . LEU A 1 1122 ? 25.996 42.011 50.322 1.00 60.72 1122 LEU A N 1
ATOM 8383 C CA . LEU A 1 1122 ? 25.958 42.512 48.941 1.00 60.72 1122 LEU A CA 1
ATOM 8384 C C . LEU A 1 1122 ? 25.634 41.404 47.923 1.00 60.72 1122 LEU A C 1
ATOM 8386 O O . LEU A 1 1122 ? 24.830 41.619 47.015 1.00 60.72 1122 LEU A O 1
ATOM 8390 N N . ARG A 1 1123 ? 26.200 40.199 48.095 1.00 65.75 1123 ARG A N 1
ATOM 8391 C CA . ARG A 1 1123 ? 25.888 39.024 47.256 1.00 65.75 1123 ARG A CA 1
ATOM 8392 C C . ARG A 1 1123 ? 24.429 38.584 47.391 1.00 65.75 1123 ARG A C 1
ATOM 8394 O O . ARG A 1 1123 ? 23.774 38.345 46.379 1.00 65.75 1123 ARG A O 1
ATOM 8401 N N . ALA A 1 1124 ? 23.916 38.508 48.619 1.00 67.19 1124 ALA A N 1
ATOM 8402 C CA . ALA A 1 1124 ? 22.522 38.150 48.878 1.00 67.19 1124 ALA A CA 1
ATOM 8403 C C . ALA A 1 1124 ? 21.542 39.192 48.307 1.00 67.19 1124 ALA A C 1
ATOM 8405 O O . ALA A 1 1124 ? 20.552 38.820 47.678 1.00 67.19 1124 ALA A O 1
ATOM 8406 N N . GLY A 1 1125 ? 21.847 40.486 48.459 1.00 74.94 1125 GLY A N 1
ATOM 8407 C CA . GLY A 1 1125 ? 21.048 41.581 47.905 1.00 74.94 1125 GLY A CA 1
ATOM 8408 C C . GLY A 1 1125 ? 20.986 41.558 46.376 1.00 74.94 1125 GLY A C 1
ATOM 8409 O O . GLY A 1 1125 ? 19.895 41.614 45.812 1.00 74.94 1125 GLY A O 1
ATOM 8410 N N . ALA A 1 1126 ? 22.130 41.397 45.702 1.00 78.38 1126 ALA A N 1
ATOM 8411 C CA . ALA A 1 1126 ? 22.183 41.311 44.241 1.00 78.38 1126 ALA A CA 1
ATOM 8412 C C . ALA A 1 1126 ? 21.423 40.088 43.694 1.00 78.38 1126 ALA A C 1
ATOM 8414 O O . ALA A 1 1126 ? 20.733 40.198 42.682 1.00 78.38 1126 ALA A O 1
ATOM 8415 N N . GLU A 1 1127 ? 21.497 38.934 44.368 1.00 83.56 1127 GLU A N 1
ATOM 8416 C CA . GLU A 1 1127 ? 20.735 37.746 43.967 1.00 83.56 1127 GLU A CA 1
ATOM 8417 C C . GLU A 1 1127 ? 19.228 37.906 44.194 1.00 83.56 1127 GLU A C 1
ATOM 8419 O O . GLU A 1 1127 ? 18.439 37.555 43.319 1.00 83.56 1127 GLU A O 1
ATOM 8424 N N . MET A 1 1128 ? 18.813 38.459 45.337 1.00 81.06 1128 MET A N 1
ATOM 8425 C CA . MET A 1 1128 ? 17.400 38.715 45.622 1.00 81.06 1128 MET A CA 1
ATOM 8426 C C . MET A 1 1128 ? 16.810 39.725 44.629 1.00 81.06 1128 MET A C 1
ATOM 8428 O O . MET A 1 1128 ? 15.725 39.503 44.100 1.00 81.06 1128 MET A O 1
ATOM 8432 N N . GLN A 1 1129 ? 17.548 40.793 44.309 1.00 83.25 1129 GLN A N 1
ATOM 8433 C CA . GLN A 1 1129 ? 17.138 41.782 43.313 1.00 83.25 1129 GLN A CA 1
ATOM 8434 C C . GLN A 1 1129 ? 17.037 41.177 41.903 1.00 83.25 1129 GLN A C 1
ATOM 8436 O O . GLN A 1 1129 ? 16.074 41.461 41.192 1.00 83.25 1129 GLN A O 1
ATOM 8441 N N . ALA A 1 1130 ? 17.980 40.312 41.510 1.00 85.12 1130 ALA A N 1
ATOM 8442 C CA . ALA A 1 1130 ? 17.916 39.594 40.237 1.00 85.12 1130 ALA A CA 1
ATOM 8443 C C . ALA A 1 1130 ? 16.724 38.625 40.175 1.00 85.12 1130 ALA A C 1
ATOM 8445 O O . ALA A 1 1130 ? 15.980 38.664 39.201 1.00 85.12 1130 ALA A O 1
ATOM 8446 N N . ARG A 1 1131 ? 16.475 37.828 41.226 1.00 84.44 1131 ARG A N 1
ATOM 8447 C CA . ARG A 1 1131 ? 15.286 36.958 41.317 1.00 84.44 1131 ARG A CA 1
ATOM 8448 C C . ARG A 1 1131 ? 13.996 37.766 41.144 1.00 84.44 1131 ARG A C 1
ATOM 8450 O O . ARG A 1 1131 ? 13.195 37.439 40.277 1.00 84.44 1131 ARG A O 1
ATOM 8457 N N . THR A 1 1132 ? 13.819 38.850 41.901 1.00 83.38 1132 THR A N 1
ATOM 8458 C CA . THR A 1 1132 ? 12.595 39.670 41.854 1.00 83.38 1132 THR A CA 1
ATOM 8459 C C . THR A 1 1132 ? 12.378 40.359 40.503 1.00 83.38 1132 THR A C 1
ATOM 8461 O O . THR A 1 1132 ? 11.242 40.442 40.047 1.00 83.38 1132 THR A O 1
ATOM 8464 N N . LEU A 1 1133 ? 13.438 40.849 39.846 1.00 83.56 1133 LEU A N 1
ATOM 8465 C CA . LEU A 1 1133 ? 13.313 41.592 38.583 1.00 83.56 1133 LEU A CA 1
ATOM 8466 C C . LEU A 1 1133 ? 13.353 40.709 37.323 1.00 83.56 1133 LEU A C 1
ATOM 8468 O O . LEU A 1 1133 ? 12.922 41.168 36.269 1.00 83.56 1133 LEU A O 1
ATOM 8472 N N . CYS A 1 1134 ? 13.835 39.464 37.411 1.00 80.19 1134 CYS A N 1
ATOM 8473 C CA . CYS A 1 1134 ? 13.892 38.520 36.285 1.00 80.19 1134 CYS A CA 1
ATOM 8474 C C . CYS A 1 1134 ? 12.825 37.407 36.334 1.00 80.19 1134 CYS A C 1
ATOM 8476 O O . CYS A 1 1134 ? 12.512 36.831 35.292 1.00 80.19 1134 CYS A O 1
ATOM 8478 N N . ALA A 1 1135 ? 12.224 37.113 37.493 1.00 70.25 1135 ALA A N 1
ATOM 8479 C CA . ALA A 1 1135 ? 11.105 36.169 37.624 1.00 70.25 1135 ALA A CA 1
ATOM 8480 C C . ALA A 1 1135 ? 9.733 36.878 37.531 1.00 70.25 1135 ALA A C 1
ATOM 8482 O O . ALA A 1 1135 ? 8.847 36.674 38.362 1.00 70.25 1135 ALA A O 1
ATOM 8483 N N . ALA A 1 1136 ? 9.571 37.756 36.537 1.00 55.41 1136 ALA A N 1
ATOM 8484 C CA . ALA A 1 1136 ? 8.394 38.607 36.384 1.00 55.41 1136 ALA A CA 1
ATOM 8485 C C . ALA A 1 1136 ? 7.143 37.813 35.947 1.00 55.41 1136 ALA A C 1
ATOM 8487 O O . ALA A 1 1136 ? 6.940 37.542 34.767 1.00 55.41 1136 ALA A O 1
ATOM 8488 N N . SER A 1 1137 ? 6.266 37.505 36.910 1.00 54.94 1137 SER A N 1
ATOM 8489 C CA . SER A 1 1137 ? 5.035 36.713 36.736 1.00 54.94 1137 SER A CA 1
ATOM 8490 C C . SER A 1 1137 ? 5.257 35.241 36.347 1.00 54.94 1137 SER A C 1
ATOM 8492 O O . SER A 1 1137 ? 6.233 34.857 35.703 1.00 54.94 1137 SER A O 1
ATOM 8494 N N . ALA A 1 1138 ? 4.281 34.394 36.686 1.00 52.84 1138 ALA A N 1
ATOM 8495 C CA . ALA A 1 1138 ? 4.190 33.036 36.153 1.00 52.84 1138 ALA A CA 1
ATOM 8496 C C . ALA A 1 1138 ? 3.993 33.016 34.621 1.00 52.84 1138 ALA A C 1
ATOM 8498 O O . ALA A 1 1138 ? 4.318 32.020 33.981 1.00 52.84 1138 ALA A O 1
ATOM 8499 N N . THR A 1 1139 ? 3.500 34.117 34.037 1.00 52.28 1139 THR A N 1
ATOM 8500 C CA . THR A 1 1139 ? 3.119 34.225 32.620 1.00 52.28 1139 THR A CA 1
ATOM 8501 C C . THR A 1 1139 ? 4.179 34.826 31.685 1.00 52.28 1139 THR A C 1
ATOM 8503 O O . THR A 1 1139 ? 4.009 34.718 30.474 1.00 52.28 1139 THR A O 1
ATOM 8506 N N . GLN A 1 1140 ? 5.267 35.442 32.180 1.00 58.53 1140 GLN A N 1
ATOM 8507 C CA . GLN A 1 1140 ? 6.314 36.051 31.331 1.00 58.53 1140 GLN A CA 1
ATOM 8508 C C . GLN A 1 1140 ? 7.739 35.900 31.901 1.00 58.53 1140 GLN A C 1
ATOM 8510 O O . GLN A 1 1140 ? 8.436 36.872 32.189 1.00 58.53 1140 GLN A O 1
ATOM 8515 N N . ARG A 1 1141 ? 8.229 34.657 32.002 1.00 72.81 1141 ARG A N 1
ATOM 8516 C CA . ARG A 1 1141 ? 9.643 34.406 32.340 1.00 72.81 1141 ARG A CA 1
ATOM 8517 C C . ARG A 1 1141 ? 10.579 34.977 31.266 1.00 72.81 1141 ARG A C 1
ATOM 8519 O O . ARG A 1 1141 ? 10.327 34.823 30.068 1.00 72.81 1141 ARG A O 1
ATOM 8526 N N . PHE A 1 1142 ? 11.682 35.588 31.695 1.00 86.56 1142 PHE A N 1
ATOM 8527 C CA . PHE A 1 1142 ? 12.740 36.041 30.792 1.00 86.56 1142 PHE A CA 1
ATOM 8528 C C . PHE A 1 1142 ? 13.578 34.864 30.270 1.00 86.56 1142 PHE A C 1
ATOM 8530 O O . PHE A 1 1142 ? 13.904 33.928 31.011 1.00 86.56 1142 PHE A O 1
ATOM 8537 N N . VAL A 1 1143 ? 13.935 34.932 28.987 1.00 89.00 1143 VAL A N 1
ATOM 8538 C CA . VAL A 1 1143 ? 14.776 33.951 28.290 1.00 89.00 1143 VAL A CA 1
ATOM 8539 C C . VAL A 1 1143 ? 16.143 34.576 28.036 1.00 89.00 1143 VAL A C 1
ATOM 8541 O O . VAL A 1 1143 ? 16.222 35.647 27.437 1.00 89.00 1143 VAL A O 1
ATOM 8544 N N . LEU A 1 1144 ? 17.212 33.915 28.479 1.00 89.94 1144 LEU A N 1
ATOM 8545 C CA . LEU A 1 1144 ? 18.592 34.344 28.263 1.00 89.94 1144 LEU A CA 1
ATOM 8546 C C . LEU A 1 1144 ? 19.295 33.390 27.294 1.00 89.94 1144 LEU A C 1
ATOM 8548 O O . LEU A 1 1144 ? 19.593 32.248 27.648 1.00 89.94 1144 LEU A O 1
ATOM 8552 N N . TYR A 1 1145 ? 19.611 33.877 26.097 1.00 91.38 1145 TYR A N 1
ATOM 8553 C CA . TYR A 1 1145 ? 20.515 33.195 25.171 1.00 91.38 1145 TYR A CA 1
ATOM 8554 C C . TYR A 1 1145 ? 21.964 33.534 25.533 1.00 91.38 1145 TYR A C 1
ATOM 8556 O O . TYR A 1 1145 ? 22.269 34.679 25.864 1.00 91.38 1145 TYR A O 1
ATOM 8564 N N . THR A 1 1146 ? 22.859 32.544 25.499 1.00 91.44 1146 THR A N 1
ATOM 8565 C CA . THR A 1 1146 ? 24.298 32.752 25.741 1.00 91.44 1146 THR A CA 1
ATOM 8566 C C . THR A 1 1146 ? 25.044 32.603 24.423 1.00 91.44 1146 THR A C 1
ATOM 8568 O O . THR A 1 1146 ? 24.990 31.535 23.819 1.00 91.44 1146 THR A O 1
ATOM 8571 N N . GLN A 1 1147 ? 25.726 33.661 23.994 1.00 91.88 1147 GLN A N 1
ATOM 8572 C CA . GLN A 1 1147 ? 26.420 33.743 22.712 1.00 91.88 1147 GLN A CA 1
ATOM 8573 C C . GLN A 1 1147 ? 27.937 33.643 22.921 1.00 91.88 1147 GLN A C 1
ATOM 8575 O O . GLN A 1 1147 ? 28.510 34.393 23.720 1.00 91.88 1147 GLN A O 1
ATOM 8580 N N . ILE A 1 1148 ? 28.582 32.706 22.220 1.00 90.62 1148 ILE A N 1
ATOM 8581 C CA . ILE A 1 1148 ? 30.029 32.440 22.267 1.00 90.62 1148 ILE A CA 1
ATOM 8582 C C . ILE A 1 1148 ? 30.629 32.416 20.858 1.00 90.62 1148 ILE A C 1
ATOM 8584 O O . ILE A 1 1148 ? 29.938 32.165 19.876 1.00 90.62 1148 ILE A O 1
ATOM 8588 N N . TYR A 1 1149 ? 31.939 32.647 20.757 1.00 86.06 1149 TYR A N 1
ATOM 8589 C CA . TYR A 1 1149 ? 32.655 32.679 19.472 1.00 86.06 1149 TYR A CA 1
ATOM 8590 C C . TYR A 1 1149 ? 33.424 31.387 19.145 1.00 86.06 1149 TYR A C 1
ATOM 8592 O O . TYR A 1 1149 ? 33.880 31.224 18.016 1.00 86.06 1149 TYR A O 1
ATOM 8600 N N . GLN A 1 1150 ? 33.627 30.509 20.134 1.00 80.88 1150 GLN A N 1
ATOM 8601 C CA . GLN A 1 1150 ? 34.312 29.216 20.012 1.00 80.88 1150 GLN A CA 1
ATOM 8602 C C . GLN A 1 1150 ? 33.864 28.276 21.141 1.00 80.88 1150 GLN A C 1
ATOM 8604 O O . GLN A 1 1150 ? 33.765 28.701 22.293 1.00 80.88 1150 GLN A O 1
ATOM 8609 N N . ASP A 1 1151 ? 33.714 26.982 20.854 1.00 74.31 1151 ASP A N 1
ATOM 8610 C CA . ASP A 1 1151 ? 33.270 25.964 21.829 1.00 74.31 1151 ASP A CA 1
ATOM 8611 C C . ASP A 1 1151 ? 34.332 25.630 22.897 1.00 74.31 1151 ASP A C 1
ATOM 8613 O O . ASP A 1 1151 ? 34.056 24.967 23.899 1.00 74.31 1151 ASP A O 1
ATOM 8617 N N . SER A 1 1152 ? 35.547 26.162 22.726 1.00 59.56 1152 SER A N 1
ATOM 8618 C CA . SER A 1 1152 ? 36.693 26.096 23.643 1.00 59.56 1152 SER A CA 1
ATOM 8619 C C . SER A 1 1152 ? 36.486 26.831 24.983 1.00 59.56 1152 SER A C 1
ATOM 8621 O O . SER A 1 1152 ? 37.401 26.880 25.805 1.00 59.56 1152 SER A O 1
ATOM 8623 N N . GLN A 1 1153 ? 35.284 27.359 25.254 1.00 63.50 1153 GLN A N 1
ATOM 8624 C CA . GLN A 1 1153 ? 34.916 28.096 26.473 1.00 63.50 1153 GLN A CA 1
ATOM 8625 C C . GLN A 1 1153 ? 34.031 27.318 27.495 1.00 63.50 1153 GLN A C 1
ATOM 8627 O O . GLN A 1 1153 ? 33.175 27.937 28.140 1.00 63.50 1153 GLN A O 1
ATOM 8632 N N . PRO A 1 1154 ? 34.164 25.989 27.726 1.00 58.91 1154 PRO A N 1
ATOM 8633 C CA . PRO A 1 1154 ? 33.152 25.222 28.465 1.00 58.91 1154 PRO A CA 1
ATOM 8634 C C . PRO A 1 1154 ? 33.037 25.584 29.957 1.00 58.91 1154 PRO A C 1
ATOM 8636 O O . PRO A 1 1154 ? 31.965 25.425 30.538 1.00 58.91 1154 PRO A O 1
ATOM 8639 N N . GLY A 1 1155 ? 34.111 26.066 30.595 1.00 68.56 1155 GLY A N 1
ATOM 8640 C CA . GLY A 1 1155 ? 34.126 26.375 32.031 1.00 68.56 1155 GLY A CA 1
ATOM 8641 C C . GLY A 1 1155 ? 33.279 27.598 32.401 1.00 68.56 1155 GLY A C 1
ATOM 8642 O O . GLY A 1 1155 ? 32.317 27.485 33.162 1.00 68.56 1155 GLY A O 1
ATOM 8643 N N . GLN A 1 1156 ? 33.609 28.762 31.830 1.00 75.56 1156 GLN A N 1
ATOM 8644 C CA . GLN A 1 1156 ? 32.898 30.021 32.090 1.00 75.56 1156 GLN A CA 1
ATOM 8645 C C . GLN A 1 1156 ? 31.428 29.930 31.657 1.00 75.56 1156 GLN A C 1
ATOM 8647 O O . GLN A 1 1156 ? 30.537 30.322 32.409 1.00 75.56 1156 GLN A O 1
ATOM 8652 N N . THR A 1 1157 ? 31.172 29.325 30.497 1.00 80.81 1157 THR A N 1
ATOM 8653 C CA . THR A 1 1157 ? 29.828 29.115 29.944 1.00 80.81 1157 THR A CA 1
ATOM 8654 C C . THR A 1 1157 ? 28.917 28.338 30.900 1.00 80.81 1157 THR A C 1
ATOM 8656 O O . THR A 1 1157 ? 27.825 28.805 31.222 1.00 80.81 1157 THR A O 1
ATOM 8659 N N . ARG A 1 1158 ? 29.363 27.190 31.438 1.00 82.19 1158 ARG A N 1
ATOM 8660 C CA . ARG A 1 1158 ? 28.569 26.413 32.414 1.00 82.19 1158 ARG A CA 1
ATOM 8661 C C . ARG A 1 1158 ? 28.261 27.221 33.679 1.00 82.19 1158 ARG A C 1
ATOM 8663 O O . ARG A 1 1158 ? 27.143 27.144 34.186 1.00 82.19 1158 ARG A O 1
ATOM 8670 N N . ALA A 1 1159 ? 29.219 28.012 34.166 1.00 83.81 1159 ALA A N 1
ATOM 8671 C CA . ALA A 1 1159 ? 29.029 28.861 35.342 1.00 83.81 1159 ALA A CA 1
ATOM 8672 C C . ALA A 1 1159 ? 27.997 29.982 35.098 1.00 83.81 1159 ALA A C 1
ATOM 8674 O O . ALA A 1 1159 ? 27.161 30.238 35.965 1.00 83.81 1159 ALA A O 1
ATOM 8675 N N . VAL A 1 1160 ? 27.997 30.595 33.907 1.00 86.62 1160 VAL A N 1
ATOM 8676 C CA . VAL A 1 1160 ? 26.973 31.566 33.474 1.00 86.62 1160 VAL A CA 1
ATOM 8677 C C . VAL A 1 1160 ? 25.585 30.926 33.426 1.00 86.62 1160 VAL A C 1
ATOM 8679 O O . VAL A 1 1160 ? 24.658 31.448 34.045 1.00 86.62 1160 VAL A O 1
ATOM 8682 N N . VAL A 1 1161 ? 25.442 29.777 32.755 1.00 86.00 1161 VAL A N 1
ATOM 8683 C CA . VAL A 1 1161 ? 24.159 29.060 32.630 1.00 86.00 1161 VAL A CA 1
ATOM 8684 C C . VAL A 1 1161 ? 23.606 28.670 34.007 1.00 86.00 1161 VAL A C 1
ATOM 8686 O O . VAL A 1 1161 ? 22.416 28.854 34.267 1.00 86.00 1161 VAL A O 1
ATOM 8689 N N . ALA A 1 1162 ? 24.460 28.183 34.913 1.00 85.81 1162 ALA A N 1
ATOM 8690 C CA . ALA A 1 1162 ? 24.069 27.830 36.277 1.00 85.81 1162 ALA A CA 1
ATOM 8691 C C . ALA A 1 1162 ? 23.608 29.054 37.092 1.00 85.81 1162 ALA A C 1
ATOM 8693 O O . ALA A 1 1162 ? 22.553 29.003 37.726 1.00 85.81 1162 ALA A O 1
ATOM 8694 N N . ALA A 1 1163 ? 24.350 30.167 37.040 1.00 87.12 1163 ALA A N 1
ATOM 8695 C CA . ALA A 1 1163 ? 23.986 31.400 37.740 1.00 87.12 1163 ALA A CA 1
ATOM 8696 C C . ALA A 1 1163 ? 22.673 32.003 37.204 1.00 87.12 1163 ALA A C 1
ATOM 8698 O O . ALA A 1 1163 ? 21.800 32.378 37.983 1.00 87.12 1163 ALA A O 1
ATOM 8699 N N . ALA A 1 1164 ? 22.490 32.047 35.882 1.00 87.81 1164 ALA A N 1
ATOM 8700 C CA . ALA A 1 1164 ? 21.268 32.556 35.263 1.00 87.81 1164 ALA A CA 1
ATOM 8701 C C . ALA A 1 1164 ? 20.028 31.719 35.640 1.00 87.81 1164 ALA A C 1
ATOM 8703 O O . ALA A 1 1164 ? 19.006 32.275 36.047 1.00 87.81 1164 ALA A O 1
ATOM 8704 N N . ARG A 1 1165 ? 20.129 30.382 35.595 1.00 86.31 1165 ARG A N 1
ATOM 8705 C CA . ARG A 1 1165 ? 19.041 29.487 36.030 1.00 86.31 1165 ARG A CA 1
ATOM 8706 C C . ARG A 1 1165 ? 18.730 29.638 37.525 1.00 86.31 1165 ARG A C 1
ATOM 8708 O O . ARG A 1 1165 ? 17.562 29.599 37.902 1.00 86.31 1165 ARG A O 1
ATOM 8715 N N . ALA A 1 1166 ? 19.733 29.892 38.372 1.00 84.31 1166 ALA A N 1
ATOM 8716 C CA . ALA A 1 1166 ? 19.534 30.103 39.810 1.00 84.31 1166 ALA A CA 1
ATOM 8717 C C . ALA A 1 1166 ? 18.662 31.332 40.146 1.00 84.31 1166 ALA A C 1
ATOM 8719 O O . ALA A 1 1166 ? 18.006 31.329 41.188 1.00 84.31 1166 ALA A O 1
ATOM 8720 N N . VAL A 1 1167 ? 18.598 32.345 39.269 1.00 86.44 1167 VAL A N 1
ATOM 8721 C CA . VAL A 1 1167 ? 17.711 33.520 39.423 1.00 86.44 1167 VAL A CA 1
ATOM 8722 C C . VAL A 1 1167 ? 16.383 33.411 38.657 1.00 86.44 1167 VAL A C 1
ATOM 8724 O O . VAL A 1 1167 ? 15.635 34.381 38.597 1.00 86.44 1167 VAL A O 1
ATOM 8727 N N . GLY A 1 1168 ? 16.054 32.228 38.123 1.00 80.69 1168 GLY A N 1
ATOM 8728 C CA . GLY A 1 1168 ? 14.754 31.930 37.505 1.00 80.69 1168 GLY A CA 1
ATOM 8729 C C . GLY A 1 1168 ? 14.668 32.141 35.988 1.00 80.69 1168 GLY A C 1
ATOM 8730 O O . GLY A 1 1168 ? 13.576 32.035 35.432 1.00 80.69 1168 GLY A O 1
ATOM 8731 N N . LEU A 1 1169 ? 15.788 32.418 35.311 1.00 86.25 1169 LEU A N 1
ATOM 8732 C CA . LEU A 1 1169 ? 15.819 32.585 33.854 1.00 86.25 1169 LEU A CA 1
ATOM 8733 C C . LEU A 1 1169 ? 15.716 31.248 33.118 1.00 86.25 1169 LEU A C 1
ATOM 8735 O O . LEU A 1 1169 ? 16.354 30.259 33.492 1.00 86.25 1169 LEU A O 1
ATOM 8739 N N . ILE A 1 1170 ? 14.993 31.252 31.998 1.00 86.38 1170 ILE A N 1
ATOM 8740 C CA . ILE A 1 1170 ? 15.045 30.162 31.023 1.00 86.38 1170 ILE A CA 1
ATOM 8741 C C . ILE A 1 1170 ? 16.322 30.345 30.199 1.00 86.38 1170 ILE A C 1
ATOM 8743 O O . ILE A 1 1170 ? 16.517 31.382 29.573 1.00 86.38 1170 ILE A O 1
ATOM 8747 N N . VAL A 1 1171 ? 17.192 29.336 30.191 1.00 88.19 1171 VAL A N 1
ATOM 8748 C CA . VAL A 1 1171 ? 18.439 29.333 29.406 1.00 88.19 1171 VAL A CA 1
ATOM 8749 C C . VAL A 1 1171 ? 18.389 28.118 28.477 1.00 88.19 1171 VAL A C 1
ATOM 8751 O O . VAL A 1 1171 ? 18.716 27.017 28.938 1.00 88.19 1171 VAL A O 1
ATOM 8754 N N . PRO A 1 1172 ? 17.897 28.269 27.230 1.00 71.56 1172 PRO A N 1
ATOM 8755 C CA . PRO A 1 1172 ? 17.560 27.139 26.360 1.00 71.56 1172 PRO A CA 1
ATOM 8756 C C . PRO A 1 1172 ? 18.793 26.485 25.724 1.00 71.56 1172 PRO A C 1
ATOM 8758 O O . PRO A 1 1172 ? 18.769 25.295 25.434 1.00 71.56 1172 PRO A O 1
ATOM 8761 N N . GLY A 1 1173 ? 19.883 27.235 25.556 1.00 70.44 1173 GLY A N 1
ATOM 8762 C CA . GLY A 1 1173 ? 21.117 26.741 24.961 1.00 70.44 1173 GLY A CA 1
ATOM 8763 C C . GLY A 1 1173 ? 22.247 27.763 25.022 1.00 70.44 1173 GLY A C 1
ATOM 8764 O O . GLY A 1 1173 ? 22.113 28.840 25.611 1.00 70.44 1173 GLY A O 1
ATOM 8765 N N . VAL A 1 1174 ? 23.359 27.390 24.399 1.00 84.19 1174 VAL A N 1
ATOM 8766 C CA . VAL A 1 1174 ? 24.518 28.242 24.135 1.00 84.19 1174 VAL A CA 1
ATOM 8767 C C . VAL A 1 1174 ? 24.783 28.138 22.640 1.00 84.19 1174 VAL A C 1
ATOM 8769 O O . VAL A 1 1174 ? 24.779 27.028 22.111 1.00 84.19 1174 VAL A O 1
ATOM 8772 N N . GLU A 1 1175 ? 24.976 29.264 21.967 1.00 87.25 1175 GLU A N 1
ATOM 8773 C CA . GLU A 1 1175 ? 25.142 29.322 20.516 1.00 87.25 1175 GLU A CA 1
ATOM 8774 C C . GLU A 1 1175 ? 26.552 29.798 20.141 1.00 87.25 1175 GLU A C 1
ATOM 8776 O O . GLU A 1 1175 ? 27.064 30.783 20.678 1.00 87.25 1175 GLU A O 1
ATOM 8781 N N . ASN A 1 1176 ? 27.178 29.077 19.208 1.00 89.81 1176 ASN A N 1
ATOM 8782 C CA . ASN A 1 1176 ? 28.433 29.462 18.578 1.00 89.81 1176 ASN A CA 1
ATOM 8783 C C . ASN A 1 1176 ? 28.124 30.342 17.359 1.00 89.81 1176 ASN A C 1
ATOM 8785 O O . ASN A 1 1176 ? 27.847 29.844 16.268 1.00 89.81 1176 ASN A O 1
ATOM 8789 N N . VAL A 1 1177 ? 28.174 31.663 17.540 1.00 86.94 1177 VAL A N 1
ATOM 8790 C CA . VAL A 1 1177 ? 27.746 32.637 16.518 1.00 86.94 1177 VAL A CA 1
ATOM 8791 C C . VAL A 1 1177 ? 28.581 32.589 15.237 1.00 86.94 1177 VAL A C 1
ATOM 8793 O O . VAL A 1 1177 ? 28.104 32.973 14.171 1.00 86.94 1177 VAL A O 1
ATOM 8796 N N . VAL A 1 1178 ? 29.828 32.117 15.324 1.00 85.38 1178 VAL A N 1
ATOM 8797 C CA . VAL A 1 1178 ? 30.739 32.006 14.177 1.00 85.38 1178 VAL A CA 1
ATOM 8798 C C . VAL A 1 1178 ? 30.367 30.792 13.328 1.00 85.38 1178 VAL A C 1
ATOM 8800 O O . VAL A 1 1178 ? 30.339 30.887 12.100 1.00 85.38 1178 VAL A O 1
ATOM 8803 N N . GLU A 1 1179 ? 30.030 29.667 13.964 1.00 84.94 1179 GLU A N 1
ATOM 8804 C CA . GLU A 1 1179 ? 29.523 28.489 13.259 1.00 84.94 1179 GLU A CA 1
ATOM 8805 C C . GLU A 1 1179 ? 28.100 28.714 12.726 1.00 84.94 1179 GLU A C 1
ATOM 8807 O O . GLU A 1 1179 ? 27.852 28.426 11.554 1.00 84.94 1179 GLU A O 1
ATOM 8812 N N . SER A 1 1180 ? 27.200 29.319 13.512 1.00 84.06 1180 SER A N 1
ATOM 8813 C CA . SER A 1 1180 ? 25.854 29.709 13.063 1.00 84.06 1180 SER A CA 1
ATOM 8814 C C . SER A 1 1180 ? 25.896 30.585 11.808 1.00 84.06 1180 SER A C 1
ATOM 8816 O O . SER A 1 1180 ? 25.223 30.265 10.826 1.00 84.06 1180 SER A O 1
ATOM 8818 N N . ALA A 1 1181 ? 26.714 31.645 11.794 1.00 81.06 1181 ALA A N 1
ATOM 8819 C CA . ALA A 1 1181 ? 26.868 32.514 10.626 1.00 81.06 1181 ALA A CA 1
ATOM 8820 C C . ALA A 1 1181 ? 27.435 31.746 9.416 1.00 81.06 1181 ALA A C 1
ATOM 8822 O O . ALA A 1 1181 ? 26.883 31.820 8.317 1.00 81.06 1181 ALA A O 1
ATOM 8823 N N . LYS A 1 1182 ? 28.471 30.918 9.624 1.00 77.38 1182 LYS A N 1
ATOM 8824 C CA . LYS A 1 1182 ? 29.072 30.080 8.571 1.00 77.38 1182 LYS A CA 1
ATOM 8825 C C . LYS A 1 1182 ? 28.074 29.085 7.962 1.00 77.38 1182 LYS A C 1
ATOM 8827 O O . LYS A 1 1182 ? 28.091 28.883 6.751 1.00 77.38 1182 LYS A O 1
ATOM 8832 N N . LEU A 1 1183 ? 27.201 28.482 8.772 1.00 71.62 1183 LEU A N 1
ATOM 8833 C CA . LEU A 1 1183 ? 26.144 27.566 8.320 1.00 71.62 1183 LEU A CA 1
ATOM 8834 C C . LEU A 1 1183 ? 25.007 28.282 7.571 1.00 71.62 1183 LEU A C 1
ATOM 8836 O O . LEU A 1 1183 ? 24.335 27.660 6.748 1.00 71.62 1183 LEU A O 1
ATOM 8840 N N . GLN A 1 1184 ? 24.794 29.571 7.841 1.00 69.00 1184 GLN A N 1
ATOM 8841 C CA . GLN A 1 1184 ? 23.794 30.409 7.169 1.00 69.00 1184 GLN A CA 1
ATOM 8842 C C . GLN A 1 1184 ? 24.350 31.112 5.914 1.00 69.00 1184 GLN A C 1
ATOM 8844 O O . GLN A 1 1184 ? 23.575 31.536 5.057 1.00 69.00 1184 GLN A O 1
ATOM 8849 N N . GLY A 1 1185 ? 25.678 31.164 5.759 1.00 73.12 1185 GLY A N 1
ATOM 8850 C CA . GLY A 1 1185 ? 26.363 31.865 4.668 1.00 73.12 1185 GLY A CA 1
ATOM 8851 C C . GLY A 1 1185 ? 26.558 33.363 4.928 1.00 73.12 1185 GLY A C 1
ATOM 8852 O O . GLY A 1 1185 ? 26.759 34.122 3.983 1.00 73.12 1185 GLY A O 1
ATOM 8853 N N . GLU A 1 1186 ? 26.484 33.787 6.191 1.00 74.94 1186 GLU A N 1
ATOM 8854 C CA . GLU A 1 1186 ? 26.597 35.184 6.614 1.00 74.94 1186 GLU A CA 1
ATOM 8855 C C . GLU A 1 1186 ? 27.986 35.511 7.189 1.00 74.94 1186 GLU A C 1
ATOM 8857 O O . GLU A 1 1186 ? 28.743 34.635 7.616 1.00 74.94 1186 GLU A O 1
ATOM 8862 N N . SER A 1 1187 ? 28.327 36.801 7.219 1.00 77.12 1187 SER A N 1
ATOM 8863 C CA . SER A 1 1187 ? 29.547 37.291 7.866 1.00 77.12 1187 SER A CA 1
ATOM 8864 C C . SER A 1 1187 ? 29.477 37.082 9.379 1.00 77.12 1187 SER A C 1
ATOM 8866 O O . SER A 1 1187 ? 28.536 37.542 10.023 1.00 77.12 1187 SER A O 1
ATOM 8868 N N . ALA A 1 1188 ? 30.499 36.449 9.963 1.00 77.62 1188 ALA A N 1
ATOM 8869 C CA . ALA A 1 1188 ? 30.575 36.260 11.411 1.00 77.62 1188 ALA A CA 1
ATOM 8870 C C . ALA A 1 1188 ? 30.506 37.612 12.160 1.00 77.62 1188 ALA A C 1
ATOM 8872 O O . ALA A 1 1188 ? 31.179 38.568 11.753 1.00 77.62 1188 ALA A O 1
ATOM 8873 N N . PRO A 1 1189 ? 29.720 37.718 13.249 1.00 80.06 1189 PRO A N 1
ATOM 8874 C CA . PRO A 1 1189 ? 29.559 38.972 13.977 1.00 80.06 1189 PRO A CA 1
ATOM 8875 C C . PRO A 1 1189 ? 30.863 39.399 14.660 1.00 80.06 1189 PRO A C 1
ATOM 8877 O O . PRO A 1 1189 ? 31.672 38.571 15.086 1.00 80.06 1189 PRO A O 1
ATOM 8880 N N . ALA A 1 1190 ? 31.055 40.713 14.787 1.00 80.62 1190 ALA A N 1
ATOM 8881 C CA . ALA A 1 1190 ? 32.252 41.291 15.392 1.00 80.62 1190 ALA A CA 1
ATOM 8882 C C . ALA A 1 1190 ? 32.435 40.848 16.856 1.00 80.62 1190 ALA A C 1
ATOM 8884 O O . ALA A 1 1190 ? 31.462 40.642 17.586 1.00 80.62 1190 ALA A O 1
ATOM 8885 N N . ALA A 1 1191 ? 33.688 40.721 17.293 1.00 81.94 1191 ALA A N 1
ATOM 8886 C CA . ALA A 1 1191 ? 34.036 40.257 18.631 1.00 81.94 1191 ALA A CA 1
ATOM 8887 C C . ALA A 1 1191 ? 33.805 41.340 19.699 1.00 81.94 1191 ALA A C 1
ATOM 8889 O O . ALA A 1 1191 ? 34.358 42.441 19.611 1.00 81.94 1191 ALA A O 1
ATOM 8890 N N . TRP A 1 1192 ? 33.034 41.018 20.742 1.00 84.56 1192 TRP A N 1
ATOM 8891 C CA . TRP A 1 1192 ? 32.942 41.842 21.949 1.00 84.56 1192 TRP A CA 1
ATOM 8892 C C . TRP A 1 1192 ? 34.224 41.713 22.788 1.00 84.56 1192 TRP A C 1
ATOM 8894 O O . TRP A 1 1192 ? 34.659 40.614 23.130 1.00 84.56 1192 TRP A O 1
ATOM 8904 N N . SER A 1 1193 ? 34.814 42.849 23.166 1.00 79.19 1193 SER A N 1
ATOM 8905 C CA . SER A 1 1193 ? 36.048 42.917 23.971 1.00 79.19 1193 SER A CA 1
ATOM 8906 C C . SER A 1 1193 ? 35.827 42.736 25.480 1.00 79.19 1193 SER A C 1
ATOM 8908 O O . SER A 1 1193 ? 36.783 42.605 26.245 1.00 79.19 1193 SER A O 1
ATOM 8910 N N . ARG A 1 1194 ? 34.564 42.750 25.919 1.00 85.25 1194 ARG A N 1
ATOM 8911 C CA . ARG A 1 1194 ? 34.086 42.530 27.292 1.00 85.25 1194 ARG A CA 1
ATOM 8912 C C . ARG A 1 1194 ? 32.733 41.813 27.225 1.00 85.25 1194 ARG A C 1
ATOM 8914 O O . ARG A 1 1194 ? 32.057 41.955 26.211 1.00 85.25 1194 ARG A O 1
ATOM 8921 N N . PRO A 1 1195 ? 32.300 41.094 28.276 1.00 89.81 1195 PRO A N 1
ATOM 8922 C CA . PRO A 1 1195 ? 30.956 40.522 28.313 1.00 89.81 1195 PRO A CA 1
ATOM 8923 C C . PRO A 1 1195 ? 29.885 41.604 28.106 1.00 89.81 1195 PRO A C 1
ATOM 8925 O O . PRO A 1 1195 ? 29.957 42.661 28.742 1.00 89.81 1195 PRO A O 1
ATOM 8928 N N . ALA A 1 1196 ? 28.888 41.341 27.262 1.00 91.62 1196 ALA A N 1
ATOM 8929 C CA . ALA A 1 1196 ? 27.825 42.290 26.932 1.00 91.62 1196 ALA A CA 1
ATOM 8930 C C . ALA A 1 1196 ? 26.443 41.629 27.009 1.00 91.62 1196 ALA A C 1
ATOM 8932 O O . ALA A 1 1196 ? 26.185 40.623 26.354 1.00 91.62 1196 ALA A O 1
ATOM 8933 N N . LEU A 1 1197 ? 25.550 42.202 27.817 1.00 92.25 1197 LEU A N 1
ATOM 8934 C CA . LEU A 1 1197 ? 24.164 41.765 27.969 1.00 92.25 1197 LEU A CA 1
ATOM 8935 C C . LEU A 1 1197 ? 23.237 42.700 27.184 1.00 92.25 1197 LEU A C 1
ATOM 8937 O O . LEU A 1 1197 ? 23.015 43.849 27.578 1.00 92.25 1197 LEU A O 1
ATOM 8941 N N . LEU A 1 1198 ? 22.709 42.205 26.069 1.00 91.62 1198 LEU A N 1
ATOM 8942 C CA . LEU A 1 1198 ? 21.772 42.915 25.209 1.00 91.62 1198 LEU A CA 1
ATOM 8943 C C . LEU A 1 1198 ? 20.335 42.725 25.713 1.00 91.62 1198 LEU A C 1
ATOM 8945 O O . LEU A 1 1198 ? 19.942 41.621 26.097 1.00 91.62 1198 LEU A O 1
ATOM 8949 N N . TYR A 1 1199 ? 19.552 43.808 25.719 1.00 90.31 1199 TYR A N 1
ATOM 8950 C CA . TYR A 1 1199 ? 18.194 43.830 26.276 1.00 90.31 1199 TYR A CA 1
ATOM 8951 C C . TYR A 1 1199 ? 17.211 44.665 25.442 1.00 90.31 1199 TYR A C 1
ATOM 8953 O O . TYR A 1 1199 ? 17.586 45.655 24.814 1.00 90.31 1199 TYR A O 1
ATOM 8961 N N . ARG A 1 1200 ? 15.925 44.297 25.479 1.00 84.75 1200 ARG A N 1
ATOM 8962 C CA . ARG A 1 1200 ? 14.801 45.135 25.010 1.00 84.75 1200 ARG A CA 1
ATOM 8963 C C . ARG A 1 1200 ? 14.239 45.959 26.180 1.00 84.75 1200 ARG A C 1
ATOM 8965 O O . ARG A 1 1200 ? 14.392 45.512 27.314 1.00 84.75 1200 ARG A O 1
ATOM 8972 N N . PRO A 1 1201 ? 13.538 47.092 25.961 1.00 80.19 1201 PRO A N 1
ATOM 8973 C CA . PRO A 1 1201 ? 13.081 47.977 27.044 1.00 80.19 1201 PRO A CA 1
ATOM 8974 C C . PRO A 1 1201 ? 12.337 47.280 28.198 1.00 80.19 1201 PRO A C 1
ATOM 8976 O O . PRO A 1 1201 ? 12.599 47.571 29.361 1.00 80.19 1201 PRO A O 1
ATOM 8979 N N . ALA A 1 1202 ? 11.483 46.291 27.906 1.00 79.12 1202 ALA A N 1
ATOM 8980 C CA . ALA A 1 1202 ? 10.789 45.504 28.934 1.00 79.12 1202 ALA A CA 1
ATOM 8981 C C . ALA A 1 1202 ? 11.740 44.682 29.836 1.00 79.12 1202 ALA A C 1
ATOM 8983 O O . ALA A 1 1202 ? 11.445 44.463 31.007 1.00 79.12 1202 ALA A O 1
ATOM 8984 N N . GLY A 1 1203 ? 12.894 44.258 29.313 1.00 84.88 1203 GLY A N 1
ATOM 8985 C CA . GLY A 1 1203 ? 13.931 43.523 30.040 1.00 84.88 1203 GLY A CA 1
ATOM 8986 C C . GLY A 1 1203 ? 14.991 44.387 30.718 1.00 84.88 1203 GLY A C 1
ATOM 8987 O O . GLY A 1 1203 ? 15.895 43.833 31.342 1.00 84.88 1203 GLY A O 1
ATOM 8988 N N . GLU A 1 1204 ? 14.906 45.719 30.640 1.00 88.12 1204 GLU A N 1
ATOM 8989 C CA . GLU A 1 1204 ? 15.938 46.614 31.178 1.00 88.12 1204 GLU A CA 1
ATOM 8990 C C . GLU A 1 1204 ? 16.162 46.429 32.687 1.00 88.12 1204 GLU A C 1
ATOM 8992 O O . GLU A 1 1204 ? 17.306 46.380 33.145 1.00 88.12 1204 GLU A O 1
ATOM 8997 N N . ALA A 1 1205 ? 15.087 46.266 33.464 1.00 86.75 1205 ALA A N 1
ATOM 8998 C CA . ALA A 1 1205 ? 15.172 46.063 34.909 1.00 86.75 1205 ALA A CA 1
ATOM 8999 C C . ALA A 1 1205 ? 15.908 44.757 35.268 1.00 86.75 1205 ALA A C 1
ATOM 9001 O O . ALA A 1 1205 ? 16.812 44.767 36.107 1.00 86.75 1205 ALA A O 1
ATOM 9002 N N . CYS A 1 1206 ? 15.584 43.654 34.583 1.00 88.75 1206 CYS A N 1
ATOM 9003 C CA . CYS A 1 1206 ? 16.283 42.378 34.740 1.00 88.75 1206 CYS A CA 1
ATOM 9004 C C . CYS A 1 1206 ? 17.749 42.481 34.281 1.00 88.75 1206 CYS A C 1
ATOM 9006 O O . CYS A 1 1206 ? 18.652 42.078 35.012 1.00 88.75 1206 CYS A O 1
ATOM 9008 N N . ALA A 1 1207 ? 18.022 43.097 33.126 1.00 90.00 1207 ALA A N 1
ATOM 9009 C CA . ALA A 1 1207 ? 19.382 43.252 32.608 1.00 90.00 1207 ALA A CA 1
ATOM 9010 C C . ALA A 1 1207 ? 20.282 44.084 33.542 1.00 90.00 1207 ALA A C 1
ATOM 9012 O O . ALA A 1 1207 ? 21.431 43.716 33.804 1.00 90.00 1207 ALA A O 1
ATOM 9013 N N . ARG A 1 1208 ? 19.752 45.170 34.120 1.00 89.81 1208 ARG A N 1
ATOM 9014 C CA . ARG A 1 1208 ? 20.457 45.971 35.134 1.00 89.81 1208 ARG A CA 1
ATOM 9015 C C . ARG A 1 1208 ? 20.693 45.193 36.435 1.00 89.81 1208 ARG A C 1
ATOM 9017 O O . ARG A 1 1208 ? 21.755 45.359 37.029 1.00 89.81 1208 ARG A O 1
ATOM 9024 N N . ALA A 1 1209 ? 19.778 44.314 36.849 1.00 88.81 1209 ALA A N 1
ATOM 9025 C CA . ALA A 1 1209 ? 19.983 43.442 38.009 1.00 88.81 1209 ALA A CA 1
ATOM 9026 C C . ALA A 1 1209 ? 21.052 42.361 37.748 1.00 88.81 1209 ALA A C 1
ATOM 9028 O O . ALA A 1 1209 ? 21.952 42.158 38.567 1.00 88.81 1209 ALA A O 1
ATOM 9029 N N . LEU A 1 1210 ? 21.023 41.725 36.572 1.00 90.44 1210 LEU A N 1
ATOM 9030 C CA . LEU A 1 1210 ? 22.024 40.743 36.137 1.00 90.44 1210 LEU A CA 1
ATOM 9031 C C . LEU A 1 1210 ? 23.434 41.340 36.053 1.00 90.44 1210 LEU A C 1
ATOM 9033 O O . LEU A 1 1210 ? 24.397 40.655 36.400 1.00 90.44 1210 LEU A O 1
ATOM 9037 N N . LYS A 1 1211 ? 23.554 42.625 35.684 1.00 91.12 1211 LYS A N 1
ATOM 9038 C CA . LYS A 1 1211 ? 24.819 43.378 35.715 1.00 91.12 1211 LYS A CA 1
ATOM 9039 C C . LYS A 1 1211 ? 25.492 43.357 37.087 1.00 91.12 1211 LYS A C 1
ATOM 9041 O O . LYS A 1 1211 ? 26.711 43.238 37.163 1.00 91.12 1211 LYS A O 1
ATOM 9046 N N . SER A 1 1212 ? 24.703 43.471 38.153 1.00 87.00 1212 SER A N 1
ATOM 9047 C CA . SER A 1 1212 ? 25.182 43.435 39.539 1.00 87.00 1212 SER A CA 1
ATOM 9048 C C . SER A 1 1212 ? 25.372 42.005 40.047 1.00 87.00 1212 SER A C 1
ATOM 9050 O O . SER A 1 1212 ? 26.284 41.747 40.827 1.00 87.00 1212 SER A O 1
ATOM 9052 N N . TYR A 1 1213 ? 24.533 41.066 39.604 1.00 90.88 1213 TYR A N 1
ATOM 9053 C CA . TYR A 1 1213 ? 24.544 39.681 40.072 1.00 90.88 1213 TYR A CA 1
ATOM 9054 C C . TYR A 1 1213 ? 25.666 38.826 39.461 1.00 90.88 1213 TYR A C 1
ATOM 9056 O O . TYR A 1 1213 ? 26.467 38.247 40.200 1.00 90.88 1213 TYR A O 1
ATOM 9064 N N . LEU A 1 1214 ? 25.763 38.748 38.128 1.00 89.56 1214 LEU A N 1
ATOM 9065 C CA . LEU A 1 1214 ? 26.656 37.804 37.436 1.00 89.56 1214 LEU A CA 1
ATOM 9066 C C . LEU A 1 1214 ? 28.148 37.949 37.816 1.00 89.56 1214 LEU A C 1
ATOM 9068 O O . LEU A 1 1214 ? 28.778 36.915 38.061 1.00 89.56 1214 LEU A O 1
ATOM 9072 N N . PRO A 1 1215 ? 28.724 39.161 37.983 1.00 88.38 1215 PRO A N 1
ATOM 9073 C CA . PRO A 1 1215 ? 30.118 39.322 38.416 1.00 88.38 1215 PRO A CA 1
ATOM 9074 C C . PRO A 1 1215 ? 30.405 38.805 39.834 1.00 88.38 1215 PRO A C 1
ATOM 9076 O O . PRO A 1 1215 ? 31.566 38.604 40.186 1.00 88.38 1215 PRO A O 1
ATOM 9079 N N . THR A 1 1216 ? 29.374 38.581 40.658 1.00 85.19 1216 THR A N 1
ATOM 9080 C CA . THR A 1 1216 ? 29.528 38.023 42.013 1.00 85.19 1216 THR A CA 1
ATOM 9081 C C . THR A 1 1216 ? 29.529 36.494 42.052 1.00 85.19 1216 THR A C 1
ATOM 9083 O O . THR A 1 1216 ? 29.930 35.912 43.063 1.00 85.19 1216 THR A O 1
ATOM 9086 N N . ARG A 1 1217 ? 29.084 35.847 40.964 1.00 85.69 1217 ARG A N 1
ATOM 9087 C CA . ARG A 1 1217 ? 28.960 34.387 40.835 1.00 85.69 1217 ARG A CA 1
ATOM 9088 C C . ARG A 1 1217 ? 29.915 33.775 39.808 1.00 85.69 1217 ARG A C 1
ATOM 9090 O O . ARG A 1 1217 ? 30.249 32.605 39.952 1.00 85.69 1217 ARG A O 1
ATOM 9097 N N . VAL A 1 1218 ? 30.365 34.538 38.808 1.00 86.38 1218 VAL A N 1
ATOM 9098 C CA . VAL A 1 1218 ? 31.180 34.025 37.696 1.00 86.38 1218 VAL A CA 1
ATOM 9099 C C . VAL A 1 1218 ? 32.434 34.877 37.483 1.00 86.38 1218 VAL A C 1
ATOM 9101 O O . VAL A 1 1218 ? 32.365 36.079 37.220 1.00 86.38 1218 VAL A O 1
ATOM 9104 N N . GLN A 1 1219 ? 33.603 34.240 37.561 1.00 79.69 1219 GLN A N 1
ATOM 9105 C CA . GLN A 1 1219 ? 34.890 34.863 37.245 1.00 79.69 1219 GLN A CA 1
ATOM 9106 C C . GLN A 1 1219 ? 34.976 35.187 35.741 1.00 79.69 1219 GLN A C 1
ATOM 9108 O O . GLN A 1 1219 ? 34.446 34.454 34.912 1.00 79.69 1219 GLN A O 1
ATOM 9113 N N . GLY A 1 1220 ? 35.602 36.313 35.384 1.00 76.62 1220 GLY A N 1
ATOM 9114 C CA . GLY A 1 1220 ? 35.627 36.816 34.001 1.00 76.62 1220 GLY A CA 1
ATOM 9115 C C . GLY A 1 1220 ? 34.414 37.669 33.598 1.00 76.62 1220 GLY A C 1
ATOM 9116 O O . GLY A 1 1220 ? 34.451 38.305 32.552 1.00 76.62 1220 GLY A O 1
ATOM 9117 N N . MET A 1 1221 ? 33.376 37.772 34.440 1.00 85.50 1221 MET A N 1
ATOM 9118 C CA . MET A 1 1221 ? 32.218 38.657 34.202 1.00 85.50 1221 MET A CA 1
ATOM 9119 C C . MET A 1 1221 ? 32.412 40.098 34.715 1.00 85.50 1221 MET A C 1
ATOM 9121 O O . MET A 1 1221 ? 31.490 40.912 34.663 1.00 85.50 1221 MET A O 1
ATOM 9125 N N . GLN A 1 1222 ? 33.596 40.445 35.227 1.00 83.50 1222 GLN A N 1
ATOM 9126 C CA . GLN A 1 1222 ? 33.881 41.806 35.691 1.00 83.50 1222 GLN A CA 1
ATOM 9127 C C . GLN A 1 1222 ? 33.899 42.788 34.511 1.00 83.50 1222 GLN A C 1
ATOM 9129 O O . GLN A 1 1222 ? 34.521 42.533 33.484 1.00 83.50 1222 GLN A O 1
ATOM 9134 N N . GLY A 1 1223 ? 33.207 43.920 34.660 1.00 79.81 1223 GLY A N 1
ATOM 9135 C CA . GLY A 1 1223 ? 33.043 44.895 33.578 1.00 79.81 1223 GLY A CA 1
ATOM 9136 C C . GLY A 1 1223 ? 31.930 44.574 32.573 1.00 79.81 1223 GLY A C 1
ATOM 9137 O O . GLY A 1 1223 ? 31.871 45.252 31.549 1.00 79.81 1223 GLY A O 1
ATOM 9138 N N . LEU A 1 1224 ? 31.051 43.600 32.868 1.00 89.12 1224 LEU A N 1
ATOM 9139 C CA . LEU A 1 1224 ? 29.838 43.289 32.097 1.00 89.12 1224 LEU A CA 1
ATOM 9140 C C . LEU A 1 1224 ? 29.077 44.566 31.693 1.00 89.12 1224 LEU A C 1
ATOM 9142 O O . LEU A 1 1224 ? 28.639 45.350 32.542 1.00 89.12 1224 LEU A O 1
ATOM 9146 N N . GLN A 1 1225 ? 28.917 44.768 30.387 1.00 91.50 1225 GLN A N 1
ATOM 9147 C CA . GLN A 1 1225 ? 28.156 45.867 29.798 1.00 91.50 1225 GLN A CA 1
ATOM 9148 C C . GLN A 1 1225 ? 26.678 45.480 29.639 1.00 91.50 1225 GLN A C 1
ATOM 9150 O O . GLN A 1 1225 ? 26.331 44.303 29.603 1.00 91.50 1225 GLN A O 1
ATOM 9155 N N . VAL A 1 1226 ? 25.798 46.482 29.581 1.00 90.81 1226 VAL A N 1
ATOM 9156 C CA . VAL A 1 1226 ? 24.347 46.315 29.399 1.00 90.81 1226 VAL A CA 1
ATOM 9157 C C . VAL A 1 1226 ? 23.922 47.285 28.305 1.00 90.81 1226 VAL A C 1
ATOM 9159 O O . VAL A 1 1226 ? 24.062 48.494 28.489 1.00 90.81 1226 VAL A O 1
ATOM 9162 N N . VAL A 1 1227 ? 23.476 46.755 27.166 1.00 89.62 1227 VAL A N 1
ATOM 9163 C CA . VAL A 1 1227 ? 23.361 47.486 25.890 1.00 89.62 1227 VAL A CA 1
ATOM 9164 C C . VAL A 1 1227 ? 21.954 47.298 25.303 1.00 89.62 1227 VAL A C 1
ATOM 9166 O O . VAL A 1 1227 ? 21.482 46.164 25.250 1.00 89.62 1227 VAL A O 1
ATOM 9169 N N . PRO A 1 1228 ? 21.245 48.357 24.870 1.00 87.00 1228 PRO A N 1
ATOM 9170 C CA . PRO A 1 1228 ? 19.949 48.185 24.220 1.00 87.00 1228 PRO A CA 1
ATOM 9171 C C . PRO A 1 1228 ? 20.117 47.431 22.891 1.00 87.00 1228 PRO A C 1
ATOM 9173 O O . PRO A 1 1228 ? 20.966 47.772 22.068 1.00 87.00 1228 PRO A O 1
ATOM 9176 N N . MET A 1 1229 ? 19.308 46.393 22.691 1.00 86.00 1229 MET A N 1
ATOM 9177 C CA . MET A 1 1229 ? 19.336 45.540 21.504 1.00 86.00 1229 MET A CA 1
ATOM 9178 C C . MET A 1 1229 ? 18.910 46.330 20.247 1.00 86.00 1229 MET A C 1
ATOM 9180 O O . MET A 1 1229 ? 17.890 47.024 20.296 1.00 86.00 1229 MET A O 1
ATOM 9184 N N . PRO A 1 1230 ? 19.638 46.229 19.114 1.00 77.69 1230 PRO A N 1
ATOM 9185 C CA . PRO A 1 1230 ? 19.264 46.890 17.864 1.00 77.69 1230 PRO A CA 1
ATOM 9186 C C . PRO A 1 1230 ? 17.852 46.529 17.386 1.00 77.69 1230 PRO A C 1
ATOM 9188 O O . PRO A 1 1230 ? 17.489 45.357 17.320 1.00 77.69 1230 PRO A O 1
ATOM 9191 N N . ALA A 1 1231 ? 17.075 47.535 16.974 1.00 68.12 1231 ALA A N 1
ATOM 9192 C CA . ALA A 1 1231 ? 15.690 47.359 16.518 1.00 68.12 1231 ALA A CA 1
ATOM 9193 C C . ALA A 1 1231 ? 15.542 46.537 15.218 1.00 68.12 1231 ALA A C 1
ATOM 9195 O O . ALA A 1 1231 ? 14.437 46.118 14.885 1.00 68.12 1231 ALA A O 1
ATOM 9196 N N . SER A 1 1232 ? 16.640 46.296 14.493 1.00 62.00 1232 SER A N 1
ATOM 9197 C CA . SER A 1 1232 ? 16.699 45.399 13.331 1.00 62.00 1232 SER A CA 1
ATOM 9198 C C . SER A 1 1232 ? 16.587 43.916 13.700 1.00 62.00 1232 SER A C 1
ATOM 9200 O O . SER A 1 1232 ? 16.195 43.113 12.858 1.00 62.00 1232 SER A O 1
ATOM 9202 N N . LEU A 1 1233 ? 16.900 43.543 14.946 1.00 63.47 1233 LEU A N 1
ATOM 9203 C CA . LEU A 1 1233 ? 16.675 42.196 15.460 1.00 63.47 1233 LEU A CA 1
ATOM 9204 C C . LEU A 1 1233 ? 15.214 42.089 15.926 1.00 63.47 1233 LEU A C 1
ATOM 9206 O O . LEU A 1 1233 ? 14.795 42.741 16.888 1.00 63.47 1233 LEU A O 1
ATOM 9210 N N . GLY A 1 1234 ? 14.418 41.257 15.253 1.00 59.69 1234 GLY A N 1
ATOM 9211 C CA . GLY A 1 1234 ? 13.041 40.950 15.660 1.00 59.69 1234 GLY A CA 1
ATOM 9212 C C . GLY A 1 1234 ? 12.974 40.079 16.923 1.00 59.69 1234 GLY A C 1
ATOM 9213 O O . GLY A 1 1234 ? 13.962 39.460 17.306 1.00 59.69 1234 GLY A O 1
ATOM 9214 N N . GLY A 1 1235 ? 11.811 40.027 17.581 1.00 66.56 1235 GLY A N 1
ATOM 9215 C CA . GLY A 1 1235 ? 11.556 39.097 18.692 1.00 66.56 1235 GLY A CA 1
ATOM 9216 C C . GLY A 1 1235 ? 10.768 39.685 19.875 1.00 66.56 1235 GLY A C 1
ATOM 9217 O O . GLY A 1 1235 ? 10.642 40.909 19.990 1.00 66.56 1235 GLY A O 1
ATOM 9218 N N . PRO A 1 1236 ? 10.222 38.824 20.758 1.00 72.69 1236 PRO A N 1
ATOM 9219 C CA . PRO A 1 1236 ? 9.422 39.232 21.912 1.00 72.69 1236 PRO A CA 1
ATOM 9220 C C . PRO A 1 1236 ? 10.236 39.949 23.004 1.00 72.69 1236 PRO A C 1
ATOM 9222 O O . PRO A 1 1236 ? 11.450 39.788 23.137 1.00 72.69 1236 PRO A O 1
ATOM 9225 N N . GLY A 1 1237 ? 9.540 40.755 23.813 1.00 76.06 1237 GLY A N 1
ATOM 9226 C CA . GLY A 1 1237 ? 10.139 41.671 24.797 1.00 76.06 1237 GLY A CA 1
ATOM 9227 C C . GLY A 1 1237 ? 10.856 41.019 25.987 1.00 76.06 1237 GLY A C 1
ATOM 9228 O O . GLY A 1 1237 ? 11.590 41.712 26.688 1.00 76.06 1237 GLY A O 1
ATOM 9229 N N . ASN A 1 1238 ? 10.668 39.715 26.208 1.00 83.56 1238 ASN A N 1
ATOM 9230 C CA . ASN A 1 1238 ? 11.247 38.944 27.313 1.00 83.56 1238 ASN A CA 1
ATOM 9231 C C . ASN A 1 1238 ? 12.584 38.253 26.966 1.00 83.56 1238 ASN A C 1
ATOM 9233 O O . ASN A 1 1238 ? 13.056 37.418 27.740 1.00 83.56 1238 ASN A O 1
ATOM 9237 N N . ILE A 1 1239 ? 13.191 38.573 25.819 1.00 87.50 1239 ILE A N 1
ATOM 9238 C CA . ILE A 1 1239 ? 14.499 38.041 25.408 1.00 87.50 1239 ILE A CA 1
ATOM 9239 C C . ILE A 1 1239 ? 15.643 38.931 25.906 1.00 87.50 1239 ILE A C 1
ATOM 9241 O O . ILE A 1 1239 ? 15.608 40.158 25.785 1.00 87.50 1239 ILE A O 1
ATOM 9245 N N . LEU A 1 1240 ? 16.681 38.268 26.413 1.00 89.69 1240 LEU A N 1
ATOM 9246 C CA . LEU A 1 1240 ? 18.000 38.802 26.723 1.00 89.69 1240 LEU A CA 1
ATOM 9247 C C . LEU A 1 1240 ? 19.065 37.963 25.998 1.00 89.69 1240 LEU A C 1
ATOM 9249 O O . LEU A 1 1240 ? 18.925 36.746 25.871 1.00 89.69 1240 LEU A O 1
ATOM 9253 N N . GLU A 1 1241 ? 20.159 38.593 25.585 1.00 92.38 1241 GLU A N 1
ATOM 9254 C CA . GLU A 1 1241 ? 21.318 37.911 24.993 1.00 92.38 1241 GLU A CA 1
ATOM 9255 C C . GLU A 1 1241 ? 22.587 38.274 25.757 1.00 92.38 1241 GLU A C 1
ATOM 9257 O O . GLU A 1 1241 ? 22.937 39.449 25.849 1.00 92.38 1241 GLU A O 1
ATOM 9262 N N . LEU A 1 1242 ? 23.307 37.284 26.279 1.00 92.25 1242 LEU A N 1
ATOM 9263 C CA . LEU A 1 1242 ? 24.615 37.483 26.893 1.00 92.25 1242 LEU A CA 1
ATOM 9264 C C . LEU A 1 1242 ? 25.722 37.004 25.957 1.00 92.25 1242 LEU A C 1
ATOM 9266 O O . LEU A 1 1242 ? 25.956 35.807 25.818 1.00 92.25 1242 LEU A O 1
ATOM 9270 N N . TRP A 1 1243 ? 26.436 37.962 25.381 1.00 91.75 1243 TRP A N 1
ATOM 9271 C CA . TRP A 1 1243 ? 27.624 37.747 24.571 1.00 91.75 1243 TRP A CA 1
ATOM 9272 C C . TRP A 1 1243 ? 28.858 37.660 25.474 1.00 91.75 1243 TRP A C 1
ATOM 9274 O O . TRP A 1 1243 ? 29.167 38.599 26.216 1.00 91.75 1243 TRP A O 1
ATOM 9284 N N . LEU A 1 1244 ? 29.555 36.522 25.437 1.00 89.62 1244 LEU A N 1
ATOM 9285 C CA . LEU A 1 1244 ? 30.835 36.328 26.122 1.00 89.62 1244 LEU A CA 1
ATOM 9286 C C . LEU A 1 1244 ? 31.993 36.768 25.210 1.00 89.62 1244 LEU A C 1
ATOM 9288 O O . LEU A 1 1244 ? 31.907 36.595 23.995 1.00 89.62 1244 LEU A O 1
ATOM 9292 N N . PRO A 1 1245 ? 33.078 37.346 25.756 1.00 86.50 1245 PRO A N 1
ATOM 9293 C CA . PRO A 1 1245 ? 34.185 37.836 24.944 1.00 86.50 1245 PRO A CA 1
ATOM 9294 C C . PRO A 1 1245 ? 34.904 36.689 24.223 1.00 86.50 1245 PRO A C 1
ATOM 9296 O O . PRO A 1 1245 ? 35.010 35.573 24.739 1.00 86.50 1245 PRO A O 1
ATOM 9299 N N . ALA A 1 1246 ? 35.430 36.975 23.032 1.00 78.75 1246 ALA A N 1
ATOM 9300 C CA . ALA A 1 1246 ? 36.231 36.015 22.279 1.00 78.75 1246 ALA A CA 1
ATOM 9301 C C . ALA A 1 1246 ? 37.535 35.659 23.037 1.00 78.75 1246 ALA A C 1
ATOM 9303 O O . ALA A 1 1246 ? 38.078 36.504 23.759 1.00 78.75 1246 ALA A O 1
ATOM 9304 N N . PRO A 1 1247 ? 38.046 34.416 22.923 1.00 73.50 1247 PRO A N 1
ATOM 9305 C CA . PRO A 1 1247 ? 39.231 33.997 23.666 1.00 73.50 1247 PRO A CA 1
ATOM 9306 C C . PRO A 1 1247 ? 40.506 34.690 23.137 1.00 73.50 1247 PRO A C 1
ATOM 9308 O O . PRO A 1 1247 ? 40.592 34.978 21.938 1.00 73.50 1247 PRO A O 1
ATOM 9311 N N . PRO A 1 1248 ? 41.522 34.943 23.989 1.00 64.81 1248 PRO A N 1
ATOM 9312 C CA . PRO A 1 1248 ? 42.760 35.596 23.566 1.00 64.81 1248 PRO A CA 1
ATOM 9313 C C . PRO A 1 1248 ? 43.429 34.857 22.398 1.00 64.81 1248 PRO A C 1
ATOM 9315 O O . PRO A 1 1248 ? 43.737 33.673 22.507 1.00 64.81 1248 PRO A O 1
ATOM 9318 N N . GLY A 1 1249 ? 43.653 35.564 21.287 1.00 61.84 1249 GLY A N 1
ATOM 9319 C CA . GLY A 1 1249 ? 44.234 35.005 20.059 1.00 61.84 1249 GLY A CA 1
ATOM 9320 C C . GLY A 1 1249 ? 43.236 34.689 18.936 1.00 61.84 1249 GLY A C 1
ATOM 9321 O O . GLY A 1 1249 ? 43.666 34.292 17.856 1.00 61.84 1249 GLY A O 1
ATOM 9322 N N . SER A 1 1250 ? 41.925 34.891 19.123 1.00 61.62 1250 SER A N 1
ATOM 9323 C CA . SER A 1 1250 ? 40.956 34.774 18.021 1.00 61.62 1250 SER A CA 1
ATOM 9324 C C . SER A 1 1250 ? 41.193 35.834 16.933 1.00 61.62 1250 SER A C 1
ATOM 9326 O O . SER A 1 1250 ? 41.245 37.023 17.241 1.00 61.62 1250 SER A O 1
ATOM 9328 N N . THR A 1 1251 ? 41.227 35.435 15.661 1.00 61.28 1251 THR A N 1
ATOM 9329 C CA . THR A 1 1251 ? 41.430 36.314 14.486 1.00 61.28 1251 THR A CA 1
ATOM 9330 C C . THR A 1 1251 ? 40.191 37.129 14.070 1.00 61.28 1251 THR A C 1
ATOM 9332 O O . THR A 1 1251 ? 40.118 37.635 12.952 1.00 61.28 1251 THR A O 1
ATOM 9335 N N . LEU A 1 1252 ? 39.199 37.258 14.954 1.00 67.88 1252 LEU A N 1
ATOM 9336 C CA . LEU A 1 1252 ? 37.953 37.981 14.695 1.00 67.88 1252 LEU A CA 1
ATOM 9337 C C . LEU A 1 1252 ? 38.155 39.498 14.794 1.00 67.88 1252 LEU A C 1
ATOM 9339 O O . LEU A 1 1252 ? 38.845 39.992 15.687 1.00 67.88 1252 LEU A O 1
ATOM 9343 N N . ALA A 1 1253 ? 37.494 40.251 13.913 1.00 61.00 1253 ALA A N 1
ATOM 9344 C CA . ALA A 1 1253 ? 37.482 41.707 13.985 1.00 61.00 1253 ALA A CA 1
ATOM 9345 C C . ALA A 1 1253 ? 36.764 42.178 15.263 1.00 61.00 1253 ALA A C 1
ATOM 9347 O O . ALA A 1 1253 ? 35.598 41.849 15.490 1.00 61.00 1253 ALA A O 1
ATOM 9348 N N . MET A 1 1254 ? 37.459 42.956 16.093 1.00 60.41 1254 MET A N 1
ATOM 9349 C CA . MET A 1 1254 ? 36.903 43.538 17.319 1.00 60.41 1254 MET A CA 1
ATOM 9350 C C . MET A 1 1254 ? 35.864 44.612 16.983 1.00 60.41 1254 MET A C 1
ATOM 9352 O O . MET A 1 1254 ? 36.117 45.492 16.159 1.00 60.41 1254 MET A O 1
ATOM 9356 N N . GLY A 1 1255 ? 34.699 44.552 17.630 1.00 54.03 1255 GLY A N 1
ATOM 9357 C CA . GLY A 1 1255 ? 33.623 45.517 17.413 1.00 54.03 1255 GLY A CA 1
ATOM 9358 C C . GLY A 1 1255 ? 33.989 46.932 17.892 1.00 54.03 1255 GLY A C 1
ATOM 9359 O O . GLY A 1 1255 ? 34.708 47.077 18.887 1.00 54.03 1255 GLY A O 1
ATOM 9360 N N . PRO A 1 1256 ? 33.492 47.996 17.229 1.00 42.38 1256 PRO A N 1
ATOM 9361 C CA . PRO A 1 1256 ? 33.720 49.369 17.666 1.00 42.38 1256 PRO A CA 1
ATOM 9362 C C . PRO A 1 1256 ? 32.983 49.636 18.985 1.00 42.38 1256 PRO A C 1
ATOM 9364 O O . PRO A 1 1256 ? 31.761 49.773 19.010 1.00 42.38 1256 PRO A O 1
ATOM 9367 N N . GLY A 1 1257 ? 33.732 49.722 20.086 1.00 44.72 1257 GLY A N 1
ATOM 9368 C CA . GLY A 1 1257 ? 33.172 50.009 21.405 1.00 44.72 1257 GLY A CA 1
ATOM 9369 C C . GLY A 1 1257 ? 32.513 51.391 21.471 1.00 44.72 1257 GLY A C 1
ATOM 9370 O O . GLY A 1 1257 ? 33.156 52.402 21.179 1.00 44.72 1257 GLY A O 1
ATOM 9371 N N . ARG A 1 1258 ? 31.245 51.420 21.889 1.00 31.72 1258 ARG A N 1
ATOM 9372 C CA . ARG A 1 1258 ? 30.460 52.603 22.262 1.00 31.72 1258 ARG A CA 1
ATOM 9373 C C . ARG A 1 1258 ? 29.661 52.297 23.527 1.00 31.72 1258 ARG A C 1
ATOM 9375 O O . ARG A 1 1258 ? 29.224 51.133 23.655 1.00 31.72 1258 ARG A O 1
#

Sequence (1258 aa):
MTAHTEWNPAIVLGNADEQAAFNARRHAAKVTAGSMPVGLALSGGGIRSATFCFGLLHALAKNKVLHRVDYLSTVSGGGYIGASLGRLYQSAAKGWRPQAGDGPQSAAAHVEERLGADDSVLLWWLRNNGRYLTPAGGADMILALAGQLRSFLVTQFEVLMLAVLVACIVILPHLLMPYLPLPTFLARFAVSAWWWAIAGIALVALVAAYAYWFLGPFKKTALLSALLGTVVGSYGAYLAWSARKVLATQADNQFSLILTEMVAGLMAIVLTPAIAGWCWARWGGKDRLDEIRRVAFINFLAGCLTLSLLCAVLGALDMTSWHIRYLLDVDLGNHGSFHVGLGAGVAALLLGLGRFGLPVVQTASADGWLKKLPLLEVANVCGALLVLAIGLFWLTLLQILVFSTNVHVIPGLPAAPWMRWAAILLGVVAYLLLNGLDLQQLNRSSLHFFYRSRLARTYVSVGNDRRAQATNYRFVDSVLDESTPARTADIRKVTEQLKHDDVALGDYQPYAAGGPIHLINCCINQTRDDRTGTFNADRKGVCLTVSALGIEVGTQPPSDAVEDFQKHATLAQWVAISGAAIGTGMGSFTNSGLAALMFLSGLRLGYWQRDPLKKPHAQRGGGWAGLLRKIEPGVQKYLAMLSEMFAWFPGLRDPRWYVSDGGHFDNTGVYALLKRRLPLIIMADCGADPTYVFGDVENLIRKARIDYDAAIEFVSPASLTALAGGELGACFGTPDSIQPERGSQSLLLARIRYGDGSRGALLIVKPHCEEDLPLDVAGYADRNPGFPQQSTLNQFFSEEEWESYFHLGGALGQPIDQAVLDHAFQWAWSAEVVGTEVAKLAPPETPPSRSRRIAGTVGASLGAGAVLTALLAGWQALDAHREKEMQSQAAFASQADALLSDLGSTERVSKGFDWELDGRIRLVDSAVAEFAAGDDDIQTMHALFGLLKGLCDKTTDATLQSRCLQDGVLLQGAGRVNLHVGDSFADYATWSAPTPIVAPEPAPAPEGGAGNIAGATTPEATLPSPPPPPPPPPVGAAAAADPSAVAGLGPAVMTGDVATPDPPVAARPGIPGEEGSDVIARDGISLAAVAPVNLAVQRSAPASVQSMAGATISPGLAASSLRAGAEMQARTLCAASATQRFVLYTQIYQDSQPGQTRAVVAAARAVGLIVPGVENVVESAKLQGESAPAAWSRPALLYRPAGEACARALKSYLPTRVQGMQGLQVVPMPASLGGPGNILELWLPAPPGSTLAMGPGR